Protein 4ZMU (pdb70)

Secondary structure (DSSP, 8-state):
--SSPPPTTHHHHHHHHHTTT-TT----HHHHHHHHHHHHHH--SEEEEEEEETTEEEEEEEES---SEEEGGG-SHHHHTTSSS-EEES-TTS-TTTTT-HHHHSTT---EEEEEEEE-TTS-EEEEEEEEESS-----HHHHHHHHHHHHHHHHHHHHHTTBHHHHHHHHHS-TTGGGTTEETTTTEEEHHHHHHHHHHHHHHHHHTT-EEEEEEEEETTHHHHHHHS-HHHHHHHHHHHHHHHHHHS-TT-EEEE-SSSEEEEEEEESSHHHHHHHHHHHHHHHHHS-EEETTEEE---EEEEEEEPPTT--HHHHHHHHHHHHHHHHHTTSS-EEE-/----TTHHHHHHHHHTT--TT----HHHHHHHHHHHHHHT-SEEEEEEEETTEEEEEEEES---SEEESTT-HHHHHTTSSS-EEES-GGG-TTTTT-HHHHSTT---EEEEEEEE-TTS-EEEEEEEEESS-----HHHHHHHHHHHHHHHHHHHHHTTBHHHHHHHHSS-HHHHTTSEETTTTEE-HHHHHHHHHHHHHHHHHTT-EEEEEEEEETTHHHHHHHH-HHHHHHHHHHHHHHHHHHS-TTSEEEE-SSSEEEEEEEESSHHHHHHHHHHHHHHHHSSPEEETTEEE---EEEEEEEE-TT--HHHHHHHHHHHHHHHHHTTSSSEEE-/----TTHHHHHHHHHHTT-TT----HHHHHHHHHHHHHH--SEEEEEEEETTEEEEEEEES---SEEEGGG-SHHHHTTSSS-EEES-SSS-TTTTT-HHHHSTT---EEEEEEEE-TTS-EEEEEEEEESS-----HHHHHHHHHHHHHHHHHHHHHTTBHHHHHHHHHS-HHHHHHHEETTTTEEEHHHHHHHHHHHHHHHHHTTPEEEEEEEEETTHHHHHHHH-HHHHHHHHHHHHHHHHHHS-TT-EEEEETTTEEEEEEEESSHHHHHHHHHHHHHHHHHS-B--SSS-B---EEEEEEEEPTT--HHHHHHHHHHHHHHHHHTTSS-EEE-/-PPPTTHHHHHHHHHTTT-SS----HHHHHHHHHHHHHH--SEEEEEEEETTEEEEEEEES---SEEESTT-SHHHHTTSSS-EEES-GGG-TTTTT-HHHHSTT---EEEEEEEE-TTS-EEEEEEEEESS-----HHHHHHHHHHHHHHHHHHHHHTTBHHHHHHHHHS-HHHHTTTEETTTTEE-HHHHHHHHHHHHHHHHHTT-EEEEEEEEETTHHHHHHHH-HHHHHHHHHHHHHHHHHHS-TTSEEEE-SSSEEEEEEEESSHHHHHHHHHHHHHHHHHS-EESSS-EE---EEEEEEEPPTT--HHHHHHHHHHHHHHHHHTTSS-EEE-

CATH classification: 3.30.70.270

Radius of gyration: 40.59 Å; Cα contacts (8 Å, |Δi|>4): 2770; chains: 4; bounding box: 74×120×103 Å

GO terms:
  GO:0052621 diguanylate cyclase activity (F, IDA)

Organism: Pseudomonas aeruginosa (strain ATCC 15692 / DSM 22644 / CIP 104116 / JCM 14847 / LMG 12228 / 1C / PRS 101 / PAO1) (NCBI:txid208964)

B-factor: mean 55.44, std 15.62, range [20.57, 114.2]

Nearest PDB structures (foldseek):
  4zmu-assembly2_D  TM=9.891E-01  e=8.888E-65  Pseudomonas aeruginosa PAO1
  4zmm-assembly1_B  TM=9.740E-01  e=8.528E-27  Pseudomonas aeruginosa PAO1
  3tvk-assembly1_A  TM=9.554E-01  e=1.515E-12  Escherichia coli K-12
  7e6g-assembly1_B  TM=7.919E-01  e=8.391E-15  Pseudomonas aeruginosa
  4h54-assembly1_A  TM=8.025E-01  e=3.031E-14  Escherichia coli K-12

Solvent-accessible surface area: 54009 Å² total; per-residue (Å²): 172,86,82,0,42,50,17,142,61,30,85,108,2,14,100,6,1,49,78,9,0,1,12,9,1,18,6,36,52,9,0,24,10,0,1,63,3,0,77,50,36,11,62,5,98,2,0,4,0,0,0,0,4,90,96,34,10,11,3,0,0,38,39,30,48,97,44,56,85,13,80,4,64,51,2,6,1,0,26,2,11,68,42,97,113,52,19,74,4,64,34,0,29,190,20,117,122,2,90,114,12,66,44,2,98,16,97,32,100,8,51,2,1,0,0,11,5,0,48,7,37,70,38,32,12,0,0,0,0,0,0,15,22,60,65,76,70,133,15,77,144,101,29,18,102,7,0,40,56,0,6,27,2,0,27,0,4,1,13,8,9,18,46,10,48,66,0,88,27,0,104,103,104,8,83,85,104,81,6,85,68,7,14,20,68,32,4,15,2,9,35,86,52,0,8,112,39,5,22,98,13,16,46,106,25,3,178,90,61,137,57,89,9,0,5,1,15,2,8,0,5,88,23,152,143,14,30,86,106,62,42,121,200,10,0,40,33,0,7,61,66,0,0,31,32,1,25,32,0,17,11,54,24,23,8,13,0,42,26,39,47,52,42,0,0,2,3,0,28,0,141,47,67,95,15,2,36,54,0,0,54,71,1,49,92,61,0,85,70,72,67,0,92,4,103,72,56,71,10,113,4,36,0,0,0,0,0,2,28,9,30,113,71,49,107,33,98,122,0,15,59,69,0,60,57,3,0,124,66,0,55,169,61,51,63,45,100,30,36,54,101,59,56,108,22,147,51,28,76,76,3,16,98,12,0,49,74,10,1,1,9,10,0,21,5,38,35,12,1,23,6,2,3,69,3,0,71,35,30,13,65,6,92,1,0,5,0,0,0,0,4,91,118,35,10,8,2,0,0,35,41,39,33,88,46,57,77,11,92,8,85,60,4,8,2,0,45,2,14,84,58,105,117,51,21,58,2,59,17,0,37,136,22,118,109,0,33,78,4,88,47,8,37,8,82,28,17,6,15,0,1,0,0,10,7,0,54,6,30,44,26,32,13,0,0,0,0,0,0,12,22,38,42,45,67,121,18,75,129,161,52,18,128,15,1,54,30,1,4,40,0,0,26,13,6,1,16,9,12,15,42,8,57,64,4,74,32,2,97,145,94,6,77,74,100,72,6,90,77,8,14,22,66,34,2,13,2,11,38,135,50,0,8,133,33,3,21,80,14,6,27,90,43,4,158,96,60,111,57,87,11,0,1,3,18,2,1,0,3,69,23,151,142,12,24,100,102,53,24,142,153,10,0,48,30,0,6,69,64,0,0,33,24,2,30,36,1,14,23,53,38,20,8,13,0,39,21,29,52,45,47,1,1,2,2,0,33,3,139,80,63,98,36,2,33,78,1,1,42,74,3,38,96,61,0,92,69,76,74,2,95,2,107,63,74,68,12,112,6,29,0,0,2,0,0,2,22,12,33,119,81,49,107,27,136,161,0,21,62,68,0,44,60,1,2,103,68,0,37,180,56,52,67,42,102,22,34,46,94,47,72,103,17,151,58,27,83,115,2,14,93,4,0,48,70,9,2,1,2,4,0,16,8,34,51,7,0,26,10,0,1,68,2,0,75,24,21,14,42,3,119,6,0,5,0,0,0,0,3,87,113,22,12,13,4,0,1,38,48,47,37,93,46,58,78,19,68,10,102,53,2,8,1,0,31,1,11,74,44,111,106,52,26,65,4,63,27,0,47,211,25,114,125,2,84,98,10,67,36,1,83,16,103,55,95,5,57,0,1,0,0,10,6,0,48,7,37,75,40,38,14,0,0,0,0,0,0,11,23,61,61,77,63,124,20,84,158,99,32,23,104,3,4,55,18,1,7,39,2,0,28,0,5,1,12,8,11,22,50,8,67,59,0,80,23,0,106,108,92,5,80,78,86,63,10,111,73,17,14,24,70,38,2,15,2,12,34,45,30,0,4,61,39,3,24,94,12,12,36,99,26,2,162,94,62,141,54,89,8,0,3,1,10,1,8,1,3,76,32,149,148,19,35,116,90,92,36,126,182,4,0,40,34,0,5,59,65,0,0,31,26,2,25,33,0,14,8,52,24,24,6,13,0,46,13,13,36,42,25,2,0,2,3,0,22,1,131,53,58,92,15,0,36,53,0,0,45,70,1,41,81,59,0,81,68,76,65,0,103,9,101,40,113,56,21,107,6,32,0,0,0,0,0,4,28,13,30,111,78,51,114,26,32,92,0,24,31,72,0,21,53,0,6,95,69,0,59,176,66,30,83,53,113,31,34,53,95,53,62,109,23,145,68,33,83,71,2,15,95,12,0,42,69,11,2,0,3,10,2,20,6,37,37,13,1,25,6,2,3,67,5,0,59,31,20,15,56,2,104,1,0,3,0,0,0,0,1,84,123,32,10,13,3,0,0,38,42,33,36,87,47,54,84,8,70,10,119,28,3,7,0,0,44,3,13,67,45,90,116,51,24,73,3,64,30,0,49,203,19,120,129,3,79,106,16,72,47,2,80,17,98,34,102,4,56,2,1,0,0,9,7,0,49,5,29,44,26,32,10,0,0,0,0,0,0,16,22,54,64,73,64,134,22,72,133,96,34,19,94,2,0,59,30,0,6,42,0,0,32,13,5,1,17,6,12,20,30,7,58,63,3,92,15,2,106,123,100,13,86,56,112,76,5,88,79,10,17,22,78,36,3,14,1,13,33,133,51,0,8,132,32,2,23,98,19,6,26,100,43,4,142,95,60,117,48,77,15,0,2,2,14,1,4,2,3,69,28,150,144,12,26,98,98,83,31,142,201,10,0,41,34,0,5,60,54,0,0,32,25,2,28,33,2,14,24,54,43,18,9,14,0,35,17,31,48,49,42,1,0,1,1,0,27,2,144,78,60,87,38,1,31,80,0,1,43,78,2,41,95,58,1,83,70,74,69,2,97,9,106,77,60,82,10,106,4,35,1,0,2,0,0,2,26,11,33,91,75,56,108,25,108,145,0,21,59,68,0,43,61,2,2,96,63,0,30,186,61,52,77,45,105,23,35,50,103

Foldseek 3Di:
DALLDDDPVNVVLLVLVLLLLQALAFAFLVVQVLQVVLCVVVVAQKKFFWFDHPQKTATSYIGNDQDRIGGLSLDPFSNQQNDQDKDWFQFQCPDPSRVVRCCCVPPPNWTTKIWHFADAPVRRTGTTIMGTHNHGDDDDVVSVVVRNVSRVVVNVVSRVSSVDPVSVCSSVPPPSVNSNVQADSLQRAGEPVVCVVCVVVLVVVLVVVVWWKKKKKKFKPPLVCCPVVPPVLLSSQLSNVLSNLLSNLADRSKHKYHYDRGMIMIIDTHRDQVRFVSSNVSSFCSLQVFFGDRPNDTHGIGMEIFMEIADDVHDVVVNVVNRVVQSVVRVVVPGSYYGYD/DDADPVNVVLQVLLQLLLQALAFAFLVVQVLQVVVCVVVVAQKKFFWFDHPQKIATSYIGNDQDRIGGPPLDVWNVQQVDQAKDWFQFLCPDPSRVVPCCCVPPPNWTTKIWHFAARPVRRGRTTIMTTHNHGDGDDPVSNVVSVVSSVVVNVVSRVSSVDPVSVVSSPQPGPVNSVQQADRLQRAGAVNVCVSCVVVVVVVCVVVVWWKKKKKKFKPCLVVQCVVPNDQSSSLLNNVLSSLLNVLDDPVKHKYDYDSTMIMIMDTHHDDVVRQVSNLSSQCSLQVAFRDDPNDTHRIGMFIEMEIADVPRDPVVRVVVRVVQSVVCVVVPGSHYGYD/DDAAPVNVVLLVLVQLLLQPLAFAFLQQQVLFVVLCVVVVAQKKFWWFDHVQWTATNYMGNDQDRIDTLQLDPFNVQQRDQDKPWFQFQCPPPSHVVRCCCVHPPNWTTKIWHFADAPVRRGGTTIMGTHNHGDDDDPVSVVVSVVSSVSVNVVSNVSSPDVVSVCCSPPNHPVRSNVQADSLQRAGAPVVCVSCVVVLVVVLVVVVWWKKKKKKAWPPLVVQCVVPHCLRSSQLLNVLSNQLSNLADPSKHWYQYDDSMIMIIHTHHDQVVVQSSNLSSQCSLQVAFGCSVPGGHRIGMAMFMEIADDVHDVVVRNVVRVVQSVVCVVVPGSYYHYD/DDAAPPNVVLQVLVQLLVQALAFAFLVVQVLFVVVCVVVVAQKKFFWFDHPQWTATSYMGNDQDRIGGLLLDPFSVQLNDQDKDWFQFQCPDPSRVPRCCCVPPVVWTTKIWGFAARPVRRTGTTTMGTHNHGDDDDPVSSVVRVVSSVVVNVVSNVSSVDPVSVVCSPPPGPVRSNVQADRLQRAGAPVVCVRCVVVVVVVCVVVVWWKKKKKKFKPCLVVQCVVPNPQSSSLLNNVLSSLLSVLDDRSKHKYDYDSTMIMIIDTHHDQVVQVVSNVSSQCSLQVAAGARPNDGHGIGMFMFMETADVVHDVVVRVVNRVVQSVVCVVVPGSYYGYD

Structure (mmCIF, N/CA/C/O backbone):
data_4ZMU
#
_entry.id   4ZMU
#
_cell.length_a   73.609
_cell.length_b   109.083
_cell.length_c   111.850
_cell.angle_alpha   90.00
_cell.angle_beta   95.88
_cell.angle_gamma   90.00
#
_symmetry.space_group_name_H-M   'P 1 21 1'
#
loop_
_entity.id
_entity.type
_entity.pdbx_description
1 polymer 'diguanylate cyclase'
2 water water
#
loop_
_atom_site.group_PDB
_atom_site.id
_atom_site.type_symbol
_atom_site.label_atom_id
_atom_site.label_alt_id
_atom_site.label_comp_id
_atom_site.label_asym_id
_atom_site.label_entity_id
_atom_site.label_seq_id
_atom_site.pdbx_PDB_ins_code
_atom_site.Cartn_x
_atom_site.Cartn_y
_atom_site.Cartn_z
_atom_site.occupancy
_atom_site.B_iso_or_equiv
_atom_site.auth_seq_id
_atom_site.auth_comp_id
_atom_site.auth_asym_id
_atom_site.auth_atom_id
_atom_site.pdbx_PDB_model_num
ATOM 1 N N . MET A 1 5 ? -10.369 -17.335 76.746 1.00 75.20 1 MET A N 1
ATOM 2 C CA . MET A 1 5 ? -9.784 -16.896 75.478 1.00 71.82 1 MET A CA 1
ATOM 3 C C . MET A 1 5 ? -10.813 -16.156 74.615 1.00 82.03 1 MET A C 1
ATOM 4 O O . MET A 1 5 ? -11.990 -16.551 74.548 1.00 79.99 1 MET A O 1
ATOM 9 N N . LEU A 1 6 ? -10.353 -15.090 73.953 1.00 77.27 2 LEU A N 1
ATOM 10 C CA . LEU A 1 6 ? -11.221 -14.148 73.235 1.00 69.35 2 LEU A CA 1
ATOM 11 C C . LEU A 1 6 ? -11.890 -14.755 71.984 1.00 69.13 2 LEU A C 1
ATOM 12 O O . LEU A 1 6 ? -11.768 -15.965 71.735 1.00 68.09 2 LEU A O 1
ATOM 17 N N . ALA A 1 7 ? -12.604 -13.917 71.220 1.00 70.50 3 ALA A N 1
ATOM 18 C CA . ALA A 1 7 ? -13.231 -14.324 69.954 1.00 60.82 3 ALA A CA 1
ATOM 19 C C . ALA A 1 7 ? -12.161 -14.538 68.883 1.00 64.63 3 ALA A C 1
ATOM 20 O O . ALA A 1 7 ? -12.349 -15.292 67.919 1.00 66.27 3 ALA A O 1
ATOM 22 N N . CYS A 1 8 ? -11.036 -13.851 69.063 1.00 62.15 4 CYS A N 1
ATOM 23 C CA . CYS A 1 8 ? -9.797 -14.199 68.386 1.00 57.56 4 CYS A CA 1
ATOM 24 C C . CYS A 1 8 ? -8.750 -14.521 69.451 1.00 57.20 4 CYS A C 1
ATOM 25 O O . CYS A 1 8 ? -8.267 -13.625 70.148 1.00 56.47 4 CYS A O 1
ATOM 28 N N . PRO A 1 9 ? -8.406 -15.811 69.589 1.00 59.44 5 PRO A N 1
ATOM 29 C CA . PRO A 1 9 ? -7.517 -16.242 70.679 1.00 59.29 5 PRO A CA 1
ATOM 30 C C . PRO A 1 9 ? -6.073 -15.780 70.486 1.00 50.32 5 PRO A C 1
ATOM 31 O O . PRO A 1 9 ? -5.597 -15.699 69.354 1.00 51.33 5 PRO A O 1
ATOM 35 N N . LEU A 1 10 ? -5.403 -15.482 71.592 1.00 52.65 6 LEU A N 1
ATOM 36 C CA . LEU A 1 10 ? -3.994 -15.098 71.595 1.00 55.24 6 LEU A CA 1
ATOM 37 C C . LEU A 1 10 ? -3.087 -16.330 71.660 1.00 52.67 6 LEU A C 1
ATOM 38 O O . LEU A 1 10 ? -3.417 -17.310 72.316 1.00 53.52 6 LEU A O 1
ATOM 43 N N . PRO A 1 11 ? -1.927 -16.276 70.995 1.00 52.00 7 PRO A N 1
ATOM 44 C CA . PRO A 1 11 ? -0.950 -17.346 71.212 1.00 50.20 7 PRO A CA 1
ATOM 45 C C . PRO A 1 11 ? -0.475 -17.306 72.677 1.00 51.50 7 PRO A C 1
ATOM 46 O O . PRO A 1 11 ? -0.466 -16.222 73.259 1.00 50.71 7 PRO A O 1
ATOM 50 N N . PRO A 1 12 ? -0.078 -18.455 73.261 1.00 49.44 8 PRO A N 1
ATOM 51 C CA . PRO A 1 12 ? 0.441 -18.431 74.637 1.00 48.73 8 PRO A CA 1
ATOM 52 C C . PRO A 1 12 ? 1.680 -17.529 74.833 1.00 52.43 8 PRO A C 1
ATOM 53 O O . PRO A 1 12 ? 1.867 -16.974 75.918 1.00 49.93 8 PRO A O 1
ATOM 57 N N . ASP A 1 13 ? 2.511 -17.379 73.805 1.00 52.06 9 ASP A N 1
ATOM 58 C CA . ASP A 1 13 ? 3.659 -16.471 73.890 1.00 51.35 9 ASP A CA 1
ATOM 59 C C . ASP A 1 13 ? 3.362 -15.065 73.343 1.00 49.70 9 ASP A C 1
ATOM 60 O O . ASP A 1 13 ? 4.236 -14.432 72.750 1.00 44.56 9 ASP A O 1
ATOM 65 N N . GLU A 1 14 ? 2.137 -14.584 73.550 1.00 45.03 10 GLU A N 1
ATOM 66 C CA . GLU A 1 14 ? 1.754 -13.253 73.098 1.00 46.01 10 GLU A CA 1
ATOM 67 C C . GLU A 1 14 ? 2.755 -12.186 73.524 1.00 50.18 10 GLU A C 1
ATOM 68 O O . GLU A 1 14 ? 3.170 -11.360 72.704 1.00 50.18 10 GLU A O 1
ATOM 74 N N . ALA A 1 15 ? 3.152 -12.196 74.790 1.00 46.59 11 ALA A N 1
ATOM 75 C CA . ALA A 1 15 ? 4.112 -11.196 75.257 1.00 48.13 11 ALA A CA 1
ATOM 76 C C . ALA A 1 15 ? 5.317 -11.081 74.306 1.00 49.51 11 ALA A C 1
ATOM 77 O O . ALA A 1 15 ? 5.621 -9.995 73.794 1.00 49.47 11 ALA A O 1
ATOM 79 N N . LEU A 1 16 ? 5.994 -12.208 74.089 1.00 46.94 12 LEU A N 1
ATOM 80 C CA . LEU A 1 16 ? 7.187 -12.273 73.245 1.00 47.48 12 LEU A CA 1
ATOM 81 C C . LEU A 1 16 ? 6.893 -11.914 71.805 1.00 48.22 12 LEU A C 1
ATOM 82 O O . LEU A 1 16 ? 7.711 -11.291 71.123 1.00 47.24 12 LEU A O 1
ATOM 87 N N . ARG A 1 17 ? 5.723 -12.332 71.342 1.00 49.49 13 ARG A N 1
ATOM 88 C CA . ARG A 1 17 ? 5.303 -12.044 69.984 1.00 48.67 13 ARG A CA 1
ATOM 89 C C . ARG A 1 17 ? 5.176 -10.528 69.795 1.00 48.36 13 ARG A C 1
ATOM 90 O O . ARG A 1 17 ? 5.765 -9.967 68.868 1.00 51.87 13 ARG A O 1
ATOM 98 N N . GLN A 1 18 ? 4.430 -9.871 70.683 1.00 44.59 14 GLN A N 1
ATOM 99 C CA . GLN A 1 18 ? 4.262 -8.420 70.636 1.00 43.62 14 GLN A CA 1
ATOM 100 C C . GLN A 1 18 ? 5.615 -7.694 70.726 1.00 43.37 14 GLN A C 1
ATOM 101 O O . GLN A 1 18 ? 5.777 -6.604 70.207 1.00 43.96 14 GLN A O 1
ATOM 107 N N . GLN A 1 19 ? 6.590 -8.319 71.368 1.00 42.73 15 GLN A N 1
ATOM 108 C CA . GLN A 1 19 ? 7.893 -7.699 71.545 1.00 48.10 15 GLN A CA 1
ATOM 109 C C . GLN A 1 19 ? 8.747 -7.758 70.269 1.00 49.85 15 GLN A C 1
ATOM 110 O O . GLN A 1 19 ? 9.485 -6.810 69.954 1.00 45.20 15 GLN A O 1
ATOM 116 N N . ALA A 1 20 ? 8.655 -8.870 69.539 1.00 48.40 16 ALA A N 1
ATOM 117 C CA . ALA A 1 20 ? 9.363 -8.987 68.273 1.00 43.31 16 ALA A CA 1
ATOM 118 C C . ALA A 1 20 ? 8.847 -7.926 67.304 1.00 44.38 16 ALA A C 1
ATOM 119 O O . ALA A 1 20 ? 9.620 -7.329 66.570 1.00 43.20 16 ALA A O 1
ATOM 121 N N . LEU A 1 21 ? 7.541 -7.676 67.335 1.00 42.16 17 LEU A N 1
ATOM 122 C CA . LEU A 1 21 ? 6.946 -6.603 66.542 1.00 42.63 17 LEU A CA 1
ATOM 123 C C . LEU A 1 21 ? 7.349 -5.176 67.005 1.00 46.04 17 LEU A C 1
ATOM 124 O O . LEU A 1 21 ? 7.615 -4.300 66.173 1.00 40.91 17 LEU A O 1
ATOM 129 N N . ASP A 1 22 ? 7.396 -4.942 68.320 1.00 45.14 18 ASP A N 1
ATOM 130 C CA . ASP A 1 22 ? 7.828 -3.642 68.836 1.00 46.80 18 ASP A CA 1
ATOM 131 C C . ASP A 1 22 ? 9.268 -3.328 68.391 1.00 41.58 18 ASP A C 1
ATOM 132 O O . ASP A 1 22 ? 9.578 -2.195 68.030 1.00 42.52 18 ASP A O 1
ATOM 137 N N . ASP A 1 23 ? 10.146 -4.327 68.420 1.00 41.21 19 ASP A N 1
ATOM 138 C CA . ASP A 1 23 ? 11.552 -4.104 68.062 1.00 48.18 19 ASP A CA 1
ATOM 139 C C . ASP A 1 23 ? 11.748 -3.853 66.566 1.00 49.24 19 ASP A C 1
ATOM 140 O O . ASP A 1 23 ? 12.879 -3.719 66.095 1.00 52.14 19 ASP A O 1
ATOM 145 N N . MET A 1 24 ? 10.661 -3.798 65.809 1.00 43.14 20 MET A N 1
ATOM 146 C CA . MET A 1 24 ? 10.803 -3.535 64.386 1.00 45.99 20 MET A CA 1
ATOM 147 C C . MET A 1 24 ? 10.336 -2.135 64.040 1.00 42.52 20 MET A C 1
ATOM 148 O O . MET A 1 24 ? 10.302 -1.769 62.880 1.00 43.15 20 MET A O 1
ATOM 153 N N . ALA A 1 25 ? 9.962 -1.354 65.049 1.00 40.61 21 ALA A N 1
ATOM 154 C CA . ALA A 1 25 ? 9.523 0.021 64.799 1.00 48.49 21 ALA A CA 1
ATOM 155 C C . ALA A 1 25 ? 8.641 0.113 63.535 1.00 45.27 21 ALA A C 1
ATOM 156 O O . ALA A 1 25 ? 8.896 0.905 62.621 1.00 40.45 21 ALA A O 1
ATOM 158 N N . LEU A 1 26 ? 7.590 -0.697 63.510 1.00 43.33 22 LEU A N 1
ATOM 159 C CA . LEU A 1 26 ? 6.800 -0.897 62.310 1.00 35.47 22 LEU A CA 1
ATOM 160 C C . LEU A 1 26 ? 5.359 -0.391 62.409 1.00 33.95 22 LEU A C 1
ATOM 161 O O . LEU A 1 26 ? 4.864 0.247 61.495 1.00 37.08 22 LEU A O 1
ATOM 166 N N . VAL A 1 27 ? 4.666 -0.696 63.499 1.00 35.78 23 VAL A N 1
ATOM 167 C CA . VAL A 1 27 ? 3.302 -0.213 63.665 1.00 34.65 23 VAL A CA 1
ATOM 168 C C . VAL A 1 27 ? 3.302 1.319 63.731 1.00 37.63 23 VAL A C 1
ATOM 169 O O . VAL A 1 27 ? 4.180 1.935 64.343 1.00 35.33 23 VAL A O 1
ATOM 173 N N . ASP A 1 28 ? 2.313 1.941 63.113 1.00 37.19 24 ASP A N 1
ATOM 174 C CA . ASP A 1 28 ? 2.274 3.396 63.086 1.00 36.90 24 ASP A CA 1
ATOM 175 C C . ASP A 1 28 ? 3.551 4.008 62.431 1.00 44.16 24 ASP A C 1
ATOM 176 O O . ASP A 1 28 ? 4.219 4.868 63.022 1.00 48.95 24 ASP A O 1
ATOM 181 N N . THR A 1 29 ? 3.894 3.535 61.230 1.00 31.78 25 THR A N 1
ATOM 182 C CA . THR A 1 29 ? 4.869 4.184 60.378 1.00 34.70 25 THR A CA 1
ATOM 183 C C . THR A 1 29 ? 4.200 4.349 59.018 1.00 36.44 25 THR A C 1
ATOM 184 O O . THR A 1 29 ? 3.224 3.675 58.744 1.00 36.72 25 THR A O 1
ATOM 188 N N . PRO A 1 30 ? 4.715 5.259 58.167 1.00 37.47 26 PRO A N 1
ATOM 189 C CA . PRO A 1 30 ? 4.126 5.476 56.843 1.00 37.26 26 PRO A CA 1
ATOM 190 C C . PRO A 1 30 ? 4.228 4.280 55.898 1.00 36.05 26 PRO A C 1
ATOM 191 O O . PRO A 1 30 ? 5.103 3.433 56.070 1.00 32.30 26 PRO A O 1
ATOM 195 N N . ALA A 1 31 ? 3.320 4.235 54.926 1.00 32.88 27 ALA A N 1
ATOM 196 C CA . ALA A 1 31 ? 3.408 3.331 53.790 1.00 33.71 27 ALA A CA 1
ATOM 197 C C . ALA A 1 31 ? 4.777 3.428 53.151 1.00 35.57 27 ALA A C 1
ATOM 198 O O . ALA A 1 31 ? 5.438 4.450 53.257 1.00 39.11 27 ALA A O 1
ATOM 200 N N . GLU A 1 32 ? 5.201 2.371 52.473 1.00 35.09 28 GLU A N 1
ATOM 201 C CA . GLU A 1 32 ? 6.460 2.419 51.745 1.00 28.52 28 GLU A CA 1
ATOM 202 C C . GLU A 1 32 ? 6.269 1.958 50.319 1.00 31.65 28 GLU A C 1
ATOM 203 O O . GLU A 1 32 ? 5.537 1.000 50.060 1.00 37.20 28 GLU A O 1
ATOM 209 N N . HIS A 1 33 ? 6.921 2.647 49.388 1.00 30.58 29 HIS A N 1
ATOM 210 C CA . HIS A 1 33 ? 6.712 2.373 47.986 1.00 30.96 29 HIS A CA 1
ATOM 211 C C . HIS A 1 33 ? 6.733 0.865 47.747 1.00 31.44 29 HIS A C 1
ATOM 212 O O . HIS A 1 33 ? 5.825 0.325 47.140 1.00 31.40 29 HIS A O 1
ATOM 219 N N . TYR A 1 34 ? 7.771 0.197 48.236 1.00 27.43 30 TYR A N 1
ATOM 220 C CA . TYR A 1 34 ? 7.995 -1.210 47.922 1.00 30.49 30 TYR A CA 1
ATOM 221 C C . TYR A 1 34 ? 6.834 -2.080 48.351 1.00 31.18 30 TYR A C 1
ATOM 222 O O . TYR A 1 34 ? 6.354 -2.894 47.574 1.00 35.03 30 TYR A O 1
ATOM 231 N N . LEU A 1 35 ? 6.374 -1.909 49.581 1.00 30.72 31 LEU A N 1
ATOM 232 C CA . LEU A 1 35 ? 5.257 -2.705 50.055 1.00 31.25 31 LEU A CA 1
ATOM 233 C C . LEU A 1 35 ? 3.970 -2.372 49.277 1.00 35.13 31 LEU A C 1
ATOM 234 O O . LEU A 1 35 ? 3.181 -3.262 48.992 1.00 35.13 31 LEU A O 1
ATOM 239 N N . ASP A 1 36 ? 3.754 -1.096 48.945 1.00 36.18 32 ASP A N 1
ATOM 240 C CA . ASP A 1 36 ? 2.643 -0.700 48.077 1.00 29.47 32 ASP A CA 1
ATOM 241 C C . ASP A 1 36 ? 2.691 -1.475 46.759 1.00 34.91 32 ASP A C 1
ATOM 242 O O . ASP A 1 36 ? 1.666 -1.928 46.259 1.00 36.75 32 ASP A O 1
ATOM 247 N N . ALA A 1 37 ? 3.877 -1.589 46.166 1.00 32.68 33 ALA A N 1
ATOM 248 C CA . ALA A 1 37 ? 3.991 -2.251 44.877 1.00 33.45 33 ALA A CA 1
ATOM 249 C C . ALA A 1 37 ? 3.680 -3.731 45.049 1.00 33.37 33 ALA A C 1
ATOM 250 O O . ALA A 1 37 ? 2.986 -4.329 44.234 1.00 35.28 33 ALA A O 1
ATOM 252 N N . LEU A 1 38 ? 4.195 -4.312 46.119 1.00 29.58 34 LEU A N 1
ATOM 253 C CA . LEU A 1 38 ? 3.988 -5.727 46.387 1.00 33.98 34 LEU A CA 1
ATOM 254 C C . LEU A 1 38 ? 2.501 -6.089 46.516 1.00 32.14 34 LEU A C 1
ATOM 255 O O . LEU A 1 38 ? 2.059 -7.070 45.929 1.00 29.75 34 LEU A O 1
ATOM 260 N N . VAL A 1 39 ? 1.720 -5.302 47.255 1.00 32.88 35 VAL A N 1
ATOM 261 C CA . VAL A 1 39 ? 0.300 -5.625 47.398 1.00 30.77 35 VAL A CA 1
ATOM 262 C C . VAL A 1 39 ? -0.385 -5.408 46.055 1.00 33.15 35 VAL A C 1
ATOM 263 O O . VAL A 1 39 ? -1.206 -6.204 45.649 1.00 37.36 35 VAL A O 1
ATOM 267 N N . GLU A 1 40 ? -0.039 -4.340 45.346 1.00 35.49 36 GLU A N 1
ATOM 268 C CA . GLU A 1 40 ? -0.583 -4.153 44.003 1.00 36.93 36 GLU A CA 1
ATOM 269 C C . GLU A 1 40 ? -0.261 -5.342 43.069 1.00 35.78 36 GLU A C 1
ATOM 270 O O . GLU A 1 40 ? -1.133 -5.840 42.364 1.00 37.12 36 GLU A O 1
ATOM 276 N N . LEU A 1 41 ? 0.987 -5.788 43.072 1.00 31.78 37 LEU A N 1
ATOM 277 C CA . LEU A 1 41 ? 1.381 -6.952 42.298 1.00 34.49 37 LEU A CA 1
ATOM 278 C C . LEU A 1 41 ? 0.559 -8.179 42.702 1.00 41.81 37 LEU A C 1
ATOM 279 O O . LEU A 1 41 ? 0.144 -8.958 41.849 1.00 40.73 37 LEU A O 1
ATOM 284 N N . ALA A 1 42 ? 0.331 -8.360 44.001 1.00 35.16 38 ALA A N 1
ATOM 285 C CA . ALA A 1 42 ? -0.434 -9.508 44.443 1.00 32.09 38 ALA A CA 1
ATOM 286 C C . ALA A 1 42 ? -1.873 -9.413 43.926 1.00 38.56 38 ALA A C 1
ATOM 287 O O . ALA A 1 42 ? -2.421 -10.396 43.401 1.00 36.68 38 ALA A O 1
ATOM 289 N N . ARG A 1 43 ? -2.477 -8.233 44.047 1.00 37.22 39 ARG A N 1
ATOM 290 C CA . ARG A 1 43 ? -3.852 -8.070 43.608 1.00 36.28 39 ARG A CA 1
ATOM 291 C C . ARG A 1 43 ? -3.973 -8.430 42.152 1.00 40.52 39 ARG A C 1
ATOM 292 O O . ARG A 1 43 ? -4.809 -9.242 41.777 1.00 44.04 39 ARG A O 1
ATOM 300 N N . GLU A 1 44 ? -3.132 -7.827 41.329 1.00 40.89 40 GLU A N 1
ATOM 301 C CA . GLU A 1 44 ? -3.150 -8.098 39.902 1.00 46.19 40 GLU A CA 1
ATOM 302 C C . GLU A 1 44 ? -2.918 -9.586 39.572 1.00 46.86 40 GLU A C 1
ATOM 303 O O . GLU A 1 44 ? -3.520 -10.122 38.647 1.00 50.85 40 GLU A O 1
ATOM 309 N N . THR A 1 45 ? -2.031 -10.236 40.320 1.00 45.26 41 THR A N 1
ATOM 310 C CA . THR A 1 45 ? -1.663 -11.632 40.090 1.00 39.79 41 THR A CA 1
ATOM 311 C C . THR A 1 45 ? -2.861 -12.563 40.209 1.00 39.58 41 THR A C 1
ATOM 312 O O . THR A 1 45 ? -3.048 -13.459 39.407 1.00 40.01 41 THR A O 1
ATOM 316 N N . PHE A 1 46 ? -3.675 -12.340 41.220 1.00 38.79 42 PHE A N 1
ATOM 317 C CA . PHE A 1 46 ? -4.741 -13.261 41.533 1.00 41.13 42 PHE A CA 1
ATOM 318 C C . PHE A 1 46 ? -6.108 -12.705 41.131 1.00 44.12 42 PHE A C 1
ATOM 319 O O . PHE A 1 46 ? -7.083 -13.443 41.061 1.00 50.81 42 PHE A O 1
ATOM 327 N N . GLY A 1 47 ? -6.201 -11.411 40.880 1.00 38.82 43 GLY A N 1
ATOM 328 C CA . GLY A 1 47 ? -7.477 -10.845 40.476 1.00 42.29 43 GLY A CA 1
ATOM 329 C C . GLY A 1 47 ? -8.439 -10.523 41.612 1.00 41.16 43 GLY A C 1
ATOM 330 O O . GLY A 1 47 ? -9.568 -10.110 41.375 1.00 46.36 43 GLY A O 1
ATOM 331 N N . VAL A 1 48 ? -7.993 -10.675 42.849 1.00 37.75 44 VAL A N 1
ATOM 332 C CA . VAL A 1 48 ? -8.842 -10.369 43.991 1.00 38.43 44 VAL A CA 1
ATOM 333 C C . VAL A 1 48 ? -9.081 -8.875 44.174 1.00 37.47 44 VAL A C 1
ATOM 334 O O . VAL A 1 48 ? -8.427 -8.047 43.564 1.00 42.10 44 VAL A O 1
ATOM 338 N N . LYS A 1 49 ? -10.018 -8.531 45.037 1.00 40.98 45 LYS A N 1
ATOM 339 C CA . LYS A 1 49 ? -10.399 -7.136 45.231 1.00 41.46 45 LYS A CA 1
ATOM 340 C C . LYS A 1 49 ? -9.482 -6.408 46.234 1.00 42.17 45 LYS A C 1
ATOM 341 O O . LYS A 1 49 ? -9.193 -5.221 46.087 1.00 47.30 45 LYS A O 1
ATOM 347 N N . THR A 1 50 ? -9.013 -7.133 47.240 1.00 36.99 46 THR A N 1
ATOM 348 C CA . THR A 1 50 ? -8.318 -6.542 48.366 1.00 36.42 46 THR A CA 1
ATOM 349 C C . THR A 1 50 ? -7.010 -7.296 48.657 1.00 37.98 46 THR A C 1
ATOM 350 O O . THR A 1 50 ? -6.923 -8.505 48.472 1.00 35.79 46 THR A O 1
ATOM 354 N N . VAL A 1 51 ? -5.984 -6.586 49.100 1.00 31.05 47 VAL A N 1
ATOM 355 C CA . VAL A 1 51 ? -4.774 -7.255 49.527 1.00 32.60 47 VAL A CA 1
ATOM 356 C C . VAL A 1 51 ? -4.249 -6.454 50.677 1.00 33.88 47 VAL A C 1
ATOM 357 O O . VAL A 1 51 ? -4.210 -5.232 50.594 1.00 35.35 47 VAL A O 1
ATOM 361 N N . LEU A 1 52 ? -3.843 -7.122 51.752 1.00 31.77 48 LEU A N 1
ATOM 362 C CA . LEU A 1 52 ? -3.356 -6.396 52.919 1.00 32.76 48 LEU A CA 1
ATOM 363 C C . LEU A 1 52 ? -1.987 -6.874 53.394 1.00 31.38 48 LEU A C 1
ATOM 364 O O . LEU A 1 52 ? -1.645 -8.045 53.231 1.00 34.16 48 LEU A O 1
ATOM 369 N N . ILE A 1 53 ? -1.203 -5.961 53.963 1.00 30.06 49 ILE A N 1
ATOM 370 C CA . ILE A 1 53 ? -0.117 -6.356 54.853 1.00 29.73 49 ILE A CA 1
ATOM 371 C C . ILE A 1 53 ? -0.540 -5.852 56.225 1.00 32.47 49 ILE A C 1
ATOM 372 O O . ILE A 1 53 ? -0.427 -4.686 56.577 1.00 35.96 49 ILE A O 1
ATOM 377 N N . SER A 1 54 ? -1.070 -6.779 56.983 1.00 35.39 50 SER A N 1
ATOM 378 C CA . SER A 1 54 ? -1.750 -6.494 58.202 1.00 34.18 50 SER A CA 1
ATOM 379 C C . SER A 1 54 ? -0.809 -6.914 59.338 1.00 37.16 50 SER A C 1
ATOM 380 O O . SER A 1 54 ? -0.243 -8.004 59.300 1.00 37.35 50 SER A O 1
ATOM 383 N N . LEU A 1 55 ? -0.604 -6.034 60.316 1.00 34.18 51 LEU A N 1
ATOM 384 C CA . LEU A 1 55 ? 0.201 -6.350 61.500 1.00 35.66 51 LEU A CA 1
ATOM 385 C C . LEU A 1 55 ? -0.664 -6.485 62.771 1.00 36.28 51 LEU A C 1
ATOM 386 O O . LEU A 1 55 ? -1.477 -5.614 63.080 1.00 37.33 51 LEU A O 1
ATOM 391 N N . ILE A 1 56 ? -0.486 -7.581 63.500 1.00 35.28 52 ILE A N 1
ATOM 392 C CA . ILE A 1 56 ? -1.287 -7.838 64.679 1.00 30.65 52 ILE A CA 1
ATOM 393 C C . ILE A 1 56 ? -0.662 -7.176 65.893 1.00 33.95 52 ILE A C 1
ATOM 394 O O . ILE A 1 56 ? 0.352 -7.614 66.405 1.00 36.02 52 ILE A O 1
ATOM 399 N N . ASP A 1 57 ? -1.276 -6.091 66.338 1.00 38.58 53 ASP A N 1
ATOM 400 C CA . ASP A 1 57 ? -0.666 -5.187 67.314 1.00 42.23 53 ASP A CA 1
ATOM 401 C C . ASP A 1 57 ? -1.637 -5.030 68.497 1.00 40.78 53 ASP A C 1
ATOM 402 O O . ASP A 1 57 ? -2.693 -4.389 68.364 1.00 36.48 53 ASP A O 1
ATOM 407 N N . HIS A 1 58 ? -1.290 -5.648 69.630 1.00 36.28 54 HIS A N 1
ATOM 408 C CA . HIS A 1 58 ? -2.163 -5.652 70.812 1.00 45.52 54 HIS A CA 1
ATOM 409 C C . HIS A 1 58 ? -3.582 -6.042 70.394 1.00 41.88 54 HIS A C 1
ATOM 410 O O . HIS A 1 58 ? -3.790 -7.147 69.913 1.00 40.31 54 HIS A O 1
ATOM 417 N N . ASP A 1 59 ? -4.549 -5.145 70.541 1.00 37.30 55 ASP A N 1
ATOM 418 C CA . ASP A 1 59 ? -5.919 -5.494 70.185 1.00 44.71 55 ASP A CA 1
ATOM 419 C C . ASP A 1 59 ? -6.433 -4.993 68.855 1.00 45.36 55 ASP A C 1
ATOM 420 O O . ASP A 1 59 ? -7.646 -4.837 68.650 1.00 45.65 55 ASP A O 1
ATOM 425 N N . ARG A 1 60 ? -5.512 -4.738 67.940 1.00 39.64 56 ARG A N 1
ATOM 426 C CA . ARG A 1 60 ? -5.920 -4.347 66.607 1.00 40.41 56 ARG A CA 1
ATOM 427 C C . ARG A 1 60 ? -5.136 -5.091 65.538 1.00 38.42 56 ARG A C 1
ATOM 428 O O . ARG A 1 60 ? -4.144 -5.768 65.793 1.00 39.14 56 ARG A O 1
ATOM 436 N N . GLN A 1 61 ? -5.603 -4.926 64.324 1.00 36.53 57 GLN A N 1
ATOM 437 C CA . GLN A 1 61 ? -4.918 -5.375 63.154 1.00 36.51 57 GLN A CA 1
ATOM 438 C C . GLN A 1 61 ? -4.575 -4.063 62.406 1.00 37.55 57 GLN A C 1
ATOM 439 O O . GLN A 1 61 ? -5.470 -3.393 61.908 1.00 38.00 57 GLN A O 1
ATOM 445 N N . TRP A 1 62 ? -3.305 -3.661 62.366 1.00 33.58 58 TRP A N 1
ATOM 446 C CA . TRP A 1 62 ? -2.939 -2.379 61.737 1.00 32.43 58 TRP A CA 1
ATOM 447 C C . TRP A 1 62 ? -2.283 -2.596 60.378 1.00 35.97 58 TRP A C 1
ATOM 448 O O . TRP A 1 62 ? -1.371 -3.408 60.261 1.00 38.50 58 TRP A O 1
ATOM 459 N N . PHE A 1 63 ? -2.738 -1.882 59.353 1.00 33.02 59 PHE A N 1
ATOM 460 C CA . PHE A 1 63 ? -2.248 -2.105 57.982 1.00 33.74 59 PHE A CA 1
ATOM 461 C C . PHE A 1 63 ? -1.029 -1.260 57.530 1.00 35.28 59 PHE A C 1
ATOM 462 O O . PHE A 1 63 ? -1.135 -0.048 57.362 1.00 36.52 59 PHE A O 1
ATOM 470 N N . LYS A 1 64 ? 0.111 -1.912 57.321 1.00 33.51 60 LYS A N 1
ATOM 471 C CA . LYS A 1 64 ? 1.322 -1.253 56.820 1.00 33.14 60 LYS A CA 1
ATOM 472 C C . LYS A 1 64 ? 1.210 -0.941 55.323 1.00 33.29 60 LYS A C 1
ATOM 473 O O . LYS A 1 64 ? 1.836 -0.022 54.821 1.00 28.72 60 LYS A O 1
ATOM 479 N N . ALA A 1 65 ? 0.431 -1.745 54.608 1.00 34.24 61 ALA A N 1
ATOM 480 C CA . ALA A 1 65 ? 0.114 -1.481 53.206 1.00 31.84 61 ALA A CA 1
ATOM 481 C C . ALA A 1 65 ? -1.248 -2.048 52.932 1.00 34.14 61 ALA A C 1
ATOM 482 O O . ALA A 1 65 ? -1.662 -3.040 53.547 1.00 31.95 61 ALA A O 1
ATOM 484 N N . ARG A 1 66 ? -1.968 -1.415 52.018 1.00 35.06 62 ARG A N 1
ATOM 485 C CA . ARG A 1 66 ? -3.250 -1.956 51.635 1.00 32.66 62 ARG A CA 1
ATOM 486 C C . ARG A 1 66 ? -3.618 -1.549 50.236 1.00 33.49 62 ARG A C 1
ATOM 487 O O . ARG A 1 66 ? -3.017 -0.638 49.671 1.00 36.20 62 ARG A O 1
ATOM 495 N N . ILE A 1 67 ? -4.581 -2.273 49.672 1.00 33.19 63 ILE A N 1
ATOM 496 C CA . ILE A 1 67 ? -5.179 -1.931 48.400 1.00 34.06 63 ILE A CA 1
ATOM 497 C C . ILE A 1 67 ? -6.540 -2.597 48.359 1.00 37.94 63 ILE A C 1
ATOM 498 O O . ILE A 1 67 ? -6.686 -3.754 48.765 1.00 40.63 63 ILE A O 1
ATOM 503 N N . GLY A 1 68 ? -7.550 -1.845 47.928 1.00 38.94 64 GLY A N 1
ATOM 504 C CA . GLY A 1 68 ? -8.918 -2.327 47.953 1.00 29.42 64 GLY A CA 1
ATOM 505 C C . GLY A 1 68 ? -9.530 -2.287 49.336 1.00 35.61 64 GLY A C 1
ATOM 506 O O . GLY A 1 68 ? -10.388 -3.100 49.679 1.00 47.39 64 GLY A O 1
ATOM 507 N N . LEU A 1 69 ? -9.081 -1.357 50.157 1.00 35.38 65 LEU A N 1
ATOM 508 C CA . LEU A 1 69 ? -9.647 -1.225 51.495 1.00 40.54 65 LEU A CA 1
ATOM 509 C C . LEU A 1 69 ? -9.311 0.136 52.098 1.00 46.41 65 LEU A C 1
ATOM 510 O O . LEU A 1 69 ? -8.146 0.552 52.129 1.00 42.77 65 LEU A O 1
ATOM 515 N N . ASP A 1 70 ? -10.352 0.817 52.567 1.00 43.90 66 ASP A N 1
ATOM 516 C CA . ASP A 1 70 ? -10.237 2.183 53.052 1.00 51.53 66 ASP A CA 1
ATOM 517 C C . ASP A 1 70 ? -9.880 2.263 54.554 1.00 53.00 66 ASP A C 1
ATOM 518 O O . ASP A 1 70 ? -9.250 3.225 55.004 1.00 56.43 66 ASP A O 1
ATOM 523 N N . ALA A 1 71 ? -10.262 1.245 55.317 1.00 45.79 67 ALA A N 1
ATOM 524 C CA . ALA A 1 71 ? -9.993 1.208 56.752 1.00 47.46 67 ALA A CA 1
ATOM 525 C C . ALA A 1 71 ? -8.497 1.235 57.056 1.00 47.06 67 ALA A C 1
ATOM 526 O O . ALA A 1 71 ? -7.707 0.614 56.368 1.00 49.62 67 ALA A O 1
ATOM 528 N N . GLU A 1 72 ? -8.108 1.949 58.098 1.00 50.09 68 GLU A N 1
ATOM 529 C CA . GLU A 1 72 ? -6.700 2.005 58.471 1.00 48.40 68 GLU A CA 1
ATOM 530 C C . GLU A 1 72 ? -6.339 0.902 59.457 1.00 46.14 68 GLU A C 1
ATOM 531 O O . GLU A 1 72 ? -5.165 0.607 59.671 1.00 45.11 68 GLU A O 1
ATOM 537 N N . GLN A 1 73 ? -7.361 0.297 60.053 1.00 42.40 69 GLN A N 1
ATOM 538 C CA . GLN A 1 73 ? -7.171 -0.750 61.039 1.00 38.75 69 GLN A CA 1
ATOM 539 C C . GLN A 1 73 ? -8.493 -1.397 61.427 1.00 42.58 69 GLN A C 1
ATOM 540 O O . GLN A 1 73 ? -9.561 -0.929 61.040 1.00 45.60 69 GLN A O 1
ATOM 546 N N . THR A 1 74 ? -8.411 -2.480 62.192 1.00 41.65 70 THR A N 1
ATOM 547 C CA . THR A 1 74 ? -9.572 -3.286 62.560 1.00 38.77 70 THR A CA 1
ATOM 548 C C . THR A 1 74 ? -9.291 -3.895 63.922 1.00 41.86 70 THR A C 1
ATOM 549 O O . THR A 1 74 ? -8.139 -4.193 64.232 1.00 41.82 70 THR A O 1
ATOM 553 N N . PRO A 1 75 ? -10.321 -4.053 64.769 1.00 46.57 71 PRO A N 1
ATOM 554 C CA . PRO A 1 75 ? -10.001 -4.743 66.032 1.00 46.83 71 PRO A CA 1
ATOM 555 C C . PRO A 1 75 ? -9.581 -6.205 65.788 1.00 45.53 71 PRO A C 1
ATOM 556 O O . PRO A 1 75 ? -10.009 -6.825 64.806 1.00 36.58 71 PRO A O 1
ATOM 560 N N . ARG A 1 76 ? -8.720 -6.732 66.653 1.00 41.96 72 ARG A N 1
ATOM 561 C CA . ARG A 1 76 ? -8.177 -8.070 66.458 1.00 37.96 72 ARG A CA 1
ATOM 562 C C . ARG A 1 76 ? -9.306 -9.095 66.338 1.00 44.11 72 ARG A C 1
ATOM 563 O O . ARG A 1 76 ? -9.285 -9.956 65.453 1.00 40.45 72 ARG A O 1
ATOM 571 N N . ASP A 1 77 ? -10.299 -8.966 67.221 1.00 42.99 73 ASP A N 1
ATOM 572 C CA . ASP A 1 77 ? -11.468 -9.844 67.256 1.00 46.23 73 ASP A CA 1
ATOM 573 C C . ASP A 1 77 ? -12.237 -9.875 65.938 1.00 44.57 73 ASP A C 1
ATOM 574 O O . ASP A 1 77 ? -12.981 -10.813 65.690 1.00 46.54 73 ASP A O 1
ATOM 579 N N . LEU A 1 78 ? -12.079 -8.859 65.096 1.00 44.93 74 LEU A N 1
ATOM 580 C CA . LEU A 1 78 ? -12.731 -8.878 63.780 1.00 43.14 74 LEU A CA 1
ATOM 581 C C . LEU A 1 78 ? -11.834 -9.429 62.687 1.00 42.19 74 LEU A C 1
ATOM 582 O O . LEU A 1 78 ? -12.279 -9.628 61.555 1.00 42.73 74 LEU A O 1
ATOM 587 N N . SER A 1 79 ? -10.575 -9.692 63.031 1.00 46.76 75 SER A N 1
ATOM 588 C CA . SER A 1 79 ? -9.572 -10.069 62.027 1.00 45.41 75 SER A CA 1
ATOM 589 C C . SER A 1 79 ? -9.574 -11.550 61.667 1.00 41.22 75 SER A C 1
ATOM 590 O O . SER A 1 79 ? -9.973 -12.406 62.465 1.00 40.23 75 SER A O 1
ATOM 593 N N . PHE A 1 80 ? -9.138 -11.829 60.444 1.00 41.80 76 PHE A N 1
ATOM 594 C CA . PHE A 1 80 ? -8.832 -13.187 60.032 1.00 40.54 76 PHE A CA 1
ATOM 595 C C . PHE A 1 80 ? -7.367 -13.377 60.351 1.00 42.81 76 PHE A C 1
ATOM 596 O O . PHE A 1 80 ? -6.958 -14.396 60.912 1.00 43.13 76 PHE A O 1
ATOM 604 N N . CYS A 1 81 ? -6.578 -12.361 60.012 1.00 40.86 77 CYS A N 1
ATOM 605 C CA . CYS A 1 81 ? -5.136 -12.436 60.189 1.00 38.40 77 CYS A CA 1
ATOM 606 C C . CYS A 1 81 ? -4.754 -12.803 61.626 1.00 41.26 77 CYS A C 1
ATOM 607 O O . CYS A 1 81 ? -3.708 -13.422 61.853 1.00 44.00 77 CYS A O 1
ATOM 610 N N . GLY A 1 82 ? -5.604 -12.438 62.588 1.00 39.00 78 GLY A N 1
ATOM 611 C CA . GLY A 1 82 ? -5.352 -12.735 63.987 1.00 36.86 78 GLY A CA 1
ATOM 612 C C . GLY A 1 82 ? -5.395 -14.229 64.273 1.00 38.51 78 GLY A C 1
ATOM 613 O O . GLY A 1 82 ? -4.779 -14.714 65.212 1.00 39.94 78 GLY A O 1
ATOM 614 N N . HIS A 1 83 ? -6.146 -14.961 63.464 1.00 39.07 79 HIS A N 1
ATOM 615 C CA . HIS A 1 83 ? -6.152 -16.410 63.533 1.00 42.32 79 HIS A CA 1
ATOM 616 C C . HIS A 1 83 ? -4.980 -16.968 62.725 1.00 42.21 79 HIS A C 1
ATOM 617 O O . HIS A 1 83 ? -4.370 -17.962 63.117 1.00 42.90 79 HIS A O 1
ATOM 624 N N . ALA A 1 84 ? -4.676 -16.328 61.594 1.00 42.94 80 ALA A N 1
ATOM 625 C CA . ALA A 1 84 ? -3.631 -16.814 60.699 1.00 37.42 80 ALA A CA 1
ATOM 626 C C . ALA A 1 84 ? -2.241 -16.795 61.338 1.00 40.37 80 ALA A C 1
ATOM 627 O O . ALA A 1 84 ? -1.424 -17.640 60.996 1.00 42.45 80 ALA A O 1
ATOM 629 N N . ILE A 1 85 ? -1.974 -15.863 62.267 1.00 37.58 81 ILE A N 1
ATOM 630 C CA . ILE A 1 85 ? -0.684 -15.845 62.986 1.00 36.81 81 ILE A CA 1
ATOM 631 C C . ILE A 1 85 ? -0.544 -16.964 64.029 1.00 43.00 81 ILE A C 1
ATOM 632 O O . ILE A 1 85 ? 0.501 -17.105 64.673 1.00 39.51 81 ILE A O 1
ATOM 637 N N . LEU A 1 86 ? -1.595 -17.763 64.186 1.00 42.97 82 LEU A N 1
ATOM 638 C CA . LEU A 1 86 ? -1.586 -18.829 65.180 1.00 49.26 82 LEU A CA 1
ATOM 639 C C . LEU A 1 86 ? -0.955 -20.117 64.645 1.00 49.32 82 LEU A C 1
ATOM 640 O O . LEU A 1 86 ? -0.803 -21.080 65.388 1.00 45.93 82 LEU A O 1
ATOM 645 N N . ALA A 1 87 ? -0.597 -20.139 63.363 1.00 47.66 83 ALA A N 1
ATOM 646 C CA . ALA A 1 87 ? -0.036 -21.349 62.766 1.00 43.09 83 ALA A CA 1
ATOM 647 C C . ALA A 1 87 ? 1.014 -21.041 61.694 1.00 49.45 83 ALA A C 1
ATOM 648 O O . ALA A 1 87 ? 1.053 -19.929 61.142 1.00 49.98 83 ALA A O 1
ATOM 650 N N . SER A 1 88 ? 1.865 -22.031 61.417 1.00 50.61 84 SER A N 1
ATOM 651 C CA . SER A 1 88 ? 2.909 -21.932 60.394 1.00 46.48 84 SER A CA 1
ATOM 652 C C . SER A 1 88 ? 2.315 -21.919 58.997 1.00 48.51 84 SER A C 1
ATOM 653 O O . SER A 1 88 ? 2.834 -21.263 58.094 1.00 45.74 84 SER A O 1
ATOM 656 N N . GLU A 1 89 ? 1.220 -22.650 58.829 1.00 43.69 85 GLU A N 1
ATOM 657 C CA . GLU A 1 89 ? 0.644 -22.843 57.517 1.00 43.09 85 GLU A CA 1
ATOM 658 C C . GLU A 1 89 ? -0.334 -21.726 57.160 1.00 45.36 85 GLU A C 1
ATOM 659 O O . GLU A 1 89 ? -0.908 -21.084 58.052 1.00 43.13 85 GLU A O 1
ATOM 665 N N . PRO A 1 90 ? -0.517 -21.486 55.850 1.00 43.32 86 PRO A N 1
ATOM 666 C CA . PRO A 1 90 ? -1.451 -20.456 55.381 1.00 38.52 86 PRO A CA 1
ATOM 667 C C . PRO A 1 90 ? -2.867 -20.725 55.856 1.00 38.52 86 PRO A C 1
ATOM 668 O O . PRO A 1 90 ? -3.292 -21.869 55.813 1.00 42.97 86 PRO A O 1
ATOM 672 N N . LEU A 1 91 ? -3.572 -19.690 56.316 1.00 39.10 87 LEU A N 1
ATOM 673 C CA . LEU A 1 91 ? -5.011 -19.772 56.573 1.00 36.18 87 LEU A CA 1
ATOM 674 C C . LEU A 1 91 ? -5.817 -19.560 55.294 1.00 34.36 87 LEU A C 1
ATOM 675 O O . LEU A 1 91 ? -5.908 -18.457 54.786 1.00 40.94 87 LEU A O 1
ATOM 680 N N . MET A 1 92 ? -6.380 -20.633 54.756 1.00 41.30 88 MET A N 1
ATOM 681 C CA . MET A 1 92 ? -7.228 -20.550 53.569 1.00 38.31 88 MET A CA 1
ATOM 682 C C . MET A 1 92 ? -8.664 -20.675 54.007 1.00 40.10 88 MET A C 1
ATOM 683 O O . MET A 1 92 ? -9.008 -21.606 54.730 1.00 38.95 88 MET A O 1
ATOM 688 N N . VAL A 1 93 ? -9.494 -19.730 53.586 1.00 39.04 89 VAL A N 1
ATOM 689 C CA . VAL A 1 93 ? -10.931 -19.801 53.828 1.00 39.42 89 VAL A CA 1
ATOM 690 C C . VAL A 1 93 ? -11.601 -19.654 52.478 1.00 41.76 89 VAL A C 1
ATOM 691 O O . VAL A 1 93 ? -11.533 -18.576 51.864 1.00 42.91 89 VAL A O 1
ATOM 695 N N . THR A 1 94 ? -12.221 -20.734 52.000 1.00 41.37 90 THR A N 1
ATOM 696 C CA . THR A 1 94 ? -12.876 -20.718 50.689 1.00 43.53 90 THR A CA 1
ATOM 697 C C . THR A 1 94 ? -14.114 -19.818 50.661 1.00 44.10 90 THR A C 1
ATOM 698 O O . THR A 1 94 ? -14.369 -19.139 49.663 1.00 44.94 90 THR A O 1
ATOM 702 N N . ASP A 1 95 ? -14.868 -19.831 51.762 1.00 45.13 91 ASP A N 1
ATOM 703 C CA . ASP A 1 95 ? -16.155 -19.137 51.888 1.00 46.08 91 ASP A CA 1
ATOM 704 C C . ASP A 1 95 ? -16.382 -18.852 53.370 1.00 49.75 91 ASP A C 1
ATOM 705 O O . ASP A 1 95 ? -16.649 -19.767 54.148 1.00 55.57 91 ASP A O 1
ATOM 710 N N . ALA A 1 96 ? -16.259 -17.592 53.769 1.00 42.89 92 ALA A N 1
ATOM 711 C CA . ALA A 1 96 ? -16.273 -17.260 55.184 1.00 45.03 92 ALA A CA 1
ATOM 712 C C . ALA A 1 96 ? -17.677 -17.249 55.801 1.00 47.89 92 ALA A C 1
ATOM 713 O O . ALA A 1 96 ? -17.819 -17.263 57.028 1.00 44.30 92 ALA A O 1
ATOM 715 N N . SER A 1 97 ? -18.707 -17.180 54.958 1.00 48.60 93 SER A N 1
ATOM 716 C CA . SER A 1 97 ? -20.083 -17.191 55.446 1.00 48.62 93 SER A CA 1
ATOM 717 C C . SER A 1 97 ? -20.463 -18.598 55.885 1.00 52.88 93 SER A C 1
ATOM 718 O O . SER A 1 97 ? -21.447 -18.780 56.598 1.00 58.35 93 SER A O 1
ATOM 721 N N . ARG A 1 98 ? -19.661 -19.580 55.467 1.00 50.42 94 ARG A N 1
ATOM 722 C CA . ARG A 1 98 ? -19.827 -20.976 55.885 1.00 49.61 94 ARG A CA 1
ATOM 723 C C . ARG A 1 98 ? -18.823 -21.422 56.969 1.00 51.91 94 ARG A C 1
ATOM 724 O O . ARG A 1 98 ? -18.901 -22.542 57.461 1.00 56.51 94 ARG A O 1
ATOM 732 N N . ASP A 1 99 ? -17.894 -20.552 57.349 1.00 44.98 95 ASP A N 1
ATOM 733 C CA . ASP A 1 99 ? -16.824 -20.941 58.250 1.00 36.61 95 ASP A CA 1
ATOM 734 C C . ASP A 1 99 ? -17.155 -20.574 59.685 1.00 42.87 95 ASP A C 1
ATOM 735 O O . ASP A 1 99 ? -17.353 -19.400 59.998 1.00 46.41 95 ASP A O 1
ATOM 740 N N . PRO A 1 100 ? -17.161 -21.572 60.580 1.00 46.02 96 PRO A N 1
ATOM 741 C CA . PRO A 1 100 ? -17.481 -21.407 62.011 1.00 44.78 96 PRO A CA 1
ATOM 742 C C . PRO A 1 100 ? -16.785 -20.207 62.686 1.00 46.96 96 PRO A C 1
ATOM 743 O O . PRO A 1 100 ? -17.300 -19.616 63.652 1.00 44.52 96 PRO A O 1
ATOM 747 N N . ARG A 1 101 ? -15.609 -19.849 62.187 1.00 46.00 97 ARG A N 1
ATOM 748 C CA . ARG A 1 101 ? -14.865 -18.751 62.794 1.00 48.83 97 ARG A CA 1
ATOM 749 C C . ARG A 1 101 ? -15.311 -17.381 62.298 1.00 44.00 97 ARG A C 1
ATOM 750 O O . ARG A 1 101 ? -15.093 -16.387 62.978 1.00 45.20 97 ARG A O 1
ATOM 758 N N . PHE A 1 102 ? -15.944 -17.329 61.130 1.00 42.21 98 PHE A N 1
ATOM 759 C CA . PHE A 1 102 ? -16.149 -16.045 60.465 1.00 43.18 98 PHE A CA 1
ATOM 760 C C . PHE A 1 102 ? -17.558 -15.771 59.961 1.00 45.76 98 PHE A C 1
ATOM 761 O O . PHE A 1 102 ? -17.839 -14.676 59.493 1.00 51.07 98 PHE A O 1
ATOM 769 N N . HIS A 1 103 ? -18.452 -16.745 60.046 1.00 45.78 99 HIS A N 1
ATOM 770 C CA . HIS A 1 103 ? -19.825 -16.507 59.610 1.00 48.84 99 HIS A CA 1
ATOM 771 C C . HIS A 1 103 ? -20.550 -15.420 60.442 1.00 50.15 99 HIS A C 1
ATOM 772 O O . HIS A 1 103 ? -21.531 -14.849 59.979 1.00 45.56 99 HIS A O 1
ATOM 779 N N . ASP A 1 104 ? -20.077 -15.137 61.655 1.00 51.29 100 ASP A N 1
ATOM 780 C CA . ASP A 1 104 ? -20.687 -14.087 62.486 1.00 56.92 100 ASP A CA 1
ATOM 781 C C . ASP A 1 104 ? -20.031 -12.722 62.300 1.00 56.71 100 ASP A C 1
ATOM 782 O O . ASP A 1 104 ? -20.528 -11.709 62.792 1.00 60.71 100 ASP A O 1
ATOM 787 N N . ASN A 1 105 ? -18.905 -12.704 61.600 1.00 54.46 101 ASN A N 1
ATOM 788 C CA . ASN A 1 105 ? -18.045 -11.533 61.572 1.00 53.25 101 ASN A CA 1
ATOM 789 C C . ASN A 1 105 ? -18.661 -10.446 60.701 1.00 48.37 101 ASN A C 1
ATOM 790 O O . ASN A 1 105 ? -19.005 -10.705 59.547 1.00 47.00 101 ASN A O 1
ATOM 795 N N . PRO A 1 106 ? -18.816 -9.232 61.266 1.00 46.77 102 PRO A N 1
ATOM 796 C CA . PRO A 1 106 ? -19.503 -8.090 60.629 1.00 48.91 102 PRO A CA 1
ATOM 797 C C . PRO A 1 106 ? -18.909 -7.749 59.262 1.00 52.29 102 PRO A C 1
ATOM 798 O O . PRO A 1 106 ? -19.595 -7.186 58.409 1.00 54.46 102 PRO A O 1
ATOM 802 N N . LEU A 1 107 ? -17.652 -8.113 59.041 1.00 47.33 103 LEU A N 1
ATOM 803 C CA . LEU A 1 107 ? -17.044 -7.868 57.750 1.00 45.67 103 LEU A CA 1
ATOM 804 C C . LEU A 1 107 ? -17.437 -8.953 56.781 1.00 49.89 103 LEU A C 1
ATOM 805 O O . LEU A 1 107 ? -17.163 -8.847 55.583 1.00 53.00 103 LEU A O 1
ATOM 810 N N . VAL A 1 108 ? -18.077 -10.006 57.289 1.00 48.25 104 VAL A N 1
ATOM 811 C CA . VAL A 1 108 ? -18.603 -11.050 56.413 1.00 44.81 104 VAL A CA 1
ATOM 812 C C . VAL A 1 108 ? -20.097 -10.824 56.268 1.00 44.61 104 VAL A C 1
ATOM 813 O O . VAL A 1 108 ? -20.651 -10.922 55.177 1.00 45.91 104 VAL A O 1
ATOM 817 N N . THR A 1 109 ? -20.727 -10.516 57.396 1.00 47.94 105 THR A N 1
ATOM 818 C CA . THR A 1 109 ? -22.140 -10.137 57.489 1.00 52.24 105 THR A CA 1
ATOM 819 C C . THR A 1 109 ? -22.433 -8.842 56.721 1.00 55.15 105 THR A C 1
ATOM 820 O O . THR A 1 109 ? -23.192 -8.826 55.750 1.00 55.87 105 THR A O 1
ATOM 824 N N . GLY A 1 110 ? -21.820 -7.752 57.171 1.00 54.87 106 GLY A N 1
ATOM 825 C CA . GLY A 1 110 ? -21.910 -6.477 56.483 1.00 57.40 106 GLY A CA 1
ATOM 826 C C . GLY A 1 110 ? -20.747 -6.331 55.523 1.00 57.24 106 GLY A C 1
ATOM 827 O O . GLY A 1 110 ? -20.038 -7.310 55.267 1.00 52.06 106 GLY A O 1
ATOM 828 N N . PRO A 1 111 ? -20.540 -5.108 54.992 1.00 62.92 107 PRO A N 1
ATOM 829 C CA . PRO A 1 111 ? -19.496 -4.843 53.993 1.00 55.26 107 PRO A CA 1
ATOM 830 C C . PRO A 1 111 ? -18.130 -5.047 54.620 1.00 49.42 107 PRO A C 1
ATOM 831 O O . PRO A 1 111 ? -17.989 -4.787 55.824 1.00 50.48 107 PRO A O 1
ATOM 835 N N . PRO A 1 112 ? -17.138 -5.483 53.820 1.00 42.90 108 PRO A N 1
ATOM 836 C CA . PRO A 1 112 ? -17.248 -5.694 52.378 1.00 47.45 108 PRO A CA 1
ATOM 837 C C . PRO A 1 112 ? -17.684 -7.102 52.007 1.00 47.25 108 PRO A C 1
ATOM 838 O O . PRO A 1 112 ? -17.394 -7.525 50.879 1.00 44.62 108 PRO A O 1
ATOM 842 N N . PHE A 1 113 ? -18.359 -7.795 52.924 1.00 46.90 109 PHE A N 1
ATOM 843 C CA . PHE A 1 113 ? -18.890 -9.145 52.672 1.00 50.14 109 PHE A CA 1
ATOM 844 C C . PHE A 1 113 ? -17.778 -10.071 52.226 1.00 42.63 109 PHE A C 1
ATOM 845 O O . PHE A 1 113 ? -17.831 -10.642 51.135 1.00 43.89 109 PHE A O 1
ATOM 853 N N . ILE A 1 114 ? -16.760 -10.192 53.065 1.00 39.72 110 ILE A N 1
ATOM 854 C CA . ILE A 1 114 ? -15.644 -11.081 52.784 1.00 43.92 110 ILE A CA 1
ATOM 855 C C . ILE A 1 114 ? -16.108 -12.534 52.626 1.00 45.49 110 ILE A C 1
ATOM 856 O O . ILE A 1 114 ? -16.780 -13.085 53.503 1.00 41.92 110 ILE A O 1
ATOM 861 N N . ARG A 1 115 ? -15.756 -13.163 51.513 1.00 46.17 111 ARG A N 1
ATOM 862 C CA . ARG A 1 115 ? -16.047 -14.586 51.349 1.00 39.37 111 ARG A CA 1
ATOM 863 C C . ARG A 1 115 ? -14.736 -15.340 51.334 1.00 41.40 111 ARG A C 1
ATOM 864 O O . ARG A 1 115 ? -14.513 -16.214 52.166 1.00 42.42 111 ARG A O 1
ATOM 872 N N . PHE A 1 116 ? -13.865 -14.967 50.394 1.00 45.82 112 PHE A N 1
ATOM 873 C CA . PHE A 1 116 ? -12.545 -15.569 50.235 1.00 38.17 112 PHE A CA 1
ATOM 874 C C . PHE A 1 116 ? -11.504 -14.834 51.062 1.00 39.30 112 PHE A C 1
ATOM 875 O O . PHE A 1 116 ? -11.439 -13.606 51.033 1.00 43.02 112 PHE A O 1
ATOM 883 N N . TYR A 1 117 ? -10.692 -15.590 51.795 1.00 36.78 113 TYR A N 1
ATOM 884 C CA . TYR A 1 117 ? -9.552 -15.050 52.521 1.00 31.50 113 TYR A CA 1
ATOM 885 C C . TYR A 1 117 ? -8.399 -16.014 52.367 1.00 34.51 113 TYR A C 1
ATOM 886 O O . TYR A 1 117 ? -8.571 -17.222 52.553 1.00 41.93 113 TYR A O 1
ATOM 895 N N . ALA A 1 118 ? -7.222 -15.512 52.022 1.00 32.88 114 ALA A N 1
ATOM 896 C CA . ALA A 1 118 ? -6.044 -16.366 52.040 1.00 33.88 114 ALA A CA 1
ATOM 897 C C . ALA A 1 118 ? -4.901 -15.614 52.695 1.00 35.78 114 ALA A C 1
ATOM 898 O O . ALA A 1 118 ? -4.410 -14.608 52.178 1.00 37.56 114 ALA A O 1
ATOM 900 N N . GLY A 1 119 ? -4.494 -16.102 53.856 1.00 33.19 115 GLY A N 1
ATOM 901 C CA . GLY A 1 119 ? -3.556 -15.379 54.674 1.00 30.39 115 GLY A CA 1
ATOM 902 C C . GLY A 1 119 ? -2.319 -16.187 54.917 1.00 35.28 115 GLY A C 1
ATOM 903 O O . GLY A 1 119 ? -2.385 -17.353 55.277 1.00 41.48 115 GLY A O 1
ATOM 904 N N . GLU A 1 120 ? -1.176 -15.555 54.735 1.00 33.75 116 GLU A N 1
ATOM 905 C CA . GLU A 1 120 ? 0.084 -16.242 54.829 1.00 33.32 116 GLU A CA 1
ATOM 906 C C . GLU A 1 120 ? 0.906 -15.484 55.862 1.00 34.30 116 GLU A C 1
ATOM 907 O O . GLU A 1 120 ? 1.126 -14.301 55.715 1.00 43.30 116 GLU A O 1
ATOM 913 N N . PRO A 1 121 ? 1.309 -16.147 56.958 1.00 39.97 117 PRO A N 1
ATOM 914 C CA . PRO A 1 121 ? 1.976 -15.421 58.059 1.00 37.22 117 PRO A CA 1
ATOM 915 C C . PRO A 1 121 ? 3.336 -14.774 57.709 1.00 37.74 117 PRO A C 1
ATOM 916 O O . PRO A 1 121 ? 4.139 -15.388 56.983 1.00 36.20 117 PRO A O 1
ATOM 920 N N . LEU A 1 122 ? 3.567 -13.558 58.232 1.00 35.10 118 LEU A N 1
ATOM 921 C CA . LEU A 1 122 ? 4.855 -12.851 58.163 1.00 30.84 118 LEU A CA 1
ATOM 922 C C . LEU A 1 122 ? 5.594 -12.877 59.527 1.00 38.64 118 LEU A C 1
ATOM 923 O O . LEU A 1 122 ? 4.963 -12.807 60.591 1.00 36.86 118 LEU A O 1
ATOM 928 N N . HIS A 1 123 ? 6.924 -12.975 59.492 1.00 35.68 119 HIS A N 1
ATOM 929 C CA . HIS A 1 123 ? 7.702 -13.196 60.698 1.00 31.43 119 HIS A CA 1
ATOM 930 C C . HIS A 1 123 ? 8.776 -12.138 60.923 1.00 40.22 119 HIS A C 1
ATOM 931 O O . HIS A 1 123 ? 9.293 -11.544 59.970 1.00 32.73 119 HIS A O 1
ATOM 938 N N . ALA A 1 124 ? 9.099 -11.900 62.195 1.00 39.90 120 ALA A N 1
ATOM 939 C CA . ALA A 1 124 ? 10.313 -11.184 62.553 1.00 35.96 120 ALA A CA 1
ATOM 940 C C . ALA A 1 124 ? 11.439 -12.171 62.296 1.00 39.50 120 ALA A C 1
ATOM 941 O O . ALA A 1 124 ? 11.183 -13.335 61.983 1.00 39.42 120 ALA A O 1
ATOM 943 N N . SER A 1 125 ? 12.682 -11.729 62.433 1.00 42.54 121 SER A N 1
ATOM 944 C CA . SER A 1 125 ? 13.810 -12.627 62.193 1.00 41.82 121 SER A CA 1
ATOM 945 C C . SER A 1 125 ? 13.908 -13.761 63.221 1.00 41.59 121 SER A C 1
ATOM 946 O O . SER A 1 125 ? 14.442 -14.819 62.927 1.00 40.52 121 SER A O 1
ATOM 949 N N . ASN A 1 126 ? 13.395 -13.553 64.427 1.00 43.36 122 ASN A N 1
ATOM 950 C CA . ASN A 1 126 ? 13.446 -14.612 65.434 1.00 43.69 122 ASN A CA 1
ATOM 951 C C . ASN A 1 126 ? 12.336 -15.659 65.296 1.00 43.27 122 ASN A C 1
ATOM 952 O O . ASN A 1 126 ? 12.171 -16.495 66.187 1.00 39.22 122 ASN A O 1
ATOM 957 N N . GLY A 1 127 ? 11.574 -15.604 64.201 1.00 37.61 123 GLY A N 1
ATOM 958 C CA . GLY A 1 127 ? 10.539 -16.599 63.946 1.00 37.13 123 GLY A CA 1
ATOM 959 C C . GLY A 1 127 ? 9.157 -16.207 64.446 1.00 39.46 123 GLY A C 1
ATOM 960 O O . GLY A 1 127 ? 8.153 -16.852 64.143 1.00 40.43 123 GLY A O 1
ATOM 961 N N . GLN A 1 128 ? 9.097 -15.134 65.219 1.00 40.29 124 GLN A N 1
ATOM 962 C CA . GLN A 1 128 ? 7.838 -14.664 65.790 1.00 37.50 124 GLN A CA 1
ATOM 963 C C . GLN A 1 128 ? 6.905 -14.144 64.673 1.00 36.66 124 GLN A C 1
ATOM 964 O O . GLN A 1 128 ? 7.335 -13.384 63.796 1.00 37.85 124 GLN A O 1
ATOM 970 N N . ALA A 1 129 ? 5.639 -14.560 64.692 1.00 32.25 125 ALA A N 1
ATOM 971 C CA . ALA A 1 129 ? 4.669 -14.158 63.661 1.00 28.61 125 ALA A CA 1
ATOM 972 C C . ALA A 1 129 ? 4.016 -12.793 63.936 1.00 38.49 125 ALA A C 1
ATOM 973 O O . ALA A 1 129 ? 3.096 -12.704 64.734 1.00 44.01 125 ALA A O 1
ATOM 975 N N . ILE A 1 130 ? 4.481 -11.739 63.265 1.00 38.44 126 ILE A N 1
ATOM 976 C CA . ILE A 1 130 ? 4.039 -10.373 63.551 1.00 34.93 126 ILE A CA 1
ATOM 977 C C . ILE A 1 130 ? 2.791 -9.950 62.785 1.00 33.79 126 ILE A C 1
ATOM 978 O O . ILE A 1 130 ? 2.198 -8.901 63.065 1.00 32.01 126 ILE A O 1
ATOM 983 N N . GLY A 1 131 ? 2.397 -10.746 61.807 1.00 35.81 127 GLY A N 1
ATOM 984 C CA . GLY A 1 131 ? 1.305 -10.347 60.944 1.00 35.36 127 GLY A CA 1
ATOM 985 C C . GLY A 1 131 ? 1.200 -11.208 59.708 1.00 33.87 127 GLY A C 1
ATOM 986 O O . GLY A 1 131 ? 1.748 -12.316 59.663 1.00 35.97 127 GLY A O 1
ATOM 987 N N . THR A 1 132 ? 0.490 -10.710 58.700 1.00 32.46 128 THR A N 1
ATOM 988 C CA . THR A 1 132 ? 0.198 -11.519 57.526 1.00 34.61 128 THR A CA 1
ATOM 989 C C . THR A 1 132 ? 0.270 -10.739 56.217 1.00 33.54 128 THR A C 1
ATOM 990 O O . THR A 1 132 ? 0.217 -9.508 56.216 1.00 36.28 128 THR A O 1
ATOM 994 N N . LEU A 1 133 ? 0.420 -11.466 55.108 1.00 31.50 129 LEU A N 1
ATOM 995 C CA . LEU A 1 133 ? 0.099 -10.952 53.779 1.00 27.53 129 LEU A CA 1
ATOM 996 C C . LEU A 1 133 ? -1.177 -11.682 53.346 1.00 34.19 129 LEU A C 1
ATOM 997 O O . LEU A 1 133 ? -1.227 -12.913 53.407 1.00 32.50 129 LEU A O 1
ATOM 1002 N N . CYS A 1 134 ? -2.215 -10.968 52.917 1.00 27.10 130 CYS A N 1
ATOM 1003 C CA . CYS A 1 134 ? -3.468 -11.679 52.672 1.00 30.26 130 CYS A CA 1
ATOM 1004 C C . CYS A 1 134 ? -4.263 -11.200 51.488 1.00 33.29 130 CYS A C 1
ATOM 1005 O O . CYS A 1 134 ? -4.253 -10.008 51.156 1.00 31.48 130 CYS A O 1
ATOM 1008 N N . LEU A 1 135 ? -4.941 -12.150 50.844 1.00 35.86 131 LEU A N 1
ATOM 1009 C CA . LEU A 1 135 ? -5.890 -11.839 49.777 1.00 38.24 131 LEU A CA 1
ATOM 1010 C C . LEU A 1 135 ? -7.264 -11.906 50.374 1.00 32.08 131 LEU A C 1
ATOM 1011 O O . LEU A 1 135 ? -7.503 -12.702 51.250 1.00 37.20 131 LEU A O 1
ATOM 1016 N N . ILE A 1 136 ? -8.156 -11.053 49.904 1.00 35.32 132 ILE A N 1
ATOM 1017 C CA . ILE A 1 136 ? -9.520 -10.991 50.394 1.00 35.82 132 ILE A CA 1
ATOM 1018 C C . ILE A 1 136 ? -10.435 -10.724 49.208 1.00 38.56 132 ILE A C 1
ATOM 1019 O O . ILE A 1 136 ? -10.093 -9.921 48.343 1.00 37.55 132 ILE A O 1
ATOM 1024 N N . ASP A 1 137 ? -11.574 -11.415 49.137 1.00 40.12 133 ASP A N 1
ATOM 1025 C CA . ASP A 1 137 ? -12.511 -11.206 48.024 1.00 41.70 133 ASP A CA 1
ATOM 1026 C C . ASP A 1 137 ? -13.960 -11.539 48.368 1.00 43.39 133 ASP A C 1
ATOM 1027 O O . ASP A 1 137 ? -14.221 -12.417 49.195 1.00 44.82 133 ASP A O 1
ATOM 1032 N N . PRO A 1 138 ? -14.912 -10.839 47.727 1.00 45.26 134 PRO A N 1
ATOM 1033 C CA . PRO A 1 138 ? -16.350 -11.061 47.982 1.00 48.77 134 PRO A CA 1
ATOM 1034 C C . PRO A 1 138 ? -16.963 -12.318 47.316 1.00 48.78 134 PRO A C 1
ATOM 1035 O O . PRO A 1 138 ? -18.125 -12.630 47.588 1.00 46.60 134 PRO A O 1
ATOM 1039 N N . SER A 1 139 ? -16.198 -13.027 46.485 1.00 47.31 135 SER A N 1
ATOM 1040 C CA . SER A 1 139 ? -16.635 -14.312 45.918 1.00 48.45 135 SER A CA 1
ATOM 1041 C C . SER A 1 139 ? -15.823 -15.502 46.433 1.00 48.96 135 SER A C 1
ATOM 1042 O O . SER A 1 139 ? -14.597 -15.434 46.489 1.00 48.92 135 SER A O 1
ATOM 1045 N N . PRO A 1 140 ? -16.507 -16.594 46.820 1.00 50.34 136 PRO A N 1
ATOM 1046 C CA . PRO A 1 140 ? -15.823 -17.826 47.210 1.00 48.12 136 PRO A CA 1
ATOM 1047 C C . PRO A 1 140 ? -14.732 -18.201 46.233 1.00 48.90 136 PRO A C 1
ATOM 1048 O O . PRO A 1 140 ? -14.890 -18.027 45.015 1.00 49.85 136 PRO A O 1
ATOM 1052 N N . ARG A 1 141 ? -13.624 -18.699 46.772 1.00 41.43 137 ARG A N 1
ATOM 1053 C CA . ARG A 1 141 ? -12.512 -19.100 45.935 1.00 43.02 137 ARG A CA 1
ATOM 1054 C C . ARG A 1 141 ? -11.591 -20.075 46.657 1.00 46.81 137 ARG A C 1
ATOM 1055 O O . ARG A 1 141 ? -11.468 -20.053 47.889 1.00 44.11 137 ARG A O 1
ATOM 1063 N N . LEU A 1 142 ? -10.967 -20.944 45.872 1.00 44.12 138 LEU A N 1
ATOM 1064 C CA . LEU A 1 142 ? -9.972 -21.866 46.394 1.00 51.22 138 LEU A CA 1
ATOM 1065 C C . LEU A 1 142 ? -8.746 -21.834 45.480 1.00 50.10 138 LEU A C 1
ATOM 1066 O O . LEU A 1 142 ? -8.824 -22.145 44.285 1.00 49.18 138 LEU A O 1
ATOM 1071 N N . LEU A 1 143 ? -7.616 -21.418 46.038 1.00 47.43 139 LEU A N 1
ATOM 1072 C CA . LEU A 1 143 ? -6.417 -21.289 45.237 1.00 47.26 139 LEU A CA 1
ATOM 1073 C C . LEU A 1 143 ? -5.986 -22.695 44.831 1.00 51.77 139 LEU A C 1
ATOM 1074 O O . LEU A 1 143 ? -5.987 -23.598 45.677 1.00 49.46 139 LEU A O 1
ATOM 1079 N N . ASP A 1 144 ? -5.641 -22.906 43.557 1.00 48.55 140 ASP A N 1
ATOM 1080 C CA . ASP A 1 144 ? -4.946 -24.152 43.206 1.00 51.11 140 ASP A CA 1
ATOM 1081 C C . ASP A 1 144 ? -3.578 -24.154 43.899 1.00 53.97 140 ASP A C 1
ATOM 1082 O O . ASP A 1 144 ? -3.265 -23.238 44.660 1.00 49.22 140 ASP A O 1
ATOM 1087 N N . LEU A 1 145 ? -2.762 -25.175 43.677 1.00 58.08 141 LEU A N 1
ATOM 1088 C CA . LEU A 1 145 ? -1.497 -25.224 44.406 1.00 58.36 141 LEU A CA 1
ATOM 1089 C C . LEU A 1 145 ? -0.407 -24.309 43.810 1.00 58.87 141 LEU A C 1
ATOM 1090 O O . LEU A 1 145 ? 0.461 -23.806 44.544 1.00 55.36 141 LEU A O 1
ATOM 1095 N N . ARG A 1 146 ? -0.467 -24.077 42.498 1.00 54.10 142 ARG A N 1
ATOM 1096 C CA . ARG A 1 146 ? 0.420 -23.108 41.854 1.00 53.41 142 ARG A CA 1
ATOM 1097 C C . ARG A 1 146 ? 0.237 -21.698 42.439 1.00 53.46 142 ARG A C 1
ATOM 1098 O O . ARG A 1 146 ? 1.212 -21.037 42.811 1.00 52.40 142 ARG A O 1
ATOM 1106 N N . GLU A 1 147 ? -1.012 -21.242 42.502 1.00 54.41 143 GLU A N 1
ATOM 1107 C CA . GLU A 1 147 ? -1.368 -20.005 43.208 1.00 48.51 143 GLU A CA 1
ATOM 1108 C C . GLU A 1 147 ? -0.878 -19.984 44.651 1.00 44.23 143 GLU A C 1
ATOM 1109 O O . GLU A 1 147 ? -0.369 -18.972 45.121 1.00 48.89 143 GLU A O 1
ATOM 1115 N N . GLY A 1 148 ? -1.022 -21.099 45.349 1.00 43.25 144 GLY A N 1
ATOM 1116 C CA . GLY A 1 148 ? -0.513 -21.207 46.701 1.00 43.59 144 GLY A CA 1
ATOM 1117 C C . GLY A 1 148 ? 0.954 -20.835 46.779 1.00 45.17 144 GLY A C 1
ATOM 1118 O O . GLY A 1 148 ? 1.378 -20.200 47.746 1.00 42.75 144 GLY A O 1
ATOM 1119 N N . ARG A 1 149 ? 1.726 -21.222 45.763 1.00 39.40 145 ARG A N 1
ATOM 1120 C CA . ARG A 1 149 ? 3.172 -21.017 45.778 1.00 42.90 145 ARG A CA 1
ATOM 1121 C C . ARG A 1 149 ? 3.492 -19.551 45.509 1.00 47.41 145 ARG A C 1
ATOM 1122 O O . ARG A 1 149 ? 4.280 -18.913 46.219 1.00 45.56 145 ARG A O 1
ATOM 1130 N N . GLN A 1 150 ? 2.870 -19.029 44.464 1.00 41.54 146 GLN A N 1
ATOM 1131 C CA . GLN A 1 150 ? 2.995 -17.651 44.122 1.00 36.41 146 GLN A CA 1
ATOM 1132 C C . GLN A 1 150 ? 2.723 -16.831 45.378 1.00 40.96 146 GLN A C 1
ATOM 1133 O O . GLN A 1 150 ? 3.494 -15.930 45.721 1.00 38.85 146 GLN A O 1
ATOM 1139 N N . LEU A 1 151 ? 1.628 -17.145 46.068 1.00 39.62 147 LEU A N 1
ATOM 1140 C CA . LEU A 1 151 ? 1.243 -16.388 47.256 1.00 37.83 147 LEU A CA 1
ATOM 1141 C C . LEU A 1 151 ? 2.303 -16.536 48.329 1.00 39.01 147 LEU A C 1
ATOM 1142 O O . LEU A 1 151 ? 2.692 -15.555 48.984 1.00 35.73 147 LEU A O 1
ATOM 1147 N N . ASN A 1 152 ? 2.773 -17.769 48.502 1.00 38.89 148 ASN A N 1
ATOM 1148 C CA . ASN A 1 152 ? 3.828 -18.033 49.455 1.00 36.15 148 ASN A CA 1
ATOM 1149 C C . ASN A 1 152 ? 5.018 -17.162 49.137 1.00 35.10 148 ASN A C 1
ATOM 1150 O O . ASN A 1 152 ? 5.484 -16.447 50.008 1.00 38.21 148 ASN A O 1
ATOM 1155 N N . ARG A 1 153 ? 5.480 -17.197 47.887 1.00 34.74 149 ARG A N 1
ATOM 1156 C CA . ARG A 1 153 ? 6.613 -16.390 47.445 1.00 32.88 149 ARG A CA 1
ATOM 1157 C C . ARG A 1 153 ? 6.382 -14.913 47.724 1.00 38.29 149 ARG A C 1
ATOM 1158 O O . ARG A 1 153 ? 7.294 -14.189 48.159 1.00 35.05 149 ARG A O 1
ATOM 1166 N N . LEU A 1 154 ? 5.169 -14.448 47.418 1.00 39.53 150 LEU A N 1
ATOM 1167 C CA . LEU A 1 154 ? 4.829 -13.052 47.629 1.00 31.94 150 LEU A CA 1
ATOM 1168 C C . LEU A 1 154 ? 5.017 -12.738 49.120 1.00 37.79 150 LEU A C 1
ATOM 1169 O O . LEU A 1 154 ? 5.557 -11.674 49.482 1.00 36.18 150 LEU A O 1
ATOM 1174 N N . SER A 1 155 ? 4.618 -13.672 49.988 1.00 33.03 151 SER A N 1
ATOM 1175 C CA . SER A 1 155 ? 4.737 -13.424 51.422 1.00 31.11 151 SER A CA 1
ATOM 1176 C C . SER A 1 155 ? 6.204 -13.426 51.878 1.00 32.54 151 SER A C 1
ATOM 1177 O O . SER A 1 155 ? 6.582 -12.625 52.726 1.00 35.04 151 SER A O 1
ATOM 1180 N N . ILE A 1 156 ? 7.032 -14.309 51.327 1.00 28.60 152 ILE A N 1
ATOM 1181 C CA . ILE A 1 156 ? 8.475 -14.247 51.595 1.00 34.21 152 ILE A CA 1
ATOM 1182 C C . ILE A 1 156 ? 9.070 -12.862 51.223 1.00 36.25 152 ILE A C 1
ATOM 1183 O O . ILE A 1 156 ? 9.819 -12.265 52.001 1.00 33.04 152 ILE A O 1
ATOM 1188 N N . LEU A 1 157 ? 8.707 -12.337 50.055 1.00 33.09 153 LEU A N 1
ATOM 1189 C CA . LEU A 1 157 ? 9.138 -10.998 49.684 1.00 32.52 153 LEU A CA 1
ATOM 1190 C C . LEU A 1 157 ? 8.689 -9.938 50.696 1.00 33.03 153 LEU A C 1
ATOM 1191 O O . LEU A 1 157 ? 9.368 -8.932 50.894 1.00 37.12 153 LEU A O 1
ATOM 1196 N N . ALA A 1 158 ? 7.546 -10.134 51.338 1.00 31.67 154 ALA A N 1
ATOM 1197 C CA . ALA A 1 158 ? 7.086 -9.102 52.275 1.00 35.57 154 ALA A CA 1
ATOM 1198 C C . ALA A 1 158 ? 7.926 -9.107 53.545 1.00 32.36 154 ALA A C 1
ATOM 1199 O O . ALA A 1 158 ? 8.338 -8.074 54.054 1.00 38.04 154 ALA A O 1
ATOM 1201 N N . GLU A 1 159 ? 8.161 -10.303 54.039 1.00 32.52 155 GLU A N 1
ATOM 1202 C CA . GLU A 1 159 ? 8.927 -10.558 55.236 1.00 37.67 155 GLU A CA 1
ATOM 1203 C C . GLU A 1 159 ? 10.318 -10.053 55.026 1.00 36.91 155 GLU A C 1
ATOM 1204 O O . GLU A 1 159 ? 10.859 -9.306 55.845 1.00 34.22 155 GLU A O 1
ATOM 1210 N N . GLY A 1 160 ? 10.889 -10.493 53.910 1.00 38.63 156 GLY A N 1
ATOM 1211 C CA . GLY A 1 160 ? 12.199 -10.063 53.480 1.00 35.62 156 GLY A CA 1
ATOM 1212 C C . GLY A 1 160 ? 12.380 -8.591 53.724 1.00 36.91 156 GLY A C 1
ATOM 1213 O O . GLY A 1 160 ? 13.271 -8.182 54.465 1.00 41.30 156 GLY A O 1
ATOM 1214 N N . TYR A 1 161 ? 11.516 -7.793 53.111 1.00 33.87 157 TYR A N 1
ATOM 1215 C CA . TYR A 1 161 ? 11.647 -6.341 53.165 1.00 33.38 157 TYR A CA 1
ATOM 1216 C C . TYR A 1 161 ? 11.484 -5.785 54.574 1.00 36.08 157 TYR A C 1
ATOM 1217 O O . TYR A 1 161 ? 12.196 -4.850 54.985 1.00 38.17 157 TYR A O 1
ATOM 1226 N N . LEU A 1 162 ? 10.511 -6.325 55.302 1.00 35.47 158 LEU A N 1
ATOM 1227 C CA . LEU A 1 162 ? 10.296 -5.925 56.690 1.00 35.78 158 LEU A CA 1
ATOM 1228 C C . LEU A 1 162 ? 11.553 -6.196 57.532 1.00 37.45 158 LEU A C 1
ATOM 1229 O O . LEU A 1 162 ? 11.961 -5.350 58.324 1.00 35.30 158 LEU A O 1
ATOM 1234 N N . GLN A 1 163 ? 12.176 -7.364 57.341 1.00 34.58 159 GLN A N 1
ATOM 1235 C CA . GLN A 1 163 ? 13.359 -7.713 58.118 1.00 34.78 159 GLN A CA 1
ATOM 1236 C C . GLN A 1 163 ? 14.547 -6.838 57.801 1.00 34.93 159 GLN A C 1
ATOM 1237 O O . GLN A 1 163 ? 15.253 -6.409 58.718 1.00 38.43 159 GLN A O 1
ATOM 1243 N N . LEU A 1 164 ? 14.769 -6.556 56.518 1.00 37.34 160 LEU A N 1
ATOM 1244 C CA . LEU A 1 164 ? 15.881 -5.688 56.128 1.00 33.68 160 LEU A CA 1
ATOM 1245 C C . LEU A 1 164 ? 15.642 -4.301 56.686 1.00 36.70 160 LEU A C 1
ATOM 1246 O O . LEU A 1 164 ? 16.562 -3.645 57.184 1.00 40.37 160 LEU A O 1
ATOM 1251 N N . ARG A 1 165 ? 14.396 -3.858 56.595 1.00 32.97 161 ARG A N 1
ATOM 1252 C CA . ARG A 1 165 ? 14.013 -2.561 57.104 1.00 37.75 161 ARG A CA 1
ATOM 1253 C C . ARG A 1 165 ? 14.458 -2.340 58.563 1.00 39.06 161 ARG A C 1
ATOM 1254 O O . ARG A 1 165 ? 14.841 -1.215 58.919 1.00 35.19 161 ARG A O 1
ATOM 1262 N N . SER A 1 166 ? 14.431 -3.402 59.382 1.00 36.11 162 SER A N 1
ATOM 1263 C CA . SER A 1 166 ? 14.873 -3.334 60.802 1.00 44.95 162 SER A CA 1
ATOM 1264 C C . SER A 1 166 ? 16.407 -3.341 60.985 1.00 47.76 162 SER A C 1
ATOM 1265 O O . SER A 1 166 ? 16.915 -3.263 62.126 1.00 43.59 162 SER A O 1
ATOM 1268 N N . LEU A 1 167 ? 17.127 -3.440 59.866 1.00 35.48 163 LEU A N 1
ATOM 1269 C CA . LEU A 1 167 ? 18.585 -3.385 59.864 1.00 37.25 163 LEU A CA 1
ATOM 1270 C C . LEU A 1 167 ? 19.105 -2.053 59.306 1.00 40.55 163 LEU A C 1
ATOM 1271 O O . LEU A 1 167 ? 20.264 -1.950 58.899 1.00 43.63 163 LEU A O 1
ATOM 1276 N N . THR A 1 168 ? 18.244 -1.042 59.273 1.00 39.83 164 THR A N 1
ATOM 1277 C CA . THR A 1 168 ? 18.597 0.266 58.731 1.00 38.03 164 THR A CA 1
ATOM 1278 C C . THR A 1 168 ? 18.724 1.322 59.841 1.00 48.90 164 THR A C 1
ATOM 1279 O O . THR A 1 168 ? 18.260 1.127 60.975 1.00 47.70 164 THR A O 1
ATOM 1283 N N . GLU A 1 169 ? 19.342 2.450 59.517 1.00 50.17 165 GLU A N 1
ATOM 1284 C CA . GLU A 1 169 ? 19.533 3.487 60.525 1.00 54.41 165 GLU A CA 1
ATOM 1285 C C . GLU A 1 169 ? 18.236 4.220 60.819 1.00 53.26 165 GLU A C 1
ATOM 1286 O O . GLU A 1 169 ? 18.032 4.723 61.930 1.00 53.63 165 GLU A O 1
ATOM 1292 N N . HIS A 1 170 ? 17.344 4.276 59.840 1.00 47.44 166 HIS A N 1
ATOM 1293 C CA . HIS A 1 170 ? 16.071 4.899 60.131 1.00 48.51 166 HIS A CA 1
ATOM 1294 C C . HIS A 1 170 ? 15.391 4.117 61.234 1.00 49.09 166 HIS A C 1
ATOM 1295 O O . HIS A 1 170 ? 14.871 4.690 62.178 1.00 50.77 166 HIS A O 1
ATOM 1302 N N . THR A 1 171 ? 15.402 2.799 61.122 1.00 51.01 167 THR A N 1
ATOM 1303 C CA . THR A 1 171 ? 14.686 1.997 62.101 1.00 51.09 167 THR A CA 1
ATOM 1304 C C . THR A 1 171 ? 15.321 2.108 63.466 1.00 51.35 167 THR A C 1
ATOM 1305 O O . THR A 1 171 ? 14.611 2.151 64.462 1.00 55.61 167 THR A O 1
ATOM 1309 N N . ARG A 1 172 ? 16.650 2.164 63.525 1.00 51.03 168 ARG A N 1
ATOM 1310 C CA . ARG A 1 172 ? 17.298 2.347 64.817 1.00 55.60 168 ARG A CA 1
ATOM 1311 C C . ARG A 1 172 ? 16.911 3.687 65.446 1.00 58.22 168 ARG A C 1
ATOM 1312 O O . ARG A 1 172 ? 16.628 3.771 66.636 1.00 59.60 168 ARG A O 1
ATOM 1320 N N . PHE A 1 173 ? 16.899 4.737 64.639 1.00 57.76 169 PHE A N 1
ATOM 1321 C CA . PHE A 1 173 ? 16.509 6.050 65.129 1.00 55.30 169 PHE A CA 1
ATOM 1322 C C . PHE A 1 173 ? 15.083 5.975 65.670 1.00 58.81 169 PHE A C 1
ATOM 1323 O O . PHE A 1 173 ? 14.798 6.486 66.753 1.00 62.65 169 PHE A O 1
ATOM 1331 N N . LEU A 1 174 ? 14.200 5.313 64.922 1.00 55.95 170 LEU A N 1
ATOM 1332 C CA . LEU A 1 174 ? 12.788 5.177 65.296 1.00 58.21 170 LEU A CA 1
ATOM 1333 C C . LEU A 1 174 ? 12.540 4.536 66.664 1.00 57.07 170 LEU A C 1
ATOM 1334 O O . LEU A 1 174 ? 11.661 4.970 67.409 1.00 56.14 170 LEU A O 1
ATOM 1339 N N . ARG A 1 175 ? 13.279 3.480 66.973 1.00 53.13 171 ARG A N 1
ATOM 1340 C CA . ARG A 1 175 ? 13.051 2.757 68.218 1.00 61.91 171 ARG A CA 1
ATOM 1341 C C . ARG A 1 175 ? 13.822 3.420 69.356 1.00 68.02 171 ARG A C 1
ATOM 1342 O O . ARG A 1 175 ? 13.362 3.446 70.499 1.00 68.36 171 ARG A O 1
ATOM 1350 N N . GLN A 1 176 ? 14.985 3.979 69.024 1.00 70.28 172 GLN A N 1
ATOM 1351 C CA . GLN A 1 176 ? 15.879 4.554 70.023 1.00 66.99 172 GLN A CA 1
ATOM 1352 C C . GLN A 1 176 ? 15.517 5.997 70.385 1.00 69.39 172 GLN A C 1
ATOM 1353 O O . GLN A 1 176 ? 15.871 6.466 71.465 1.00 74.58 172 GLN A O 1
ATOM 1359 N N . GLU A 1 177 ? 14.789 6.690 69.511 1.00 63.04 173 GLU A N 1
ATOM 1360 C CA . GLU A 1 177 ? 14.459 8.094 69.768 1.00 65.43 173 GLU A CA 1
ATOM 1361 C C . GLU A 1 177 ? 12.986 8.475 69.607 1.00 67.76 173 GLU A C 1
ATOM 1362 O O . GLU A 1 177 ? 12.619 9.628 69.822 1.00 63.07 173 GLU A O 1
ATOM 1368 N N . ILE A 1 178 ? 12.149 7.531 69.210 1.00 69.55 174 ILE A N 1
ATOM 1369 C CA . ILE A 1 178 ? 10.748 7.850 68.974 1.00 67.63 174 ILE A CA 1
ATOM 1370 C C . ILE A 1 178 ? 9.819 6.736 69.421 1.00 69.86 174 ILE A C 1
ATOM 1371 O O . ILE A 1 178 ? 9.391 5.904 68.627 1.00 63.82 174 ILE A O 1
ATOM 1376 N N . ASP A 1 179 ? 9.519 6.743 70.711 1.00 76.50 175 ASP A N 1
ATOM 1377 C CA . ASP A 1 179 ? 8.567 5.827 71.312 1.00 76.17 175 ASP A CA 1
ATOM 1378 C C . ASP A 1 179 ? 7.407 5.423 70.425 1.00 72.85 175 ASP A C 1
ATOM 1379 O O . ASP A 1 179 ? 6.754 6.266 69.830 1.00 73.15 175 ASP A O 1
ATOM 1384 N N . ARG A 1 180 ? 7.145 4.128 70.344 1.00 71.52 176 ARG A N 1
ATOM 1385 C CA . ARG A 1 180 ? 6.019 3.649 69.567 1.00 66.54 176 ARG A CA 1
ATOM 1386 C C . ARG A 1 180 ? 4.736 4.413 69.804 1.00 69.61 176 ARG A C 1
ATOM 1387 O O . ARG A 1 180 ? 3.834 4.407 68.976 1.00 65.70 176 ARG A O 1
ATOM 1395 N N . GLU A 1 181 ? 4.659 5.071 70.951 1.00 67.11 177 GLU A N 1
ATOM 1396 C CA . GLU A 1 181 ? 3.469 5.818 71.307 1.00 67.84 177 GLU A CA 1
ATOM 1397 C C . GLU A 1 181 ? 3.529 7.239 70.770 1.00 67.13 177 GLU A C 1
ATOM 1398 O O . GLU A 1 181 ? 2.505 7.808 70.421 1.00 63.26 177 GLU A O 1
ATOM 1404 N N . GLN A 1 182 ? 4.724 7.812 70.691 1.00 65.05 178 GLN A N 1
ATOM 1405 C CA . GLN A 1 182 ? 4.849 9.141 70.100 1.00 62.99 178 GLN A CA 1
ATOM 1406 C C . GLN A 1 182 ? 4.525 9.073 68.630 1.00 60.66 178 GLN A C 1
ATOM 1407 O O . GLN A 1 182 ? 3.994 10.029 68.053 1.00 58.19 178 GLN A O 1
ATOM 1413 N N . ARG A 1 183 ? 4.852 7.930 68.035 1.00 58.06 179 ARG A N 1
ATOM 1414 C CA . ARG A 1 183 ? 4.740 7.720 66.602 1.00 50.65 179 ARG A CA 1
ATOM 1415 C C . ARG A 1 183 ? 3.333 8.024 66.091 1.00 51.60 179 ARG A C 1
ATOM 1416 O O . ARG A 1 183 ? 3.155 8.367 64.923 1.00 42.87 179 ARG A O 1
ATOM 1424 N N . LYS A 1 184 ? 2.336 7.901 66.967 1.00 53.43 180 LYS A N 1
ATOM 1425 C CA . LYS A 1 184 ? 0.954 8.181 66.587 1.00 47.99 180 LYS A CA 1
ATOM 1426 C C . LYS A 1 184 ? 0.673 9.664 66.332 1.00 49.41 180 LYS A C 1
ATOM 1427 O O . LYS A 1 184 ? -0.138 10.012 65.473 1.00 51.85 180 LYS A O 1
ATOM 1433 N N . SER A 1 185 ? 1.342 10.545 67.064 1.00 54.47 181 SER A N 1
ATOM 1434 C CA . SER A 1 185 ? 1.193 11.983 66.821 1.00 51.63 181 SER A CA 1
ATOM 1435 C C . SER A 1 185 ? 1.685 12.325 65.428 1.00 50.75 181 SER A C 1
ATOM 1436 O O . SER A 1 185 ? 1.133 13.219 64.762 1.00 42.92 181 SER A O 1
ATOM 1439 N N . LEU A 1 186 ? 2.721 11.586 65.001 1.00 50.27 182 LEU A N 1
ATOM 1440 C CA . LEU A 1 186 ? 3.563 11.959 63.856 1.00 46.04 182 LEU A CA 1
ATOM 1441 C C . LEU A 1 186 ? 3.056 11.514 62.492 1.00 44.05 182 LEU A C 1
ATOM 1442 O O . LEU A 1 186 ? 3.690 11.799 61.472 1.00 43.56 182 LEU A O 1
ATOM 1447 N N . LEU A 1 187 ? 1.911 10.844 62.449 1.00 43.60 183 LEU A N 1
ATOM 1448 C CA . LEU A 1 187 ? 1.513 10.182 61.209 1.00 41.40 183 LEU A CA 1
ATOM 1449 C C . LEU A 1 187 ? 0.136 10.635 60.725 1.00 41.48 183 LEU A C 1
ATOM 1450 O O . LEU A 1 187 ? -0.809 10.634 61.491 1.00 50.53 183 LEU A O 1
ATOM 1455 N N . ASP A 1 188 ? 0.010 11.028 59.462 1.00 43.06 184 ASP A N 1
ATOM 1456 C CA . ASP A 1 188 ? -1.313 11.319 58.895 1.00 39.21 184 ASP A CA 1
ATOM 1457 C C . ASP A 1 188 ? -1.948 10.046 58.388 1.00 44.26 184 ASP A C 1
ATOM 1458 O O . ASP A 1 188 ? -1.618 9.593 57.305 1.00 49.61 184 ASP A O 1
ATOM 1463 N N . PRO A 1 189 ? -2.885 9.469 59.145 1.00 49.79 185 PRO A N 1
ATOM 1464 C CA . PRO A 1 189 ? -3.327 8.129 58.717 1.00 47.85 185 PRO A CA 1
ATOM 1465 C C . PRO A 1 189 ? -4.101 8.114 57.398 1.00 44.00 185 PRO A C 1
ATOM 1466 O O . PRO A 1 189 ? -4.233 7.061 56.790 1.00 47.15 185 PRO A O 1
ATOM 1470 N N . LEU A 1 190 ? -4.582 9.256 56.929 1.00 44.95 186 LEU A N 1
ATOM 1471 C CA . LEU A 1 190 ? -5.259 9.240 55.642 1.00 42.26 186 LEU A CA 1
ATOM 1472 C C . LEU A 1 190 ? -4.292 8.944 54.488 1.00 40.94 186 LEU A C 1
ATOM 1473 O O . LEU A 1 190 ? -4.569 8.091 53.661 1.00 47.36 186 LEU A O 1
ATOM 1478 N N . THR A 1 191 ? -3.166 9.645 54.419 1.00 40.19 187 THR A N 1
ATOM 1479 C CA . THR A 1 191 ? -2.238 9.429 53.308 1.00 41.49 187 THR A CA 1
ATOM 1480 C C . THR A 1 191 ? -1.138 8.451 53.724 1.00 36.01 187 THR A C 1
ATOM 1481 O O . THR A 1 191 ? -0.369 7.983 52.904 1.00 36.01 187 THR A O 1
ATOM 1485 N N . GLN A 1 192 ? -1.079 8.152 55.011 1.00 37.12 188 GLN A N 1
ATOM 1486 C CA . GLN A 1 192 ? -0.067 7.261 55.561 1.00 41.34 188 GLN A CA 1
ATOM 1487 C C . GLN A 1 192 ? 1.341 7.786 55.267 1.00 39.22 188 GLN A C 1
ATOM 1488 O O . GLN A 1 192 ? 2.250 7.054 54.880 1.00 38.16 188 GLN A O 1
ATOM 1494 N N . LEU A 1 193 ? 1.493 9.088 55.429 1.00 44.28 189 LEU A N 1
ATOM 1495 C CA . LEU A 1 193 ? 2.796 9.723 55.429 1.00 39.91 189 LEU A CA 1
ATOM 1496 C C . LEU A 1 193 ? 3.025 10.327 56.814 1.00 38.35 189 LEU A C 1
ATOM 1497 O O . LEU A 1 193 ? 2.085 10.530 57.588 1.00 40.64 189 LEU A O 1
ATOM 1502 N N . TRP A 1 194 ? 4.268 10.582 57.160 1.00 38.70 190 TRP A N 1
ATOM 1503 C CA . TRP A 1 194 ? 4.507 11.443 58.296 1.00 38.68 190 TRP A CA 1
ATOM 1504 C C . TRP A 1 194 ? 3.745 12.769 58.073 1.00 37.46 190 TRP A C 1
ATOM 1505 O O . TRP A 1 194 ? 3.593 13.218 56.923 1.00 31.93 190 TRP A O 1
ATOM 1516 N N . ASN A 1 195 ? 3.281 13.392 59.162 1.00 35.81 191 ASN A N 1
ATOM 1517 C CA . ASN A 1 195 ? 2.742 14.767 59.104 1.00 38.78 191 ASN A CA 1
ATOM 1518 C C . ASN A 1 195 ? 3.798 15.854 59.370 1.00 35.91 191 ASN A C 1
ATOM 1519 O O . ASN A 1 195 ? 4.982 15.564 59.561 1.00 35.83 191 ASN A O 1
ATOM 1524 N N . ARG A 1 196 ? 3.348 17.102 59.403 1.00 41.45 192 ARG A N 1
ATOM 1525 C CA . ARG A 1 196 ? 4.205 18.251 59.693 1.00 39.62 192 ARG A CA 1
ATOM 1526 C C . ARG A 1 196 ? 5.122 17.987 60.919 1.00 41.49 192 ARG A C 1
ATOM 1527 O O . ARG A 1 196 ? 6.338 18.214 60.867 1.00 42.74 192 ARG A O 1
ATOM 1535 N N . ALA A 1 197 ? 4.547 17.495 62.011 1.00 37.92 193 ALA A N 1
ATOM 1536 C CA . ALA A 1 197 ? 5.331 17.190 63.209 1.00 36.48 193 ALA A CA 1
ATOM 1537 C C . ALA A 1 197 ? 6.236 15.969 63.024 1.00 38.83 193 ALA A C 1
ATOM 1538 O O . ALA A 1 197 ? 7.292 15.861 63.654 1.00 38.69 193 ALA A O 1
ATOM 1540 N N . GLY A 1 198 ? 5.807 15.040 62.173 1.00 38.35 194 GLY A N 1
ATOM 1541 C CA . GLY A 1 198 ? 6.609 13.871 61.854 1.00 41.95 194 GLY A CA 1
ATOM 1542 C C . GLY A 1 198 ? 7.842 14.313 61.096 1.00 34.34 194 GLY A C 1
ATOM 1543 O O . GLY A 1 198 ? 8.961 13.949 61.425 1.00 34.47 194 GLY A O 1
ATOM 1544 N N . PHE A 1 199 ? 7.637 15.139 60.087 1.00 35.98 195 PHE A N 1
ATOM 1545 C CA . PHE A 1 199 ? 8.772 15.711 59.381 1.00 39.10 195 PHE A CA 1
ATOM 1546 C C . PHE A 1 199 ? 9.690 16.372 60.394 1.00 45.22 195 PHE A C 1
ATOM 1547 O O . PHE A 1 199 ? 10.907 16.149 60.381 1.00 43.66 195 PHE A O 1
ATOM 1555 N N . HIS A 1 200 ? 9.103 17.147 61.306 1.00 42.24 196 HIS A N 1
ATOM 1556 C CA . HIS A 1 200 ? 9.920 17.890 62.242 1.00 42.76 196 HIS A CA 1
ATOM 1557 C C . HIS A 1 200 ? 10.789 17.003 63.124 1.00 41.09 196 HIS A C 1
ATOM 1558 O O . HIS A 1 200 ? 11.959 17.293 63.341 1.00 44.68 196 HIS A O 1
ATOM 1565 N N . ALA A 1 201 ? 10.218 15.931 63.640 1.00 31.45 197 ALA A N 1
ATOM 1566 C CA . ALA A 1 201 ? 10.990 14.985 64.422 1.00 33.51 197 ALA A CA 1
ATOM 1567 C C . ALA A 1 201 ? 12.123 14.300 63.634 1.00 37.80 197 ALA A C 1
ATOM 1568 O O . ALA A 1 201 ? 13.112 13.852 64.232 1.00 31.49 197 ALA A O 1
ATOM 1570 N N . LEU A 1 202 ? 12.003 14.211 62.305 1.00 34.94 198 LEU A N 1
ATOM 1571 C CA . LEU A 1 202 ? 12.980 13.405 61.548 1.00 34.95 198 LEU A CA 1
ATOM 1572 C C . LEU A 1 202 ? 13.982 14.166 60.698 1.00 37.67 198 LEU A C 1
ATOM 1573 O O . LEU A 1 202 ? 15.011 13.615 60.348 1.00 33.03 198 LEU A O 1
ATOM 1578 N N . HIS A 1 203 ? 13.690 15.425 60.371 1.00 42.83 199 HIS A N 1
ATOM 1579 C CA . HIS A 1 203 ? 14.524 16.184 59.429 1.00 41.37 199 HIS A CA 1
ATOM 1580 C C . HIS A 1 203 ? 15.959 16.290 59.911 1.00 39.45 199 HIS A C 1
ATOM 1581 O O . HIS A 1 203 ? 16.885 16.229 59.117 1.00 43.16 199 HIS A O 1
ATOM 1588 N N . GLN A 1 204 ? 16.164 16.449 61.207 1.00 41.69 200 GLN A N 1
ATOM 1589 C CA . GLN A 1 204 ? 17.540 16.585 61.687 1.00 46.75 200 GLN A CA 1
ATOM 1590 C C . GLN A 1 204 ? 18.399 15.339 61.373 1.00 44.98 200 GLN A C 1
ATOM 1591 O O . GLN A 1 204 ? 19.476 15.446 60.776 1.00 43.01 200 GLN A O 1
ATOM 1597 N N . HIS A 1 205 ? 17.921 14.166 61.784 1.00 37.89 201 HIS A N 1
ATOM 1598 C CA . HIS A 1 205 ? 18.648 12.918 61.596 1.00 39.82 201 HIS A CA 1
ATOM 1599 C C . HIS A 1 205 ? 18.964 12.714 60.113 1.00 40.76 201 HIS A C 1
ATOM 1600 O O . HIS A 1 205 ? 19.983 12.148 59.736 1.00 38.21 201 HIS A O 1
ATOM 1607 N N . GLU A 1 206 ? 18.078 13.214 59.274 1.00 37.42 202 GLU A N 1
ATOM 1608 C CA . GLU A 1 206 ? 18.260 13.148 57.843 1.00 38.64 202 GLU A CA 1
ATOM 1609 C C . GLU A 1 206 ? 19.479 13.962 57.392 1.00 41.85 202 GLU A C 1
ATOM 1610 O O . GLU A 1 206 ? 20.319 13.463 56.652 1.00 38.04 202 GLU A O 1
ATOM 1616 N N . LEU A 1 207 ? 19.577 15.212 57.850 1.00 44.69 203 LEU A N 1
ATOM 1617 C CA . LEU A 1 207 ? 20.770 16.034 57.608 1.00 40.20 203 LEU A CA 1
ATOM 1618 C C . LEU A 1 207 ? 22.024 15.347 58.137 1.00 38.87 203 LEU A C 1
ATOM 1619 O O . LEU A 1 207 ? 23.061 15.356 57.481 1.00 45.17 203 LEU A O 1
ATOM 1624 N N . GLU A 1 208 ? 21.938 14.776 59.334 1.00 38.25 204 GLU A N 1
ATOM 1625 C CA . GLU A 1 208 ? 23.075 14.081 59.930 1.00 41.70 204 GLU A CA 1
ATOM 1626 C C . GLU A 1 208 ? 23.557 12.956 59.015 1.00 43.17 204 GLU A C 1
ATOM 1627 O O . GLU A 1 208 ? 24.762 12.769 58.861 1.00 44.51 204 GLU A O 1
ATOM 1633 N N . LEU A 1 209 ? 22.629 12.231 58.381 1.00 42.89 205 LEU A N 1
ATOM 1634 C CA . LEU A 1 209 ? 23.027 11.124 57.502 1.00 42.61 205 LEU A CA 1
ATOM 1635 C C . LEU A 1 209 ? 23.596 11.636 56.184 1.00 41.17 205 LEU A C 1
ATOM 1636 O O . LEU A 1 209 ? 24.425 10.970 55.573 1.00 45.51 205 LEU A O 1
ATOM 1641 N N . ALA A 1 210 ? 23.170 12.810 55.736 1.00 36.39 206 ALA A N 1
ATOM 1642 C CA . ALA A 1 210 ? 23.728 13.341 54.500 1.00 38.83 206 ALA A CA 1
ATOM 1643 C C . ALA A 1 210 ? 25.181 13.762 54.712 1.00 41.96 206 ALA A C 1
ATOM 1644 O O . ALA A 1 210 ? 26.037 13.521 53.869 1.00 43.83 206 ALA A O 1
ATOM 1646 N N . ARG A 1 211 ? 25.457 14.378 55.851 1.00 43.03 207 ARG A N 1
ATOM 1647 C CA . ARG A 1 211 ? 26.792 14.884 56.132 1.00 48.26 207 ARG A CA 1
ATOM 1648 C C . ARG A 1 211 ? 27.807 13.738 56.222 1.00 49.62 207 ARG A C 1
ATOM 1649 O O . ARG A 1 211 ? 28.938 13.858 55.743 1.00 49.76 207 ARG A O 1
ATOM 1657 N N . ALA A 1 212 ? 27.385 12.633 56.832 1.00 45.29 208 ALA A N 1
ATOM 1658 C CA . ALA A 1 212 ? 28.238 11.468 57.052 1.00 47.24 208 ALA A CA 1
ATOM 1659 C C . ALA A 1 212 ? 28.636 10.759 55.762 1.00 49.57 208 ALA A C 1
ATOM 1660 O O . ALA A 1 212 ? 29.612 10.008 55.739 1.00 57.98 208 ALA A O 1
ATOM 1662 N N . SER A 1 213 ? 27.892 10.984 54.691 1.00 44.41 209 SER A N 1
ATOM 1663 C CA . SER A 1 213 ? 28.215 10.316 53.445 1.00 44.42 209 SER A CA 1
ATOM 1664 C C . SER A 1 213 ? 28.308 11.313 52.285 1.00 49.08 209 SER A C 1
ATOM 1665 O O . SER A 1 213 ? 28.049 10.980 51.112 1.00 46.00 209 SER A O 1
ATOM 1668 N N . ASP A 1 214 ? 28.704 12.536 52.640 1.00 46.28 210 ASP A N 1
ATOM 1669 C CA . ASP A 1 214 ? 28.999 13.611 51.677 1.00 47.51 210 ASP A CA 1
ATOM 1670 C C . ASP A 1 214 ? 27.909 13.852 50.619 1.00 46.35 210 ASP A C 1
ATOM 1671 O O . ASP A 1 214 ? 28.197 14.049 49.426 1.00 42.28 210 ASP A O 1
ATOM 1676 N N . GLN A 1 215 ? 26.660 13.860 51.079 1.00 40.57 211 GLN A N 1
ATOM 1677 C CA . GLN A 1 215 ? 25.518 14.104 50.211 1.00 41.72 211 GLN A CA 1
ATOM 1678 C C . GLN A 1 215 ? 24.867 15.454 50.472 1.00 36.64 211 GLN A C 1
ATOM 1679 O O . GLN A 1 215 ? 24.887 15.958 51.588 1.00 38.35 211 GLN A O 1
ATOM 1685 N N . ARG A 1 216 ? 24.280 16.031 49.432 1.00 37.92 212 ARG A N 1
ATOM 1686 C CA . ARG A 1 216 ? 23.486 17.245 49.580 1.00 34.46 212 ARG A CA 1
ATOM 1687 C C . ARG A 1 216 ? 22.107 16.901 50.092 1.00 33.82 212 ARG A C 1
ATOM 1688 O O . ARG A 1 216 ? 21.638 15.775 49.945 1.00 39.12 212 ARG A O 1
ATOM 1696 N N . ILE A 1 217 ? 21.454 17.865 50.717 1.00 32.52 213 ILE A N 1
ATOM 1697 C CA . ILE A 1 217 ? 20.076 17.687 51.123 1.00 28.43 213 ILE A CA 1
ATOM 1698 C C . ILE A 1 217 ? 19.272 18.585 50.213 1.00 32.03 213 ILE A C 1
ATOM 1699 O O . ILE A 1 217 ? 19.591 19.764 50.088 1.00 35.80 213 ILE A O 1
ATOM 1704 N N . GLY A 1 218 ? 18.269 18.023 49.540 1.00 31.59 214 GLY A N 1
ATOM 1705 C CA . GLY A 1 218 ? 17.419 18.778 48.630 1.00 34.34 214 GLY A CA 1
ATOM 1706 C C . GLY A 1 218 ? 16.011 18.745 49.187 1.00 33.72 214 GLY A C 1
ATOM 1707 O O . GLY A 1 218 ? 15.684 17.820 49.905 1.00 34.25 214 GLY A O 1
ATOM 1708 N N . ILE A 1 219 ? 15.201 19.754 48.884 1.00 29.87 215 ILE A N 1
ATOM 1709 C CA . ILE A 1 219 ? 13.846 19.868 49.418 1.00 32.05 215 ILE A CA 1
ATOM 1710 C C . ILE A 1 219 ? 12.906 19.997 48.235 1.00 34.26 215 ILE A C 1
ATOM 1711 O O . 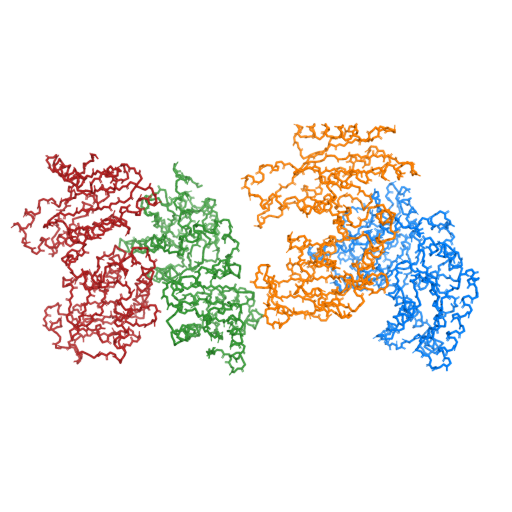ILE A 1 219 ? 13.141 20.813 47.338 1.00 28.70 215 ILE A O 1
ATOM 1716 N N . ILE A 1 220 ? 11.859 19.176 48.218 1.00 33.96 216 ILE A N 1
ATOM 1717 C CA . ILE A 1 220 ? 10.850 19.265 47.173 1.00 33.75 216 ILE A CA 1
ATOM 1718 C C . ILE A 1 220 ? 9.565 19.652 47.873 1.00 34.62 216 ILE A C 1
ATOM 1719 O O . ILE A 1 220 ? 9.116 18.957 48.785 1.00 33.08 216 ILE A O 1
ATOM 1724 N N . TYR A 1 221 ? 9.012 20.785 47.455 1.00 32.21 217 TYR A N 1
ATOM 1725 C CA . TYR A 1 221 ? 7.790 21.350 48.011 1.00 35.05 217 TYR A CA 1
ATOM 1726 C C . TYR A 1 221 ? 6.708 21.248 46.933 1.00 36.35 217 TYR A C 1
ATOM 1727 O O . TYR A 1 221 ? 6.792 21.894 45.873 1.00 33.72 217 TYR A O 1
ATOM 1736 N N . SER A 1 222 ? 5.711 20.406 47.170 1.00 33.21 218 SER A N 1
ATOM 1737 C CA . SER A 1 222 ? 4.704 20.175 46.143 1.00 36.68 218 SER A CA 1
ATOM 1738 C C . SER A 1 222 ? 3.286 20.450 46.618 1.00 41.02 218 SER A C 1
ATOM 1739 O O . SER A 1 222 ? 2.996 20.541 47.822 1.00 39.14 218 SER A O 1
ATOM 1742 N N . ASP A 1 223 ? 2.388 20.572 45.659 1.00 40.70 219 ASP A N 1
ATOM 1743 C CA . ASP A 1 223 ? 1.025 20.914 45.990 1.00 39.57 219 ASP A CA 1
ATOM 1744 C C . ASP A 1 223 ? 0.111 20.430 44.896 1.00 36.85 219 ASP A C 1
ATOM 1745 O O . ASP A 1 223 ? 0.347 20.697 43.718 1.00 36.71 219 ASP A O 1
ATOM 1750 N N . ILE A 1 224 ? -0.930 19.703 45.285 1.00 41.35 220 ILE A N 1
ATOM 1751 C CA . ILE A 1 224 ? -1.866 19.169 44.306 1.00 43.15 220 ILE A CA 1
ATOM 1752 C C . ILE A 1 224 ? -2.630 20.302 43.633 1.00 47.62 220 ILE A C 1
ATOM 1753 O O . ILE A 1 224 ? -3.231 21.151 44.293 1.00 51.35 220 ILE A O 1
ATOM 1758 N N . ASP A 1 225 ? -2.587 20.308 42.309 1.00 49.47 221 ASP A N 1
ATOM 1759 C CA . ASP A 1 225 ? -3.220 21.352 41.523 1.00 51.59 221 ASP A CA 1
ATOM 1760 C C . ASP A 1 225 ? -4.744 21.293 41.603 1.00 56.03 221 ASP A C 1
ATOM 1761 O O . ASP A 1 225 ? -5.368 20.283 41.235 1.00 56.31 221 ASP A O 1
ATOM 1766 N N . HIS A 1 226 ? -5.320 22.382 42.114 1.00 60.65 222 HIS A N 1
ATOM 1767 C CA . HIS A 1 226 ? -6.756 22.633 42.074 1.00 58.02 222 HIS A CA 1
ATOM 1768 C C . HIS A 1 226 ? -7.542 21.723 42.995 1.00 58.75 222 HIS A C 1
ATOM 1769 O O . HIS A 1 226 ? -8.682 21.366 42.688 1.00 57.58 222 HIS A O 1
ATOM 1776 N N . PHE A 1 227 ? -6.944 21.347 44.121 1.00 58.60 223 PHE A N 1
ATOM 1777 C CA . PHE A 1 227 ? -7.605 20.403 45.017 1.00 57.31 223 PHE A CA 1
ATOM 1778 C C . PHE A 1 227 ? -8.975 20.867 45.500 1.00 61.07 223 PHE A C 1
ATOM 1779 O O . PHE A 1 227 ? -9.922 20.081 45.507 1.00 62.17 223 PHE A O 1
ATOM 1787 N N . LYS A 1 228 ? -9.088 22.125 45.918 1.00 64.39 224 LYS A N 1
ATOM 1788 C CA . LYS A 1 228 ? -10.373 22.617 46.402 1.00 63.00 224 LYS A CA 1
ATOM 1789 C C . LYS A 1 228 ? -11.470 22.245 45.401 1.00 63.40 224 LYS A C 1
ATOM 1790 O O . LYS A 1 228 ? -12.466 21.642 45.781 1.00 67.16 224 LYS A O 1
ATOM 1796 N N . ARG A 1 229 ? -11.272 22.578 44.124 1.00 64.60 225 ARG A N 1
ATOM 1797 C CA . ARG A 1 229 ? -12.252 22.256 43.084 1.00 63.57 225 ARG A CA 1
ATOM 1798 C C . ARG A 1 229 ? -12.788 20.829 43.102 1.00 68.30 225 ARG A C 1
ATOM 1799 O O . ARG A 1 229 ? -13.954 20.611 43.413 1.00 74.04 225 ARG A O 1
ATOM 1807 N N . ILE A 1 230 ? -11.943 19.861 42.778 1.00 66.05 226 ILE A N 1
ATOM 1808 C CA . ILE A 1 230 ? -12.326 18.452 42.855 1.00 66.55 226 ILE A CA 1
ATOM 1809 C C . ILE A 1 230 ? -13.019 18.117 44.191 1.00 67.77 226 ILE A C 1
ATOM 1810 O O . ILE A 1 230 ? -13.962 17.331 44.232 1.00 71.07 226 ILE A O 1
ATOM 1815 N N . ASN A 1 231 ? -12.551 18.703 45.285 1.00 64.72 227 ASN A N 1
ATOM 1816 C CA . ASN A 1 231 ? -13.085 18.362 46.598 1.00 65.61 227 ASN A CA 1
ATOM 1817 C C . ASN A 1 231 ? -14.501 18.894 46.819 1.00 73.15 227 ASN A C 1
ATOM 1818 O O . ASN A 1 231 ? -15.309 18.266 47.503 1.00 74.75 227 ASN A O 1
ATOM 1823 N N . ASP A 1 232 ? -14.799 20.052 46.234 1.00 74.94 228 ASP A N 1
ATOM 1824 C CA . ASP A 1 232 ? -16.120 20.672 46.364 1.00 76.48 228 ASP A CA 1
ATOM 1825 C C . ASP A 1 232 ? -17.054 20.169 45.276 1.00 78.73 228 ASP A C 1
ATOM 1826 O O . ASP A 1 232 ? -18.254 19.986 45.506 1.00 80.24 228 ASP A O 1
ATOM 1831 N N . THR A 1 233 ? -16.474 19.952 44.095 1.00 74.42 229 THR A N 1
ATOM 1832 C CA . THR A 1 233 ? -17.187 19.548 42.890 1.00 68.83 229 THR A CA 1
ATOM 1833 C C . THR A 1 233 ? -17.679 18.121 42.998 1.00 77.54 229 THR A C 1
ATOM 1834 O O . THR A 1 233 ? -18.860 17.841 42.764 1.00 80.66 229 THR A O 1
ATOM 1838 N N . LEU A 1 234 ? -16.750 17.220 43.318 1.00 77.98 230 LEU A N 1
ATOM 1839 C CA . LEU A 1 234 ? -17.064 15.830 43.638 1.00 72.05 230 LEU A CA 1
ATOM 1840 C C . LEU A 1 234 ? -17.117 15.721 45.150 1.00 69.99 230 LEU A C 1
ATOM 1841 O O . LEU A 1 234 ? -16.866 16.700 45.847 1.00 73.64 230 LEU A O 1
ATOM 1846 N N . GLY A 1 235 ? -17.457 14.552 45.669 1.00 70.98 231 GLY A N 1
ATOM 1847 C CA . GLY A 1 235 ? -17.589 14.423 47.106 1.00 72.55 231 GLY A CA 1
ATOM 1848 C C . GLY A 1 235 ? -16.316 14.842 47.818 1.00 69.80 231 GLY A C 1
ATOM 1849 O O . GLY A 1 235 ? -15.295 15.100 47.186 1.00 70.28 231 GLY A O 1
ATOM 1850 N N . HIS A 1 236 ? -16.380 14.921 49.140 1.00 68.70 232 HIS A N 1
ATOM 1851 C CA . HIS A 1 236 ? -15.177 14.986 49.954 1.00 70.20 232 HIS A CA 1
ATOM 1852 C C . HIS A 1 236 ? -14.583 13.573 50.054 1.00 74.82 232 HIS A C 1
ATOM 1853 O O . HIS A 1 236 ? -13.467 13.395 50.552 1.00 74.02 232 HIS A O 1
ATOM 1860 N N . ARG A 1 237 ? -15.338 12.571 49.594 1.00 72.97 233 ARG A N 1
ATOM 1861 C CA . ARG A 1 237 ? -14.845 11.196 49.547 1.00 65.40 233 ARG A CA 1
ATOM 1862 C C . ARG A 1 237 ? -13.875 11.099 48.385 1.00 67.32 233 ARG A C 1
ATOM 1863 O O . ARG A 1 237 ? -12.810 10.484 48.503 1.00 67.62 233 ARG A O 1
ATOM 1871 N N . ALA A 1 238 ? -14.255 11.709 47.263 1.00 62.58 234 ALA A N 1
ATOM 1872 C CA . ALA A 1 238 ? -13.402 11.759 46.083 1.00 57.88 234 ALA A CA 1
ATOM 1873 C C . ALA A 1 238 ? -12.106 12.478 46.420 1.00 62.82 234 ALA A C 1
ATOM 1874 O O . ALA A 1 238 ? -11.037 12.085 45.966 1.00 62.57 234 ALA A O 1
ATOM 1876 N N . GLY A 1 239 ? -12.201 13.535 47.218 1.00 61.21 235 GLY A N 1
ATOM 1877 C CA . GLY A 1 239 ? -11.015 14.222 47.689 1.00 59.14 235 GLY A CA 1
ATOM 1878 C C . GLY A 1 239 ? -10.039 13.292 48.386 1.00 58.58 235 GLY A C 1
ATOM 1879 O O . GLY A 1 239 ? -8.856 13.241 48.038 1.00 56.45 235 GLY A O 1
ATOM 1880 N N . ASP A 1 240 ? -10.541 12.554 49.373 1.00 59.82 236 ASP A N 1
ATOM 1881 C CA . ASP A 1 240 ? -9.750 11.577 50.120 1.00 54.23 236 ASP A CA 1
ATOM 1882 C C . ASP A 1 240 ? -9.109 10.499 49.218 1.00 53.68 236 ASP A C 1
ATOM 1883 O O . ASP A 1 240 ? -8.004 10.031 49.489 1.00 55.29 236 ASP A O 1
ATOM 1888 N N . SER A 1 241 ? -9.796 10.096 48.156 1.00 53.56 237 SER A N 1
ATOM 1889 C CA . SER A 1 241 ? -9.229 9.118 47.225 1.00 55.45 237 SER A CA 1
ATOM 1890 C C . SER A 1 241 ? -8.069 9.732 46.456 1.00 52.65 237 SER A C 1
ATOM 1891 O O . SER A 1 241 ? -7.046 9.085 46.249 1.00 55.24 237 SER A O 1
ATOM 1894 N N . VAL A 1 242 ? -8.248 10.976 46.019 1.00 47.60 238 VAL A N 1
ATOM 1895 C CA . VAL A 1 242 ? -7.187 11.735 45.370 1.00 50.09 238 VAL A CA 1
ATOM 1896 C C . VAL A 1 242 ? -5.975 11.949 46.299 1.00 51.04 238 VAL A C 1
ATOM 1897 O O . VAL A 1 242 ? -4.828 11.879 45.863 1.00 50.01 238 VAL A O 1
ATOM 1901 N N . LEU A 1 243 ? -6.228 12.211 47.579 1.00 51.22 239 LEU A N 1
ATOM 1902 C CA . LEU A 1 243 ? -5.145 12.371 48.536 1.00 46.41 239 LEU A CA 1
ATOM 1903 C C . LEU A 1 243 ? -4.438 11.045 48.741 1.00 48.22 239 LEU A C 1
ATOM 1904 O O . LEU A 1 243 ? -3.221 11.009 48.915 1.00 43.82 239 LEU A O 1
ATOM 1909 N N . ARG A 1 244 ? -5.200 9.952 48.728 1.00 50.73 240 ARG A N 1
ATOM 1910 C CA . ARG A 1 244 ? -4.605 8.624 48.927 1.00 48.57 240 ARG A CA 1
ATOM 1911 C C . ARG A 1 244 ? -3.724 8.196 47.764 1.00 38.79 240 ARG A C 1
ATOM 1912 O O . ARG A 1 244 ? -2.666 7.639 47.998 1.00 41.64 240 ARG A O 1
ATOM 1920 N N . GLU A 1 245 ? -4.141 8.461 46.527 1.00 41.29 241 GLU A N 1
ATOM 1921 C CA . GLU A 1 245 ? -3.337 8.075 45.360 1.00 42.59 241 GLU A CA 1
ATOM 1922 C C . GLU A 1 245 ? -2.186 9.024 45.120 1.00 42.81 241 GLU A C 1
ATOM 1923 O O . GLU A 1 245 ? -1.106 8.592 44.700 1.00 43.07 241 GLU A O 1
ATOM 1929 N N . ALA A 1 246 ? -2.407 10.317 45.349 1.00 41.76 242 ALA A N 1
ATOM 1930 C CA . ALA A 1 246 ? -1.324 11.267 45.161 1.00 38.47 242 ALA A CA 1
ATOM 1931 C C . ALA A 1 246 ? -0.200 10.873 46.112 1.00 32.83 242 ALA A C 1
ATOM 1932 O O . ALA A 1 246 ? 0.957 10.885 45.753 1.00 32.27 242 ALA A O 1
ATOM 1934 N N . ALA A 1 247 ? -0.545 10.487 47.326 1.00 31.26 243 ALA A N 1
ATOM 1935 C CA . ALA A 1 247 ? 0.481 10.169 48.294 1.00 32.51 243 ALA A CA 1
ATOM 1936 C C . ALA A 1 247 ? 1.210 8.906 47.854 1.00 36.57 243 ALA A C 1
ATOM 1937 O O . ALA A 1 247 ? 2.402 8.741 48.103 1.00 37.67 243 ALA A O 1
ATOM 1939 N N . SER A 1 248 ? 0.480 8.010 47.213 1.00 33.79 244 SER A N 1
ATOM 1940 C CA . SER A 1 248 ? 1.031 6.737 46.801 1.00 37.00 244 SER A CA 1
ATOM 1941 C C . SER A 1 248 ? 1.960 6.960 45.597 1.00 34.82 244 SER A C 1
ATOM 1942 O O . SER A 1 248 ? 3.064 6.396 45.536 1.00 33.87 244 SER A O 1
ATOM 1945 N N . ARG A 1 249 ? 1.541 7.811 44.662 1.00 30.72 245 ARG A N 1
ATOM 1946 C CA . ARG A 1 249 ? 2.406 8.162 43.527 1.00 32.63 245 ARG A CA 1
ATOM 1947 C C . ARG A 1 249 ? 3.647 8.957 43.917 1.00 33.15 245 ARG A C 1
ATOM 1948 O O . ARG A 1 249 ? 4.662 8.945 43.218 1.00 33.41 245 ARG A O 1
ATOM 1956 N N . LEU A 1 250 ? 3.558 9.666 45.029 1.00 31.53 246 LEU A N 1
ATOM 1957 C CA . LEU A 1 250 ? 4.687 10.414 45.521 1.00 28.21 246 LEU A CA 1
ATOM 1958 C C . LEU A 1 250 ? 5.707 9.420 46.073 1.00 34.02 246 LEU A C 1
ATOM 1959 O O . LEU A 1 250 ? 6.895 9.495 45.756 1.00 37.00 246 LEU A O 1
ATOM 1964 N N . ARG A 1 251 ? 5.246 8.480 46.891 1.00 33.32 247 ARG A N 1
ATOM 1965 C CA . ARG A 1 251 ? 6.123 7.472 47.452 1.00 29.20 247 ARG A CA 1
ATOM 1966 C C . ARG A 1 251 ? 6.819 6.649 46.368 1.00 33.07 247 ARG A C 1
ATOM 1967 O O . ARG A 1 251 ? 7.898 6.110 46.601 1.00 33.11 247 ARG A O 1
ATOM 1975 N N . ALA A 1 252 ? 6.191 6.535 45.201 1.00 32.38 248 ALA A N 1
ATOM 1976 C CA . ALA A 1 252 ? 6.745 5.738 44.109 1.00 29.87 248 ALA A CA 1
ATOM 1977 C C . ALA A 1 252 ? 7.804 6.514 43.364 1.00 34.88 248 ALA A C 1
ATOM 1978 O O . ALA A 1 252 ? 8.639 5.925 42.677 1.00 38.10 248 ALA A O 1
ATOM 1980 N N . ALA A 1 253 ? 7.767 7.840 43.480 1.00 31.48 249 ALA A N 1
ATOM 1981 C CA . ALA A 1 253 ? 8.776 8.676 42.823 1.00 30.83 249 ALA A CA 1
ATOM 1982 C C . ALA A 1 253 ? 10.056 8.786 43.633 1.00 29.99 249 ALA A C 1
ATOM 1983 O O . ALA A 1 253 ? 11.096 9.061 43.076 1.00 31.61 249 ALA A O 1
ATOM 1985 N N . LEU A 1 254 ? 9.962 8.563 44.942 1.00 26.15 250 LEU A N 1
ATOM 1986 C CA . LEU A 1 254 ? 11.079 8.705 45.860 1.00 29.64 250 LEU A CA 1
ATOM 1987 C C . LEU A 1 254 ? 11.894 7.401 46.008 1.00 33.89 250 LEU A C 1
ATOM 1988 O O . LEU A 1 254 ? 11.555 6.370 45.437 1.00 33.89 250 LEU A O 1
ATOM 1993 N N . ARG A 1 255 ? 12.968 7.469 46.783 1.00 29.79 251 ARG A N 1
ATOM 1994 C CA . ARG A 1 255 ? 13.771 6.317 47.100 1.00 31.50 251 ARG A CA 1
ATOM 1995 C C . ARG A 1 255 ? 13.493 5.993 48.575 1.00 34.54 251 ARG A C 1
ATOM 1996 O O . ARG A 1 255 ? 13.006 6.852 49.311 1.00 32.30 251 ARG A O 1
ATOM 2004 N N . PRO A 1 256 ? 13.800 4.763 49.018 1.00 33.42 252 PRO A N 1
ATOM 2005 C CA . PRO A 1 256 ? 13.523 4.351 50.404 1.00 33.76 252 PRO A CA 1
ATOM 2006 C C . PRO A 1 256 ? 14.214 5.226 51.447 1.00 38.37 252 PRO A C 1
ATOM 2007 O O . PRO A 1 256 ? 13.771 5.323 52.598 1.00 36.59 252 PRO A O 1
ATOM 2011 N N . GLU A 1 257 ? 15.302 5.872 51.055 1.00 39.76 253 GLU A N 1
ATOM 2012 C CA . GLU A 1 257 ? 16.032 6.695 52.005 1.00 34.66 253 GLU A CA 1
ATOM 2013 C C . GLU A 1 257 ? 15.457 8.128 52.142 1.00 41.79 253 GLU A C 1
ATOM 2014 O O . GLU A 1 257 ? 15.902 8.902 52.979 1.00 41.98 253 GLU A O 1
ATOM 2020 N N . ASP A 1 258 ? 14.460 8.475 51.333 1.00 37.62 254 ASP A N 1
ATOM 2021 C CA . ASP A 1 258 ? 13.910 9.822 51.366 1.00 36.51 254 ASP A CA 1
ATOM 2022 C C . ASP A 1 258 ? 12.948 10.043 52.538 1.00 39.61 254 ASP A C 1
ATOM 2023 O O . ASP A 1 258 ? 12.480 9.084 53.145 1.00 43.47 254 ASP A O 1
ATOM 2028 N N . LEU A 1 259 ? 12.705 11.312 52.875 1.00 36.28 255 LEU A N 1
ATOM 2029 C CA . LEU A 1 259 ? 11.735 11.697 53.901 1.00 34.45 255 LEU A CA 1
ATOM 2030 C C . LEU A 1 259 ? 10.626 12.482 53.207 1.00 32.56 255 LEU A C 1
ATOM 2031 O O . LEU A 1 259 ? 10.880 13.478 52.526 1.00 31.60 255 LEU A O 1
ATOM 2036 N N . LEU A 1 260 ? 9.398 12.007 53.346 1.00 31.42 256 LEU A N 1
ATOM 2037 C CA . LEU A 1 260 ? 8.247 12.642 52.707 1.00 30.34 256 LEU A CA 1
ATOM 2038 C C . LEU A 1 260 ? 7.216 12.858 53.804 1.00 31.83 256 LEU A C 1
ATOM 2039 O O . LEU A 1 260 ? 7.109 12.053 54.721 1.00 33.82 256 LEU A O 1
ATOM 2044 N N . ALA A 1 261 ? 6.478 13.951 53.745 1.00 32.69 257 ALA A N 1
ATOM 2045 C CA . ALA A 1 261 ? 5.512 14.258 54.802 1.00 30.13 257 ALA A CA 1
ATOM 2046 C C . ALA A 1 261 ? 4.355 15.042 54.215 1.00 30.78 257 ALA A C 1
ATOM 2047 O O . ALA A 1 261 ? 4.517 15.774 53.231 1.00 31.10 257 ALA A O 1
ATOM 2049 N N . ARG A 1 262 ? 3.172 14.860 54.778 1.00 31.77 258 ARG A N 1
ATOM 2050 C CA . ARG A 1 262 ? 2.057 15.713 54.396 1.00 37.31 258 ARG A CA 1
ATOM 2051 C C . ARG A 1 262 ? 2.141 16.945 55.290 1.00 38.06 258 ARG A C 1
ATOM 2052 O O . ARG A 1 262 ? 2.158 16.811 56.521 1.00 37.13 258 ARG A O 1
ATOM 2060 N N . PHE A 1 263 ? 2.233 18.132 54.695 1.00 38.42 259 PHE A N 1
ATOM 2061 C CA . PHE A 1 263 ? 2.303 19.368 55.502 1.00 44.74 259 PHE A CA 1
ATOM 2062 C C . PHE A 1 263 ? 1.143 20.287 55.873 1.00 49.34 259 PHE A C 1
ATOM 2063 O O . PHE A 1 263 ? 0.989 20.690 57.033 1.00 56.54 259 PHE A O 1
ATOM 2071 N N . GLY A 1 264 ? 0.326 20.614 54.883 1.00 54.17 260 GLY A N 1
ATOM 2072 C CA . GLY A 1 264 ? -0.836 21.453 55.101 1.00 56.99 260 GLY A CA 1
ATOM 2073 C C . GLY A 1 264 ? -1.893 20.479 54.637 1.00 57.38 260 GLY A C 1
ATOM 2074 O O . GLY A 1 264 ? -1.804 19.284 54.923 1.00 59.94 260 GLY A O 1
ATOM 2075 N N . GLY A 1 265 ? -2.886 20.978 53.910 1.00 55.65 261 GLY A N 1
ATOM 2076 C CA . GLY A 1 265 ? -4.016 20.157 53.526 1.00 52.31 261 GLY A CA 1
ATOM 2077 C C . GLY A 1 265 ? -3.757 19.310 52.299 1.00 52.34 261 GLY A C 1
ATOM 2078 O O . GLY A 1 265 ? -4.092 18.128 52.268 1.00 61.86 261 GLY A O 1
ATOM 2079 N N . GLU A 1 266 ? -3.149 19.918 51.291 1.00 47.25 262 GLU A N 1
ATOM 2080 C CA . GLU A 1 266 ? -3.038 19.327 49.978 1.00 38.71 262 GLU A CA 1
ATOM 2081 C C . GLU A 1 266 ? -1.589 19.448 49.485 1.00 45.59 262 GLU A C 1
ATOM 2082 O O . GLU A 1 266 ? -1.308 19.339 48.269 1.00 41.71 262 GLU A O 1
ATOM 2088 N N . GLU A 1 267 ? -0.675 19.678 50.434 1.00 39.76 263 GLU A N 1
ATOM 2089 C CA . GLU A 1 267 ? 0.747 19.872 50.130 1.00 40.98 263 GLU A CA 1
ATOM 2090 C C . GLU A 1 267 ? 1.704 18.887 50.839 1.00 42.30 263 GLU A C 1
ATOM 2091 O O . GLU A 1 267 ? 1.475 18.443 51.972 1.00 39.73 263 GLU A O 1
ATOM 2097 N N . PHE A 1 268 ? 2.789 18.561 50.144 1.00 39.39 264 PHE A N 1
ATOM 2098 C CA . PHE A 1 268 ? 3.647 17.451 50.521 1.00 39.11 264 PHE A CA 1
ATOM 2099 C C . PHE A 1 268 ? 5.102 17.872 50.366 1.00 34.05 264 PHE A C 1
ATOM 2100 O O . PHE A 1 268 ? 5.473 18.459 49.358 1.00 32.10 264 PHE A O 1
ATOM 2108 N N . VAL A 1 269 ? 5.924 17.572 51.360 1.00 29.36 265 VAL A N 1
ATOM 2109 C CA . VAL A 1 269 ? 7.309 17.989 51.303 1.00 32.12 265 VAL A CA 1
ATOM 2110 C C . VAL A 1 269 ? 8.226 16.791 51.395 1.00 33.19 265 VAL A C 1
ATOM 2111 O O . VAL A 1 269 ? 8.104 15.980 52.322 1.00 32.24 265 VAL A O 1
ATOM 2115 N N . ALA A 1 270 ? 9.132 16.677 50.429 1.00 25.74 266 ALA A N 1
ATOM 2116 C CA . ALA A 1 270 ? 10.176 15.664 50.481 1.00 29.31 266 ALA A CA 1
ATOM 2117 C C . ALA A 1 270 ? 11.529 16.292 50.845 1.00 34.17 266 ALA A C 1
ATOM 2118 O O . ALA A 1 270 ? 11.860 17.419 50.443 1.00 32.20 266 ALA A O 1
ATOM 2120 N N . MET A 1 271 ? 12.319 15.559 51.605 1.00 32.93 267 MET A N 1
ATOM 2121 C CA . MET A 1 271 ? 13.681 15.962 51.830 1.00 29.80 267 MET A CA 1
ATOM 2122 C C . MET A 1 271 ? 14.514 14.784 51.360 1.00 37.19 267 MET A C 1
ATOM 2123 O O . MET A 1 271 ? 14.461 13.691 51.928 1.00 42.67 267 MET A O 1
ATOM 2128 N N . VAL A 1 272 ? 15.247 14.991 50.278 1.00 35.27 268 VAL A N 1
ATOM 2129 C CA . VAL A 1 272 ? 15.979 13.905 49.651 1.00 35.40 268 VAL A CA 1
ATOM 2130 C C . VAL A 1 272 ? 17.489 14.056 49.811 1.00 38.67 268 VAL A C 1
ATOM 2131 O O . VAL A 1 272 ? 18.011 15.168 49.965 1.00 36.64 268 VAL A O 1
ATOM 2135 N N . ARG A 1 273 ? 18.184 12.922 49.802 1.00 40.76 269 ARG A N 1
ATOM 2136 C CA . ARG A 1 273 ? 19.638 12.912 49.791 1.00 36.31 269 ARG A CA 1
ATOM 2137 C C . ARG A 1 273 ? 20.148 12.656 48.382 1.00 38.14 269 ARG A C 1
ATOM 2138 O O . ARG A 1 273 ? 19.967 11.570 47.834 1.00 38.09 269 ARG A O 1
ATOM 2146 N N . VAL A 1 274 ? 20.787 13.670 47.804 1.00 39.76 270 VAL A N 1
ATOM 2147 C CA . VAL A 1 274 ? 21.231 13.619 46.414 1.00 39.20 270 VAL A CA 1
ATOM 2148 C C . VAL A 1 274 ? 22.713 13.998 46.294 1.00 42.91 270 VAL A C 1
ATOM 2149 O O . VAL A 1 274 ? 23.301 14.569 47.216 1.00 43.92 270 VAL A O 1
ATOM 2153 N N . ARG A 1 275 ? 23.329 13.646 45.174 1.00 41.41 271 ARG A N 1
ATOM 2154 C CA . ARG A 1 275 ? 24.731 13.934 44.999 1.00 39.18 271 ARG A CA 1
ATOM 2155 C C . ARG A 1 275 ? 24.869 15.407 44.705 1.00 39.47 271 ARG A C 1
ATOM 2156 O O . ARG A 1 275 ? 25.813 16.045 45.146 1.00 41.42 271 ARG A O 1
ATOM 2164 N N . GLU A 1 276 ? 23.913 15.946 43.961 1.00 38.49 272 GLU A N 1
ATOM 2165 C CA . GLU A 1 276 ? 24.060 17.273 43.386 1.00 36.12 272 GLU A CA 1
ATOM 2166 C C . GLU A 1 276 ? 22.733 17.719 42.735 1.00 33.28 272 GLU A C 1
ATOM 2167 O O . GLU A 1 276 ? 21.751 16.997 42.765 1.00 40.27 272 GLU A O 1
ATOM 2173 N N . THR A 1 277 ? 22.682 18.905 42.160 1.00 35.49 273 THR A N 1
ATOM 2174 C CA . THR A 1 277 ? 21.393 19.495 41.812 1.00 34.28 273 THR A CA 1
ATOM 2175 C C . THR A 1 277 ? 20.561 18.804 40.717 1.00 40.86 273 THR A C 1
ATOM 2176 O O . THR A 1 277 ? 19.333 18.862 40.772 1.00 43.56 273 THR A O 1
ATOM 2180 N N . THR A 1 278 ? 21.176 18.177 39.713 1.00 39.28 274 THR A N 1
ATOM 2181 C CA . THR A 1 278 ? 20.343 17.594 38.650 1.00 39.02 274 THR A CA 1
ATOM 2182 C C . THR A 1 278 ? 19.590 16.351 39.141 1.00 40.80 274 THR A C 1
ATOM 2183 O O . THR A 1 278 ? 18.434 16.125 38.756 1.00 35.30 274 THR A O 1
ATOM 2187 N N . GLU A 1 279 ? 20.238 15.561 39.999 1.00 37.87 275 GLU A N 1
ATOM 2188 C CA . GLU A 1 279 ? 19.555 14.456 40.657 1.00 36.22 275 GLU A CA 1
ATOM 2189 C C . GLU A 1 279 ? 18.271 14.919 41.355 1.00 38.30 275 GLU A C 1
ATOM 2190 O O . GLU A 1 279 ? 17.228 14.266 41.242 1.00 37.95 275 GLU A O 1
ATOM 2196 N N . LEU A 1 280 ? 18.344 16.041 42.067 1.00 37.27 276 LEU A N 1
ATOM 2197 C CA . LEU A 1 280 ? 17.160 16.594 42.749 1.00 41.64 276 LEU A CA 1
ATOM 2198 C C . LEU A 1 280 ? 16.019 16.953 41.777 1.00 40.28 276 LEU A C 1
ATOM 2199 O O . LEU A 1 280 ? 14.870 16.549 41.974 1.00 40.08 276 LEU A O 1
ATOM 2204 N N . THR A 1 281 ? 16.338 17.715 40.739 1.00 35.21 277 THR A N 1
ATOM 2205 C CA . THR A 1 281 ? 15.347 18.062 39.735 1.00 37.05 277 THR A CA 1
ATOM 2206 C C . THR A 1 281 ? 14.773 16.802 39.072 1.00 35.97 277 THR A C 1
ATOM 2207 O O . THR A 1 281 ? 13.589 16.768 38.730 1.00 36.74 277 THR A O 1
ATOM 2211 N N . MET A 1 282 ? 15.600 15.770 38.888 1.00 35.27 278 MET A N 1
ATOM 2212 C CA . MET A 1 282 ? 15.124 14.532 38.265 1.00 33.49 278 MET A CA 1
ATOM 2213 C C . MET A 1 282 ? 14.012 13.921 39.118 1.00 34.74 278 MET A C 1
ATOM 2214 O O . MET A 1 282 ? 12.908 13.640 38.625 1.00 32.36 278 MET A O 1
ATOM 2219 N N . ILE A 1 283 ? 14.310 13.724 40.399 1.00 27.17 279 ILE A N 1
ATOM 2220 C CA . ILE A 1 283 ? 13.298 13.310 41.361 1.00 31.81 279 ILE A CA 1
ATOM 2221 C C . ILE A 1 283 ? 12.004 14.145 41.319 1.00 33.09 279 ILE A C 1
ATOM 2222 O O . ILE A 1 283 ? 10.917 13.571 41.311 1.00 31.17 279 ILE A O 1
ATOM 2227 N N . ALA A 1 284 ? 12.118 15.481 41.321 1.00 32.02 280 ALA A N 1
ATOM 2228 C CA . ALA A 1 284 ? 10.940 16.375 41.250 1.00 35.00 280 ALA A CA 1
ATOM 2229 C C . ALA A 1 284 ? 10.177 16.188 39.940 1.00 36.87 280 ALA A C 1
ATOM 2230 O O . ALA A 1 284 ? 8.954 16.069 39.936 1.00 33.30 280 ALA A O 1
ATOM 2232 N N . ASN A 1 285 ? 10.894 16.170 38.822 1.00 30.90 281 ASN A N 1
ATOM 2233 C CA . ASN A 1 285 ? 10.258 15.811 37.571 1.00 35.24 281 ASN A CA 1
ATOM 2234 C C . ASN A 1 285 ? 9.525 14.478 37.650 1.00 39.72 281 ASN A C 1
ATOM 2235 O O . ASN A 1 285 ? 8.401 14.338 37.171 1.00 43.31 281 ASN A O 1
ATOM 2240 N N . ARG A 1 286 ? 10.174 13.484 38.237 1.00 35.10 282 ARG A N 1
ATOM 2241 C CA . ARG A 1 286 ? 9.575 12.165 38.334 1.00 37.60 282 ARG A CA 1
ATOM 2242 C C . ARG A 1 286 ? 8.250 12.207 39.126 1.00 37.25 282 ARG A C 1
ATOM 2243 O O . ARG A 1 286 ? 7.257 11.583 38.760 1.00 34.43 282 ARG A O 1
ATOM 2251 N N . ILE A 1 287 ? 8.244 12.959 40.218 1.00 37.34 283 ILE A N 1
ATOM 2252 C CA . ILE A 1 287 ? 7.039 13.139 41.011 1.00 32.67 283 ILE A CA 1
ATOM 2253 C C . ILE A 1 287 ? 5.888 13.650 40.146 1.00 39.27 283 ILE A C 1
ATOM 2254 O O . ILE A 1 287 ? 4.756 13.148 40.227 1.00 38.22 283 ILE A O 1
ATOM 2259 N N . ARG A 1 288 ? 6.197 14.631 39.298 1.00 41.24 284 ARG A N 1
ATOM 2260 C CA . ARG A 1 288 ? 5.195 15.285 38.466 1.00 41.74 284 ARG A CA 1
ATOM 2261 C C . ARG A 1 288 ? 4.714 14.429 37.296 1.00 44.24 284 ARG A C 1
ATOM 2262 O O . ARG A 1 288 ? 3.545 14.512 36.927 1.00 45.38 284 ARG A O 1
ATOM 2270 N N . GLU A 1 289 ? 5.601 13.625 36.708 1.00 42.26 285 GLU A N 1
ATOM 2271 C CA . GLU A 1 289 ? 5.190 12.710 35.637 1.00 42.85 285 GLU A CA 1
ATOM 2272 C C . GLU A 1 289 ? 4.307 11.564 36.155 1.00 45.98 285 GLU A C 1
ATOM 2273 O O . GLU A 1 289 ? 3.311 11.227 35.535 1.00 50.28 285 GLU A O 1
ATOM 2279 N N . LEU A 1 290 ? 4.679 10.948 37.274 1.00 44.50 286 LEU A N 1
ATOM 2280 C CA . LEU A 1 290 ? 3.836 9.910 37.879 1.00 44.47 286 LEU A CA 1
ATOM 2281 C C . LEU A 1 290 ? 2.446 10.422 38.183 1.00 48.49 286 LEU A C 1
ATOM 2282 O O . LEU A 1 290 ? 1.456 9.746 37.884 1.00 49.17 286 LEU A O 1
ATOM 2287 N N . MET A 1 291 ? 2.352 11.607 38.786 1.00 46.64 287 MET A N 1
ATOM 2288 C CA . MET A 1 291 ? 1.032 12.125 39.115 1.00 44.36 287 MET A CA 1
ATOM 2289 C C . MET A 1 291 ? 0.192 12.269 37.838 1.00 45.12 287 MET A C 1
ATOM 2290 O O . MET A 1 291 ? -1.012 12.012 37.832 1.00 43.85 287 MET A O 1
ATOM 2295 N N . GLU A 1 292 ? 0.853 12.636 36.748 1.00 42.34 288 GLU A N 1
ATOM 2296 C CA . GLU A 1 292 ? 0.178 12.995 35.503 1.00 50.60 288 GLU A CA 1
ATOM 2297 C C . GLU A 1 292 ? -0.002 11.793 34.547 1.00 54.58 288 GLU A C 1
ATOM 2298 O O . GLU A 1 292 ? -0.695 11.897 33.537 1.00 54.84 288 GLU A O 1
ATOM 2304 N N . ALA A 1 293 ? 0.615 10.657 34.879 1.00 53.62 289 ALA A N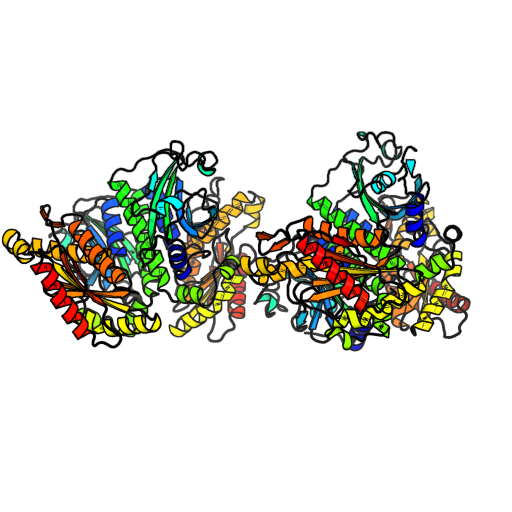 1
ATOM 2305 C CA . ALA A 1 293 ? 0.674 9.501 33.980 1.00 55.93 289 ALA A CA 1
ATOM 2306 C C . ALA A 1 293 ? -0.690 8.866 33.736 1.00 59.97 289 ALA A C 1
ATOM 2307 O O . ALA A 1 293 ? -0.947 8.345 32.654 1.00 59.96 289 ALA A O 1
ATOM 2309 N N . THR A 1 294 ? -1.549 8.890 34.748 1.00 54.27 290 THR A N 1
ATOM 2310 C CA . THR A 1 294 ? -2.895 8.358 34.608 1.00 56.55 290 THR A CA 1
ATOM 2311 C C . THR A 1 294 ? -3.882 9.190 35.428 1.00 55.40 290 THR A C 1
ATOM 2312 O O . THR A 1 294 ? -3.473 9.950 36.300 1.00 57.07 290 THR A O 1
ATOM 2316 N N . PRO A 1 295 ? -5.187 9.063 35.143 1.00 55.39 291 PRO A N 1
ATOM 2317 C CA . PRO A 1 295 ? -6.171 9.684 36.031 1.00 47.91 291 PRO A CA 1
ATOM 2318 C C . PRO A 1 295 ? -6.169 8.985 37.374 1.00 46.41 291 PRO A C 1
ATOM 2319 O O . PRO A 1 295 ? -5.517 7.957 37.542 1.00 51.60 291 PRO A O 1
ATOM 2323 N N . ILE A 1 296 ? -6.903 9.546 38.321 1.00 53.93 292 ILE A N 1
ATOM 2324 C CA . ILE A 1 296 ? -7.098 8.938 39.624 1.00 50.47 292 ILE A CA 1
ATOM 2325 C C . ILE A 1 296 ? -8.560 8.520 39.794 1.00 58.83 292 ILE A C 1
ATOM 2326 O O . ILE A 1 296 ? -9.453 9.360 39.877 1.00 63.42 292 ILE A O 1
ATOM 2331 N N . ASP A 1 297 ? -8.805 7.220 39.847 1.00 58.95 293 ASP A N 1
ATOM 2332 C CA . ASP A 1 297 ? -10.150 6.710 40.054 1.00 62.76 293 ASP A CA 1
ATOM 2333 C C . ASP A 1 297 ? -10.749 7.192 41.391 1.00 64.17 293 ASP A C 1
ATOM 2334 O O . ASP A 1 297 ? -10.132 7.062 42.448 1.00 58.79 293 ASP A O 1
ATOM 2339 N N . CYS A 1 298 ? -11.953 7.755 41.323 1.00 69.03 294 CYS A N 1
ATOM 2340 C CA . CYS A 1 298 ? -12.688 8.205 42.506 1.00 73.42 294 CYS A CA 1
ATOM 2341 C C . CYS A 1 298 ? -14.054 7.541 42.561 1.00 72.17 294 CYS A C 1
ATOM 2342 O O . CYS A 1 298 ? -15.079 8.195 42.362 1.00 69.88 294 CYS A O 1
ATOM 2345 N N . ALA A 1 299 ? -14.071 6.243 42.827 1.00 74.70 295 ALA A N 1
ATOM 2346 C CA . ALA A 1 299 ? -15.325 5.503 42.845 1.00 78.10 295 ALA A CA 1
ATOM 2347 C C . ALA A 1 299 ? -15.945 5.461 41.445 1.00 78.87 295 ALA A C 1
ATOM 2348 O O . ALA A 1 299 ? -17.074 5.916 41.237 1.00 75.05 295 ALA A O 1
ATOM 2350 N N . GLY A 1 300 ? -15.188 4.924 40.488 1.00 79.55 296 GLY A N 1
ATOM 2351 C CA . GLY A 1 300 ? -15.663 4.738 39.126 1.00 75.27 296 GLY A CA 1
ATOM 2352 C C . GLY A 1 300 ? -15.367 5.913 38.212 1.00 76.70 296 GLY A C 1
ATOM 2353 O O . GLY A 1 300 ? -15.121 5.739 37.013 1.00 71.28 296 GLY A O 1
ATOM 2354 N N . THR A 1 301 ? -15.406 7.115 38.780 1.00 74.70 297 THR A N 1
ATOM 2355 C CA . THR A 1 301 ? -15.095 8.327 38.033 1.00 70.36 297 THR A CA 1
ATOM 2356 C C . THR A 1 301 ? -13.583 8.566 38.030 1.00 68.43 297 THR A C 1
ATOM 2357 O O . THR A 1 301 ? -12.960 8.674 39.083 1.00 69.90 297 THR A O 1
ATOM 2361 N N . SER A 1 302 ? -12.989 8.619 36.844 1.00 65.56 298 SER A N 1
ATOM 2362 C CA . SER A 1 302 ? -11.561 8.887 36.728 1.00 64.04 298 SER A CA 1
ATOM 2363 C C . SER A 1 302 ? -11.346 10.397 36.680 1.00 69.49 298 SER A C 1
ATOM 2364 O O . SER A 1 302 ? -12.069 11.114 35.981 1.00 71.85 298 SER A O 1
ATOM 2367 N N . VAL A 1 303 ? -10.349 10.879 37.417 1.00 64.12 299 VAL A N 1
ATOM 2368 C CA . VAL A 1 303 ? -10.160 12.313 37.609 1.00 61.19 299 VAL A CA 1
ATOM 2369 C C . VAL A 1 303 ? -8.719 12.697 37.290 1.00 61.32 299 VAL A C 1
ATOM 2370 O O . VAL A 1 303 ? -7.804 12.244 37.981 1.00 60.91 299 VAL A O 1
ATOM 2374 N N . PRO A 1 304 ? -8.500 13.525 36.244 1.00 61.36 300 PRO A N 1
ATOM 2375 C CA . PRO A 1 304 ? -7.125 13.958 35.958 1.00 61.05 300 PRO A CA 1
ATOM 2376 C C . PRO A 1 304 ? -6.622 14.839 37.095 1.00 58.24 300 PRO A C 1
ATOM 2377 O O . PRO A 1 304 ? -7.309 15.784 37.470 1.00 62.39 300 PRO A O 1
ATOM 2381 N N . VAL A 1 305 ? -5.457 14.517 37.643 1.00 55.29 301 VAL A N 1
ATOM 2382 C CA . VAL A 1 305 ? -4.863 15.298 38.716 1.00 49.65 301 VAL A CA 1
ATOM 2383 C C . VAL A 1 305 ? -3.396 15.576 38.402 1.00 51.52 301 VAL A C 1
ATOM 2384 O O . VAL A 1 305 ? -2.658 14.662 38.034 1.00 48.50 301 VAL A O 1
ATOM 2388 N N . THR A 1 306 ? -2.983 16.837 38.534 1.00 51.60 302 THR A N 1
ATOM 2389 C CA . THR A 1 306 ? -1.585 17.222 38.356 1.00 41.59 302 THR A CA 1
ATOM 2390 C C . THR A 1 306 ? -1.048 17.846 39.635 1.00 43.99 302 THR A C 1
ATOM 2391 O O . THR A 1 306 ? -1.811 18.204 40.533 1.00 46.59 302 THR A O 1
ATOM 2395 N N . ILE A 1 307 ? 0.271 17.972 39.708 1.00 42.57 303 ILE A N 1
ATOM 2396 C CA . ILE A 1 307 ? 0.927 18.556 40.866 1.00 40.50 303 ILE A CA 1
ATOM 2397 C C . ILE A 1 307 ? 1.914 19.626 40.379 1.00 36.43 303 ILE A C 1
ATOM 2398 O O . ILE A 1 307 ? 2.458 19.506 39.290 1.00 44.20 303 ILE A O 1
ATOM 2403 N N . SER A 1 308 ? 2.112 20.689 41.153 1.00 39.56 304 SER A N 1
ATOM 2404 C CA . SER A 1 308 ? 3.191 21.655 40.898 1.00 35.45 304 SER A CA 1
ATOM 2405 C C . SER A 1 308 ? 4.267 21.422 41.945 1.00 35.68 304 SER A C 1
ATOM 2406 O O . SER A 1 308 ? 3.956 21.008 43.076 1.00 37.39 304 SER A O 1
ATOM 2409 N N . ALA A 1 309 ? 5.521 21.700 41.608 1.00 30.36 305 ALA A N 1
ATOM 2410 C CA . ALA A 1 309 ? 6.579 21.524 42.599 1.00 35.63 305 ALA A CA 1
ATOM 2411 C C . ALA A 1 309 ? 7.686 22.566 42.503 1.00 39.37 305 ALA A C 1
ATOM 2412 O O . ALA A 1 309 ? 8.124 22.937 41.397 1.00 34.81 305 ALA A O 1
ATOM 2414 N N . GLY A 1 310 ? 8.140 23.020 43.672 1.00 34.25 306 GLY A N 1
ATOM 2415 C CA . GLY A 1 310 ? 9.295 23.889 43.768 1.00 31.69 306 GLY A CA 1
ATOM 2416 C C . GLY A 1 310 ? 10.362 23.077 44.460 1.00 35.76 306 GLY A C 1
ATOM 2417 O O . GLY A 1 310 ? 10.050 22.293 45.353 1.00 33.36 306 GLY A O 1
ATOM 2418 N N . CYS A 1 311 ? 11.618 23.221 44.049 1.00 33.44 307 CYS A N 1
ATOM 2419 C CA . CYS A 1 311 ? 12.674 22.454 44.713 1.00 28.53 307 CYS A CA 1
ATOM 2420 C C . CYS A 1 311 ? 13.992 23.226 44.850 1.00 33.35 307 CYS A C 1
ATOM 2421 O O . CYS A 1 311 ? 14.316 24.115 44.045 1.00 31.76 307 CYS A O 1
ATOM 2424 N N . THR A 1 312 ? 14.760 22.886 45.871 1.00 30.27 308 THR A N 1
ATOM 2425 C CA . THR A 1 312 ? 16.048 23.523 46.030 1.00 32.23 308 THR A CA 1
ATOM 2426 C C . THR A 1 312 ? 16.985 22.668 46.861 1.00 30.79 308 THR A C 1
ATOM 2427 O O . THR A 1 312 ? 16.564 21.778 47.599 1.00 35.25 308 THR A O 1
ATOM 2431 N N . LEU A 1 313 ? 18.268 22.943 46.733 1.00 30.88 309 LEU A N 1
ATOM 2432 C CA . LEU A 1 313 ? 19.281 22.288 47.539 1.00 31.39 309 LEU A CA 1
ATOM 2433 C C . LEU A 1 313 ? 19.551 23.167 48.774 1.00 31.65 309 LEU A C 1
ATOM 2434 O O . LEU A 1 313 ? 19.579 24.398 48.681 1.00 34.50 309 LEU A O 1
ATOM 2439 N N . ALA A 1 314 ? 19.739 22.549 49.930 1.00 32.03 310 ALA A N 1
ATOM 2440 C CA . ALA A 1 314 ? 20.033 23.291 51.145 1.00 29.62 310 ALA A CA 1
ATOM 2441 C C . ALA A 1 314 ? 21.537 23.549 51.222 1.00 33.61 310 ALA A C 1
ATOM 2442 O O . ALA A 1 314 ? 22.345 22.636 51.046 1.00 34.48 310 ALA A O 1
ATOM 2444 N N . GLY A 1 315 ? 21.914 24.792 51.494 1.00 38.00 311 GLY A N 1
ATOM 2445 C CA . GLY A 1 315 ? 23.319 25.158 51.532 1.00 36.90 311 GLY A CA 1
ATOM 2446 C C . GLY A 1 315 ? 24.051 24.558 52.715 1.00 37.73 311 GLY A C 1
ATOM 2447 O O . GLY A 1 315 ? 23.434 24.187 53.715 1.00 37.16 311 GLY A O 1
ATOM 2448 N N . SER A 1 316 ? 25.371 24.459 52.599 1.00 36.26 312 SER A N 1
ATOM 2449 C CA . SER A 1 316 ? 26.182 24.042 53.722 1.00 37.71 312 SER A CA 1
ATOM 2450 C C . SER A 1 316 ? 26.007 25.053 54.838 1.00 39.30 312 SER A C 1
ATOM 2451 O O . SER A 1 316 ? 26.342 26.231 54.688 1.00 37.03 312 SER A O 1
ATOM 2454 N N . GLY A 1 317 ? 25.450 24.583 55.948 1.00 44.15 313 GLY A N 1
ATOM 2455 C CA . GLY A 1 317 ? 25.305 25.391 57.140 1.00 44.38 313 GLY A CA 1
ATOM 2456 C C . GLY A 1 317 ? 24.013 26.168 57.161 1.00 42.50 313 GLY A C 1
ATOM 2457 O O . GLY A 1 317 ? 23.691 26.789 58.168 1.00 46.64 313 GLY A O 1
ATOM 2458 N N . GLU A 1 318 ? 23.278 26.131 56.053 1.00 39.62 314 GLU A N 1
ATOM 2459 C CA . GLU A 1 318 ? 21.996 26.815 55.971 1.00 36.84 314 GLU A CA 1
ATOM 2460 C C . GLU A 1 318 ? 20.974 26.160 56.891 1.00 41.40 314 GLU A C 1
ATOM 2461 O O . GLU A 1 318 ? 20.871 24.938 56.973 1.00 41.89 314 GLU A O 1
ATOM 2467 N N . GLU A 1 319 ? 20.248 27.010 57.599 1.00 47.29 315 GLU A N 1
ATOM 2468 C CA . GLU A 1 319 ? 19.099 26.653 58.421 1.00 45.29 315 GLU A CA 1
ATOM 2469 C C . GLU A 1 319 ? 18.055 25.971 57.542 1.00 41.51 315 GLU A C 1
ATOM 2470 O O . GLU A 1 319 ? 17.601 26.564 56.551 1.00 38.59 315 GLU A O 1
ATOM 2476 N N . PRO A 1 320 ? 17.663 24.728 57.895 1.00 41.42 316 PRO A N 1
ATOM 2477 C CA . PRO A 1 320 ? 16.666 24.010 57.087 1.00 39.00 316 PRO A CA 1
ATOM 2478 C C . PRO A 1 320 ? 15.413 24.866 56.815 1.00 42.04 316 PRO A C 1
ATOM 2479 O O . PRO A 1 320 ? 14.947 24.893 55.660 1.00 37.04 316 PRO A O 1
ATOM 2483 N N . GLU A 1 321 ? 14.906 25.574 57.829 1.00 37.22 317 GLU A N 1
ATOM 2484 C CA . GLU A 1 321 ? 13.744 26.456 57.644 1.00 40.54 317 GLU A CA 1
ATOM 2485 C C . GLU A 1 321 ? 13.895 27.397 56.437 1.00 38.46 317 GLU A C 1
ATOM 2486 O O . GLU A 1 321 ? 12.924 27.692 55.725 1.00 34.92 317 GLU A O 1
ATOM 2492 N N . ARG A 1 322 ? 15.120 27.844 56.196 1.00 37.81 318 ARG A N 1
ATOM 2493 C CA . ARG A 1 322 ? 15.406 28.735 55.084 1.00 40.40 318 ARG A CA 1
ATOM 2494 C C . ARG A 1 322 ? 15.358 27.994 53.735 1.00 42.59 318 ARG A C 1
ATOM 2495 O O . ARG A 1 322 ? 14.804 28.493 52.738 1.00 35.83 318 ARG A O 1
ATOM 2503 N N . ALA A 1 323 ? 15.947 26.797 53.705 1.00 42.17 319 ALA A N 1
ATOM 2504 C CA . ALA A 1 323 ? 15.916 25.977 52.505 1.00 35.21 319 ALA A CA 1
ATOM 2505 C C . ALA A 1 323 ? 14.462 25.686 52.205 1.00 34.86 319 ALA A C 1
ATOM 2506 O O . ALA A 1 323 ? 14.015 25.739 51.050 1.00 32.77 319 ALA A O 1
ATOM 2508 N N . LEU A 1 324 ? 13.713 25.409 53.266 1.00 30.79 320 LEU A N 1
ATOM 2509 C CA . LEU A 1 324 ? 12.292 25.110 53.128 1.00 34.43 320 LEU A CA 1
ATOM 2510 C C . LEU A 1 324 ? 11.514 26.273 52.476 1.00 41.15 320 LEU A C 1
ATOM 2511 O O . LEU A 1 324 ? 10.752 26.060 51.508 1.00 37.18 320 LEU A O 1
ATOM 2516 N N . ALA A 1 325 ? 11.729 27.496 52.981 1.00 34.67 321 ALA A N 1
ATOM 2517 C CA . ALA A 1 325 ? 11.022 28.662 52.454 1.00 37.45 321 ALA A CA 1
ATOM 2518 C C . ALA A 1 325 ? 11.438 28.905 51.014 1.00 35.30 321 ALA A C 1
ATOM 2519 O O . ALA A 1 325 ? 10.624 29.298 50.173 1.00 37.40 321 ALA A O 1
ATOM 2521 N N . ARG A 1 326 ? 12.705 28.656 50.707 1.00 35.07 322 ARG A N 1
ATOM 2522 C CA . ARG A 1 326 ? 13.118 28.789 49.314 1.00 37.96 322 ARG A CA 1
ATOM 2523 C C . ARG A 1 326 ? 12.337 27.807 48.395 1.00 31.71 322 ARG A C 1
ATOM 2524 O O . ARG A 1 326 ? 11.817 28.215 47.351 1.00 28.66 322 ARG A O 1
ATOM 2532 N N . ALA A 1 327 ? 12.214 26.541 48.791 1.00 29.09 323 ALA A N 1
ATOM 2533 C CA . ALA A 1 327 ? 11.497 25.585 47.940 1.00 32.61 323 ALA A CA 1
ATOM 2534 C C . ALA A 1 327 ? 10.044 26.010 47.742 1.00 34.25 323 ALA A C 1
ATOM 2535 O O . ALA A 1 327 ? 9.498 25.941 46.630 1.00 34.88 323 ALA A O 1
ATOM 2537 N N . ASP A 1 328 ? 9.431 26.462 48.834 1.00 36.43 324 ASP A N 1
ATOM 2538 C CA . ASP A 1 328 ? 8.064 27.006 48.832 1.00 37.74 324 ASP A CA 1
ATOM 2539 C C . ASP A 1 328 ? 7.859 28.205 47.893 1.00 39.02 324 ASP A C 1
ATOM 2540 O O . ASP A 1 328 ? 6.812 28.330 47.221 1.00 38.21 324 ASP A O 1
ATOM 2545 N N . ALA A 1 329 ? 8.860 29.081 47.833 1.00 35.27 325 ALA A N 1
ATOM 2546 C CA . ALA A 1 329 ? 8.799 30.215 46.907 1.00 38.27 325 ALA A CA 1
ATOM 2547 C C . ALA A 1 329 ? 8.880 29.728 45.476 1.00 36.52 325 ALA A C 1
ATOM 2548 O O . ALA A 1 329 ? 8.251 30.300 44.579 1.00 38.70 325 ALA A O 1
ATOM 2550 N N . ALA A 1 330 ? 9.672 28.673 45.258 1.00 38.22 326 ALA A N 1
ATOM 2551 C CA . ALA A 1 330 ? 9.790 28.055 43.928 1.00 37.49 326 ALA A CA 1
ATOM 2552 C C . ALA A 1 330 ? 8.462 27.414 43.491 1.00 37.70 326 ALA A C 1
ATOM 2553 O O . ALA A 1 330 ? 8.061 27.518 42.332 1.00 41.32 326 ALA A O 1
ATOM 2555 N N . LEU A 1 331 ? 7.789 26.755 44.433 1.00 35.65 327 LEU A N 1
ATOM 2556 C CA . LEU A 1 331 ? 6.453 26.203 44.224 1.00 35.34 327 LEU A CA 1
ATOM 2557 C C . LEU A 1 331 ? 5.413 27.287 43.927 1.00 41.19 327 LEU A C 1
ATOM 2558 O O . LEU A 1 331 ? 4.586 27.142 43.017 1.00 38.82 327 LEU A O 1
ATOM 2563 N N . TYR A 1 332 ? 5.438 28.368 44.707 1.00 40.78 328 TYR A N 1
ATOM 2564 C CA . TYR A 1 332 ? 4.658 29.552 44.347 1.00 42.24 328 TYR A CA 1
ATOM 2565 C C . TYR A 1 332 ? 4.944 30.033 42.915 1.00 41.72 328 TYR A C 1
ATOM 2566 O O . TYR A 1 332 ? 4.014 30.355 42.163 1.00 45.04 328 TYR A O 1
ATOM 2575 N N . ASP A 1 333 ? 6.211 30.059 42.515 1.00 37.77 329 ASP A N 1
ATOM 2576 C CA . ASP A 1 333 ? 6.512 30.375 41.111 1.00 44.88 329 ASP A CA 1
ATOM 2577 C C . ASP A 1 333 ? 5.874 29.362 40.142 1.00 52.74 329 ASP A C 1
ATOM 2578 O O . ASP A 1 333 ? 5.333 29.751 39.093 1.00 54.34 329 ASP A O 1
ATOM 2583 N N . ALA A 1 334 ? 5.946 28.072 40.488 1.00 46.67 330 ALA A N 1
ATOM 2584 C CA . ALA A 1 334 ? 5.415 27.007 39.632 1.00 46.18 330 ALA A CA 1
ATOM 2585 C C . ALA A 1 334 ? 3.918 27.181 39.388 1.00 42.39 330 ALA A C 1
ATOM 2586 O O . ALA A 1 334 ? 3.454 27.083 38.266 1.00 46.33 330 ALA A O 1
ATOM 2588 N N . LYS A 1 335 ? 3.170 27.430 40.454 1.00 45.10 331 LYS A N 1
ATOM 2589 C CA . LYS A 1 335 ? 1.747 27.722 40.338 1.00 50.31 331 LYS A CA 1
ATOM 2590 C C . LYS A 1 335 ? 1.486 28.955 39.462 1.00 52.64 331 LYS A C 1
ATOM 2591 O O . LYS A 1 335 ? 0.674 28.910 38.536 1.00 49.85 331 LYS A O 1
ATOM 2597 N N . ARG A 1 336 ? 2.172 30.056 39.761 1.00 49.58 332 ARG A N 1
ATOM 2598 C CA . ARG A 1 336 ? 1.953 31.296 39.021 1.00 51.96 332 ARG A CA 1
ATOM 2599 C C . ARG A 1 336 ? 2.219 31.122 37.531 1.00 51.96 332 ARG A C 1
ATOM 2600 O O . ARG A 1 336 ? 1.545 31.726 36.696 1.00 55.59 332 ARG A O 1
ATOM 2608 N N . ALA A 1 337 ? 3.193 30.288 37.197 1.00 50.65 333 ALA A N 1
ATOM 2609 C CA . ALA A 1 337 ? 3.594 30.122 35.807 1.00 47.23 333 ALA A CA 1
ATOM 2610 C C . ALA A 1 337 ? 2.679 29.167 35.022 1.00 51.72 333 ALA A C 1
ATOM 2611 O O . ALA A 1 337 ? 2.937 28.886 33.842 1.00 47.68 333 ALA A O 1
ATOM 2613 N N . GLY A 1 338 ? 1.624 28.666 35.669 1.00 49.53 334 GLY A N 1
ATOM 2614 C CA . GLY A 1 338 ? 0.670 27.791 34.998 1.00 53.64 334 GLY A CA 1
ATOM 2615 C C . GLY A 1 338 ? 0.359 26.427 35.621 1.00 54.85 334 GLY A C 1
ATOM 2616 O O . GLY A 1 338 ? -0.478 25.688 35.110 1.00 53.85 334 GLY A O 1
ATOM 2617 N N . ARG A 1 339 ? 1.018 26.090 36.724 1.00 55.79 335 ARG A N 1
ATOM 2618 C CA . ARG A 1 339 ? 0.818 24.801 37.398 1.00 52.81 335 ARG A CA 1
ATOM 2619 C C . ARG A 1 339 ? 1.304 23.587 36.584 1.00 51.39 335 ARG A C 1
ATOM 2620 O O . ARG A 1 339 ? 1.876 23.734 35.497 1.00 51.43 335 ARG A O 1
ATOM 2628 N N . ASN A 1 340 ? 1.083 22.388 37.122 1.00 53.98 336 ASN A N 1
ATOM 2629 C CA . ASN A 1 340 ? 1.625 21.165 36.520 1.00 49.81 336 ASN A CA 1
ATOM 2630 C C . ASN A 1 340 ? 3.027 21.419 35.973 1.00 51.13 336 ASN A C 1
ATOM 2631 O O . ASN A 1 340 ? 3.264 21.297 34.767 1.00 44.20 336 ASN A O 1
ATOM 2636 N N . ARG A 1 341 ? 3.950 21.785 36.863 1.00 48.96 337 ARG A N 1
ATOM 2637 C CA . ARG A 1 341 ? 5.338 22.013 36.456 1.00 47.40 337 ARG A CA 1
ATOM 2638 C C . ARG A 1 341 ? 6.267 22.139 37.665 1.00 39.51 337 ARG A C 1
ATOM 2639 O O . ARG A 1 341 ? 5.798 22.407 38.769 1.00 39.67 337 ARG A O 1
ATOM 2647 N N . VAL A 1 342 ? 7.573 21.930 37.464 1.00 40.00 338 VAL A N 1
ATOM 2648 C CA . VAL A 1 342 ? 8.544 22.114 38.554 1.00 42.12 338 VAL A CA 1
ATOM 2649 C C . VAL A 1 342 ? 9.550 23.256 38.350 1.00 41.74 338 VAL A C 1
ATOM 2650 O O . VAL A 1 342 ? 10.234 23.345 37.322 1.00 42.78 338 VAL A O 1
ATOM 2654 N N . VAL A 1 343 ? 9.645 24.124 39.351 1.00 35.74 339 VAL A N 1
ATOM 2655 C CA . VAL A 1 343 ? 10.681 25.129 39.346 1.00 30.58 339 VAL A CA 1
ATOM 2656 C C . VAL A 1 343 ? 11.824 24.765 40.288 1.00 34.68 339 VAL A C 1
ATOM 2657 O O . VAL A 1 343 ? 11.608 24.460 41.473 1.00 38.24 339 VAL A O 1
ATOM 2661 N N . SER A 1 344 ? 13.035 24.773 39.734 1.00 32.63 340 SER A N 1
ATOM 2662 C CA . SER A 1 344 ? 14.261 24.488 40.474 1.00 36.71 340 SER A CA 1
ATOM 2663 C C . SER A 1 344 ? 15.003 25.785 40.759 1.00 40.61 340 SER A C 1
ATOM 2664 O O . SER A 1 344 ? 15.223 26.596 39.870 1.00 37.59 340 SER A O 1
ATOM 2667 N N . VAL A 1 345 ? 15.404 25.956 42.007 1.00 41.70 341 VAL A N 1
ATOM 2668 C CA . VAL A 1 345 ? 16.053 27.168 42.441 1.00 39.85 341 VAL A CA 1
ATOM 2669 C C . VAL A 1 345 ? 17.297 26.787 43.254 1.00 46.90 341 VAL A C 1
ATOM 2670 O O . VAL A 1 345 ? 17.416 25.631 43.685 1.00 44.97 341 VAL A O 1
ATOM 2675 N N . CYS B 1 8 ? 29.276 -3.959 22.030 1.00 73.61 4 CYS B N 1
ATOM 2676 C CA . CYS B 1 8 ? 28.263 -3.417 22.930 1.00 80.29 4 CYS B CA 1
ATOM 2677 C C . CYS B 1 8 ? 28.389 -1.908 23.071 1.00 85.22 4 CYS B C 1
ATOM 2678 O O . CYS B 1 8 ? 29.452 -1.395 23.432 1.00 86.03 4 CYS B O 1
ATOM 2681 N N . PRO B 1 9 ? 27.284 -1.198 22.809 1.00 82.49 5 PRO B N 1
ATOM 2682 C CA . PRO B 1 9 ? 27.159 0.263 22.890 1.00 85.97 5 PRO B CA 1
ATOM 2683 C C . PRO B 1 9 ? 27.069 0.722 24.344 1.00 88.04 5 PRO B C 1
ATOM 2684 O O . PRO B 1 9 ? 26.222 0.207 25.097 1.00 87.19 5 PRO B O 1
ATOM 2688 N N . LEU B 1 10 ? 27.918 1.667 24.743 1.00 81.19 6 LEU B N 1
ATOM 2689 C CA . LEU B 1 10 ? 27.891 2.129 26.129 1.00 81.66 6 LEU B CA 1
ATOM 2690 C C . LEU B 1 10 ? 27.647 3.634 26.268 1.00 83.92 6 LEU B C 1
ATOM 2691 O O . LEU B 1 10 ? 28.055 4.414 25.404 1.00 84.71 6 LEU B O 1
ATOM 2696 N N . PRO B 1 11 ? 26.958 4.039 27.356 1.00 87.20 7 PRO B N 1
ATOM 2697 C CA . PRO B 1 11 ? 26.499 5.421 27.585 1.00 81.45 7 PRO B CA 1
ATOM 2698 C C . PRO B 1 11 ? 27.634 6.440 27.799 1.00 82.56 7 PRO B C 1
ATOM 2699 O O . PRO B 1 11 ? 28.725 6.052 28.246 1.00 78.01 7 PRO B O 1
ATOM 2703 N N . PRO B 1 12 ? 27.378 7.730 27.488 1.00 80.61 8 PRO B N 1
ATOM 2704 C CA . PRO B 1 12 ? 28.374 8.788 27.718 1.00 72.96 8 PRO B CA 1
ATOM 2705 C C . PRO B 1 12 ? 28.761 8.817 29.193 1.00 75.49 8 PRO B C 1
ATOM 2706 O O . PRO B 1 12 ? 29.941 8.971 29.545 1.00 70.62 8 PRO B O 1
ATOM 2710 N N . ASP B 1 13 ? 27.747 8.637 30.040 1.00 74.57 9 ASP B N 1
ATOM 2711 C CA . ASP B 1 13 ? 27.883 8.689 31.493 1.00 66.09 9 ASP B CA 1
ATOM 2712 C C . ASP B 1 13 ? 28.227 7.333 32.115 1.00 59.33 9 ASP B C 1
ATOM 2713 O O . ASP B 1 13 ? 27.773 7.022 33.220 1.00 56.42 9 ASP B O 1
ATOM 2718 N N . GLU B 1 14 ? 29.029 6.540 31.408 1.00 56.40 10 GLU B N 1
ATOM 2719 C CA . GLU B 1 14 ? 29.433 5.220 31.873 1.00 53.52 10 GLU B CA 1
ATOM 2720 C C . GLU B 1 14 ? 30.244 5.315 33.162 1.00 52.42 10 GLU B C 1
ATOM 2721 O O . GLU B 1 14 ? 30.120 4.479 34.065 1.00 53.18 10 GLU B O 1
ATOM 2727 N N . ALA B 1 15 ? 31.066 6.345 33.256 1.00 51.93 11 ALA B N 1
ATOM 2728 C CA . ALA B 1 15 ? 31.825 6.586 34.474 1.00 50.78 11 ALA B CA 1
ATOM 2729 C C . ALA B 1 15 ? 30.914 6.656 35.707 1.00 50.17 11 ALA B C 1
ATOM 2730 O O . ALA B 1 15 ? 31.208 6.044 36.744 1.00 46.44 11 ALA B O 1
ATOM 2732 N N . LEU B 1 16 ? 29.817 7.409 35.583 1.00 44.46 12 LEU B N 1
ATOM 2733 C CA . LEU B 1 16 ? 28.915 7.684 36.710 1.00 51.25 12 LEU B CA 1
ATOM 2734 C C . LEU B 1 16 ? 28.016 6.487 37.026 1.00 49.97 12 LEU B C 1
ATOM 2735 O O . LEU B 1 16 ? 27.741 6.188 38.195 1.00 43.13 12 LEU B O 1
ATOM 2740 N N . ARG B 1 17 ? 27.543 5.838 35.960 1.00 51.16 13 ARG B N 1
ATOM 2741 C CA . ARG B 1 17 ? 26.692 4.659 36.038 1.00 47.48 13 ARG B CA 1
ATOM 2742 C C . ARG B 1 17 ? 27.408 3.585 36.850 1.00 43.24 13 ARG B C 1
ATOM 2743 O O . ARG B 1 17 ? 26.871 3.049 37.813 1.00 39.60 13 ARG B O 1
ATOM 2751 N N . GLN B 1 18 ? 28.641 3.302 36.442 1.00 47.86 14 GLN B N 1
ATOM 2752 C CA . GLN B 1 18 ? 29.522 2.368 37.123 1.00 44.28 14 GLN B CA 1
ATOM 2753 C C . GLN B 1 18 ? 29.745 2.760 38.585 1.00 46.79 14 GLN B C 1
ATOM 2754 O O . GLN B 1 18 ? 29.767 1.918 39.481 1.00 46.61 14 GLN B O 1
ATOM 2760 N N . GLN B 1 19 ? 29.932 4.048 38.821 1.00 47.70 15 GLN B N 1
ATOM 2761 C CA . GLN B 1 19 ? 30.200 4.539 40.164 1.00 49.00 15 GLN B CA 1
ATOM 2762 C C . GLN B 1 19 ? 28.991 4.308 41.065 1.00 42.19 15 GLN B C 1
ATOM 2763 O O . GLN B 1 19 ? 29.144 3.876 42.195 1.00 42.87 15 GLN B O 1
ATOM 2769 N N . ALA B 1 20 ? 27.797 4.598 40.558 1.00 38.28 16 ALA B N 1
ATOM 2770 C CA . ALA B 1 20 ? 26.566 4.344 41.302 1.00 41.85 16 ALA B CA 1
ATOM 2771 C C . ALA B 1 20 ? 26.399 2.863 41.656 1.00 42.23 16 ALA B C 1
ATOM 2772 O O . ALA B 1 20 ? 25.879 2.536 42.720 1.00 45.75 16 ALA B O 1
ATOM 2774 N N . LEU B 1 21 ? 26.832 1.978 40.763 1.00 35.96 17 LEU B N 1
ATOM 2775 C CA . LEU B 1 21 ? 26.835 0.537 41.033 1.00 41.86 17 LEU B CA 1
ATOM 2776 C C . LEU B 1 21 ? 27.858 0.204 42.118 1.00 37.08 17 LEU B C 1
ATOM 2777 O O . LEU B 1 21 ? 27.544 -0.461 43.101 1.00 38.30 17 LEU B O 1
ATOM 2782 N N . ASP B 1 22 ? 29.081 0.678 41.941 1.00 38.19 18 ASP B N 1
ATOM 2783 C CA . ASP B 1 22 ? 30.137 0.414 42.905 1.00 39.43 18 ASP B CA 1
ATOM 2784 C C . ASP B 1 22 ? 29.721 0.813 44.318 1.00 44.05 18 ASP B C 1
ATOM 2785 O O . ASP B 1 22 ? 30.012 0.070 45.270 1.00 40.77 18 ASP B O 1
ATOM 2790 N N . ASP B 1 23 ? 29.031 1.959 44.455 1.00 41.95 19 ASP B N 1
ATOM 2791 C CA . ASP B 1 23 ? 28.582 2.454 45.777 1.00 42.85 19 ASP B CA 1
ATOM 2792 C C . ASP B 1 23 ? 27.556 1.549 46.465 1.00 42.44 19 ASP B C 1
ATOM 2793 O O . ASP B 1 23 ? 27.290 1.724 47.650 1.00 41.80 19 ASP B O 1
ATOM 2798 N N . MET B 1 24 ? 26.937 0.626 45.733 1.00 40.26 20 MET B N 1
ATOM 2799 C CA . MET B 1 24 ? 25.964 -0.273 46.354 1.00 37.29 20 MET B CA 1
ATOM 2800 C C . MET B 1 24 ? 26.651 -1.497 46.963 1.00 40.80 20 MET B C 1
ATOM 2801 O O . MET B 1 24 ? 26.004 -2.319 47.607 1.00 40.15 20 MET B O 1
ATOM 2806 N N . ALA B 1 25 ? 27.968 -1.608 46.768 1.00 40.22 21 ALA B N 1
ATOM 2807 C CA . ALA B 1 25 ? 28.719 -2.735 47.308 1.00 37.02 21 ALA B CA 1
ATOM 2808 C C . ALA B 1 25 ? 27.999 -4.052 46.990 1.00 37.11 21 ALA B C 1
ATOM 2809 O O . ALA B 1 25 ? 27.616 -4.802 47.884 1.00 37.95 21 ALA B O 1
ATOM 2811 N N . LEU B 1 26 ? 27.851 -4.342 45.704 1.00 36.94 22 LEU B N 1
ATOM 2812 C CA . LEU B 1 26 ? 26.862 -5.306 45.261 1.00 35.72 22 LEU B CA 1
ATOM 2813 C C . LEU B 1 26 ? 27.387 -6.390 44.319 1.00 36.19 22 LEU B C 1
ATOM 2814 O O . LEU B 1 26 ? 26.978 -7.550 44.420 1.00 39.68 22 LEU B O 1
ATOM 2819 N N . VAL B 1 27 ? 28.256 -6.018 43.380 1.00 35.79 23 VAL B N 1
ATOM 2820 C CA . VAL B 1 27 ? 28.851 -7.000 42.491 1.00 34.22 23 VAL B CA 1
ATOM 2821 C C . VAL B 1 27 ? 29.754 -7.893 43.341 1.00 36.66 23 VAL B C 1
ATOM 2822 O O . VAL B 1 27 ? 30.373 -7.428 44.292 1.00 37.51 23 VAL B O 1
ATOM 2826 N N . ASP B 1 28 ? 29.808 -9.178 43.014 1.00 37.89 24 ASP B N 1
ATOM 2827 C CA . ASP B 1 28 ? 30.609 -10.145 43.772 1.00 38.37 24 ASP B CA 1
ATOM 2828 C C . ASP B 1 28 ? 30.201 -10.191 45.241 1.00 37.67 24 ASP B C 1
ATOM 2829 O O . ASP B 1 28 ? 31.036 -10.039 46.132 1.00 40.99 24 ASP B O 1
ATOM 2834 N N . THR B 1 29 ? 28.903 -10.359 45.482 1.00 32.23 25 THR B N 1
ATOM 2835 C CA . THR B 1 29 ? 28.392 -10.649 46.816 1.00 35.02 25 THR B CA 1
ATOM 2836 C C . THR B 1 29 ? 27.548 -11.909 46.734 1.00 31.17 25 THR B C 1
ATOM 2837 O O . THR B 1 29 ? 27.179 -12.336 45.650 1.00 33.77 25 THR B O 1
ATOM 2841 N N . PRO B 1 30 ? 27.240 -12.515 47.884 1.00 35.29 26 PRO B N 1
ATOM 2842 C CA . PRO B 1 30 ? 26.486 -13.780 47.911 1.00 41.94 26 PRO B CA 1
ATOM 2843 C C . PRO B 1 30 ? 25.051 -13.620 47.394 1.00 41.30 26 PRO B C 1
ATOM 2844 O O . PRO B 1 30 ? 24.486 -12.529 47.465 1.00 39.45 26 PRO B O 1
ATOM 2848 N N . ALA B 1 31 ? 24.472 -14.693 46.875 1.00 39.14 27 ALA B N 1
ATOM 2849 C CA . ALA B 1 31 ? 23.051 -14.692 46.591 1.00 36.42 27 ALA B CA 1
ATOM 2850 C C . ALA B 1 31 ? 22.315 -14.357 47.877 1.00 38.12 27 ALA B C 1
ATOM 2851 O O . ALA B 1 31 ? 22.777 -14.682 48.975 1.00 39.61 27 ALA B O 1
ATOM 2853 N N . GLU B 1 32 ? 21.179 -13.684 47.750 1.00 37.96 28 GLU B N 1
ATOM 2854 C CA . GLU B 1 32 ? 20.329 -13.444 48.904 1.00 32.01 28 GLU B CA 1
ATOM 2855 C C . GLU B 1 32 ? 18.968 -14.132 48.757 1.00 35.95 28 GLU B C 1
ATOM 2856 O O . GLU B 1 32 ? 18.326 -14.072 47.709 1.00 38.64 28 GLU B O 1
ATOM 2862 N N . HIS B 1 33 ? 18.547 -14.808 49.815 1.00 34.77 29 HIS B N 1
ATOM 2863 C CA . HIS B 1 33 ? 17.264 -15.489 49.842 1.00 37.37 29 HIS B CA 1
ATOM 2864 C C . HIS B 1 33 ? 16.127 -14.692 49.185 1.00 38.43 29 HIS B C 1
ATOM 2865 O O . HIS B 1 33 ? 15.475 -15.191 48.274 1.00 36.59 29 HIS B O 1
ATOM 2872 N N . TYR B 1 34 ? 15.895 -13.459 49.637 1.00 36.00 30 TYR B N 1
ATOM 2873 C CA . TYR B 1 34 ? 14.781 -12.659 49.120 1.00 35.02 30 TYR B CA 1
ATOM 2874 C C . TYR B 1 34 ? 14.847 -12.429 47.616 1.00 34.72 30 TYR B C 1
ATOM 2875 O O . TYR B 1 34 ? 13.842 -12.584 46.913 1.00 34.99 30 TYR B O 1
ATOM 2884 N N . LEU B 1 35 ? 16.040 -12.134 47.115 1.00 32.25 31 LEU B N 1
ATOM 2885 C CA . LEU B 1 35 ? 16.240 -12.007 45.690 1.00 30.29 31 LEU B CA 1
ATOM 2886 C C . LEU B 1 35 ? 16.018 -13.346 45.013 1.00 34.29 31 LEU B C 1
ATOM 2887 O O . LEU B 1 35 ? 15.568 -13.404 43.871 1.00 36.52 31 LEU B O 1
ATOM 2892 N N . ASP B 1 36 ? 16.359 -14.431 45.700 1.00 37.04 32 ASP B N 1
ATOM 2893 C CA . ASP B 1 36 ? 16.173 -15.763 45.135 1.00 34.31 32 ASP B CA 1
ATOM 2894 C C . ASP B 1 36 ? 14.702 -16.123 45.074 1.00 34.02 32 ASP B C 1
ATOM 2895 O O . ASP B 1 36 ? 14.284 -16.897 44.215 1.00 33.47 32 ASP B O 1
ATOM 2900 N N . ALA B 1 37 ? 13.917 -15.545 45.976 1.00 29.74 33 ALA B N 1
ATOM 2901 C CA . ALA B 1 37 ? 12.507 -15.867 46.035 1.00 31.90 33 ALA B CA 1
ATOM 2902 C C . ALA B 1 37 ? 11.866 -15.128 44.914 1.00 32.82 33 ALA B C 1
ATOM 2903 O O . ALA B 1 37 ? 10.962 -15.644 44.263 1.00 36.15 33 ALA B O 1
ATOM 2905 N N . LEU B 1 38 ? 12.342 -13.901 44.714 1.00 32.80 34 LEU B N 1
ATOM 2906 C CA . LEU B 1 38 ? 11.833 -13.000 43.688 1.00 32.07 34 LEU B CA 1
ATOM 2907 C C . LEU B 1 38 ? 12.027 -13.556 42.271 1.00 31.04 34 LEU B C 1
ATOM 2908 O O . LEU B 1 38 ? 11.125 -13.459 41.441 1.00 28.85 34 LEU B O 1
ATOM 2913 N N . VAL B 1 39 ? 13.185 -14.136 41.976 1.00 31.99 35 VAL B N 1
ATOM 2914 C CA . VAL B 1 39 ? 13.386 -14.626 40.617 1.00 32.69 35 VAL B CA 1
ATOM 2915 C C . VAL B 1 39 ? 12.562 -15.875 40.402 1.00 35.42 35 VAL B C 1
ATOM 2916 O O . VAL B 1 39 ? 12.035 -16.091 39.306 1.00 37.07 35 VAL B O 1
ATOM 2920 N N . GLU B 1 40 ? 12.429 -16.677 41.453 1.00 33.09 36 GLU B N 1
ATOM 2921 C CA . GLU B 1 40 ? 11.590 -17.867 41.403 1.00 32.83 36 GLU B CA 1
ATOM 2922 C C . GLU B 1 40 ? 10.119 -17.486 41.197 1.00 35.85 36 GLU B C 1
ATOM 2923 O O . GLU B 1 40 ? 9.441 -18.048 40.343 1.00 37.83 36 GLU B O 1
ATOM 2929 N N . LEU B 1 41 ? 9.623 -16.538 41.985 1.00 34.28 37 LEU B N 1
ATOM 2930 C CA . LEU B 1 41 ? 8.319 -15.944 41.719 1.00 34.78 37 LEU B CA 1
ATOM 2931 C C . LEU B 1 41 ? 8.176 -15.578 40.248 1.00 36.43 37 LEU B C 1
ATOM 2932 O O . LEU B 1 41 ? 7.189 -15.946 39.607 1.00 38.32 37 LEU B O 1
ATOM 2937 N N . ALA B 1 42 ? 9.151 -14.852 39.707 1.00 32.12 38 ALA B N 1
ATOM 2938 C CA . ALA B 1 42 ? 9.094 -14.487 38.293 1.00 33.62 38 ALA B CA 1
ATOM 2939 C C . ALA B 1 42 ? 9.008 -15.730 37.407 1.00 36.37 38 ALA B C 1
ATOM 2940 O O . ALA B 1 42 ? 8.140 -15.818 36.537 1.00 38.44 38 ALA B O 1
ATOM 2942 N N . ARG B 1 43 ? 9.894 -16.699 37.625 1.00 34.37 39 ARG B N 1
ATOM 2943 C CA . ARG B 1 43 ? 9.916 -17.858 36.748 1.00 36.09 39 ARG B CA 1
ATOM 2944 C C . ARG B 1 43 ? 8.563 -18.545 36.718 1.00 38.18 39 ARG B C 1
ATOM 2945 O O . ARG B 1 43 ? 8.090 -18.942 35.665 1.00 35.41 39 ARG B O 1
ATOM 2953 N N . GLU B 1 44 ? 7.960 -18.672 37.891 1.00 40.01 40 GLU B N 1
ATOM 2954 C CA . GLU B 1 44 ? 6.730 -19.403 38.101 1.00 37.28 40 GLU B CA 1
ATOM 2955 C C . GLU B 1 44 ? 5.550 -18.619 37.529 1.00 44.90 40 GLU B C 1
ATOM 2956 O O . GLU B 1 44 ? 4.581 -19.196 37.036 1.00 49.14 40 GLU B O 1
ATOM 2962 N N . THR B 1 45 ? 5.635 -17.293 37.596 1.00 40.57 41 THR B N 1
ATOM 2963 C CA . THR B 1 45 ? 4.558 -16.439 37.120 1.00 36.91 41 THR B CA 1
ATOM 2964 C C . THR B 1 45 ? 4.414 -16.489 35.600 1.00 39.53 41 THR B C 1
ATOM 2965 O O . THR B 1 45 ? 3.303 -16.538 35.078 1.00 42.22 41 THR B O 1
ATOM 2969 N N . PHE B 1 46 ? 5.540 -16.478 34.895 1.00 38.89 42 PHE B N 1
ATOM 2970 C CA . PHE B 1 46 ? 5.532 -16.415 33.437 1.00 40.38 42 PHE B CA 1
ATOM 2971 C C . PHE B 1 46 ? 5.738 -17.766 32.739 1.00 36.10 42 PHE B C 1
ATOM 2972 O O . PHE B 1 46 ? 5.581 -17.864 31.525 1.00 38.57 42 PHE B O 1
ATOM 2980 N N . GLY B 1 47 ? 6.084 -18.799 33.497 1.00 37.56 43 GLY B N 1
ATOM 2981 C CA . GLY B 1 47 ? 6.378 -20.103 32.926 1.00 37.07 43 GLY B CA 1
ATOM 2982 C C . GLY B 1 47 ? 7.531 -20.023 31.938 1.00 39.86 43 GLY B C 1
ATOM 2983 O O . GLY B 1 47 ? 7.493 -20.565 30.831 1.00 44.16 43 GLY B O 1
ATOM 2984 N N . VAL B 1 48 ? 8.574 -19.324 32.339 1.00 40.92 44 VAL B N 1
ATOM 2985 C CA . VAL B 1 48 ? 9.700 -19.102 31.465 1.00 33.32 44 VAL B CA 1
ATOM 2986 C C . VAL B 1 48 ? 10.818 -19.996 31.998 1.00 34.02 44 VAL B C 1
ATOM 2987 O O . VAL B 1 48 ? 10.769 -20.441 33.141 1.00 41.21 44 VAL B O 1
ATOM 2991 N N . LYS B 1 49 ? 11.826 -20.287 31.196 1.00 37.97 45 LYS B N 1
ATOM 2992 C CA . LYS B 1 49 ? 12.902 -21.168 31.666 1.00 38.31 45 LYS B CA 1
ATOM 2993 C C . LYS B 1 49 ? 13.984 -20.496 32.520 1.00 39.57 45 LYS B C 1
ATOM 2994 O O . LYS B 1 49 ? 14.606 -21.142 33.360 1.00 43.45 45 LYS B O 1
ATOM 3000 N N . THR B 1 50 ? 14.218 -19.206 32.288 1.00 40.45 46 THR B N 1
ATOM 3001 C CA . THR B 1 50 ? 15.342 -18.508 32.890 1.00 33.02 46 THR B CA 1
ATOM 3002 C C . THR B 1 50 ? 14.983 -17.088 33.343 1.00 35.16 46 THR B C 1
ATOM 3003 O O . THR B 1 50 ? 14.352 -16.323 32.616 1.00 37.80 46 THR B O 1
ATOM 3007 N N . VAL B 1 51 ? 15.381 -16.750 34.564 1.00 35.11 47 VAL B N 1
ATOM 3008 C CA . VAL B 1 51 ? 15.250 -15.398 35.080 1.00 33.66 47 VAL B CA 1
ATOM 3009 C C . VAL B 1 51 ? 16.560 -14.975 35.730 1.00 29.42 47 VAL B C 1
ATOM 3010 O O . VAL B 1 51 ? 17.187 -15.761 36.439 1.00 30.47 47 VAL B O 1
ATOM 3014 N N . LEU B 1 52 ? 16.981 -13.739 35.448 1.00 31.56 48 LEU B N 1
ATOM 3015 C CA . LEU B 1 52 ? 18.257 -13.200 35.935 1.00 28.90 48 LEU B CA 1
ATOM 3016 C C . LEU B 1 52 ? 18.100 -11.832 36.586 1.00 31.74 48 LEU B C 1
ATOM 3017 O O . LEU B 1 52 ? 17.354 -10.967 36.102 1.00 28.08 48 LEU B O 1
ATOM 3022 N N . ILE B 1 53 ? 18.787 -11.627 37.696 1.00 30.67 49 ILE B N 1
ATOM 3023 C CA . ILE B 1 53 ? 19.084 -10.258 38.089 1.00 33.23 49 ILE B CA 1
ATOM 3024 C C . ILE B 1 53 ? 20.524 -9.994 37.655 1.00 29.88 49 ILE B C 1
ATOM 3025 O O . ILE B 1 53 ? 21.472 -10.558 38.178 1.00 36.61 49 ILE B O 1
ATOM 3030 N N . SER B 1 54 ? 20.658 -9.163 36.647 1.00 31.60 50 SER B N 1
ATOM 3031 C CA . SER B 1 54 ? 21.913 -8.986 35.951 1.00 36.90 50 SER B CA 1
ATOM 3032 C C . SER B 1 54 ? 22.498 -7.597 36.228 1.00 39.70 50 SER B C 1
ATOM 3033 O O . SER B 1 54 ? 21.794 -6.579 36.089 1.00 37.41 50 SER B O 1
ATOM 3036 N N . LEU B 1 55 ? 23.769 -7.557 36.631 1.00 33.24 51 LEU B N 1
ATOM 3037 C CA . LEU B 1 55 ? 24.443 -6.296 36.900 1.00 32.35 51 LEU B CA 1
ATOM 3038 C C . LEU B 1 55 ? 25.535 -6.042 35.869 1.00 36.18 51 LEU B C 1
ATOM 3039 O O . LEU B 1 55 ? 26.408 -6.877 35.655 1.00 42.51 51 LEU B O 1
ATOM 3044 N N . ILE B 1 56 ? 25.473 -4.898 35.202 1.00 36.75 52 ILE B N 1
ATOM 3045 C CA . ILE B 1 56 ? 26.477 -4.573 34.206 1.00 36.34 52 ILE B CA 1
ATOM 3046 C C . ILE B 1 56 ? 27.667 -3.884 34.861 1.00 37.60 52 ILE B C 1
ATOM 3047 O O . ILE B 1 56 ? 27.569 -2.745 35.343 1.00 38.84 52 ILE B O 1
ATOM 3052 N N . ASP B 1 57 ? 28.781 -4.603 34.887 1.00 35.64 53 ASP B N 1
ATOM 3053 C CA . ASP B 1 57 ? 29.961 -4.227 35.646 1.00 38.62 53 ASP B CA 1
ATOM 3054 C C . ASP B 1 57 ? 31.206 -4.273 34.765 1.00 44.35 53 ASP B C 1
ATOM 3055 O O . ASP B 1 57 ? 31.717 -5.350 34.477 1.00 46.86 53 ASP B O 1
ATOM 3060 N N . HIS B 1 58 ? 31.704 -3.111 34.351 1.00 50.85 54 HIS B N 1
ATOM 3061 C CA . HIS B 1 58 ? 32.846 -3.035 33.416 1.00 49.84 54 HIS B CA 1
ATOM 3062 C C . HIS B 1 58 ? 32.579 -3.796 32.123 1.00 46.69 54 HIS B C 1
ATOM 3063 O O . HIS B 1 58 ? 31.674 -3.439 31.379 1.00 49.18 54 HIS B O 1
ATOM 3070 N N . ASP B 1 59 ? 33.359 -4.836 31.850 1.00 50.94 55 ASP B N 1
ATOM 3071 C CA . ASP B 1 59 ? 33.178 -5.572 30.598 1.00 56.52 55 ASP B CA 1
ATOM 3072 C C . ASP B 1 59 ? 32.471 -6.915 30.707 1.00 57.17 55 ASP B C 1
ATOM 3073 O O . ASP B 1 59 ? 32.425 -7.678 29.740 1.00 58.53 55 ASP B O 1
ATOM 3078 N N . ARG B 1 60 ? 31.892 -7.188 31.870 1.00 50.21 56 ARG B N 1
ATOM 3079 C CA . ARG B 1 60 ? 31.106 -8.399 32.042 1.00 48.00 56 ARG B CA 1
ATOM 3080 C C . ARG B 1 60 ? 29.670 -8.104 32.447 1.00 49.57 56 ARG B C 1
ATOM 3081 O O . ARG B 1 60 ? 29.239 -6.968 32.563 1.00 49.41 56 ARG B O 1
ATOM 3089 N N . GLN B 1 61 ? 28.942 -9.170 32.686 1.00 47.30 57 GLN B N 1
ATOM 3090 C CA . GLN B 1 61 ? 27.571 -9.089 33.079 1.00 44.25 57 GLN B CA 1
ATOM 3091 C C . GLN B 1 61 ? 27.554 -10.107 34.225 1.00 44.60 57 GLN B C 1
ATOM 3092 O O . GLN B 1 61 ? 27.829 -11.287 34.023 1.00 48.44 57 GLN B O 1
ATOM 3098 N N . TRP B 1 62 ? 27.325 -9.651 35.445 1.00 36.19 58 TRP B N 1
ATOM 3099 C CA . TRP B 1 62 ? 27.427 -10.551 36.581 1.00 38.64 58 TRP B CA 1
ATOM 3100 C C . TRP B 1 62 ? 26.047 -10.716 37.206 1.00 40.70 58 TRP B C 1
ATOM 3101 O O . TRP B 1 62 ? 25.285 -9.743 37.258 1.00 41.39 58 TRP B O 1
ATOM 3112 N N . PHE B 1 63 ? 25.713 -11.923 37.669 1.00 34.19 59 PHE B N 1
ATOM 3113 C CA . PHE B 1 63 ? 24.354 -12.177 38.169 1.00 35.65 59 PHE B CA 1
ATOM 3114 C C . PHE B 1 63 ? 24.258 -12.202 39.691 1.00 36.66 59 PHE B C 1
ATOM 3115 O O . PHE B 1 63 ? 24.910 -12.996 40.348 1.00 42.25 59 PHE B O 1
ATOM 3123 N N . LYS B 1 64 ? 23.454 -11.316 40.255 1.00 35.99 60 LYS B N 1
ATOM 3124 C CA . LYS B 1 64 ? 23.275 -11.289 41.695 1.00 34.63 60 LYS B CA 1
ATOM 3125 C C . LYS B 1 64 ? 22.336 -12.426 42.096 1.00 33.27 60 LYS B C 1
ATOM 3126 O O . LYS B 1 64 ? 22.486 -13.018 43.162 1.00 36.24 60 LYS B O 1
ATOM 3132 N N . ALA B 1 65 ? 21.359 -12.702 41.232 1.00 30.89 61 ALA B N 1
ATOM 3133 C CA . ALA B 1 65 ? 20.449 -13.845 41.368 1.00 31.78 61 ALA B CA 1
ATOM 3134 C C . ALA B 1 65 ? 20.205 -14.462 39.997 1.00 29.70 61 ALA B C 1
ATOM 3135 O O . ALA B 1 65 ? 20.243 -13.767 38.985 1.00 34.10 61 ALA B O 1
ATOM 3137 N N . ARG B 1 66 ? 19.983 -15.767 39.956 1.00 29.71 62 ARG B N 1
ATOM 3138 C CA . ARG B 1 66 ? 19.713 -16.459 38.685 1.00 37.98 62 ARG B CA 1
ATOM 3139 C C . ARG B 1 66 ? 18.993 -17.781 38.916 1.00 39.80 62 ARG B C 1
ATOM 3140 O O . ARG B 1 66 ? 19.279 -18.507 39.885 1.00 33.60 62 ARG B O 1
ATOM 3148 N N . ILE B 1 67 ? 18.028 -18.061 38.042 1.00 37.1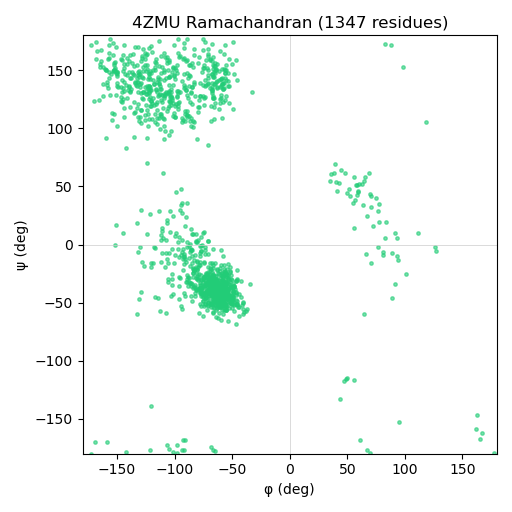2 63 ILE B N 1
ATOM 3149 C CA . ILE B 1 67 ? 17.387 -19.365 38.000 1.00 36.79 63 ILE B CA 1
ATOM 3150 C C . ILE B 1 67 ? 17.385 -19.805 36.528 1.00 39.58 63 ILE B C 1
ATOM 3151 O O . ILE B 1 67 ? 17.202 -18.974 35.631 1.00 37.26 63 ILE B O 1
ATOM 3156 N N . GLY B 1 68 ? 17.641 -21.090 36.279 1.00 39.59 64 GLY B N 1
ATOM 3157 C CA . GLY B 1 68 ? 17.663 -21.625 34.922 1.00 32.62 64 GLY B CA 1
ATOM 3158 C C . GLY B 1 68 ? 18.921 -21.317 34.122 1.00 38.34 64 GLY B C 1
ATOM 3159 O O . GLY B 1 68 ? 18.897 -21.379 32.897 1.00 37.12 64 GLY B O 1
ATOM 3160 N N . LEU B 1 69 ? 20.016 -20.971 34.796 1.00 35.06 65 LEU B N 1
ATOM 3161 C CA . LEU B 1 69 ? 21.253 -20.636 34.093 1.00 36.98 65 LEU B CA 1
ATOM 3162 C C . LEU B 1 69 ? 22.413 -20.813 35.057 1.00 49.87 65 LEU B C 1
ATOM 3163 O O . LEU B 1 69 ? 22.316 -20.394 36.215 1.00 54.03 65 LEU B O 1
ATOM 3168 N N . ASP B 1 70 ? 23.507 -21.415 34.580 1.00 50.15 66 ASP B N 1
ATOM 3169 C CA . ASP B 1 70 ? 24.584 -21.891 35.451 1.00 51.96 66 ASP B CA 1
ATOM 3170 C C . ASP B 1 70 ? 25.809 -20.996 35.483 1.00 51.89 66 ASP B C 1
ATOM 3171 O O . ASP B 1 70 ? 26.532 -20.964 36.485 1.00 53.01 66 ASP B O 1
ATOM 3176 N N . ALA B 1 71 ? 26.066 -20.308 34.375 1.00 47.18 67 ALA B N 1
ATOM 3177 C CA . ALA B 1 71 ? 27.168 -19.354 34.318 1.00 50.44 67 ALA B CA 1
ATOM 3178 C C . ALA B 1 71 ? 26.972 -18.265 35.373 1.00 50.49 67 ALA B C 1
ATOM 3179 O O . ALA B 1 71 ? 25.852 -17.837 35.642 1.00 47.52 67 ALA B O 1
ATOM 3181 N N . GLU B 1 72 ? 28.075 -17.839 35.973 1.00 51.14 68 GLU B N 1
ATOM 3182 C CA . GLU B 1 72 ? 28.051 -16.841 37.025 1.00 49.29 68 GLU B CA 1
ATOM 3183 C C . GLU B 1 72 ? 28.085 -15.440 36.426 1.00 49.53 68 GLU B C 1
ATOM 3184 O O . GLU B 1 72 ? 27.736 -14.457 37.077 1.00 46.34 68 GLU B O 1
ATOM 3190 N N . GLN B 1 73 ? 28.504 -15.360 35.171 1.00 45.83 69 GLN B N 1
ATOM 3191 C CA . GLN B 1 73 ? 28.624 -14.088 34.485 1.00 47.79 69 GLN B CA 1
ATOM 3192 C C . GLN B 1 73 ? 28.805 -14.399 33.024 1.00 49.35 69 GLN B C 1
ATOM 3193 O O . GLN B 1 73 ? 29.061 -15.538 32.657 1.00 48.46 69 GLN B O 1
ATOM 3199 N N . THR B 1 74 ? 28.665 -13.384 32.189 1.00 48.04 70 THR B N 1
ATOM 3200 C CA . THR B 1 74 ? 28.943 -13.535 30.772 1.00 56.75 70 THR B CA 1
ATOM 3201 C C . THR B 1 74 ? 29.562 -12.240 30.269 1.00 53.24 70 THR B C 1
ATOM 3202 O O . THR B 1 74 ? 29.641 -11.266 31.005 1.00 46.69 70 THR B O 1
ATOM 3206 N N . PRO B 1 75 ? 30.044 -12.234 29.024 1.00 60.01 71 PRO B N 1
ATOM 3207 C CA . PRO B 1 75 ? 30.638 -10.977 28.563 1.00 53.46 71 PRO B CA 1
ATOM 3208 C C . PRO B 1 75 ? 29.570 -9.952 28.218 1.00 52.59 71 PRO B C 1
ATOM 3209 O O . PRO B 1 75 ? 28.466 -10.302 27.774 1.00 53.33 71 PRO B O 1
ATOM 3213 N N . ARG B 1 76 ? 29.913 -8.689 28.436 1.00 49.74 72 ARG B N 1
ATOM 3214 C CA . ARG B 1 76 ? 28.972 -7.593 28.305 1.00 49.26 72 ARG B CA 1
ATOM 3215 C C . ARG B 1 76 ? 28.609 -7.353 26.865 1.00 58.62 72 ARG B C 1
ATOM 3216 O O . ARG B 1 76 ? 27.461 -7.040 26.553 1.00 62.41 72 ARG B O 1
ATOM 3224 N N . ASP B 1 77 ? 29.594 -7.483 25.981 1.00 60.30 73 ASP B N 1
ATOM 3225 C CA . ASP B 1 77 ? 29.383 -7.104 24.599 1.00 64.17 73 ASP B CA 1
ATOM 3226 C C . ASP B 1 77 ? 28.457 -8.080 23.877 1.00 68.22 73 ASP B C 1
ATOM 3227 O O . ASP B 1 77 ? 28.472 -9.288 24.145 1.00 58.14 73 ASP B O 1
ATOM 3232 N N . LEU B 1 78 ? 27.628 -7.511 22.996 1.00 75.58 74 LEU B N 1
ATOM 3233 C CA . LEU B 1 78 ? 26.600 -8.229 22.241 1.00 72.19 74 LEU B CA 1
ATOM 3234 C C . LEU B 1 78 ? 25.488 -8.786 23.149 1.00 72.67 74 LEU B C 1
ATOM 3235 O O . LEU B 1 78 ? 24.474 -9.288 22.644 1.00 75.00 74 LEU B O 1
ATOM 3240 N N . SER B 1 79 ? 25.683 -8.690 24.475 1.00 73.74 75 SER B N 1
ATOM 3241 C CA . SER B 1 79 ? 24.707 -9.163 25.480 1.00 67.19 75 SER B CA 1
ATOM 3242 C C . SER B 1 79 ? 23.516 -8.213 25.548 1.00 59.29 75 SER B C 1
ATOM 3243 O O . SER B 1 79 ? 23.680 -7.002 25.450 1.00 63.85 75 SER B O 1
ATOM 3246 N N . PHE B 1 80 ? 22.321 -8.770 25.712 1.00 54.97 76 PHE B N 1
ATOM 3247 C CA . PHE B 1 80 ? 21.084 -7.996 25.607 1.00 56.38 76 PHE B CA 1
ATOM 3248 C C . PHE B 1 80 ? 21.031 -6.828 26.595 1.00 61.57 76 PHE B C 1
ATOM 3249 O O . PHE B 1 80 ? 20.593 -5.725 26.251 1.00 57.79 76 PHE B O 1
ATOM 3257 N N . CYS B 1 81 ? 21.456 -7.101 27.830 1.00 60.99 77 CYS B N 1
ATOM 3258 C CA . CYS B 1 81 ? 21.339 -6.161 28.950 1.00 59.38 77 CYS B CA 1
ATOM 3259 C C . CYS B 1 81 ? 22.148 -4.863 28.776 1.00 60.94 77 CYS B C 1
ATOM 3260 O O . CYS B 1 81 ? 21.697 -3.799 29.210 1.00 56.06 77 CYS B O 1
ATOM 3263 N N . GLY B 1 82 ? 23.324 -4.946 28.143 1.00 60.58 78 GLY B N 1
ATOM 3264 C CA . GLY B 1 82 ? 24.130 -3.764 27.854 1.00 55.63 78 GLY B CA 1
ATOM 3265 C C . GLY B 1 82 ? 23.412 -2.843 26.881 1.00 63.08 78 GLY B C 1
ATOM 3266 O O . GLY B 1 82 ? 23.632 -1.625 26.858 1.00 66.36 78 GLY B O 1
ATOM 3267 N N . HIS B 1 83 ? 22.550 -3.455 26.070 1.00 65.05 79 HIS B N 1
ATOM 3268 C CA . HIS B 1 83 ? 21.654 -2.753 25.154 1.00 64.99 79 HIS B CA 1
ATOM 3269 C C . HIS B 1 83 ? 20.407 -2.204 25.871 1.00 67.04 79 HIS B C 1
ATOM 3270 O O . HIS B 1 83 ? 19.921 -1.102 25.563 1.00 67.04 79 HIS B O 1
ATOM 3277 N N . ALA B 1 84 ? 19.890 -2.987 26.821 1.00 67.96 80 ALA B N 1
ATOM 3278 C CA . ALA B 1 84 ? 18.629 -2.679 27.494 1.00 62.26 80 ALA B CA 1
ATOM 3279 C C . ALA B 1 84 ? 18.688 -1.418 28.382 1.00 62.73 80 ALA B C 1
ATOM 3280 O O . ALA B 1 84 ? 17.807 -0.562 28.312 1.00 64.20 80 ALA B O 1
ATOM 3282 N N . ILE B 1 85 ? 19.730 -1.304 29.204 1.00 60.25 81 ILE B N 1
ATOM 3283 C CA . ILE B 1 85 ? 19.847 -0.195 30.137 1.00 56.62 81 ILE B CA 1
ATOM 3284 C C . ILE B 1 85 ? 19.766 1.147 29.393 1.00 70.65 81 ILE B C 1
ATOM 3285 O O . ILE B 1 85 ? 19.213 2.130 29.915 1.00 69.65 81 ILE B O 1
ATOM 3290 N N . LEU B 1 86 ? 20.291 1.164 28.167 1.00 69.30 82 LEU B N 1
ATOM 3291 C CA . LEU B 1 86 ? 20.361 2.382 27.345 1.00 73.58 82 LEU B CA 1
ATOM 3292 C C . LEU B 1 86 ? 19.046 3.162 27.176 1.00 74.14 82 LEU B C 1
ATOM 3293 O O . LEU B 1 86 ? 19.070 4.337 26.810 1.00 74.77 82 LEU B O 1
ATOM 3298 N N . ALA B 1 87 ? 17.910 2.514 27.422 1.00 71.96 83 ALA B N 1
ATOM 3299 C CA . ALA B 1 87 ? 16.615 3.193 27.347 1.00 67.91 83 ALA B CA 1
ATOM 3300 C C . ALA B 1 87 ? 15.829 3.016 28.650 1.00 71.91 83 ALA B C 1
ATOM 3301 O O . ALA B 1 87 ? 16.102 2.100 29.450 1.00 58.93 83 ALA B O 1
ATOM 3303 N N . SER B 1 88 ? 14.858 3.899 28.864 1.00 68.03 84 SER B N 1
ATOM 3304 C CA . SER B 1 88 ? 14.094 3.870 30.103 1.00 68.63 84 SER B CA 1
ATOM 3305 C C . SER B 1 88 ? 13.053 2.755 30.069 1.00 72.82 84 SER B C 1
ATOM 3306 O O . SER B 1 88 ? 12.503 2.366 31.112 1.00 75.77 84 SER B O 1
ATOM 3309 N N . GLU B 1 89 ? 12.808 2.230 28.868 1.00 69.62 85 GLU B N 1
ATOM 3310 C CA . GLU B 1 89 ? 11.696 1.305 28.621 1.00 64.96 85 GLU B CA 1
ATOM 3311 C C . GLU B 1 89 ? 12.135 -0.171 28.680 1.00 54.61 85 GLU B C 1
ATOM 3312 O O . GLU B 1 89 ? 13.323 -0.485 28.609 1.00 53.38 85 GLU B O 1
ATOM 3318 N N . PRO B 1 90 ? 11.180 -1.090 28.855 1.00 45.87 86 PRO B N 1
ATOM 3319 C CA . PRO B 1 90 ? 11.680 -2.459 28.758 1.00 48.05 86 PRO B CA 1
ATOM 3320 C C . PRO B 1 90 ? 12.268 -2.754 27.369 1.00 55.02 86 PRO B C 1
ATOM 3321 O O . PRO B 1 90 ? 11.823 -2.179 26.351 1.00 51.41 86 PRO B O 1
ATOM 3325 N N . LEU B 1 91 ? 13.268 -3.636 27.336 1.00 45.85 87 LEU B N 1
ATOM 3326 C CA . LEU B 1 91 ? 13.725 -4.223 26.086 1.00 43.46 87 LEU B CA 1
ATOM 3327 C C . LEU B 1 91 ? 13.000 -5.554 25.848 1.00 41.41 87 LEU B C 1
ATOM 3328 O O . LEU B 1 91 ? 13.238 -6.531 26.552 1.00 40.33 87 LEU B O 1
ATOM 3333 N N . MET B 1 92 ? 12.097 -5.577 24.872 1.00 41.01 88 MET B N 1
ATOM 3334 C CA . MET B 1 92 ? 11.329 -6.781 24.546 1.00 39.93 88 MET B CA 1
ATOM 3335 C C . MET B 1 92 ? 11.750 -7.384 23.202 1.00 41.28 88 MET B C 1
ATOM 3336 O O . MET B 1 92 ? 11.492 -6.808 22.150 1.00 41.74 88 MET B O 1
ATOM 3341 N N . VAL B 1 93 ? 12.420 -8.530 23.242 1.00 39.47 89 VAL B N 1
ATOM 3342 C CA . VAL B 1 93 ? 12.834 -9.227 22.031 1.00 37.73 89 VAL B CA 1
ATOM 3343 C C . VAL B 1 93 ? 12.013 -10.496 21.888 1.00 43.19 89 VAL B C 1
ATOM 3344 O O . VAL B 1 93 ? 12.080 -11.381 22.742 1.00 44.12 89 VAL B O 1
ATOM 3348 N N . THR B 1 94 ? 11.225 -10.583 20.819 1.00 46.88 90 THR B N 1
ATOM 3349 C CA . THR B 1 94 ? 10.346 -11.733 20.613 1.00 43.75 90 THR B CA 1
ATOM 3350 C C . THR B 1 94 ? 11.108 -12.955 20.121 1.00 44.59 90 THR B C 1
ATOM 3351 O O . THR B 1 94 ? 10.743 -14.088 20.436 1.00 45.14 90 THR B O 1
ATOM 3355 N N . ASP B 1 95 ? 12.185 -12.715 19.384 1.00 40.96 91 ASP B N 1
ATOM 3356 C CA . ASP B 1 95 ? 12.953 -13.790 18.806 1.00 42.90 91 ASP B CA 1
ATOM 3357 C C . ASP B 1 95 ? 14.371 -13.332 18.457 1.00 46.88 91 ASP B C 1
ATOM 3358 O O . ASP B 1 95 ? 14.637 -12.842 17.356 1.00 49.73 91 ASP B O 1
ATOM 3363 N N . ALA B 1 96 ? 15.285 -13.510 19.399 1.00 40.62 92 ALA B N 1
ATOM 3364 C CA . ALA B 1 96 ? 16.629 -12.993 19.246 1.00 44.74 92 ALA B CA 1
ATOM 3365 C C . ALA B 1 96 ? 17.285 -13.451 17.947 1.00 52.20 92 ALA B C 1
ATOM 3366 O O . ALA B 1 96 ? 18.139 -12.745 17.406 1.00 53.66 92 ALA B O 1
ATOM 3368 N N . SER B 1 97 ? 16.896 -14.633 17.462 1.00 50.73 93 SER B N 1
ATOM 3369 C CA . SER B 1 97 ? 17.472 -15.201 16.232 1.00 59.52 93 SER B CA 1
ATOM 3370 C C . SER B 1 97 ? 17.083 -14.414 14.970 1.00 57.84 93 SER B C 1
ATOM 3371 O O . SER B 1 97 ? 17.844 -14.374 14.005 1.00 58.43 93 SER B O 1
ATOM 3374 N N . ARG B 1 98 ? 15.894 -13.813 14.974 1.00 55.24 94 ARG B N 1
ATOM 3375 C CA . ARG B 1 98 ? 15.461 -12.969 13.862 1.00 60.12 94 ARG B CA 1
ATOM 3376 C C . ARG B 1 98 ? 15.552 -11.489 14.225 1.00 62.71 94 ARG B C 1
ATOM 3377 O O . ARG B 1 98 ? 14.779 -10.671 13.717 1.00 59.87 94 ARG B O 1
ATOM 3385 N N . ASP B 1 99 ? 16.478 -11.151 15.117 1.00 60.04 95 ASP B N 1
ATOM 3386 C CA . ASP B 1 99 ? 16.656 -9.770 15.530 1.00 56.54 95 ASP B CA 1
ATOM 3387 C C . ASP B 1 99 ? 18.080 -9.318 15.232 1.00 58.09 95 ASP B C 1
ATOM 3388 O O . ASP B 1 99 ? 19.048 -9.872 15.764 1.00 55.99 95 ASP B O 1
ATOM 3393 N N . PRO B 1 100 ? 18.200 -8.294 14.376 1.00 60.01 96 PRO B N 1
ATOM 3394 C CA . PRO B 1 100 ? 19.452 -7.758 13.826 1.00 53.52 96 PRO B CA 1
ATOM 3395 C C . PRO B 1 100 ? 20.543 -7.535 14.871 1.00 56.67 96 PRO B C 1
ATOM 3396 O O . PRO B 1 100 ? 21.732 -7.657 14.550 1.00 52.95 96 PRO B O 1
ATOM 3400 N N . ARG B 1 101 ? 20.142 -7.215 16.102 1.00 59.41 97 ARG B N 1
ATOM 3401 C CA . ARG B 1 101 ? 21.095 -6.883 17.166 1.00 54.74 97 ARG B CA 1
ATOM 3402 C C . ARG B 1 101 ? 21.729 -8.101 17.839 1.00 52.54 97 ARG B C 1
ATOM 3403 O O . ARG B 1 101 ? 22.843 -8.019 18.380 1.00 50.38 97 ARG B O 1
ATOM 3411 N N . PHE B 1 102 ? 21.024 -9.230 17.801 1.00 49.53 98 PHE B N 1
ATOM 3412 C CA . PHE B 1 102 ? 21.338 -10.326 18.710 1.00 52.97 98 PHE B CA 1
ATOM 3413 C C . PHE B 1 102 ? 21.580 -11.703 18.082 1.00 57.82 98 PHE B C 1
ATOM 3414 O O . PHE B 1 102 ? 22.168 -12.573 18.740 1.00 60.98 98 PHE B O 1
ATOM 3422 N N . HIS B 1 103 ? 21.137 -11.918 16.839 1.00 58.96 99 HIS B N 1
ATOM 3423 C CA . HIS B 1 103 ? 21.251 -13.245 16.204 1.00 57.19 99 HIS B CA 1
ATOM 3424 C C . HIS B 1 103 ? 22.689 -13.759 16.156 1.00 55.28 99 HIS B C 1
ATOM 3425 O O . HIS B 1 103 ? 22.927 -14.948 15.960 1.00 55.34 99 HIS B O 1
ATOM 3432 N N . ASP B 1 104 ? 23.638 -12.848 16.326 1.00 56.60 100 ASP B N 1
ATOM 3433 C CA . ASP B 1 104 ? 25.051 -13.176 16.297 1.00 56.56 100 ASP B CA 1
ATOM 3434 C C . ASP B 1 104 ? 25.483 -13.674 17.649 1.00 54.80 100 ASP B C 1
ATOM 3435 O O . ASP B 1 104 ? 26.470 -14.385 17.762 1.00 57.60 100 ASP B O 1
ATOM 3440 N N . ASN B 1 105 ? 24.750 -13.270 18.681 1.00 54.19 101 ASN B N 1
ATOM 3441 C CA . ASN B 1 105 ? 25.117 -13.562 20.058 1.00 50.63 101 ASN B CA 1
ATOM 3442 C C . ASN B 1 105 ? 25.267 -15.064 20.279 1.00 51.28 101 ASN B C 1
ATOM 3443 O O . ASN B 1 105 ? 24.346 -15.840 20.009 1.00 51.80 101 ASN B O 1
ATOM 3448 N N . PRO B 1 106 ? 26.441 -15.475 20.762 1.00 49.29 102 PRO B N 1
ATOM 3449 C CA . PRO B 1 106 ? 26.798 -16.843 21.155 1.00 49.04 102 PRO B CA 1
ATOM 3450 C C . PRO B 1 106 ? 25.826 -17.524 22.130 1.00 52.53 102 PRO B C 1
ATOM 3451 O O . PRO B 1 106 ? 25.792 -18.757 22.203 1.00 52.89 102 PRO B O 1
ATOM 3455 N N . LEU B 1 107 ? 25.056 -16.753 22.886 1.00 51.00 103 LEU B N 1
ATOM 3456 C CA . LEU B 1 107 ? 24.053 -17.364 23.752 1.00 48.45 103 LEU B CA 1
ATOM 3457 C C . LEU B 1 107 ? 22.747 -17.522 22.992 1.00 48.24 103 LEU B C 1
ATOM 3458 O O . LEU B 1 107 ? 21.767 -18.034 23.541 1.00 46.71 103 LEU B O 1
ATOM 3463 N N . VAL B 1 108 ? 22.739 -17.046 21.742 1.00 47.26 104 VAL B N 1
ATOM 3464 C CA . VAL B 1 108 ? 21.596 -17.177 20.829 1.00 45.48 104 VAL B CA 1
ATOM 3465 C C . VAL B 1 108 ? 21.847 -18.284 19.792 1.00 50.45 104 VAL B C 1
ATOM 3466 O O . VAL B 1 108 ? 20.964 -19.111 19.522 1.00 44.05 104 VAL B O 1
ATOM 3470 N N . THR B 1 109 ? 23.060 -18.290 19.230 1.00 48.35 105 THR B N 1
ATOM 3471 C CA . THR B 1 109 ? 23.488 -19.290 18.253 1.00 45.21 105 THR B CA 1
ATOM 3472 C C . THR B 1 109 ? 24.112 -20.514 18.912 1.00 51.18 105 THR B C 1
ATOM 3473 O O . THR B 1 109 ? 24.099 -21.601 18.340 1.00 57.22 105 THR B O 1
ATOM 3477 N N . GLY B 1 110 ? 24.677 -20.327 20.100 1.00 51.95 106 GLY B N 1
ATOM 3478 C CA . GLY B 1 110 ? 25.085 -21.431 20.956 1.00 47.38 106 GLY B CA 1
ATOM 3479 C C . GLY B 1 110 ? 24.215 -21.433 22.207 1.00 50.89 106 GLY B C 1
ATOM 3480 O O . GLY B 1 110 ? 23.404 -20.523 22.394 1.00 49.35 106 GLY B O 1
ATOM 3481 N N . PRO B 1 111 ? 24.377 -22.450 23.071 1.00 49.85 107 PRO B N 1
ATOM 3482 C CA . PRO B 1 111 ? 23.562 -22.639 24.281 1.00 46.82 107 PRO B CA 1
ATOM 3483 C C . PRO B 1 111 ? 23.560 -21.395 25.169 1.00 51.75 107 PRO B C 1
ATOM 3484 O O . PRO B 1 111 ? 24.620 -20.774 25.333 1.00 52.11 107 PRO B O 1
ATOM 3488 N N . PRO B 1 112 ? 22.396 -21.059 25.764 1.00 45.00 108 PRO B N 1
ATOM 3489 C CA . PRO B 1 112 ? 21.165 -21.861 25.702 1.00 42.14 108 PRO B CA 1
ATOM 3490 C C . PRO B 1 112 ? 20.167 -21.462 24.612 1.00 45.11 108 PRO B C 1
ATOM 3491 O O . PRO B 1 112 ? 18.967 -21.640 24.827 1.00 45.25 108 PRO B O 1
ATOM 3495 N N . PHE B 1 113 ? 20.633 -20.927 23.486 1.00 39.06 109 PHE B N 1
ATOM 3496 C CA . PHE B 1 113 ? 19.751 -20.734 22.342 1.00 45.22 109 PHE B CA 1
ATOM 3497 C C . PHE B 1 113 ? 18.592 -19.819 22.674 1.00 42.76 109 PHE B C 1
ATOM 3498 O O . PHE B 1 113 ? 17.429 -20.147 22.421 1.00 43.55 109 PHE B O 1
ATOM 3506 N N . ILE B 1 114 ? 18.936 -18.657 23.220 1.00 44.44 110 ILE B N 1
ATOM 3507 C CA . ILE B 1 114 ? 17.967 -17.652 23.637 1.00 40.83 110 ILE B CA 1
ATOM 3508 C C . ILE B 1 114 ? 17.099 -17.202 22.485 1.00 41.74 110 ILE B C 1
ATOM 3509 O O . ILE B 1 114 ? 17.580 -16.984 21.373 1.00 39.28 110 ILE B O 1
ATOM 3514 N N . ARG B 1 115 ? 15.811 -17.049 22.729 1.00 39.58 111 ARG B N 1
ATOM 3515 C CA . ARG B 1 115 ? 14.995 -16.486 21.676 1.00 41.34 111 ARG B CA 1
ATOM 3516 C C . ARG B 1 115 ? 14.118 -15.403 22.239 1.00 44.69 111 ARG B C 1
ATOM 3517 O O . ARG B 1 115 ? 14.229 -14.246 21.852 1.00 43.46 111 ARG B O 1
ATOM 3525 N N . PHE B 1 116 ? 13.277 -15.767 23.191 1.00 43.39 112 PHE B N 1
ATOM 3526 C CA . PHE B 1 116 ? 12.528 -14.765 23.918 1.00 44.41 112 PHE B CA 1
ATOM 3527 C C . PHE B 1 116 ? 13.434 -14.042 24.927 1.00 43.97 112 PHE B C 1
ATOM 3528 O O . PHE B 1 116 ? 14.258 -14.672 25.601 1.00 38.43 112 PHE B O 1
ATOM 3536 N N . TYR B 1 117 ? 13.295 -12.720 25.009 1.00 40.06 113 TYR B N 1
ATOM 3537 C CA . TYR B 1 117 ? 13.990 -11.946 26.030 1.00 37.96 113 TYR B CA 1
ATOM 3538 C C . TYR B 1 117 ? 13.159 -10.737 26.387 1.00 37.67 113 TYR B C 1
ATOM 3539 O O . TYR B 1 117 ? 12.605 -10.087 25.518 1.00 37.49 113 TYR B O 1
ATOM 3548 N N . ALA B 1 118 ? 13.054 -10.458 27.681 1.00 42.01 114 ALA B N 1
ATOM 3549 C CA . ALA B 1 118 ? 12.322 -9.295 28.162 1.00 35.86 114 ALA B CA 1
ATOM 3550 C C . ALA B 1 118 ? 13.085 -8.790 29.361 1.00 37.72 114 ALA B C 1
ATOM 3551 O O . ALA B 1 118 ? 13.210 -9.496 30.352 1.00 33.49 114 ALA B O 1
ATOM 3553 N N . GLY B 1 119 ? 13.598 -7.567 29.269 1.00 38.49 115 GLY B N 1
ATOM 3554 C CA . GLY B 1 119 ? 14.399 -7.004 30.335 1.00 34.60 115 GLY B CA 1
ATOM 3555 C C . GLY B 1 119 ? 13.925 -5.642 30.782 1.00 36.98 115 GLY B C 1
ATOM 3556 O O . GLY B 1 119 ? 13.764 -4.740 29.965 1.00 45.40 115 GLY B O 1
ATOM 3557 N N . GLU B 1 120 ? 13.689 -5.497 32.081 1.00 30.98 116 GLU B N 1
ATOM 3558 C CA . GLU B 1 120 ? 13.417 -4.213 32.681 1.00 29.39 116 GLU B CA 1
ATOM 3559 C C . GLU B 1 120 ? 14.673 -3.724 33.388 1.00 31.18 116 GLU B C 1
ATOM 3560 O O . GLU B 1 120 ? 15.210 -4.433 34.238 1.00 33.58 116 GLU B O 1
ATOM 3566 N N . PRO B 1 121 ? 15.128 -2.501 33.069 1.00 27.99 117 PRO B N 1
ATOM 3567 C CA . PRO B 1 121 ? 16.283 -1.847 33.719 1.00 32.65 117 PRO B CA 1
ATOM 3568 C C . PRO B 1 121 ? 16.100 -1.728 35.230 1.00 32.85 117 PRO B C 1
ATOM 3569 O O . PRO B 1 121 ? 15.006 -1.431 35.698 1.00 30.76 117 PRO B O 1
ATOM 3573 N N . LEU B 1 122 ? 17.160 -1.966 35.989 1.00 32.12 118 LEU B N 1
ATOM 3574 C CA . LEU B 1 122 ? 17.154 -1.728 37.436 1.00 30.23 118 LEU B CA 1
ATOM 3575 C C . LEU B 1 122 ? 18.007 -0.498 37.743 1.00 29.77 118 LEU B C 1
ATOM 3576 O O . LEU B 1 122 ? 19.028 -0.282 37.091 1.00 32.77 118 LEU B O 1
ATOM 3581 N N . HIS B 1 123 ? 17.601 0.310 38.721 1.00 33.89 119 HIS B N 1
ATOM 3582 C CA . HIS B 1 123 ? 18.270 1.591 38.978 1.00 30.34 119 HIS B CA 1
ATOM 3583 C C . HIS B 1 123 ? 18.858 1.719 40.360 1.00 30.52 119 HIS B C 1
ATOM 3584 O O . HIS B 1 123 ? 18.330 1.185 41.342 1.00 26.62 119 HIS B O 1
ATOM 3591 N N . ALA B 1 124 ? 19.964 2.452 40.410 1.00 31.36 120 ALA B N 1
ATOM 3592 C CA . ALA B 1 124 ? 20.548 2.917 41.655 1.00 29.61 120 ALA B CA 1
ATOM 3593 C C . ALA B 1 124 ? 19.683 4.083 42.176 1.00 31.23 120 ALA B C 1
ATOM 3594 O O . ALA B 1 124 ? 18.828 4.611 41.450 1.00 27.25 120 ALA B O 1
ATOM 3596 N N . SER B 1 125 ? 19.886 4.489 43.426 1.00 32.54 121 SER B N 1
ATOM 3597 C CA . SER B 1 125 ? 19.108 5.617 43.948 1.00 35.08 121 SER B CA 1
ATOM 3598 C C . SER B 1 125 ? 19.074 6.853 43.039 1.00 33.27 121 SER B C 1
ATOM 3599 O O . SER B 1 125 ? 18.022 7.481 42.876 1.00 36.17 121 SER B O 1
ATOM 3602 N N . ASN B 1 126 ? 20.206 7.178 42.426 1.00 33.18 122 ASN B N 1
ATOM 3603 C CA . ASN B 1 126 ? 20.300 8.352 41.552 1.00 33.57 122 ASN B CA 1
ATOM 3604 C C . ASN B 1 126 ? 19.747 8.169 40.122 1.00 34.97 122 ASN B C 1
ATOM 3605 O O . ASN B 1 126 ? 19.867 9.072 39.281 1.00 36.12 122 ASN B O 1
ATOM 3610 N N . GLY B 1 127 ? 19.160 7.014 39.828 1.00 30.77 123 GLY B N 1
ATOM 3611 C CA . GLY B 1 127 ? 18.593 6.799 38.504 1.00 32.05 123 GLY B CA 1
ATOM 3612 C C . GLY B 1 127 ? 19.513 6.112 37.494 1.00 33.24 123 GLY B C 1
ATOM 3613 O O . GLY B 1 127 ? 19.059 5.664 36.436 1.00 28.88 123 GLY B O 1
ATOM 3614 N N . GLN B 1 128 ? 20.804 6.012 37.806 1.00 29.15 124 GLN B N 1
ATOM 3615 C CA . GLN B 1 128 ? 21.720 5.299 36.929 1.00 32.33 124 GLN B CA 1
ATOM 3616 C C . GLN B 1 128 ? 21.255 3.839 36.802 1.00 33.87 124 GLN B C 1
ATOM 3617 O O . GLN B 1 128 ? 20.867 3.204 37.800 1.00 34.65 124 GLN B O 1
ATOM 3623 N N . ALA B 1 129 ? 21.253 3.323 35.580 1.00 32.87 125 ALA B N 1
ATOM 3624 C CA . ALA B 1 129 ? 20.803 1.947 35.320 1.00 39.11 125 ALA B CA 1
ATOM 3625 C C . ALA B 1 129 ? 21.969 0.975 35.532 1.00 34.84 125 ALA B C 1
ATOM 3626 O O . ALA B 1 129 ? 22.908 0.966 34.748 1.00 38.67 125 ALA B O 1
ATOM 3628 N N . ILE B 1 130 ? 21.908 0.189 36.608 1.00 31.85 126 ILE B N 1
ATOM 3629 C CA . ILE B 1 130 ? 23.026 -0.656 37.050 1.00 33.54 126 ILE B CA 1
ATOM 3630 C C . ILE B 1 130 ? 22.891 -2.052 36.492 1.00 32.61 126 ILE B C 1
ATOM 3631 O O . ILE B 1 130 ? 23.806 -2.881 36.609 1.00 32.60 126 ILE B O 1
ATOM 3636 N N . GLY B 1 131 ? 21.743 -2.315 35.886 1.00 27.74 127 GLY B N 1
ATOM 3637 C CA . GLY B 1 131 ? 21.498 -3.619 35.335 1.00 27.61 127 GLY B CA 1
ATOM 3638 C C . GLY B 1 131 ? 20.042 -3.870 35.059 1.00 28.15 127 GLY B C 1
ATOM 3639 O O . GLY B 1 131 ? 19.281 -2.955 34.724 1.00 30.81 127 GLY B O 1
ATOM 3640 N N . THR B 1 132 ? 19.638 -5.117 35.222 1.00 28.18 128 THR B N 1
ATOM 3641 C CA . THR B 1 132 ? 18.397 -5.540 34.611 1.00 32.90 128 THR B CA 1
ATOM 3642 C C . THR B 1 132 ? 17.781 -6.727 35.343 1.00 31.22 128 THR B C 1
ATOM 3643 O O . THR B 1 132 ? 18.508 -7.556 35.893 1.00 30.39 128 THR B O 1
ATOM 3647 N N . LEU B 1 133 ? 16.451 -6.791 35.370 1.00 30.49 129 LEU B N 1
ATOM 3648 C CA . LEU B 1 133 ? 15.729 -8.029 35.689 1.00 28.64 129 LEU B CA 1
ATOM 3649 C C . LEU B 1 133 ? 15.177 -8.560 34.375 1.00 33.82 129 LEU B C 1
ATOM 3650 O O . LEU B 1 133 ? 14.466 -7.835 33.673 1.00 31.84 129 LEU B O 1
ATOM 3655 N N . CYS B 1 134 ? 15.520 -9.799 34.016 1.00 33.52 130 CYS B N 1
ATOM 3656 C CA . CYS B 1 134 ? 15.118 -10.317 32.709 1.00 32.04 130 CYS B CA 1
ATOM 3657 C C . CYS B 1 134 ? 14.577 -11.729 32.700 1.00 34.97 130 CYS B C 1
ATOM 3658 O O . CYS B 1 134 ? 14.975 -12.571 33.523 1.00 35.08 130 CYS B O 1
ATOM 3661 N N . LEU B 1 135 ? 13.624 -11.947 31.787 1.00 35.68 131 LEU B N 1
ATOM 3662 C CA . LEU B 1 135 ? 13.070 -13.257 31.482 1.00 32.03 131 LEU B CA 1
ATOM 3663 C C . LEU B 1 135 ? 13.730 -13.717 30.219 1.00 37.98 131 LEU B C 1
ATOM 3664 O O . LEU B 1 135 ? 13.891 -12.930 29.282 1.00 40.71 131 LEU B O 1
ATOM 3669 N N . ILE B 1 136 ? 14.106 -14.987 30.177 1.00 39.77 132 ILE B N 1
ATOM 3670 C CA . ILE B 1 136 ? 14.760 -15.546 29.002 1.00 37.29 132 ILE B CA 1
ATOM 3671 C C . ILE B 1 136 ? 14.217 -16.936 28.738 1.00 42.26 132 ILE B C 1
ATOM 3672 O O . ILE B 1 136 ? 14.045 -17.722 29.681 1.00 40.14 132 ILE B O 1
ATOM 3677 N N . ASP B 1 137 ? 13.935 -17.240 27.471 1.00 40.50 133 ASP B N 1
ATOM 3678 C CA . ASP B 1 137 ? 13.367 -18.545 27.104 1.00 39.82 133 ASP B CA 1
ATOM 3679 C C . ASP B 1 137 ? 13.785 -18.975 25.695 1.00 41.69 133 ASP B C 1
ATOM 3680 O O . ASP B 1 137 ? 13.797 -18.152 24.781 1.00 44.97 133 ASP B O 1
ATOM 3685 N N . PRO B 1 138 ? 14.116 -20.270 25.513 1.00 42.28 134 PRO B N 1
ATOM 3686 C CA . PRO B 1 138 ? 14.527 -20.853 24.219 1.00 41.40 134 PRO B CA 1
ATOM 3687 C C . PRO B 1 138 ? 13.419 -20.897 23.155 1.00 40.04 134 PRO B C 1
ATOM 3688 O O . PRO B 1 138 ? 13.701 -21.305 22.027 1.00 45.97 134 PRO B O 1
ATOM 3692 N N . SER B 1 139 ? 12.200 -20.488 23.509 1.00 38.00 135 SER B N 1
ATOM 3693 C CA . SER B 1 139 ? 11.087 -20.385 22.565 1.00 44.84 135 SER B CA 1
ATOM 3694 C C . SER B 1 139 ? 10.601 -18.935 22.399 1.00 46.23 135 SER B C 1
ATOM 3695 O O . SER B 1 139 ? 10.371 -18.236 23.381 1.00 43.47 135 SER B O 1
ATOM 3698 N N . PRO B 1 140 ? 10.412 -18.505 21.143 1.00 48.80 136 PRO B N 1
ATOM 3699 C CA . PRO B 1 140 ? 9.903 -17.170 20.841 1.00 46.05 136 PRO B CA 1
ATOM 3700 C C . PRO B 1 140 ? 8.672 -16.881 21.678 1.00 46.27 136 PRO B C 1
ATOM 3701 O O . PRO B 1 140 ? 7.880 -17.776 21.965 1.00 49.09 136 PRO B O 1
ATOM 3705 N N . ARG B 1 141 ? 8.492 -15.630 22.065 1.00 46.92 137 ARG B N 1
ATOM 3706 C CA . ARG B 1 141 ? 7.325 -15.292 22.856 1.00 41.90 137 ARG B CA 1
ATOM 3707 C C . ARG B 1 141 ? 7.155 -13.791 22.848 1.00 46.27 137 ARG B C 1
ATOM 3708 O O . ARG B 1 141 ? 8.120 -13.059 22.626 1.00 50.14 137 ARG B O 1
ATOM 3716 N N . LEU B 1 142 ? 5.931 -13.322 23.064 1.00 48.90 138 LEU B N 1
ATOM 3717 C CA . LEU B 1 142 ? 5.711 -11.887 23.235 1.00 50.72 138 LEU B CA 1
ATOM 3718 C C . LEU B 1 142 ? 4.720 -11.614 24.344 1.00 47.88 138 LEU B C 1
ATOM 3719 O O . LEU B 1 142 ? 3.646 -12.210 24.391 1.00 46.64 138 LEU B O 1
ATOM 3724 N N . LEU B 1 143 ? 5.085 -10.698 25.230 1.00 48.99 139 LEU B N 1
ATOM 3725 C CA . LEU B 1 143 ? 4.281 -10.427 26.416 1.00 50.73 139 LEU B CA 1
ATOM 3726 C C . LEU B 1 143 ? 3.034 -9.575 26.175 1.00 49.13 139 LEU B C 1
ATOM 3727 O O . LEU B 1 143 ? 3.046 -8.608 25.431 1.00 51.92 139 LEU B O 1
ATOM 3732 N N . ASP B 1 144 ? 1.962 -9.972 26.833 1.00 52.07 140 ASP B N 1
ATOM 3733 C CA . ASP B 1 144 ? 0.833 -9.117 27.137 1.00 55.37 140 ASP B CA 1
ATOM 3734 C C . ASP B 1 144 ? 1.251 -7.752 27.713 1.00 54.43 140 ASP B C 1
ATOM 3735 O O . ASP B 1 144 ? 2.333 -7.601 28.274 1.00 51.68 140 ASP B O 1
ATOM 3740 N N . LEU B 1 145 ? 0.368 -6.769 27.624 1.00 50.80 141 LEU B N 1
ATOM 3741 C CA . LEU B 1 145 ? 0.534 -5.567 28.416 1.00 50.69 141 LEU B CA 1
ATOM 3742 C C . LEU B 1 145 ? 0.377 -5.859 29.917 1.00 51.01 141 LEU B C 1
ATOM 3743 O O . LEU B 1 145 ? 1.084 -5.282 30.744 1.00 47.88 141 LEU B O 1
ATOM 3748 N N . ARG B 1 146 ? -0.555 -6.748 30.258 1.00 49.09 142 ARG B N 1
ATOM 3749 C CA . ARG B 1 146 ? -0.735 -7.214 31.633 1.00 50.57 142 ARG B CA 1
ATOM 3750 C C . ARG B 1 146 ? 0.551 -7.843 32.162 1.00 49.40 142 ARG B C 1
ATOM 3751 O O . ARG B 1 146 ? 1.047 -7.489 33.235 1.00 45.69 142 ARG B O 1
ATOM 3759 N N . GLU B 1 147 ? 1.074 -8.798 31.401 1.00 49.73 143 GLU B N 1
ATOM 3760 C CA . GLU B 1 147 ? 2.287 -9.501 31.776 1.00 45.18 143 GLU B CA 1
ATOM 3761 C C . GLU B 1 147 ? 3.470 -8.526 31.827 1.00 44.16 143 GLU B C 1
ATOM 3762 O O . GLU B 1 147 ? 4.272 -8.572 32.759 1.00 38.95 143 GLU B O 1
ATOM 3768 N N . GLY B 1 148 ? 3.590 -7.668 30.814 1.00 40.90 144 GLY B N 1
ATOM 3769 C CA . GLY B 1 148 ? 4.635 -6.662 30.804 1.00 36.95 144 GLY B CA 1
ATOM 3770 C C . GLY B 1 148 ? 4.566 -5.820 32.072 1.00 42.35 144 GLY B C 1
ATOM 3771 O O . GLY B 1 148 ? 5.583 -5.482 32.674 1.00 39.76 144 GLY B O 1
ATOM 3772 N N . ARG B 1 149 ? 3.350 -5.494 32.486 1.00 41.96 145 ARG B N 1
ATOM 3773 C CA . ARG B 1 149 ? 3.137 -4.673 33.663 1.00 41.66 145 ARG B CA 1
ATOM 3774 C C . ARG B 1 149 ? 3.464 -5.429 34.950 1.00 42.29 145 ARG B C 1
ATOM 3775 O O . ARG B 1 149 ? 3.895 -4.825 35.932 1.00 42.15 145 ARG B O 1
ATOM 3783 N N . GLN B 1 150 ? 3.262 -6.745 34.952 1.00 39.49 146 GLN B N 1
ATOM 3784 C CA . GLN B 1 150 ? 3.665 -7.566 36.087 1.00 35.52 146 GLN B CA 1
ATOM 3785 C C . GLN B 1 150 ? 5.191 -7.649 36.188 1.00 36.36 146 GLN B C 1
ATOM 3786 O O . GLN B 1 150 ? 5.758 -7.643 37.286 1.00 34.13 146 GLN B O 1
ATOM 3792 N N . LEU B 1 151 ? 5.848 -7.703 35.033 1.00 34.25 147 LEU B N 1
ATOM 3793 C CA . LEU B 1 151 ? 7.296 -7.814 34.973 1.00 31.70 147 LEU B CA 1
ATOM 3794 C C . LEU B 1 151 ? 7.816 -6.507 35.516 1.00 33.55 147 LEU B C 1
ATOM 3795 O O . LEU B 1 151 ? 8.775 -6.461 36.298 1.00 32.30 147 LEU B O 1
ATOM 3800 N N . ASN B 1 152 ? 7.162 -5.436 35.097 1.00 35.65 148 ASN B N 1
ATOM 3801 C CA . ASN B 1 152 ? 7.501 -4.125 35.593 1.00 37.77 148 ASN B CA 1
ATOM 3802 C C . ASN B 1 152 ? 7.446 -4.033 37.129 1.00 35.15 148 ASN B C 1
ATOM 3803 O O . ASN B 1 152 ? 8.411 -3.604 37.755 1.00 32.93 148 ASN B O 1
ATOM 3808 N N . ARG B 1 153 ? 6.329 -4.434 37.730 1.00 32.90 149 ARG B N 1
ATOM 3809 C CA . ARG B 1 153 ? 6.211 -4.375 39.192 1.00 33.58 149 ARG B CA 1
ATOM 3810 C C . ARG B 1 153 ? 7.278 -5.248 39.859 1.00 34.18 149 ARG B C 1
ATOM 3811 O O . ARG B 1 153 ? 7.829 -4.869 40.888 1.00 34.38 149 ARG B O 1
ATOM 3819 N N . LEU B 1 154 ? 7.584 -6.409 39.271 1.00 34.83 150 LEU B N 1
ATOM 3820 C CA . LEU B 1 154 ? 8.660 -7.258 39.791 1.00 28.54 150 LEU B CA 1
ATOM 3821 C C . LEU B 1 154 ? 9.999 -6.491 39.724 1.00 34.74 150 LEU B C 1
ATOM 3822 O O . LEU B 1 154 ? 10.777 -6.503 40.697 1.00 31.71 150 LEU B O 1
ATOM 3827 N N . SER B 1 155 ? 10.281 -5.832 38.588 1.00 28.37 151 SER B N 1
ATOM 3828 C CA . SER B 1 155 ? 11.517 -5.061 38.483 1.00 27.51 151 SER B CA 1
ATOM 3829 C C . SER B 1 155 ? 11.548 -3.915 39.500 1.00 31.32 151 SER B C 1
ATOM 3830 O O . SER B 1 155 ? 12.606 -3.602 40.028 1.00 30.45 151 SER B O 1
ATOM 3833 N N . ILE B 1 156 ? 10.389 -3.306 39.777 1.00 30.77 152 ILE B N 1
ATOM 3834 C CA . ILE B 1 156 ? 10.253 -2.305 40.848 1.00 33.53 152 ILE B CA 1
ATOM 3835 C C . ILE B 1 156 ? 10.627 -2.869 42.218 1.00 31.10 152 ILE B C 1
ATOM 3836 O O . ILE B 1 156 ? 11.353 -2.242 42.977 1.00 33.36 152 ILE B O 1
ATOM 3841 N N . LEU B 1 157 ? 10.114 -4.053 42.529 1.00 31.71 153 LEU B N 1
ATOM 3842 C CA . LEU B 1 157 ? 10.492 -4.795 43.743 1.00 35.24 153 LEU B CA 1
ATOM 3843 C C . LEU B 1 157 ? 12.000 -5.107 43.856 1.00 32.44 153 LEU B C 1
ATOM 3844 O O . LEU B 1 157 ? 12.614 -4.846 44.895 1.00 32.92 153 LEU B O 1
ATOM 3849 N N . ALA B 1 158 ? 12.596 -5.644 42.793 1.00 27.57 154 ALA B N 1
ATOM 3850 C CA . ALA B 1 158 ? 14.036 -5.930 42.799 1.00 28.87 154 ALA B CA 1
ATOM 3851 C C . ALA B 1 158 ? 14.859 -4.671 43.073 1.00 31.87 154 ALA B C 1
ATOM 3852 O O . ALA B 1 158 ? 15.849 -4.685 43.809 1.00 32.48 154 ALA B O 1
ATOM 3854 N N . GLU B 1 159 ? 14.436 -3.581 42.463 1.00 28.54 155 GLU B N 1
ATOM 3855 C CA . GLU B 1 159 ? 15.102 -2.292 42.557 1.00 30.83 155 GLU B CA 1
ATOM 3856 C C . GLU B 1 159 ? 14.928 -1.679 43.959 1.00 30.08 155 GLU B C 1
ATOM 3857 O O . GLU B 1 159 ? 15.870 -1.164 44.548 1.00 28.47 155 GLU B O 1
ATOM 3863 N N . GLY B 1 160 ? 13.724 -1.785 44.508 1.00 31.83 156 GLY B N 1
ATOM 3864 C CA . GLY B 1 160 ? 13.469 -1.373 45.881 1.00 35.12 156 GLY B CA 1
ATOM 3865 C C . GLY B 1 160 ? 14.309 -2.146 46.887 1.00 35.33 156 GLY B C 1
ATOM 3866 O O . GLY B 1 160 ? 14.895 -1.566 47.807 1.00 32.30 156 GLY B O 1
ATOM 3867 N N . TYR B 1 161 ? 14.392 -3.460 46.697 1.00 30.45 157 TYR B N 1
ATOM 3868 C CA . TYR B 1 161 ? 15.151 -4.298 47.604 1.00 29.01 157 TYR B CA 1
ATOM 3869 C C . TYR B 1 161 ? 16.623 -3.928 47.591 1.00 31.73 157 TYR B C 1
ATOM 3870 O O . TYR B 1 161 ? 17.222 -3.800 48.649 1.00 33.46 157 TYR B O 1
ATOM 3879 N N . LEU B 1 162 ? 17.195 -3.759 46.393 1.00 29.21 158 LEU B N 1
ATOM 3880 C CA . LEU B 1 162 ? 18.605 -3.411 46.231 1.00 30.76 158 LEU B CA 1
ATOM 3881 C C . LEU B 1 162 ? 18.974 -2.046 46.813 1.00 31.05 158 LEU B C 1
ATOM 3882 O O . LEU B 1 162 ? 20.101 -1.833 47.260 1.00 31.89 158 LEU B O 1
ATOM 3887 N N . GLN B 1 163 ? 18.027 -1.117 46.785 1.00 34.20 159 GLN B N 1
ATOM 3888 C CA . GLN B 1 163 ? 18.217 0.202 47.388 1.00 32.34 159 GLN B CA 1
ATOM 3889 C C . GLN B 1 163 ? 18.080 0.144 48.897 1.00 33.41 159 GLN B C 1
ATOM 3890 O O . GLN B 1 163 ? 18.861 0.778 49.612 1.00 37.70 159 GLN B O 1
ATOM 3896 N N . LEU B 1 164 ? 17.110 -0.617 49.398 1.00 36.45 160 LEU B N 1
ATOM 3897 C CA . LEU B 1 164 ? 17.005 -0.778 50.855 1.00 36.86 160 LEU B CA 1
ATOM 3898 C C . LEU B 1 164 ? 18.223 -1.513 51.402 1.00 36.52 160 LEU B C 1
ATOM 3899 O O . LEU B 1 164 ? 18.777 -1.122 52.420 1.00 38.89 160 LEU B O 1
ATOM 3904 N N . ARG B 1 165 ? 18.639 -2.573 50.718 1.00 35.86 161 ARG B N 1
ATOM 3905 C CA . ARG B 1 165 ? 19.822 -3.352 51.114 1.00 35.79 161 ARG B CA 1
ATOM 3906 C C . ARG B 1 165 ? 21.053 -2.469 51.292 1.00 37.07 161 ARG B C 1
ATOM 3907 O O . ARG B 1 165 ? 21.870 -2.684 52.169 1.00 41.36 161 ARG B O 1
ATOM 3915 N N . SER B 1 166 ? 21.165 -1.476 50.431 1.00 36.07 162 SER B N 1
ATOM 3916 C CA . SER B 1 166 ? 22.219 -0.490 50.463 1.00 39.55 162 SER B CA 1
ATOM 3917 C C . SER B 1 166 ? 22.273 0.342 51.762 1.00 45.35 162 SER B C 1
ATOM 3918 O O . SER B 1 166 ? 23.309 0.940 52.071 1.00 43.27 162 SER B O 1
ATOM 3921 N N . LEU B 1 167 ? 21.167 0.382 52.514 1.00 42.05 163 LEU B N 1
ATOM 3922 C CA . LEU B 1 167 ? 21.098 1.145 53.769 1.00 36.71 163 LEU B CA 1
ATOM 3923 C C . LEU B 1 167 ? 21.269 0.299 55.022 1.00 34.89 163 LEU B C 1
ATOM 3924 O O . LEU B 1 167 ? 21.059 0.793 56.131 1.00 40.05 163 LEU B O 1
ATOM 3929 N N . THR B 1 168 ? 21.611 -0.972 54.860 1.00 38.87 164 THR B N 1
ATOM 3930 C CA . THR B 1 168 ? 21.706 -1.868 56.009 1.00 40.82 164 THR B CA 1
ATOM 3931 C C . THR B 1 168 ? 23.097 -1.840 56.601 1.00 45.51 164 THR B C 1
ATOM 3932 O O . THR B 1 168 ? 24.079 -1.461 55.942 1.00 48.88 164 THR B O 1
ATOM 3936 N N . GLU B 1 169 ? 23.167 -2.255 57.856 1.00 47.11 165 GLU B N 1
ATOM 3937 C CA . GLU B 1 169 ? 24.407 -2.227 58.619 1.00 49.26 165 GLU B CA 1
ATOM 3938 C C . GLU B 1 169 ? 25.505 -2.993 57.876 1.00 44.20 165 GLU B C 1
ATOM 3939 O O . GLU B 1 169 ? 26.587 -2.465 57.630 1.00 45.72 165 GLU B O 1
ATOM 3945 N N . HIS B 1 170 ? 25.204 -4.224 57.479 1.00 45.04 166 HIS B N 1
ATOM 3946 C CA . HIS B 1 170 ? 26.180 -5.054 56.799 1.00 42.16 166 HIS B CA 1
ATOM 3947 C C . HIS B 1 170 ? 26.669 -4.451 55.492 1.00 43.40 166 HIS B C 1
ATOM 3948 O O . HIS B 1 170 ? 27.860 -4.458 55.218 1.00 47.33 166 HIS B O 1
ATOM 3955 N N . THR B 1 171 ? 25.760 -3.920 54.684 1.00 44.42 167 THR B N 1
ATOM 3956 C CA . THR B 1 171 ? 26.159 -3.381 53.384 1.00 47.35 167 THR B CA 1
ATOM 3957 C C . THR B 1 171 ? 26.990 -2.139 53.568 1.00 48.53 167 THR B C 1
ATOM 3958 O O . THR B 1 171 ? 27.926 -1.890 52.809 1.00 45.28 167 THR B O 1
ATOM 3962 N N . ARG B 1 172 ? 26.633 -1.359 54.584 1.00 46.37 168 ARG B N 1
ATOM 3963 C CA . ARG B 1 172 ? 27.375 -0.156 54.907 1.00 50.29 168 ARG B CA 1
ATOM 3964 C C . ARG B 1 172 ? 28.809 -0.541 55.295 1.00 50.19 168 ARG B C 1
ATOM 3965 O O . ARG B 1 172 ? 29.764 0.140 54.944 1.00 50.97 168 ARG B O 1
ATOM 3973 N N . PHE B 1 173 ? 28.945 -1.671 55.985 1.00 52.44 169 PHE B N 1
ATOM 3974 C CA . PHE B 1 173 ? 30.241 -2.188 56.400 1.00 47.46 169 PHE B CA 1
ATOM 3975 C C . PHE B 1 173 ? 31.061 -2.604 55.192 1.00 50.10 169 PHE B C 1
ATOM 3976 O O . PHE B 1 173 ? 32.247 -2.318 55.121 1.00 55.24 169 PHE B O 1
ATOM 3984 N N . LEU B 1 174 ? 30.419 -3.271 54.238 1.00 51.15 170 LEU B N 1
ATOM 3985 C CA . LEU B 1 174 ? 31.081 -3.708 53.010 1.00 52.55 170 LEU B CA 1
ATOM 3986 C C . LEU B 1 174 ? 31.592 -2.538 52.183 1.00 51.78 170 LEU B C 1
ATOM 3987 O O . LEU B 1 174 ? 32.634 -2.633 51.538 1.00 50.85 170 LEU B O 1
ATOM 3992 N N . ARG B 1 175 ? 30.849 -1.436 52.188 1.00 53.62 171 ARG B N 1
ATOM 3993 C CA . ARG B 1 175 ? 31.269 -0.249 51.449 1.00 52.04 171 ARG B CA 1
ATOM 3994 C C . ARG B 1 175 ? 32.534 0.363 52.063 1.00 58.73 171 ARG B C 1
ATOM 3995 O O . ARG B 1 175 ? 33.457 0.760 51.339 1.00 62.25 171 ARG B O 1
ATOM 4003 N N . GLN B 1 176 ? 32.587 0.410 53.395 1.00 56.75 172 GLN B N 1
ATOM 4004 C CA . GLN B 1 176 ? 33.775 0.872 54.109 1.00 55.89 172 GLN B CA 1
ATOM 4005 C C . GLN B 1 176 ? 34.969 -0.079 53.986 1.00 57.57 172 GLN B C 1
ATOM 4006 O O . GLN B 1 176 ? 36.048 0.334 53.581 1.00 63.96 172 GLN B O 1
ATOM 4012 N N . GLU B 1 177 ? 34.775 -1.352 54.328 1.00 55.94 173 GLU B N 1
ATOM 4013 C CA . GLU B 1 177 ? 35.903 -2.260 54.570 1.00 55.77 173 GLU B CA 1
ATOM 4014 C C . GLU B 1 177 ? 36.374 -3.124 53.405 1.00 58.61 173 GLU B C 1
ATOM 4015 O O . GLU B 1 177 ? 37.560 -3.144 53.093 1.00 61.29 173 GLU B O 1
ATOM 4021 N N . ILE B 1 178 ? 35.468 -3.863 52.781 1.00 56.27 174 ILE B N 1
ATOM 4022 C CA . ILE B 1 178 ? 35.878 -4.784 51.729 1.00 54.60 174 ILE B CA 1
ATOM 4023 C C . ILE B 1 178 ? 35.572 -4.242 50.324 1.00 56.58 174 ILE B C 1
ATOM 4024 O O . ILE B 1 178 ? 34.446 -4.358 49.823 1.00 54.05 174 ILE B O 1
ATOM 4029 N N . ASP B 1 179 ? 36.588 -3.658 49.695 1.00 56.20 175 ASP B N 1
ATOM 4030 C CA . ASP B 1 179 ? 36.481 -3.075 48.349 1.00 59.46 175 ASP B CA 1
ATOM 4031 C C . ASP B 1 179 ? 36.008 -4.086 47.284 1.00 58.57 175 ASP B C 1
ATOM 4032 O O . ASP B 1 179 ? 36.050 -5.295 47.520 1.00 60.50 175 ASP B O 1
ATOM 4037 N N . ARG B 1 180 ? 35.570 -3.598 46.119 1.00 53.76 176 ARG B N 1
ATOM 4038 C CA . ARG B 1 180 ? 35.114 -4.479 45.035 1.00 50.23 176 ARG B CA 1
ATOM 4039 C C . ARG B 1 180 ? 36.228 -5.399 44.497 1.00 62.40 176 ARG B C 1
ATOM 4040 O O . ARG B 1 180 ? 35.956 -6.469 43.902 1.00 58.98 176 ARG B O 1
ATOM 4048 N N . GLU B 1 181 ? 37.475 -4.987 44.720 1.00 63.28 177 GLU B N 1
ATOM 4049 C CA . GLU B 1 181 ? 38.636 -5.760 44.292 1.00 60.93 177 GLU B CA 1
ATOM 4050 C C . GLU B 1 181 ? 38.854 -6.966 45.205 1.00 55.76 177 GLU B C 1
ATOM 4051 O O . GLU B 1 181 ? 39.101 -8.077 44.744 1.00 54.73 177 GLU B O 1
ATOM 4057 N N . GLN B 1 182 ? 38.755 -6.739 46.509 1.00 59.20 178 GLN B N 1
ATOM 4058 C CA . GLN B 1 182 ? 38.964 -7.805 47.477 1.00 62.12 178 GLN B CA 1
ATOM 4059 C C . GLN B 1 182 ? 37.901 -8.892 47.314 1.00 52.94 178 GLN B C 1
ATOM 4060 O O . GLN B 1 182 ? 38.215 -10.081 47.344 1.00 51.53 178 GLN B O 1
ATOM 4066 N N . ARG B 1 183 ? 36.657 -8.470 47.098 1.00 49.36 179 ARG B N 1
ATOM 4067 C CA . ARG B 1 183 ? 35.516 -9.385 47.036 1.00 47.32 179 ARG B CA 1
ATOM 4068 C C . ARG B 1 183 ? 35.594 -10.474 45.986 1.00 45.36 179 ARG B C 1
ATOM 4069 O O . ARG B 1 183 ? 34.977 -11.516 46.154 1.00 48.37 179 ARG B O 1
ATOM 4077 N N . LYS B 1 184 ? 36.320 -10.250 44.897 1.00 46.41 180 LYS B N 1
ATOM 4078 C CA . LYS B 1 184 ? 36.387 -11.261 43.841 1.00 49.95 180 LYS B CA 1
ATOM 4079 C C . LYS B 1 184 ? 36.885 -12.616 44.368 1.00 50.20 180 LYS B C 1
ATOM 4080 O O . LYS B 1 184 ? 36.459 -13.678 43.902 1.00 51.36 180 LYS B O 1
ATOM 4086 N N . SER B 1 185 ? 37.775 -12.570 45.355 1.00 42.28 181 SER B N 1
ATOM 4087 C CA . SER B 1 185 ? 38.402 -13.778 45.882 1.00 46.53 181 SER B CA 1
ATOM 4088 C C . SER B 1 185 ? 37.765 -14.302 47.182 1.00 45.70 181 SER B C 1
ATOM 4089 O O . SER B 1 185 ? 38.307 -15.210 47.832 1.00 39.70 181 SER B O 1
ATOM 4092 N N . LEU B 1 186 ? 36.624 -13.727 47.554 1.00 42.22 182 LEU B N 1
ATOM 4093 C CA . LEU B 1 186 ? 35.979 -14.038 48.822 1.00 39.92 182 LEU B CA 1
ATOM 4094 C C . LEU B 1 186 ? 34.711 -14.806 48.590 1.00 38.49 182 LEU B C 1
ATOM 4095 O O . LEU B 1 186 ? 33.965 -15.069 49.519 1.00 39.77 182 LEU B O 1
ATOM 4100 N N . LEU B 1 187 ? 34.460 -15.158 47.343 1.00 39.59 183 LEU B N 1
ATOM 4101 C CA . LEU B 1 187 ? 33.158 -15.677 46.970 1.00 42.24 183 LEU B CA 1
ATOM 4102 C C . LEU B 1 187 ? 33.279 -16.992 46.200 1.00 43.51 183 LEU B C 1
ATOM 4103 O O . LEU B 1 187 ? 34.065 -17.086 45.256 1.00 42.64 183 LEU B O 1
ATOM 4108 N N . ASP B 1 188 ? 32.516 -18.008 46.605 1.00 40.62 184 ASP B N 1
ATOM 4109 C CA . ASP B 1 188 ? 32.456 -19.259 45.842 1.00 41.42 184 ASP B CA 1
ATOM 4110 C C . ASP B 1 188 ? 31.364 -19.192 44.795 1.00 43.05 184 ASP B C 1
ATOM 4111 O O . ASP B 1 188 ? 30.185 -19.158 45.124 1.00 43.65 184 ASP B O 1
ATOM 4116 N N . PRO B 1 189 ? 31.767 -19.158 43.521 1.00 49.61 185 PRO B N 1
ATOM 4117 C CA . PRO B 1 189 ? 30.929 -18.964 42.324 1.00 50.07 185 PRO B CA 1
ATOM 4118 C C . PRO B 1 189 ? 29.795 -19.977 42.180 1.00 47.73 185 PRO B C 1
ATOM 4119 O O . PRO B 1 189 ? 28.708 -19.622 41.741 1.00 54.74 185 PRO B O 1
ATOM 4123 N N . LEU B 1 190 ? 30.048 -21.225 42.537 1.00 42.43 186 LEU B N 1
ATOM 4124 C CA . LEU B 1 190 ? 29.075 -22.266 42.280 1.00 42.61 186 LEU B CA 1
ATOM 4125 C C . LEU B 1 190 ? 27.891 -22.167 43.219 1.00 46.33 186 LEU B C 1
ATOM 4126 O O . LEU B 1 190 ? 26.751 -22.173 42.767 1.00 50.14 186 LEU B O 1
ATOM 4131 N N . THR B 1 191 ? 28.151 -22.085 44.524 1.00 41.81 187 THR B N 1
ATOM 4132 C CA . THR B 1 191 ? 27.065 -21.972 45.488 1.00 42.35 187 THR B CA 1
ATOM 4133 C C . THR B 1 191 ? 26.655 -20.517 45.686 1.00 43.40 187 THR B C 1
ATOM 4134 O O . THR B 1 191 ? 25.672 -20.227 46.379 1.00 41.26 187 THR B O 1
ATOM 4138 N N . GLN B 1 192 ? 27.409 -19.600 45.083 1.00 44.77 188 GLN B N 1
ATOM 4139 C CA . GLN B 1 192 ? 27.190 -18.173 45.329 1.00 46.31 188 GLN B CA 1
ATOM 4140 C C . GLN B 1 192 ? 27.152 -17.820 46.824 1.00 42.73 188 GLN B C 1
ATOM 4141 O O . GLN B 1 192 ? 26.242 -17.124 47.275 1.00 39.03 188 GLN B O 1
ATOM 4147 N N . LEU B 1 193 ? 28.131 -18.309 47.583 1.00 38.63 189 LEU B N 1
ATOM 4148 C CA . LEU B 1 193 ? 28.260 -17.965 48.997 1.00 37.23 189 LEU B CA 1
ATOM 4149 C C . LEU B 1 193 ? 29.671 -17.472 49.236 1.00 36.03 189 LEU B C 1
ATOM 4150 O O . LEU B 1 193 ? 30.533 -17.619 48.382 1.00 37.04 189 LEU B O 1
ATOM 4155 N N . TRP B 1 194 ? 29.919 -16.883 50.393 1.00 37.29 190 TRP B N 1
ATOM 4156 C CA . TRP B 1 194 ? 31.302 -16.650 50.806 1.00 37.74 190 TRP B CA 1
ATOM 4157 C C . TRP B 1 194 ? 32.071 -17.972 50.911 1.00 35.32 190 TRP B C 1
ATOM 4158 O O . TRP B 1 194 ? 31.537 -18.983 51.344 1.00 35.73 190 TRP B O 1
ATOM 4169 N N . ASN B 1 195 ? 33.335 -17.962 50.520 1.00 40.92 191 ASN B N 1
ATOM 4170 C CA . ASN B 1 195 ? 34.195 -19.110 50.747 1.00 37.39 191 ASN B CA 1
ATOM 4171 C C . ASN B 1 195 ? 34.868 -18.873 52.098 1.00 39.77 191 ASN B C 1
ATOM 4172 O O . ASN B 1 195 ? 34.465 -17.972 52.825 1.00 37.34 191 ASN B O 1
ATOM 4177 N N . ARG B 1 196 ? 35.884 -19.664 52.436 1.00 42.17 192 ARG B N 1
ATOM 4178 C CA . ARG B 1 196 ? 36.567 -19.509 53.711 1.00 35.59 192 ARG B CA 1
ATOM 4179 C C . ARG B 1 196 ? 37.196 -18.138 53.828 1.00 36.11 192 ARG B C 1
ATOM 4180 O O . ARG B 1 196 ? 37.241 -17.555 54.904 1.00 36.64 192 ARG B O 1
ATOM 4188 N N . ALA B 1 197 ? 37.690 -17.607 52.721 1.00 39.67 193 ALA B N 1
ATOM 4189 C CA . ALA B 1 197 ? 38.357 -16.306 52.788 1.00 41.57 193 ALA B CA 1
ATOM 4190 C C . ALA B 1 197 ? 37.340 -15.209 53.112 1.00 42.58 193 ALA B C 1
ATOM 4191 O O . ALA B 1 197 ? 37.644 -14.254 53.829 1.00 40.88 193 ALA B O 1
ATOM 4193 N N . GLY B 1 198 ? 36.135 -15.351 52.561 1.00 41.10 194 GLY B N 1
ATOM 4194 C CA . GLY B 1 198 ? 35.047 -14.443 52.855 1.00 40.67 194 GLY B CA 1
ATOM 4195 C C . GLY B 1 198 ? 34.723 -14.501 54.331 1.00 39.91 194 GLY B C 1
ATOM 4196 O O . GLY B 1 198 ? 34.702 -13.472 55.018 1.00 40.18 194 GLY B O 1
ATOM 4197 N N . PHE B 1 199 ? 34.491 -15.715 54.820 1.00 38.41 195 PHE B N 1
ATOM 4198 C CA . PHE B 1 199 ? 34.128 -15.921 56.214 1.00 40.82 195 PHE B CA 1
ATOM 4199 C C . PHE B 1 199 ? 35.175 -15.280 57.132 1.00 43.15 195 PHE B C 1
ATOM 4200 O O . PHE B 1 199 ? 34.841 -14.567 58.085 1.00 41.82 195 PHE B O 1
ATOM 4208 N N . HIS B 1 200 ? 36.444 -15.526 56.834 1.00 42.15 196 HIS B N 1
ATOM 4209 C CA . HIS B 1 200 ? 37.529 -14.941 57.607 1.00 45.02 196 HIS B CA 1
ATOM 4210 C C . HIS B 1 200 ? 37.471 -13.405 57.583 1.00 44.01 196 HIS B C 1
ATOM 4211 O O . HIS B 1 200 ? 37.554 -12.748 58.620 1.00 46.53 196 HIS B O 1
ATOM 4218 N N . ALA B 1 201 ? 37.300 -12.832 56.402 1.00 40.60 197 ALA B N 1
ATOM 4219 C CA . ALA B 1 201 ? 37.199 -11.378 56.292 1.00 42.14 197 ALA B CA 1
ATOM 4220 C C . ALA B 1 201 ? 36.028 -10.764 57.084 1.00 46.87 197 ALA B C 1
ATOM 4221 O O . ALA B 1 201 ? 36.094 -9.586 57.483 1.00 48.42 197 ALA B O 1
ATOM 4223 N N . LEU B 1 202 ? 34.970 -11.544 57.322 1.00 37.55 198 LEU B N 1
ATOM 4224 C CA . LEU B 1 202 ? 33.756 -10.989 57.921 1.00 39.95 198 LEU B CA 1
ATOM 4225 C C . LEU B 1 202 ? 33.397 -11.424 59.342 1.00 44.95 198 LEU B C 1
ATOM 4226 O O . LEU B 1 202 ? 32.532 -10.803 59.970 1.00 48.80 198 LEU B O 1
ATOM 4231 N N . HIS B 1 203 ? 34.011 -12.487 59.847 1.00 41.39 199 HIS B N 1
ATOM 4232 C CA . HIS B 1 203 ? 33.557 -13.059 61.102 1.00 40.58 199 HIS B CA 1
ATOM 4233 C C . HIS B 1 203 ? 33.846 -12.111 62.257 1.00 47.79 199 HIS B C 1
ATOM 4234 O O . HIS B 1 203 ? 33.040 -11.941 63.168 1.00 44.76 199 HIS B O 1
ATOM 4241 N N . GLN B 1 204 ? 34.996 -11.467 62.199 1.00 51.63 200 GLN B N 1
ATOM 4242 C CA . GLN B 1 204 ? 35.370 -10.502 63.213 1.00 47.69 200 GLN B CA 1
ATOM 4243 C C . GLN B 1 204 ? 34.262 -9.454 63.415 1.00 54.64 200 GLN B C 1
ATOM 4244 O O . GLN B 1 204 ? 33.845 -9.181 64.549 1.00 58.82 200 GLN B O 1
ATOM 4250 N N . HIS B 1 205 ? 33.781 -8.870 62.318 1.00 53.28 201 HIS B N 1
ATOM 4251 C CA . HIS B 1 205 ? 32.742 -7.835 62.369 1.00 52.15 201 HIS B CA 1
ATOM 4252 C C . HIS B 1 205 ? 31.441 -8.328 63.007 1.00 57.17 201 HIS B C 1
ATOM 4253 O O . HIS B 1 205 ? 30.627 -7.538 63.514 1.00 53.71 201 HIS B O 1
ATOM 4260 N N . GLU B 1 206 ? 31.266 -9.643 62.983 1.00 50.51 202 GLU B N 1
ATOM 4261 C CA . GLU B 1 206 ? 30.089 -10.278 63.540 1.00 48.92 202 GLU B CA 1
ATOM 4262 C C . GLU B 1 206 ? 30.216 -10.503 65.050 1.00 55.40 202 GLU B C 1
ATOM 4263 O O . GLU B 1 206 ? 29.228 -10.699 65.747 1.00 56.34 202 GLU B O 1
ATOM 4269 N N . LEU B 1 207 ? 31.445 -10.491 65.549 1.00 57.98 203 LEU B N 1
ATOM 4270 C CA . LEU B 1 207 ? 31.680 -10.573 66.973 1.00 53.72 203 LEU B CA 1
ATOM 4271 C C . LEU B 1 207 ? 31.397 -9.206 67.563 1.00 59.97 203 LEU B C 1
ATOM 4272 O O . LEU B 1 207 ? 30.850 -9.102 68.657 1.00 61.03 203 LEU B O 1
ATOM 4277 N N . GLU B 1 208 ? 31.768 -8.159 66.831 1.00 55.48 204 GLU B N 1
ATOM 4278 C CA . GLU B 1 208 ? 31.537 -6.793 67.283 1.00 55.29 204 GLU B CA 1
ATOM 4279 C C . GLU B 1 208 ? 30.051 -6.510 67.421 1.00 57.64 204 GLU B C 1
ATOM 4280 O O . GLU B 1 208 ? 29.637 -5.876 68.380 1.00 64.35 204 GLU B O 1
ATOM 4286 N N . LEU B 1 209 ? 29.246 -6.985 66.472 1.00 58.04 205 LEU B N 1
ATOM 4287 C CA . LEU B 1 209 ? 27.803 -6.767 66.541 1.00 57.20 205 LEU B CA 1
ATOM 4288 C C . LEU B 1 209 ? 27.217 -7.495 67.738 1.00 60.25 205 LEU B C 1
ATOM 4289 O O . LEU B 1 209 ? 26.433 -6.916 68.493 1.00 62.56 205 LEU B O 1
ATOM 4294 N N . ALA B 1 210 ? 27.616 -8.752 67.916 1.00 54.92 206 ALA B N 1
ATOM 4295 C CA . ALA B 1 210 ? 27.159 -9.555 69.044 1.00 56.38 206 ALA B CA 1
ATOM 4296 C C . ALA B 1 210 ? 27.520 -8.949 70.399 1.00 60.62 206 ALA B C 1
ATOM 4297 O O . ALA B 1 210 ? 26.721 -9.011 71.326 1.00 59.51 206 ALA B O 1
ATOM 4299 N N . ARG B 1 211 ? 28.723 -8.380 70.515 1.00 63.31 207 ARG B N 1
ATOM 4300 C CA . ARG B 1 211 ? 29.166 -7.717 71.750 1.00 62.99 207 ARG B CA 1
ATOM 4301 C C . ARG B 1 211 ? 28.301 -6.502 72.037 1.00 67.93 207 ARG B C 1
ATOM 4302 O O . ARG B 1 211 ? 27.696 -6.389 73.108 1.00 64.95 207 ARG B O 1
ATOM 4310 N N . ALA B 1 212 ? 28.260 -5.600 71.056 1.00 67.89 208 ALA B N 1
ATOM 4311 C CA . ALA B 1 212 ? 27.568 -4.321 71.173 1.00 65.28 208 ALA B CA 1
ATOM 4312 C C . ALA B 1 212 ? 26.076 -4.465 71.444 1.00 62.75 208 ALA B C 1
ATOM 4313 O O . ALA B 1 212 ? 25.432 -3.510 71.878 1.00 63.30 208 ALA B O 1
ATOM 4315 N N . SER B 1 213 ? 25.525 -5.648 71.196 1.00 58.52 209 SER B N 1
ATOM 4316 C CA . SER B 1 213 ? 24.094 -5.847 71.387 1.00 61.85 209 SER B CA 1
ATOM 4317 C C . SER B 1 213 ? 23.772 -6.955 72.381 1.00 64.80 209 SER B C 1
ATOM 4318 O O . SER B 1 213 ? 22.706 -7.561 72.301 1.00 66.91 209 SER B O 1
ATOM 4321 N N . ASP B 1 214 ? 24.683 -7.216 73.315 1.00 68.42 210 ASP B N 1
ATOM 4322 C CA . ASP B 1 214 ? 24.491 -8.293 74.294 1.00 75.14 210 ASP B CA 1
ATOM 4323 C C . ASP B 1 214 ? 23.851 -9.537 73.653 1.00 70.67 210 ASP B C 1
ATOM 4324 O O . ASP B 1 214 ? 22.696 -9.877 73.925 1.00 67.39 210 ASP B O 1
ATOM 4329 N N . GLN B 1 215 ? 24.617 -10.203 72.793 1.00 67.12 211 GLN B N 1
ATOM 4330 C CA . GLN B 1 215 ? 24.135 -11.375 72.083 1.00 61.97 211 GLN B CA 1
ATOM 4331 C C . GLN B 1 215 ? 25.133 -12.516 72.147 1.00 59.22 211 GLN B C 1
ATOM 4332 O O . GLN B 1 215 ? 26.333 -12.289 72.296 1.00 62.05 211 GLN B O 1
ATOM 4338 N N . ARG B 1 216 ? 24.636 -13.743 72.024 1.00 58.34 212 ARG B N 1
ATOM 4339 C CA . ARG B 1 216 ? 25.522 -14.894 71.895 1.00 62.13 212 ARG B CA 1
ATOM 4340 C C . ARG B 1 216 ? 25.896 -15.126 70.431 1.00 55.77 212 ARG B C 1
ATOM 4341 O O . ARG B 1 216 ? 25.157 -14.729 69.526 1.00 46.71 212 ARG B O 1
ATOM 4349 N N . ILE B 1 217 ? 27.055 -15.748 70.213 1.00 58.74 213 ILE B N 1
ATOM 4350 C CA . ILE B 1 217 ? 27.482 -16.171 68.876 1.00 52.51 213 ILE B CA 1
ATOM 4351 C C . ILE B 1 217 ? 27.309 -17.683 68.753 1.00 49.36 213 ILE B C 1
ATOM 4352 O O . ILE B 1 217 ? 27.706 -18.440 69.634 1.00 55.51 213 ILE B O 1
ATOM 4357 N N . GLY B 1 218 ? 26.707 -18.126 67.665 1.00 45.04 214 GLY B N 1
ATOM 4358 C CA . GLY B 1 218 ? 26.498 -19.541 67.462 1.00 46.96 214 GLY B CA 1
ATOM 4359 C C . GLY B 1 218 ? 27.099 -19.984 66.141 1.00 47.37 214 GLY B C 1
ATOM 4360 O O . GLY B 1 218 ? 27.142 -19.208 65.185 1.00 37.04 214 GLY B O 1
ATOM 4361 N N . ILE B 1 219 ? 27.552 -21.238 66.106 1.00 43.06 215 ILE B N 1
ATOM 4362 C CA . ILE B 1 219 ? 28.151 -21.837 64.932 1.00 37.68 215 ILE B CA 1
ATOM 4363 C C . ILE B 1 219 ? 27.360 -23.075 64.592 1.00 39.15 215 ILE B C 1
ATOM 4364 O O . ILE B 1 219 ? 27.033 -23.858 65.467 1.00 47.31 215 ILE B O 1
ATOM 4369 N N . ILE B 1 220 ? 27.048 -23.241 63.317 1.00 36.02 216 ILE B N 1
ATOM 4370 C CA . ILE B 1 220 ? 26.384 -24.423 62.807 1.00 38.31 216 ILE B CA 1
ATOM 4371 C C . ILE B 1 220 ? 27.357 -24.916 61.754 1.00 40.82 216 ILE B C 1
ATOM 4372 O O . ILE B 1 220 ? 27.783 -24.147 60.881 1.00 39.41 216 ILE B O 1
ATOM 4377 N N . TYR B 1 221 ? 27.762 -26.171 61.861 1.00 37.14 217 TYR B N 1
ATOM 4378 C CA . TYR B 1 221 ? 28.744 -26.719 60.940 1.00 37.17 217 TYR B CA 1
ATOM 4379 C C . TYR B 1 221 ? 28.054 -27.923 60.363 1.00 41.04 217 TYR B C 1
ATOM 4380 O O . TYR B 1 221 ? 27.728 -28.868 61.087 1.00 43.28 217 TYR B O 1
ATOM 4389 N N . SER B 1 222 ? 27.810 -27.879 59.063 1.00 37.60 218 SER B N 1
ATOM 4390 C CA . SER B 1 222 ? 26.889 -28.807 58.445 1.00 40.46 218 SER B CA 1
ATOM 4391 C C . SER B 1 222 ? 27.540 -29.466 57.243 1.00 43.54 218 SER B C 1
ATOM 4392 O O . SER B 1 222 ? 28.476 -28.920 56.666 1.00 46.40 218 SER B O 1
ATOM 4395 N N . ASP B 1 223 ? 27.029 -30.629 56.859 1.00 40.72 219 ASP B N 1
ATOM 4396 C CA . ASP B 1 223 ? 27.604 -31.412 55.776 1.00 41.32 219 ASP B CA 1
ATOM 4397 C C . ASP B 1 223 ? 26.485 -32.151 55.040 1.00 42.44 219 ASP B C 1
ATOM 4398 O O . ASP B 1 223 ? 25.703 -32.847 55.665 1.00 48.13 219 ASP B O 1
ATOM 4403 N N . ILE B 1 224 ? 26.404 -32.008 53.724 1.00 38.69 220 ILE B N 1
ATOM 4404 C CA . ILE B 1 224 ? 25.431 -32.766 52.935 1.00 46.29 220 ILE B CA 1
ATOM 4405 C C . ILE B 1 224 ? 25.701 -34.262 53.016 1.00 45.94 220 ILE B C 1
ATOM 4406 O O . ILE B 1 224 ? 26.837 -34.689 52.863 1.00 48.28 220 ILE B O 1
ATOM 4411 N N . ASP B 1 225 ? 24.656 -35.055 53.230 1.00 50.11 221 ASP B N 1
ATOM 4412 C CA . ASP B 1 225 ? 24.822 -36.482 53.468 1.00 47.54 221 ASP B CA 1
ATOM 4413 C C . ASP B 1 225 ? 24.923 -37.288 52.208 1.00 50.21 221 ASP B C 1
ATOM 4414 O O . ASP B 1 225 ? 24.156 -37.089 51.276 1.00 53.00 221 ASP B O 1
ATOM 4419 N N . HIS B 1 226 ? 25.877 -38.213 52.203 1.00 51.83 222 HIS B N 1
ATOM 4420 C CA . HIS B 1 226 ? 26.056 -39.157 51.109 1.00 54.03 222 HIS B CA 1
ATOM 4421 C C . HIS B 1 226 ? 26.416 -38.424 49.829 1.00 52.01 222 HIS B C 1
ATOM 4422 O O . HIS B 1 226 ? 26.041 -38.835 48.730 1.00 52.39 222 HIS B O 1
ATOM 4429 N N . PHE B 1 227 ? 27.163 -37.338 49.969 1.00 49.54 223 PHE B N 1
ATOM 4430 C CA . PHE B 1 227 ? 27.507 -36.568 48.794 1.00 49.83 223 PHE B CA 1
ATOM 4431 C C . PHE B 1 227 ? 28.302 -37.408 47.817 1.00 49.85 223 PHE B C 1
ATOM 4432 O O . PHE B 1 227 ? 27.951 -37.477 46.642 1.00 56.66 223 PHE B O 1
ATOM 4440 N N . LYS B 1 228 ? 29.373 -38.033 48.294 1.00 51.63 224 LYS B N 1
ATOM 4441 C CA . LYS B 1 228 ? 30.217 -38.825 47.409 1.00 55.95 224 LYS B CA 1
ATOM 4442 C C . LYS B 1 228 ? 29.332 -39.779 46.628 1.00 55.93 224 LYS B C 1
ATOM 4443 O O . LYS B 1 228 ? 29.391 -39.832 45.399 1.00 63.23 224 LYS B O 1
ATOM 4449 N N . ARG B 1 229 ? 28.491 -40.508 47.350 1.00 51.11 225 ARG B N 1
ATOM 4450 C CA . ARG B 1 229 ? 27.556 -41.434 46.729 1.00 56.59 225 ARG B CA 1
ATOM 4451 C C . ARG B 1 229 ? 26.753 -40.811 45.587 1.00 59.44 225 ARG B C 1
ATOM 4452 O O . ARG B 1 229 ? 26.528 -41.447 44.568 1.00 60.69 225 ARG B O 1
ATOM 4460 N N . ILE B 1 230 ? 26.317 -39.570 45.765 1.00 56.58 226 ILE B N 1
ATOM 4461 C CA . ILE B 1 230 ? 25.540 -38.888 44.744 1.00 54.09 226 ILE B CA 1
ATOM 4462 C C . ILE B 1 230 ? 26.338 -38.655 43.467 1.00 60.00 226 ILE B C 1
ATOM 4463 O O . ILE B 1 230 ? 25.884 -39.002 42.383 1.00 62.75 226 ILE B O 1
ATOM 4468 N N . ASN B 1 231 ? 27.525 -38.072 43.582 1.00 57.04 227 ASN B N 1
ATOM 4469 C CA . ASN B 1 231 ? 28.354 -37.884 42.401 1.00 61.93 227 ASN B CA 1
ATOM 4470 C C . ASN B 1 231 ? 28.605 -39.207 41.701 1.00 67.92 227 ASN B C 1
ATOM 4471 O O . ASN B 1 231 ? 28.528 -39.293 40.478 1.00 70.14 227 ASN B O 1
ATOM 4476 N N . ASP B 1 232 ? 28.895 -40.236 42.493 1.00 65.11 228 ASP B N 1
ATOM 4477 C CA . ASP B 1 232 ? 29.233 -41.561 41.970 1.00 70.75 228 ASP B CA 1
ATOM 4478 C C . ASP B 1 232 ? 28.048 -42.269 41.289 1.00 69.67 228 ASP B C 1
ATOM 4479 O O . ASP B 1 232 ? 28.225 -42.967 40.288 1.00 66.89 228 ASP B O 1
ATOM 4484 N N . THR B 1 233 ? 26.851 -42.085 41.843 1.00 62.73 229 THR B N 1
ATOM 4485 C CA . THR B 1 233 ? 25.624 -42.620 41.265 1.00 64.21 229 THR B CA 1
ATOM 4486 C C . THR B 1 233 ? 25.181 -41.817 40.026 1.00 71.26 229 THR B C 1
ATOM 4487 O O . THR B 1 233 ? 24.959 -42.382 38.951 1.00 68.09 229 THR B O 1
ATOM 4491 N N . LEU B 1 234 ? 25.072 -40.496 40.179 1.00 71.09 230 LEU B N 1
ATOM 4492 C CA . LEU B 1 234 ? 24.428 -39.649 39.173 1.00 63.67 230 LEU B CA 1
ATOM 4493 C C . LEU B 1 234 ? 25.364 -38.684 38.425 1.00 65.76 230 LEU B C 1
ATOM 4494 O O . LEU B 1 234 ? 24.903 -37.876 37.619 1.00 69.30 230 LEU B O 1
ATOM 4499 N N . GLY B 1 235 ? 26.666 -38.758 38.691 1.00 62.81 231 GLY B N 1
ATOM 4500 C CA . GLY B 1 235 ? 27.629 -37.910 38.001 1.00 64.13 231 GLY B CA 1
ATOM 4501 C C . GLY B 1 235 ? 27.863 -36.558 38.662 1.00 67.29 231 GLY B C 1
ATOM 4502 O O . GLY B 1 235 ? 27.151 -36.182 39.600 1.00 62.02 231 GLY B O 1
ATOM 4503 N N . HIS B 1 236 ? 28.859 -35.824 38.162 1.00 65.33 232 HIS B N 1
ATOM 4504 C CA . HIS B 1 236 ? 29.248 -34.533 38.745 1.00 74.00 232 HIS B CA 1
ATOM 4505 C C . HIS B 1 236 ? 28.153 -33.463 38.635 1.00 69.84 232 HIS B C 1
ATOM 4506 O O . HIS B 1 236 ? 27.896 -32.721 39.592 1.00 65.69 232 HIS B O 1
ATOM 4513 N N . ARG B 1 237 ? 27.517 -33.384 37.470 1.00 67.14 233 ARG B N 1
ATOM 4514 C CA . ARG B 1 237 ? 26.499 -32.368 37.236 1.00 69.20 233 ARG B CA 1
ATOM 4515 C C . ARG B 1 237 ? 25.333 -32.489 38.212 1.00 65.37 233 ARG B C 1
ATOM 4516 O O . ARG B 1 237 ? 24.694 -31.495 38.542 1.00 59.58 233 ARG B O 1
ATOM 4524 N N . ALA B 1 238 ? 25.071 -33.703 38.683 1.00 62.48 234 ALA B N 1
ATOM 4525 C CA . ALA B 1 238 ? 24.030 -33.918 39.678 1.00 59.51 234 ALA B CA 1
ATOM 4526 C C . ALA B 1 238 ? 24.556 -33.610 41.075 1.00 60.58 234 ALA B C 1
ATOM 4527 O O . ALA B 1 238 ? 23.780 -33.365 42.008 1.00 58.09 234 ALA B O 1
ATOM 4529 N N . GLY B 1 239 ? 25.879 -33.640 41.219 1.00 60.28 235 GLY B N 1
ATOM 4530 C CA . GLY B 1 239 ? 26.517 -33.213 42.451 1.00 59.80 235 GLY B CA 1
ATOM 4531 C C . GLY B 1 239 ? 26.445 -31.699 42.528 1.00 55.00 235 GLY B C 1
ATOM 4532 O O . GLY B 1 239 ? 26.091 -31.121 43.555 1.00 54.05 235 GLY B O 1
ATOM 4533 N N . ASP B 1 240 ? 26.773 -31.056 41.418 1.00 54.50 236 ASP B N 1
ATOM 4534 C CA . ASP B 1 240 ? 26.668 -29.611 41.314 1.00 53.43 236 ASP B CA 1
ATOM 4535 C C . ASP B 1 240 ? 25.226 -29.126 41.557 1.00 57.52 236 ASP B C 1
ATOM 4536 O O . ASP B 1 240 ? 25.008 -28.178 42.311 1.00 55.66 236 ASP B O 1
ATOM 4541 N N . SER B 1 241 ? 24.241 -29.786 40.949 1.00 57.09 237 SER B N 1
ATOM 4542 C CA . SER B 1 241 ? 22.843 -29.458 41.219 1.00 56.49 237 SER B CA 1
ATOM 4543 C C . SER B 1 241 ? 22.584 -29.447 42.714 1.00 53.09 237 SER B C 1
ATOM 4544 O O . SER B 1 241 ? 22.019 -28.494 43.250 1.00 55.38 237 SER B O 1
ATOM 4547 N N . VAL B 1 242 ? 23.015 -30.503 43.389 1.00 54.24 238 VAL B N 1
ATOM 4548 C CA . VAL B 1 242 ? 22.778 -30.623 44.823 1.00 52.74 238 VAL B CA 1
ATOM 4549 C C . VAL B 1 242 ? 23.433 -29.496 45.620 1.00 53.25 238 VAL B C 1
ATOM 4550 O O . VAL B 1 242 ? 22.859 -29.012 46.592 1.00 51.69 238 VAL B O 1
ATOM 4554 N N . LEU B 1 243 ? 24.625 -29.069 45.210 1.00 51.54 239 LEU B N 1
ATOM 4555 C CA . LEU B 1 243 ? 25.281 -27.964 45.901 1.00 47.91 239 LEU B CA 1
ATOM 4556 C C . LEU B 1 243 ? 24.473 -26.681 45.767 1.00 52.81 239 LEU B C 1
ATOM 4557 O O . LEU B 1 243 ? 24.006 -26.147 46.774 1.00 53.32 239 LEU B O 1
ATOM 4562 N N . ARG B 1 244 ? 24.294 -26.203 44.528 1.00 54.81 240 ARG B N 1
ATOM 4563 C CA . ARG B 1 244 ? 23.535 -24.972 44.271 1.00 48.44 240 ARG B CA 1
ATOM 4564 C C . ARG B 1 244 ? 22.258 -24.951 45.089 1.00 48.99 240 ARG B C 1
ATOM 4565 O O . ARG B 1 244 ? 21.987 -23.996 45.820 1.00 51.26 240 ARG B O 1
ATOM 4573 N N . GLU B 1 245 ? 21.471 -26.010 44.965 1.00 52.15 241 GLU B N 1
ATOM 4574 C CA . GLU B 1 245 ? 20.184 -26.039 45.624 1.00 47.78 241 GLU B CA 1
ATOM 4575 C C . GLU B 1 245 ? 20.359 -26.100 47.141 1.00 50.26 241 GLU B C 1
ATOM 4576 O O . GLU B 1 245 ? 19.653 -25.420 47.878 1.00 53.73 241 GLU B O 1
ATOM 4582 N N . ALA B 1 246 ? 21.310 -26.886 47.625 1.00 48.49 242 ALA B N 1
ATOM 4583 C CA . ALA B 1 246 ? 21.508 -26.947 49.070 1.00 48.17 242 ALA B CA 1
ATOM 4584 C C . ALA B 1 246 ? 21.864 -25.574 49.642 1.00 46.27 242 ALA B C 1
ATOM 4585 O O . ALA B 1 246 ? 21.397 -25.204 50.720 1.00 47.67 242 ALA B O 1
ATOM 4587 N N . ALA B 1 247 ? 22.700 -24.828 48.931 1.00 39.22 243 ALA B N 1
ATOM 4588 C CA . ALA B 1 247 ? 23.044 -23.479 49.355 1.00 47.89 243 ALA B CA 1
ATOM 4589 C C . ALA B 1 247 ? 21.811 -22.559 49.390 1.00 47.43 243 ALA B C 1
ATOM 4590 O O . ALA B 1 247 ? 21.704 -21.682 50.251 1.00 43.93 243 ALA B O 1
ATOM 4592 N N . SER B 1 248 ? 20.892 -22.773 48.445 1.00 49.94 244 SER B N 1
ATOM 4593 C CA . SER B 1 248 ? 19.685 -21.959 48.314 1.00 46.29 244 SER B CA 1
ATOM 4594 C C . SER B 1 248 ? 18.812 -22.182 49.517 1.00 42.72 244 SER B C 1
ATOM 4595 O O . SER B 1 248 ? 18.174 -21.254 50.021 1.00 49.16 244 SER B O 1
ATOM 4598 N N . ARG B 1 249 ? 18.806 -23.419 49.996 1.00 45.55 245 ARG B N 1
ATOM 4599 C CA . ARG B 1 249 ? 18.041 -23.767 51.185 1.00 42.63 245 ARG B CA 1
ATOM 4600 C C . ARG B 1 249 ? 18.739 -23.314 52.460 1.00 46.29 245 ARG B C 1
ATOM 4601 O O . ARG B 1 249 ? 18.087 -22.906 53.420 1.00 48.71 245 ARG B O 1
ATOM 4609 N N . LEU B 1 250 ? 20.064 -23.367 52.471 1.00 44.73 246 LEU B N 1
ATOM 4610 C CA . LEU B 1 250 ? 20.805 -22.832 53.602 1.00 44.77 246 LEU B CA 1
ATOM 4611 C C . LEU B 1 250 ? 20.392 -21.390 53.823 1.00 46.03 246 LEU B C 1
ATOM 4612 O O . LEU B 1 250 ? 20.164 -20.960 54.953 1.00 53.15 246 LEU B O 1
ATOM 4617 N N . ARG B 1 251 ? 20.304 -20.645 52.729 1.00 46.64 247 ARG B N 1
ATOM 4618 C CA . ARG B 1 251 ? 20.006 -19.220 52.771 1.00 46.94 247 ARG B CA 1
ATOM 4619 C C . ARG B 1 251 ? 18.559 -18.937 53.143 1.00 45.12 247 ARG B C 1
ATOM 4620 O O . ARG B 1 251 ? 18.268 -17.942 53.793 1.00 44.58 247 ARG B O 1
ATOM 4628 N N . ALA B 1 252 ? 17.663 -19.821 52.713 1.00 49.48 248 ALA B N 1
ATOM 4629 C CA . ALA B 1 252 ? 16.241 -19.708 53.020 1.00 47.42 248 ALA B CA 1
ATOM 4630 C C . ALA B 1 252 ? 15.912 -20.044 54.475 1.00 50.93 248 ALA B C 1
ATOM 4631 O O . ALA B 1 252 ? 14.894 -19.574 55.000 1.00 59.81 248 ALA B O 1
ATOM 4633 N N . ALA B 1 253 ? 16.750 -20.849 55.130 1.00 43.71 249 ALA B N 1
ATOM 4634 C CA . ALA B 1 253 ? 16.500 -21.205 56.534 1.00 45.18 249 ALA B CA 1
ATOM 4635 C C . ALA B 1 253 ? 17.177 -20.257 57.509 1.00 48.06 249 ALA B C 1
ATOM 4636 O O . ALA B 1 253 ? 16.850 -20.238 58.686 1.00 54.98 249 ALA B O 1
ATOM 4638 N N . LEU B 1 254 ? 18.139 -19.482 57.037 1.00 44.07 250 LEU B N 1
ATOM 4639 C CA . LEU B 1 254 ? 18.777 -18.537 57.929 1.00 45.52 250 LEU B CA 1
ATOM 4640 C C . LEU B 1 254 ? 18.117 -17.193 57.702 1.00 48.04 250 LEU B C 1
ATOM 4641 O O . LEU B 1 254 ? 17.148 -17.086 56.945 1.00 48.36 250 LEU B O 1
ATOM 4646 N N . ARG B 1 255 ? 18.676 -16.165 58.321 1.00 43.62 251 ARG B N 1
ATOM 4647 C CA . ARG B 1 255 ? 18.117 -14.829 58.275 1.00 44.38 251 ARG B CA 1
ATOM 4648 C C . ARG B 1 255 ? 19.117 -13.888 57.631 1.00 46.82 251 ARG B C 1
ATOM 4649 O O . ARG B 1 255 ? 20.329 -14.095 57.743 1.00 42.75 251 ARG B O 1
ATOM 4657 N N . PRO B 1 256 ? 18.613 -12.845 56.953 1.00 44.93 252 PRO B N 1
ATOM 4658 C CA . PRO B 1 256 ? 19.434 -11.902 56.182 1.00 47.63 252 PRO B CA 1
ATOM 4659 C C . PRO B 1 256 ? 20.742 -11.470 56.872 1.00 48.01 252 PRO B C 1
ATOM 4660 O O . PRO B 1 256 ? 21.727 -11.189 56.174 1.00 55.09 252 PRO B O 1
ATOM 4664 N N . GLU B 1 257 ? 20.757 -11.412 58.201 1.00 46.22 253 GLU B N 1
ATOM 4665 C CA . GLU B 1 257 ? 21.910 -10.866 58.926 1.00 51.56 253 GLU B CA 1
ATOM 4666 C C . GLU B 1 257 ? 22.950 -11.918 59.362 1.00 49.01 253 GLU B C 1
ATOM 4667 O O . GLU B 1 257 ? 23.937 -11.589 60.027 1.00 47.19 253 GLU B O 1
ATOM 4673 N N . ASP B 1 258 ? 22.722 -13.168 58.972 1.00 43.91 254 ASP B N 1
ATOM 4674 C CA . ASP B 1 258 ? 23.618 -14.273 59.308 1.00 50.00 254 ASP B CA 1
ATOM 4675 C C . ASP B 1 258 ? 24.759 -14.487 58.297 1.00 51.06 254 ASP B C 1
ATOM 4676 O O . ASP B 1 258 ? 24.578 -14.359 57.084 1.00 43.38 254 ASP B O 1
ATOM 4681 N N . LEU B 1 259 ? 25.927 -14.846 58.823 1.00 47.78 255 LEU B N 1
ATOM 4682 C CA . LEU B 1 259 ? 27.104 -15.104 58.011 1.00 44.94 255 LEU B CA 1
ATOM 4683 C C . LEU B 1 259 ? 27.167 -16.573 57.592 1.00 42.01 255 LEU B C 1
ATOM 4684 O O . LEU B 1 259 ? 27.368 -17.440 58.431 1.00 41.40 255 LEU B O 1
ATOM 4689 N N . LEU B 1 260 ? 26.979 -16.835 56.296 1.00 43.50 256 LEU B N 1
ATOM 4690 C CA . LEU B 1 260 ? 26.980 -18.184 55.720 1.00 34.69 256 LEU B CA 1
ATOM 4691 C C . LEU B 1 260 ? 28.150 -18.359 54.744 1.00 44.49 256 LEU B C 1
ATOM 4692 O O . LEU B 1 260 ? 28.456 -17.437 53.963 1.00 43.22 256 LEU B O 1
ATOM 4697 N N . ALA B 1 261 ? 28.795 -19.534 54.768 1.00 39.98 257 ALA B N 1
ATOM 4698 C CA . ALA B 1 261 ? 29.914 -19.791 53.852 1.00 34.08 257 ALA B CA 1
ATOM 4699 C C . ALA B 1 261 ? 30.103 -21.252 53.528 1.00 29.70 257 ALA B C 1
ATOM 4700 O O . ALA B 1 261 ? 29.804 -22.122 54.317 1.00 33.23 257 ALA B O 1
ATOM 4702 N N . ARG B 1 262 ? 30.608 -21.499 52.337 1.00 34.77 258 ARG B N 1
ATOM 4703 C CA . ARG B 1 262 ? 31.036 -22.820 51.928 1.00 40.66 258 ARG B CA 1
ATOM 4704 C C . ARG B 1 262 ? 32.423 -23.083 52.547 1.00 39.78 258 ARG B C 1
ATOM 4705 O O . ARG B 1 262 ? 33.352 -22.288 52.374 1.00 36.14 258 ARG B O 1
ATOM 4713 N N . PHE B 1 263 ? 32.557 -24.171 53.303 1.00 39.03 259 PHE B N 1
ATOM 4714 C CA . PHE B 1 263 ? 33.825 -24.437 53.985 1.00 38.66 259 PHE B CA 1
ATOM 4715 C C . PHE B 1 263 ? 34.630 -25.584 53.391 1.00 44.56 259 PHE B C 1
ATOM 4716 O O . PHE B 1 263 ? 35.771 -25.813 53.789 1.00 46.86 259 PHE B O 1
ATOM 4724 N N . GLY B 1 264 ? 34.034 -26.294 52.436 1.00 42.65 260 GLY B N 1
ATOM 4725 C CA . GLY B 1 264 ? 34.733 -27.324 51.700 1.00 44.42 260 GLY B CA 1
ATOM 4726 C C . GLY B 1 264 ? 33.928 -27.792 50.510 1.00 40.50 260 GLY B C 1
ATOM 4727 O O . GLY B 1 264 ? 32.915 -27.206 50.158 1.00 43.16 260 GLY B O 1
ATOM 4728 N N . GLY B 1 265 ? 34.379 -28.868 49.890 1.00 44.97 261 GLY B N 1
ATOM 4729 C CA . GLY B 1 265 ? 33.653 -29.462 48.782 1.00 46.71 261 GLY B CA 1
ATOM 4730 C C . GLY B 1 265 ? 32.180 -29.725 49.060 1.00 43.30 261 GLY B C 1
ATOM 4731 O O . GLY B 1 265 ? 31.375 -29.748 48.137 1.00 46.49 261 GLY B O 1
ATOM 4732 N N . GLU B 1 266 ? 31.818 -29.915 50.323 1.00 41.03 262 GLU B N 1
ATOM 4733 C CA . GLU B 1 266 ? 30.459 -30.345 50.645 1.00 44.09 262 GLU B CA 1
ATOM 4734 C C . GLU B 1 266 ? 29.995 -29.864 52.008 1.00 42.83 262 GLU B C 1
ATOM 4735 O O . GLU B 1 266 ? 29.022 -30.395 52.536 1.00 40.71 262 GLU B O 1
ATOM 4741 N N . GLU B 1 267 ? 30.692 -28.870 52.564 1.00 36.47 263 GLU B N 1
ATOM 4742 C CA . GLU B 1 267 ? 30.416 -28.384 53.907 1.00 38.36 263 GLU B CA 1
ATOM 4743 C C . GLU B 1 267 ? 30.099 -26.887 53.943 1.00 43.98 263 GLU B C 1
ATOM 4744 O O . GLU B 1 267 ? 30.705 -26.069 53.214 1.00 38.09 263 GLU B O 1
ATOM 4750 N N . PHE B 1 268 ? 29.153 -26.534 54.810 1.00 38.80 264 PHE B N 1
ATOM 4751 C CA . PHE B 1 268 ? 28.746 -25.149 54.958 1.00 39.36 264 PHE B CA 1
ATOM 4752 C C . PHE B 1 268 ? 28.811 -24.757 56.425 1.00 40.31 264 PHE B C 1
ATOM 4753 O O . PHE B 1 268 ? 28.521 -25.572 57.305 1.00 39.53 264 PHE B O 1
ATOM 4761 N N . VAL B 1 269 ? 29.211 -23.511 56.673 1.00 34.68 265 VAL B N 1
ATOM 4762 C CA . VAL B 1 269 ? 29.312 -22.985 58.026 1.00 35.98 265 VAL B CA 1
ATOM 4763 C C . VAL B 1 269 ? 28.511 -21.696 58.181 1.00 37.74 265 VAL B C 1
ATOM 4764 O O . VAL B 1 269 ? 28.527 -20.794 57.318 1.00 38.22 265 VAL B O 1
ATOM 4768 N N . ALA B 1 270 ? 27.793 -21.631 59.288 1.00 34.05 266 ALA B N 1
ATOM 4769 C CA . ALA B 1 270 ? 26.957 -20.489 59.585 1.00 36.42 266 ALA B CA 1
ATOM 4770 C C . ALA B 1 270 ? 27.324 -19.910 60.944 1.00 38.92 266 ALA B C 1
ATOM 4771 O O . ALA B 1 270 ? 27.475 -20.633 61.917 1.00 42.60 266 ALA B O 1
ATOM 4773 N N . MET B 1 271 ? 27.501 -18.603 61.004 1.00 37.87 267 MET B N 1
ATOM 4774 C CA . MET B 1 271 ? 27.707 -17.950 62.273 1.00 42.40 267 MET B CA 1
ATOM 4775 C C . MET B 1 271 ? 26.474 -17.081 62.511 1.00 48.87 267 MET B C 1
ATOM 4776 O O . MET B 1 271 ? 26.071 -16.313 61.637 1.00 49.15 267 MET B O 1
ATOM 4781 N N . VAL B 1 272 ? 25.868 -17.216 63.686 1.00 49.61 268 VAL B N 1
ATOM 4782 C CA . VAL B 1 272 ? 24.601 -16.558 63.966 1.00 43.17 268 VAL B CA 1
ATOM 4783 C C . VAL B 1 272 ? 24.614 -15.888 65.324 1.00 42.08 268 VAL B C 1
ATOM 4784 O O . VAL B 1 272 ? 25.138 -16.446 66.285 1.00 48.49 268 VAL B O 1
ATOM 4788 N N . ARG B 1 273 ? 24.033 -14.692 65.416 1.00 50.05 269 ARG B N 1
ATOM 4789 C CA . ARG B 1 273 ? 23.813 -14.048 66.720 1.00 50.04 269 ARG B CA 1
ATOM 4790 C C . ARG B 1 273 ? 22.444 -14.463 67.295 1.00 53.78 269 ARG B C 1
ATOM 4791 O O . ARG B 1 273 ? 21.426 -14.385 66.599 1.00 56.84 269 ARG B O 1
ATOM 4799 N N . VAL B 1 274 ? 22.434 -14.934 68.545 1.00 50.23 270 VAL B N 1
ATOM 4800 C CA . VAL B 1 274 ? 21.230 -15.491 69.178 1.00 55.69 270 VAL B CA 1
ATOM 4801 C C . VAL B 1 274 ? 21.235 -15.303 70.697 1.00 64.82 270 VAL B C 1
ATOM 4802 O O . VAL B 1 274 ? 22.260 -14.933 71.288 1.00 61.98 270 VAL B O 1
ATOM 4806 N N . ARG B 1 275 ? 20.087 -15.585 71.317 1.00 68.41 271 ARG B N 1
ATOM 4807 C CA . ARG B 1 275 ? 19.841 -15.311 72.739 1.00 73.11 271 ARG B CA 1
ATOM 4808 C C . ARG B 1 275 ? 20.533 -16.345 73.635 1.00 72.93 271 ARG B C 1
ATOM 4809 O O . ARG B 1 275 ? 21.279 -15.986 74.559 1.00 72.04 271 ARG B O 1
ATOM 4817 N N . GLU B 1 276 ? 20.275 -17.622 73.353 1.00 68.90 272 GLU B N 1
ATOM 4818 C CA . GLU B 1 276 ? 20.912 -18.742 74.047 1.00 69.35 272 GLU B CA 1
ATOM 4819 C C . GLU B 1 276 ? 20.839 -20.020 73.199 1.00 69.24 272 GLU B C 1
ATOM 4820 O O . GLU B 1 276 ? 20.452 -19.968 72.028 1.00 66.59 272 GLU B O 1
ATOM 4826 N N . THR B 1 277 ? 21.195 -21.164 73.782 1.00 65.35 273 THR B N 1
ATOM 4827 C CA . THR B 1 277 ? 21.325 -22.394 72.994 1.00 69.72 273 THR B CA 1
ATOM 4828 C C . THR B 1 277 ? 20.061 -22.810 72.228 1.00 70.60 273 THR B C 1
ATOM 4829 O O . THR B 1 277 ? 20.132 -23.147 71.046 1.00 69.33 273 THR B O 1
ATOM 4833 N N . THR B 1 278 ? 18.913 -22.791 72.899 1.00 74.78 274 THR B N 1
ATOM 4834 C CA . THR B 1 278 ? 17.657 -23.240 72.294 1.00 73.91 274 THR B CA 1
ATOM 4835 C C . THR B 1 278 ? 17.437 -22.678 70.901 1.00 66.38 274 THR B C 1
ATOM 4836 O O . THR B 1 278 ? 17.001 -23.386 69.991 1.00 62.98 274 THR B O 1
ATOM 4840 N N . GLU B 1 279 ? 17.717 -21.388 70.760 1.00 65.33 275 GLU B N 1
ATOM 4841 C CA . GLU B 1 279 ? 17.466 -20.665 69.527 1.00 62.89 275 GLU B CA 1
ATOM 4842 C C . GLU B 1 279 ? 18.372 -21.178 68.414 1.00 65.07 275 GLU B C 1
ATOM 4843 O O . GLU B 1 279 ? 17.945 -21.327 67.265 1.00 63.96 275 GLU B O 1
ATOM 4849 N N . LEU B 1 280 ? 19.625 -21.450 68.768 1.00 61.96 276 LEU B N 1
ATOM 4850 C CA . LEU B 1 280 ? 20.605 -21.975 67.828 1.00 57.34 276 LEU B CA 1
ATOM 4851 C C . LEU B 1 280 ? 20.196 -23.338 67.275 1.00 56.00 276 LEU B C 1
ATOM 4852 O O . LEU B 1 280 ? 20.175 -23.543 66.058 1.00 53.84 276 LEU B O 1
ATOM 4857 N N . THR B 1 281 ? 19.875 -24.268 68.167 1.00 54.24 277 THR B N 1
ATOM 4858 C CA . THR B 1 281 ? 19.471 -25.608 67.757 1.00 52.12 277 THR B CA 1
ATOM 4859 C C . THR B 1 281 ? 18.234 -25.541 66.883 1.00 55.18 277 THR B C 1
ATOM 4860 O O . THR B 1 281 ? 18.058 -26.330 65.946 1.00 59.05 277 THR B O 1
ATOM 4864 N N . MET B 1 282 ? 17.375 -24.582 67.203 1.00 60.88 278 MET B N 1
ATOM 4865 C CA . MET B 1 282 ? 16.171 -24.303 66.429 1.00 62.03 278 MET B CA 1
ATOM 4866 C C . MET B 1 282 ? 16.511 -23.947 64.965 1.00 57.41 278 MET B C 1
ATOM 4867 O O . MET B 1 282 ? 15.936 -24.513 64.029 1.00 56.84 278 MET B O 1
ATOM 4872 N N . ILE B 1 283 ? 17.463 -23.033 64.775 1.00 54.53 279 ILE B N 1
ATOM 4873 C CA . ILE B 1 283 ? 17.903 -22.639 63.435 1.00 54.41 279 ILE B CA 1
ATOM 4874 C C . ILE B 1 283 ? 18.586 -23.784 62.687 1.00 54.83 279 ILE B C 1
ATOM 4875 O O . ILE B 1 283 ? 18.356 -23.981 61.489 1.00 52.07 279 ILE B O 1
ATOM 4880 N N . ALA B 1 284 ? 19.436 -24.528 63.393 1.00 53.79 280 ALA B N 1
ATOM 4881 C CA . ALA B 1 284 ? 20.077 -25.699 62.810 1.00 51.26 280 ALA B CA 1
ATOM 4882 C C . ALA B 1 284 ? 19.018 -26.679 62.345 1.00 52.75 280 ALA B C 1
ATOM 4883 O O . ALA B 1 284 ? 19.140 -27.266 61.267 1.00 52.61 280 ALA B O 1
ATOM 4885 N N . ASN B 1 285 ? 17.968 -26.848 63.145 1.00 56.53 281 ASN B N 1
ATOM 4886 C CA . ASN B 1 285 ? 16.903 -27.775 62.765 1.00 54.40 281 ASN B CA 1
ATOM 4887 C C . ASN B 1 285 ? 16.012 -27.251 61.647 1.00 50.36 281 ASN B C 1
ATOM 4888 O O . ASN B 1 285 ? 15.467 -28.026 60.875 1.00 54.21 281 ASN B O 1
ATOM 4893 N N . ARG B 1 286 ? 15.897 -25.934 61.534 1.00 52.74 282 ARG B N 1
ATOM 4894 C CA . ARG B 1 286 ? 15.125 -25.340 60.450 1.00 49.46 282 ARG B CA 1
ATOM 4895 C C . ARG B 1 286 ? 15.781 -25.614 59.105 1.00 56.22 282 ARG B C 1
ATOM 4896 O O . ARG B 1 286 ? 15.096 -25.903 58.118 1.00 58.85 282 ARG B O 1
ATOM 4904 N N . ILE B 1 287 ? 17.111 -25.529 59.073 1.00 53.31 283 ILE B N 1
ATOM 4905 C CA . ILE B 1 287 ? 17.890 -25.907 57.897 1.00 50.49 283 ILE B CA 1
ATOM 4906 C C . ILE B 1 287 ? 17.720 -27.384 57.551 1.00 53.31 283 ILE B C 1
ATOM 4907 O O . ILE B 1 287 ? 17.458 -27.739 56.401 1.00 53.27 283 ILE B O 1
ATOM 4912 N N . ARG B 1 288 ? 17.897 -28.256 58.534 1.00 50.43 284 ARG B N 1
ATOM 4913 C CA . ARG B 1 288 ? 17.842 -29.683 58.245 1.00 52.41 284 ARG B CA 1
ATOM 4914 C C . ARG B 1 288 ? 16.472 -30.078 57.715 1.00 57.39 284 ARG B C 1
ATOM 4915 O O . ARG B 1 288 ? 16.366 -30.819 56.735 1.00 57.34 284 ARG B O 1
ATOM 4923 N N . GLU B 1 289 ? 15.429 -29.577 58.377 1.00 61.35 285 GLU B N 1
ATOM 4924 C CA . GLU B 1 289 ? 14.053 -29.776 57.936 1.00 62.51 285 GLU B CA 1
ATOM 4925 C C . GLU B 1 289 ? 13.904 -29.291 56.499 1.00 62.33 285 GLU B C 1
ATOM 4926 O O . GLU B 1 289 ? 13.504 -30.040 55.616 1.00 62.48 285 GLU B O 1
ATOM 4932 N N . LEU B 1 290 ? 14.246 -28.033 56.269 1.00 57.91 286 LEU B N 1
ATOM 4933 C CA . LEU B 1 290 ? 14.048 -27.425 54.967 1.00 55.15 286 LEU B CA 1
ATOM 4934 C C . LEU B 1 290 ? 14.704 -28.197 53.828 1.00 62.65 286 LEU B C 1
ATOM 4935 O O . LEU B 1 290 ? 14.259 -28.112 52.683 1.00 68.20 286 LEU B O 1
ATOM 4940 N N . MET B 1 291 ? 15.768 -28.938 54.135 1.00 63.05 287 MET B N 1
ATOM 4941 C CA . MET B 1 291 ? 16.520 -29.676 53.116 1.00 60.85 287 MET B CA 1
ATOM 4942 C C . MET B 1 291 ? 15.863 -31.035 52.905 1.00 62.23 287 MET B C 1
ATOM 4943 O O . MET B 1 291 ? 15.869 -31.591 51.808 1.00 60.52 287 MET B O 1
ATOM 4948 N N . GLU B 1 292 ? 15.303 -31.557 53.991 1.00 62.43 288 GLU B N 1
ATOM 4949 C CA . GLU B 1 292 ? 14.618 -32.844 54.011 1.00 66.55 288 GLU B CA 1
ATOM 4950 C C . GLU B 1 292 ? 13.188 -32.739 53.482 1.00 69.58 288 GLU B C 1
ATOM 4951 O O . GLU B 1 292 ? 12.556 -33.753 53.203 1.00 65.49 288 GLU B O 1
ATOM 4957 N N . ALA B 1 293 ? 12.679 -31.513 53.356 1.00 72.43 289 ALA B N 1
ATOM 4958 C CA . ALA B 1 293 ? 11.274 -31.298 53.015 1.00 67.88 289 ALA B CA 1
ATOM 4959 C C . ALA B 1 293 ? 10.929 -31.666 51.578 1.00 71.37 289 ALA B C 1
ATOM 4960 O O . ALA B 1 293 ? 9.771 -31.952 51.299 1.00 75.13 289 ALA B O 1
ATOM 4962 N N . THR B 1 294 ? 11.909 -31.667 50.671 1.00 63.86 290 THR B N 1
ATOM 4963 C CA . THR B 1 294 ? 11.629 -32.038 49.278 1.00 67.93 290 THR B CA 1
ATOM 4964 C C . THR B 1 294 ? 12.840 -32.532 48.482 1.00 72.00 290 THR B C 1
ATOM 4965 O O . THR B 1 294 ? 13.963 -32.088 48.705 1.00 73.90 290 THR B O 1
ATOM 4969 N N . PRO B 1 295 ? 12.604 -33.445 47.525 1.00 77.65 291 PRO B N 1
ATOM 4970 C CA . PRO B 1 295 ? 13.643 -33.941 46.610 1.00 74.37 291 PRO B CA 1
ATOM 4971 C C . PRO B 1 295 ? 14.277 -32.804 45.832 1.00 70.24 291 PRO B C 1
ATOM 4972 O O . PRO B 1 295 ? 13.563 -31.908 45.388 1.00 76.24 291 PRO B O 1
ATOM 4976 N N . ILE B 1 296 ? 15.590 -32.846 45.658 1.00 60.56 292 ILE B N 1
ATOM 4977 C CA . ILE B 1 296 ? 16.284 -31.848 44.860 1.00 61.91 292 ILE B CA 1
ATOM 4978 C C . ILE B 1 296 ? 16.313 -32.304 43.395 1.00 71.32 292 ILE B C 1
ATOM 4979 O O . ILE B 1 296 ? 16.746 -33.419 43.087 1.00 75.88 292 ILE B O 1
ATOM 4984 N N . ASP B 1 297 ? 15.849 -31.456 42.486 1.00 66.67 293 ASP B N 1
ATOM 4985 C CA . ASP B 1 297 ? 15.719 -31.887 41.105 1.00 68.54 293 ASP B CA 1
ATOM 4986 C C . ASP B 1 297 ? 17.048 -31.889 40.378 1.00 72.02 293 ASP B C 1
ATOM 4987 O O . ASP B 1 297 ? 17.758 -30.886 40.368 1.00 74.24 293 ASP B O 1
ATOM 4992 N N . CYS B 1 298 ? 17.373 -33.022 39.762 1.00 78.88 294 CYS B N 1
ATOM 4993 C CA . CYS B 1 298 ? 18.587 -33.149 38.954 1.00 82.89 294 CYS B CA 1
ATOM 4994 C C . CYS B 1 298 ? 18.312 -33.772 37.590 1.00 85.43 294 CYS B C 1
ATOM 4995 O O . CYS B 1 298 ? 18.077 -34.983 37.482 1.00 79.92 294 CYS B O 1
ATOM 4998 N N . ALA B 1 299 ? 18.349 -32.946 36.550 1.00 83.49 295 ALA B N 1
ATOM 4999 C CA . ALA B 1 299 ? 18.122 -33.444 35.204 1.00 88.62 295 ALA B CA 1
ATOM 5000 C C . ALA B 1 299 ? 16.818 -34.247 35.124 1.00 89.77 295 ALA B C 1
ATOM 5001 O O . ALA B 1 299 ? 16.765 -35.304 34.487 1.00 87.17 295 ALA B O 1
ATOM 5003 N N . GLY B 1 300 ? 15.774 -33.748 35.782 1.00 87.62 296 GLY B N 1
ATOM 5004 C CA . GLY B 1 300 ? 14.477 -34.401 35.768 1.00 86.30 296 GLY B CA 1
ATOM 5005 C C . GLY B 1 300 ? 14.325 -35.424 36.878 1.00 88.71 296 GLY B C 1
ATOM 5006 O O . GLY B 1 300 ? 13.293 -35.474 37.564 1.00 90.08 296 GLY B O 1
ATOM 5007 N N . THR B 1 301 ? 15.350 -36.252 37.054 1.00 85.17 297 THR B N 1
ATOM 5008 C CA . THR B 1 301 ? 15.341 -37.225 38.137 1.00 83.17 297 THR B CA 1
ATOM 5009 C C . THR B 1 301 ? 15.433 -36.484 39.466 1.00 79.29 297 THR B C 1
ATOM 5010 O O . THR B 1 301 ? 16.279 -35.605 39.631 1.00 78.17 297 THR B O 1
ATOM 5014 N N . SER B 1 302 ? 14.547 -36.810 40.400 1.00 74.60 298 SER B N 1
ATOM 5015 C CA . SER B 1 302 ? 14.537 -36.112 41.679 1.00 78.98 298 SER B CA 1
ATOM 5016 C C . SER B 1 302 ? 15.418 -36.863 42.664 1.00 75.90 298 SER B C 1
ATOM 5017 O O . SER B 1 302 ? 15.383 -38.087 42.717 1.00 82.99 298 SER B O 1
ATOM 5020 N N . VAL B 1 303 ? 16.224 -36.137 43.430 1.00 73.36 299 VAL B N 1
ATOM 5021 C CA . VAL B 1 303 ? 17.151 -36.778 44.360 1.00 71.96 299 VAL B CA 1
ATOM 5022 C C . VAL B 1 303 ? 16.881 -36.350 45.796 1.00 67.87 299 VAL B C 1
ATOM 5023 O O . VAL B 1 303 ? 16.970 -35.171 46.114 1.00 67.99 299 VAL B O 1
ATOM 5027 N N . PRO B 1 304 ? 16.550 -37.310 46.669 1.00 69.38 300 PRO B N 1
ATOM 5028 C CA . PRO B 1 304 ? 16.373 -37.022 48.099 1.00 65.76 300 PRO B CA 1
ATOM 5029 C C . PRO B 1 304 ? 17.700 -36.601 48.741 1.00 66.35 300 PRO B C 1
ATOM 5030 O O . PRO B 1 304 ? 18.659 -37.366 48.745 1.00 64.15 300 PRO B O 1
ATOM 5034 N N . VAL B 1 305 ? 17.756 -35.385 49.266 1.00 66.66 301 VAL B N 1
ATOM 5035 C CA . VAL B 1 305 ? 18.974 -34.890 49.887 1.00 56.68 301 VAL B CA 1
ATOM 5036 C C . VAL B 1 305 ? 18.733 -34.484 51.330 1.00 58.63 301 VAL B C 1
ATOM 5037 O O . VAL B 1 305 ? 17.814 -33.723 51.641 1.00 54.75 301 VAL B O 1
ATOM 5041 N N . THR B 1 306 ? 19.598 -34.984 52.198 1.00 58.95 302 THR B N 1
ATOM 5042 C CA . THR B 1 306 ? 19.482 -34.787 53.623 1.00 53.18 302 THR B CA 1
ATOM 5043 C C . THR B 1 306 ? 20.764 -34.111 54.129 1.00 52.91 302 THR B C 1
ATOM 5044 O O . THR B 1 306 ? 21.739 -34.006 53.391 1.00 49.90 302 THR B O 1
ATOM 5048 N N . ILE B 1 307 ? 20.774 -33.647 55.374 1.00 51.61 303 ILE B N 1
ATOM 5049 C CA . ILE B 1 307 ? 21.897 -32.858 55.853 1.00 43.97 303 ILE B CA 1
ATOM 5050 C C . ILE B 1 307 ? 22.209 -33.156 57.311 1.00 44.97 303 ILE B C 1
ATOM 5051 O O . ILE B 1 307 ? 21.306 -33.183 58.133 1.00 52.19 303 ILE B O 1
ATOM 5056 N N . SER B 1 308 ? 23.482 -33.380 57.637 1.00 43.92 304 SER B N 1
ATOM 5057 C CA . SER B 1 308 ? 23.907 -33.541 59.036 1.00 42.02 304 SER B CA 1
ATOM 5058 C C . SER B 1 308 ? 24.524 -32.240 59.499 1.00 42.52 304 SER B C 1
ATOM 5059 O O . SER B 1 308 ? 25.068 -31.502 58.682 1.00 44.23 304 SER B O 1
ATOM 5062 N N . ALA B 1 309 ? 24.451 -31.950 60.798 1.00 40.81 305 ALA B N 1
ATOM 5063 C CA . ALA B 1 309 ? 24.944 -30.680 61.302 1.00 34.49 305 ALA B CA 1
ATOM 5064 C C . ALA B 1 309 ? 25.294 -30.755 62.778 1.00 42.85 305 ALA B C 1
ATOM 5065 O O . ALA B 1 309 ? 24.593 -31.416 63.537 1.00 50.50 305 ALA B O 1
ATOM 5067 N N . GLY B 1 310 ? 26.363 -30.065 63.187 1.00 40.35 306 GLY B N 1
ATOM 5068 C CA . GLY B 1 310 ? 26.688 -29.903 64.594 1.00 36.59 306 GLY B CA 1
ATOM 5069 C C . GLY B 1 310 ? 26.585 -28.426 64.933 1.00 43.79 306 GLY B C 1
ATOM 5070 O O . GLY B 1 310 ? 26.705 -27.593 64.041 1.00 47.55 306 GLY B O 1
ATOM 5071 N N . CYS B 1 311 ? 26.363 -28.079 66.198 1.00 44.81 307 CYS B N 1
ATOM 5072 C CA . CYS B 1 311 ? 26.332 -26.661 66.582 1.00 46.28 307 CYS B CA 1
ATOM 5073 C C . CYS B 1 311 ? 26.746 -26.391 68.037 1.00 44.34 307 CYS B C 1
ATOM 5074 O O . CYS B 1 311 ? 26.673 -27.272 68.883 1.00 52.34 307 CYS B O 1
ATOM 5077 N N . THR B 1 312 ? 27.187 -25.178 68.327 1.00 39.85 308 THR B N 1
ATOM 5078 C CA . THR B 1 312 ? 27.581 -24.842 69.679 1.00 42.94 308 THR B CA 1
ATOM 5079 C C . THR B 1 312 ? 27.663 -23.331 69.796 1.00 50.55 308 THR B C 1
ATOM 5080 O O . THR B 1 312 ? 27.823 -22.648 68.785 1.00 53.06 308 THR B O 1
ATOM 5084 N N . LEU B 1 313 ? 27.554 -22.806 71.017 1.00 47.78 309 LEU B N 1
ATOM 5085 C CA . LEU B 1 313 ? 27.736 -21.375 71.247 1.00 50.40 309 LEU B CA 1
ATOM 5086 C C . LEU B 1 313 ? 29.182 -21.097 71.578 1.00 54.99 309 LEU B C 1
ATOM 5087 O O . LEU B 1 313 ? 29.848 -21.927 72.199 1.00 57.83 309 LEU B O 1
ATOM 5092 N N . ALA B 1 314 ? 29.668 -19.932 71.170 1.00 47.91 310 ALA B N 1
ATOM 5093 C CA . ALA B 1 314 ? 31.021 -19.528 71.514 1.00 53.03 310 ALA B CA 1
ATOM 5094 C C . ALA B 1 314 ? 31.015 -18.791 72.837 1.00 59.25 310 ALA B C 1
ATOM 5095 O O . ALA B 1 314 ? 30.438 -17.705 72.951 1.00 64.25 310 ALA B O 1
ATOM 5097 N N . GLY B 1 315 ? 31.660 -19.373 73.839 1.00 59.00 311 GLY B N 1
ATOM 5098 C CA . GLY B 1 315 ? 31.807 -18.699 75.115 1.00 66.47 311 GLY B CA 1
ATOM 5099 C C . GLY B 1 315 ? 32.388 -17.315 74.898 1.00 68.33 311 GLY B C 1
ATOM 5100 O O . GLY B 1 315 ? 32.997 -17.042 73.862 1.00 68.89 311 GLY B O 1
ATOM 5101 N N . SER B 1 316 ? 32.201 -16.433 75.870 1.00 71.61 312 SER B N 1
ATOM 5102 C CA . SER B 1 316 ? 32.713 -15.070 75.748 1.00 79.86 312 SER B CA 1
ATOM 5103 C C . SER B 1 316 ? 34.241 -15.044 75.745 1.00 75.60 312 SER B C 1
ATOM 5104 O O . SER B 1 316 ? 34.890 -15.576 76.644 1.00 71.14 312 SER B O 1
ATOM 5107 N N . GLY B 1 317 ? 34.807 -14.414 74.723 1.00 79.53 313 GLY B N 1
ATOM 5108 C CA . GLY B 1 317 ? 36.248 -14.340 74.581 1.00 81.77 313 GLY B CA 1
ATOM 5109 C C . GLY B 1 317 ? 36.863 -15.594 73.978 1.00 75.42 313 GLY B C 1
ATOM 5110 O O . GLY B 1 317 ? 38.052 -15.599 73.656 1.00 73.35 313 GLY B O 1
ATOM 5111 N N . GLU B 1 318 ? 36.073 -16.658 73.833 1.00 67.70 314 GLU B N 1
ATOM 5112 C CA . GLU B 1 318 ? 36.597 -17.878 73.233 1.00 66.04 314 GLU B CA 1
ATOM 5113 C C . GLU B 1 318 ? 37.122 -17.535 71.853 1.00 63.43 314 GLU B C 1
ATOM 5114 O O . GLU B 1 318 ? 36.486 -16.803 71.102 1.00 63.26 314 GLU B O 1
ATOM 5120 N N . GLU B 1 319 ? 38.307 -18.032 71.535 1.00 62.98 315 GLU B N 1
ATOM 5121 C CA . GLU B 1 319 ? 38.844 -17.866 70.200 1.00 66.81 315 GLU B CA 1
ATOM 5122 C C . GLU B 1 319 ? 37.844 -18.482 69.213 1.00 64.81 315 GLU B C 1
ATOM 5123 O O . GLU B 1 319 ? 37.338 -19.581 69.451 1.00 63.19 315 GLU B O 1
ATOM 5129 N N . PRO B 1 320 ? 37.526 -17.767 68.120 1.00 61.89 316 PRO B N 1
ATOM 5130 C CA . PRO B 1 320 ? 36.572 -18.275 67.121 1.00 58.21 316 PRO B CA 1
ATOM 5131 C C . PRO B 1 320 ? 36.891 -19.694 66.623 1.00 52.57 316 PRO B C 1
ATOM 5132 O O . PRO B 1 320 ? 35.986 -20.487 66.390 1.00 46.39 316 PRO B O 1
ATOM 5136 N N . GLU B 1 321 ? 38.169 -20.009 66.463 1.00 57.38 317 GLU B N 1
ATOM 5137 C CA . GLU B 1 321 ? 38.547 -21.284 65.879 1.00 54.74 317 GLU B CA 1
ATOM 5138 C C . GLU B 1 321 ? 38.194 -22.449 66.781 1.00 49.01 317 GLU B C 1
ATOM 5139 O O . GLU B 1 321 ? 37.864 -23.537 66.293 1.00 47.02 317 GLU B O 1
ATOM 5145 N N . ARG B 1 322 ? 38.253 -22.215 68.090 1.00 52.20 318 ARG B N 1
ATOM 5146 C CA . ARG B 1 322 ? 37.905 -23.234 69.081 1.00 49.99 318 ARG B CA 1
ATOM 5147 C C . ARG B 1 322 ? 36.440 -23.635 68.921 1.00 47.96 318 ARG B C 1
ATOM 5148 O O . ARG B 1 322 ? 36.130 -24.825 68.872 1.00 51.43 318 ARG B O 1
ATOM 5156 N N . ALA B 1 323 ? 35.551 -22.642 68.822 1.00 47.18 319 ALA B N 1
ATOM 5157 C CA . ALA B 1 323 ? 34.110 -22.876 68.653 1.00 43.68 319 ALA B CA 1
ATOM 5158 C C . ALA B 1 323 ? 33.809 -23.623 67.357 1.00 44.83 319 ALA B C 1
ATOM 5159 O O . ALA B 1 323 ? 33.056 -24.623 67.355 1.00 39.81 319 ALA B O 1
ATOM 5161 N N . LEU B 1 324 ? 34.399 -23.138 66.260 1.00 40.85 320 LEU B N 1
ATOM 5162 C CA . LEU B 1 324 ? 34.394 -23.878 64.996 1.00 42.78 320 LEU B CA 1
ATOM 5163 C C . LEU B 1 324 ? 34.737 -25.351 65.208 1.00 43.28 320 LEU B C 1
ATOM 5164 O O . LEU B 1 324 ? 34.003 -26.232 64.762 1.00 40.28 320 LEU B O 1
ATOM 5169 N N . ALA B 1 325 ? 35.871 -25.608 65.858 1.00 42.44 321 ALA B N 1
ATOM 5170 C CA . ALA B 1 325 ? 36.354 -26.975 66.036 1.00 44.05 321 ALA B CA 1
ATOM 5171 C C . ALA B 1 325 ? 35.326 -27.814 66.797 1.00 42.33 321 ALA B C 1
ATOM 5172 O O . ALA B 1 325 ? 35.073 -28.975 66.453 1.00 39.26 321 ALA B O 1
ATOM 5174 N N . ARG B 1 326 ? 34.704 -27.208 67.804 1.00 38.51 322 ARG B N 1
ATOM 5175 C CA . ARG B 1 326 ? 33.716 -27.930 68.598 1.00 42.62 322 ARG B CA 1
ATOM 5176 C C . ARG B 1 326 ? 32.469 -28.269 67.784 1.00 37.64 322 ARG B C 1
ATOM 5177 O O . ARG B 1 326 ? 31.961 -29.378 67.853 1.00 42.18 322 ARG B O 1
ATOM 5185 N N . ALA B 1 327 ? 31.985 -27.329 66.987 1.00 37.60 323 ALA B N 1
ATOM 5186 C CA . ALA B 1 327 ? 30.841 -27.616 66.143 1.00 33.66 323 ALA B CA 1
ATOM 5187 C C . ALA B 1 327 ? 31.204 -28.652 65.104 1.00 37.12 323 ALA B C 1
ATOM 5188 O O . ALA B 1 327 ? 30.382 -29.511 64.774 1.00 41.78 323 ALA B O 1
ATOM 5190 N N . ASP B 1 328 ? 32.433 -28.603 64.592 1.00 34.79 324 ASP B N 1
ATOM 5191 C CA . ASP B 1 328 ? 32.890 -29.631 63.638 1.00 37.03 324 ASP B CA 1
ATOM 5192 C C . ASP B 1 328 ? 32.905 -31.037 64.287 1.00 38.96 324 ASP B C 1
ATOM 5193 O O . ASP B 1 328 ? 32.500 -32.030 63.676 1.00 36.05 324 ASP B O 1
ATOM 5198 N N . ALA B 1 329 ? 33.351 -31.115 65.537 1.00 41.24 325 ALA B N 1
ATOM 5199 C CA . ALA B 1 329 ? 33.277 -32.372 66.284 1.00 40.12 325 ALA B CA 1
ATOM 5200 C C . ALA B 1 329 ? 31.820 -32.836 66.421 1.00 41.85 325 ALA B C 1
ATOM 5201 O O . ALA B 1 329 ? 31.503 -34.018 66.202 1.00 38.52 325 ALA B O 1
ATOM 5203 N N . ALA B 1 330 ? 30.934 -31.891 66.744 1.00 41.57 326 ALA B N 1
ATOM 5204 C CA . ALA B 1 330 ? 29.508 -32.186 66.899 1.00 41.15 326 ALA B CA 1
ATOM 5205 C C . ALA B 1 330 ? 28.866 -32.650 65.590 1.00 42.76 326 ALA B C 1
ATOM 5206 O O . ALA B 1 330 ? 27.918 -33.433 65.590 1.00 44.52 326 ALA B O 1
ATOM 5208 N N . LEU B 1 331 ? 29.374 -32.170 64.463 1.00 41.72 327 LEU B N 1
ATOM 5209 C CA . LEU B 1 331 ? 28.847 -32.628 63.183 1.00 38.71 327 LEU B CA 1
ATOM 5210 C C . LEU B 1 331 ? 29.180 -34.097 62.980 1.00 42.89 327 LEU B C 1
ATOM 5211 O O . LEU B 1 331 ? 28.371 -34.870 62.460 1.00 48.10 327 LEU B O 1
ATOM 5216 N N . TYR B 1 332 ? 30.380 -34.485 63.397 1.00 42.76 328 TYR B N 1
ATOM 5217 C CA . TYR B 1 332 ? 30.808 -35.877 63.271 1.00 44.03 328 TYR B CA 1
ATOM 5218 C C . TYR B 1 332 ? 30.047 -36.815 64.221 1.00 43.61 328 TYR B C 1
ATOM 5219 O O . TYR B 1 332 ? 29.825 -37.971 63.883 1.00 48.72 328 TYR B O 1
ATOM 5228 N N . ASP B 1 333 ? 29.635 -36.328 65.393 1.00 41.98 329 ASP B N 1
ATOM 5229 C CA . ASP B 1 333 ? 28.720 -37.110 66.241 1.00 46.58 329 ASP B CA 1
ATOM 5230 C C . ASP B 1 333 ? 27.390 -37.365 65.496 1.00 51.18 329 ASP B C 1
ATOM 5231 O O . ASP B 1 333 ? 26.885 -38.501 65.458 1.00 52.64 329 ASP B O 1
ATOM 5236 N N . ALA B 1 334 ? 26.843 -36.309 64.893 1.00 44.79 330 ALA B N 1
ATOM 5237 C CA . ALA B 1 334 ? 25.616 -36.397 64.115 1.00 39.99 330 ALA B CA 1
ATOM 5238 C C . ALA B 1 334 ? 25.726 -37.416 63.002 1.00 49.87 330 ALA B C 1
ATOM 5239 O O . ALA B 1 334 ? 24.768 -38.137 62.720 1.00 56.84 330 ALA B O 1
ATOM 5241 N N . LYS B 1 335 ? 26.879 -37.471 62.345 1.00 51.69 331 LYS B N 1
ATOM 5242 C CA . LYS B 1 335 ? 27.049 -38.419 61.243 1.00 50.78 331 LYS B CA 1
ATOM 5243 C C . LYS B 1 335 ? 27.014 -39.863 61.739 1.00 54.83 331 LYS B C 1
ATOM 5244 O O . LYS B 1 335 ? 26.412 -40.740 61.101 1.00 59.00 331 LYS B O 1
ATOM 5250 N N . ARG B 1 336 ? 27.671 -40.114 62.868 1.00 51.78 332 ARG B N 1
ATOM 5251 C CA . ARG B 1 336 ? 27.768 -41.472 63.396 1.00 53.80 332 ARG B CA 1
ATOM 5252 C C . ARG B 1 336 ? 26.422 -41.929 63.939 1.00 54.55 332 ARG B C 1
ATOM 5253 O O . ARG B 1 336 ? 26.048 -43.096 63.810 1.00 55.33 332 ARG B O 1
ATOM 5261 N N . ALA B 1 337 ? 25.690 -40.992 64.526 1.00 52.97 333 ALA B N 1
ATOM 5262 C CA . ALA B 1 337 ? 24.387 -41.295 65.088 1.00 51.91 333 ALA B CA 1
ATOM 5263 C C . ALA B 1 337 ? 23.330 -41.478 64.003 1.00 54.80 333 ALA B C 1
ATOM 5264 O O . ALA B 1 337 ? 22.150 -41.548 64.305 1.00 60.10 333 ALA B O 1
ATOM 5266 N N . GLY B 1 338 ? 23.737 -41.571 62.744 1.00 50.28 334 GLY B N 1
ATOM 5267 C CA . GLY B 1 338 ? 22.779 -41.905 61.701 1.00 54.92 334 GLY B CA 1
ATOM 5268 C C . GLY B 1 338 ? 22.442 -40.819 60.690 1.00 60.83 334 GLY B C 1
ATOM 5269 O O . GLY B 1 338 ? 21.520 -40.983 59.888 1.00 59.89 334 GLY B O 1
ATOM 5270 N N . ARG B 1 339 ? 23.192 -39.718 60.712 1.00 59.01 335 ARG B N 1
ATOM 5271 C CA . ARG B 1 339 ? 23.001 -38.630 59.750 1.00 57.02 335 ARG B CA 1
ATOM 5272 C C . ARG B 1 339 ? 21.605 -38.010 59.829 1.00 56.29 335 ARG B C 1
ATOM 5273 O O . ARG B 1 339 ? 20.862 -38.248 60.787 1.00 61.90 335 ARG B O 1
ATOM 5281 N N . ASN B 1 340 ? 21.270 -37.195 58.833 1.00 56.07 336 ASN B N 1
ATOM 5282 C CA . ASN B 1 340 ? 20.045 -36.380 58.852 1.00 61.00 336 ASN B CA 1
ATOM 5283 C C . ASN B 1 340 ? 19.649 -35.869 60.245 1.00 56.48 336 ASN B C 1
ATOM 5284 O O . ASN B 1 340 ? 18.525 -36.079 60.680 1.00 56.70 336 ASN B O 1
ATOM 5289 N N . ARG B 1 341 ? 20.551 -35.191 60.942 1.00 53.29 337 ARG B N 1
ATOM 5290 C CA . ARG B 1 341 ? 20.186 -34.650 62.242 1.00 54.57 337 ARG B CA 1
ATOM 5291 C C . ARG B 1 341 ? 21.165 -33.592 62.744 1.00 50.31 337 ARG B C 1
ATOM 5292 O O . ARG B 1 341 ? 22.255 -33.429 62.202 1.00 51.33 337 ARG B O 1
ATOM 5300 N N . VAL B 1 342 ? 20.758 -32.884 63.789 1.00 44.34 338 VAL B N 1
ATOM 5301 C CA . VAL B 1 342 ? 21.561 -31.846 64.402 1.00 41.89 338 VAL B CA 1
ATOM 5302 C C . VAL B 1 342 ? 21.976 -32.265 65.815 1.00 49.60 338 VAL B C 1
ATOM 5303 O O . VAL B 1 342 ? 21.137 -32.655 66.628 1.00 49.76 338 VAL B O 1
ATOM 5307 N N . VAL B 1 343 ? 23.269 -32.187 66.109 1.00 49.88 339 VAL B N 1
ATOM 5308 C CA . VAL B 1 343 ? 23.749 -32.425 67.465 1.00 45.43 339 VAL B CA 1
ATOM 5309 C C . VAL B 1 343 ? 24.223 -31.122 68.072 1.00 50.25 339 VAL B C 1
ATOM 5310 O O . VAL B 1 343 ? 25.031 -30.396 67.468 1.00 49.34 339 VAL B O 1
ATOM 5314 N N . SER B 1 344 ? 23.717 -30.814 69.264 1.00 47.98 340 SER B N 1
ATOM 5315 C CA . SER B 1 344 ? 24.111 -29.584 69.931 1.00 50.69 340 SER B CA 1
ATOM 5316 C C . SER B 1 344 ? 25.090 -29.853 71.062 1.00 53.59 340 SER B C 1
ATOM 5317 O O . SER B 1 344 ? 25.005 -30.875 71.744 1.00 55.46 340 SER B O 1
ATOM 5320 N N . VAL B 1 345 ? 26.025 -28.931 71.248 1.00 47.93 341 VAL B N 1
ATOM 5321 C CA . VAL B 1 345 ? 27.065 -29.088 72.244 1.00 49.18 341 VAL B CA 1
ATOM 5322 C C . VAL B 1 345 ? 27.321 -27.701 72.855 1.00 57.00 341 VAL B C 1
ATOM 5323 O O . VAL B 1 345 ? 28.206 -27.464 73.697 1.00 54.10 341 VAL B O 1
ATOM 5328 N N . CYS C 1 8 ? 11.611 -59.149 36.955 1.00 83.17 4 CYS C N 1
ATOM 5329 C CA . CYS C 1 8 ? 12.199 -59.448 35.650 1.00 90.13 4 CYS C CA 1
ATOM 5330 C C . CYS C 1 8 ? 13.695 -59.783 35.769 1.00 89.10 4 CYS C C 1
ATOM 5331 O O . CYS C 1 8 ? 14.517 -58.900 36.056 1.00 84.88 4 CYS C O 1
ATOM 5334 N N . PRO C 1 9 ? 14.047 -61.063 35.537 1.00 84.28 5 PRO C N 1
ATOM 5335 C CA . PRO C 1 9 ? 15.405 -61.606 35.693 1.00 88.25 5 PRO C CA 1
ATOM 5336 C C . PRO C 1 9 ? 16.396 -61.122 34.627 1.00 88.90 5 PRO C C 1
ATOM 5337 O O . PRO C 1 9 ? 16.013 -60.841 33.487 1.00 84.73 5 PRO C O 1
ATOM 5341 N N . LEU C 1 10 ? 17.667 -61.041 35.016 1.00 90.48 6 LEU C N 1
ATOM 5342 C CA . LEU C 1 10 ? 18.734 -60.553 34.142 1.00 90.54 6 LEU C CA 1
ATOM 5343 C C . LEU C 1 10 ? 19.603 -61.716 33.640 1.00 88.28 6 LEU C C 1
ATOM 5344 O O . LEU C 1 10 ? 19.620 -62.782 34.250 1.00 90.72 6 LEU C O 1
ATOM 5349 N N . PRO C 1 11 ? 20.319 -61.518 32.517 1.00 90.47 7 PRO C N 1
ATOM 5350 C CA . PRO C 1 11 ? 21.253 -62.550 32.025 1.00 90.01 7 PRO C CA 1
ATOM 5351 C C . PRO C 1 11 ? 22.557 -62.613 32.848 1.00 87.76 7 PRO C C 1
ATOM 5352 O O . PRO C 1 11 ? 22.968 -61.598 33.416 1.00 86.22 7 PRO C O 1
ATOM 5356 N N . PRO C 1 12 ? 23.204 -63.793 32.913 1.00 88.32 8 PRO C N 1
ATOM 5357 C CA . PRO C 1 12 ? 24.443 -63.913 33.702 1.00 87.91 8 PRO C CA 1
ATOM 5358 C C . PRO C 1 12 ? 25.515 -62.899 33.283 1.00 84.72 8 PRO C C 1
ATOM 5359 O O . PRO C 1 12 ? 26.352 -62.512 34.104 1.00 81.53 8 PRO C O 1
ATOM 5363 N N . ASP C 1 13 ? 25.473 -62.487 32.015 1.00 86.70 9 ASP C N 1
ATOM 5364 C CA . ASP C 1 13 ? 26.467 -61.592 31.419 1.00 82.64 9 ASP C CA 1
ATOM 5365 C C . ASP C 1 13 ? 25.855 -60.236 31.062 1.00 79.65 9 ASP C C 1
ATOM 5366 O O . ASP C 1 13 ? 26.304 -59.565 30.128 1.00 74.39 9 ASP C O 1
ATOM 5371 N N . GLU C 1 14 ? 24.827 -59.852 31.817 1.00 81.05 10 GLU C N 1
ATOM 5372 C CA . GLU C 1 14 ? 24.060 -58.623 31.593 1.00 76.40 10 GLU C CA 1
ATOM 5373 C C . GLU C 1 14 ? 24.911 -57.356 31.479 1.00 74.70 10 GLU C C 1
ATOM 5374 O O . GLU C 1 14 ? 24.476 -56.363 30.891 1.00 72.90 10 GLU C O 1
ATOM 5380 N N . ALA C 1 15 ? 26.115 -57.377 32.042 1.00 73.01 11 ALA C N 1
ATOM 5381 C CA . ALA C 1 15 ? 27.000 -56.226 31.914 1.00 74.82 11 ALA C CA 1
ATOM 5382 C C . ALA C 1 15 ? 27.664 -56.218 30.526 1.00 74.42 11 ALA C C 1
ATOM 5383 O O . ALA C 1 15 ? 27.859 -55.158 29.926 1.00 68.07 11 ALA C O 1
ATOM 5385 N N . LEU C 1 16 ? 28.004 -57.405 30.026 1.00 72.59 12 LEU C N 1
ATOM 5386 C CA . LEU C 1 16 ? 28.460 -57.549 28.648 1.00 75.47 12 LEU C CA 1
ATOM 5387 C C . LEU C 1 16 ? 27.324 -57.166 27.692 1.00 76.50 12 LEU C C 1
ATOM 5388 O O . LEU C 1 16 ? 27.543 -56.495 26.677 1.00 71.66 12 LEU C O 1
ATOM 5393 N N . ARG C 1 17 ? 26.113 -57.604 28.026 1.00 74.06 13 ARG C N 1
ATOM 5394 C CA . ARG C 1 17 ? 24.951 -57.349 27.194 1.00 70.21 13 ARG C CA 1
ATOM 5395 C C . ARG C 1 17 ? 24.761 -55.844 27.071 1.00 73.76 13 ARG C C 1
ATOM 5396 O O . ARG C 1 17 ? 24.690 -55.288 25.964 1.00 73.67 13 ARG C O 1
ATOM 5404 N N . GLN C 1 18 ? 24.690 -55.193 28.225 1.00 72.94 14 GLN C N 1
ATOM 5405 C CA . GLN C 1 18 ? 24.592 -53.747 28.297 1.00 70.46 14 GLN C CA 1
ATOM 5406 C C . GLN C 1 18 ? 25.745 -53.114 27.532 1.00 69.28 14 GLN C C 1
ATOM 5407 O O . GLN C 1 18 ? 25.575 -52.090 26.877 1.00 70.37 14 GLN C O 1
ATOM 5413 N N . GLN C 1 19 ? 26.920 -53.729 27.624 1.00 67.67 15 GLN C N 1
ATOM 5414 C CA . GLN C 1 19 ? 28.102 -53.212 26.951 1.00 70.36 15 GLN C CA 1
ATOM 5415 C C . GLN C 1 19 ? 27.903 -53.169 25.428 1.00 72.95 15 GLN C C 1
ATOM 5416 O O . GLN C 1 19 ? 28.258 -52.181 24.779 1.00 72.37 15 GLN C O 1
ATOM 5422 N N . ALA C 1 20 ? 27.322 -54.228 24.868 1.00 69.05 16 ALA C N 1
ATOM 5423 C CA . ALA C 1 20 ? 27.036 -54.278 23.438 1.00 69.43 16 ALA C CA 1
ATOM 5424 C C . ALA C 1 20 ? 26.153 -53.101 23.007 1.00 70.71 16 ALA C C 1
ATOM 5425 O O . ALA C 1 20 ? 26.526 -52.328 22.130 1.00 69.18 16 ALA C O 1
ATOM 5427 N N . LEU C 1 21 ? 24.992 -52.957 23.636 1.00 68.48 17 LEU C N 1
ATOM 5428 C CA . LEU C 1 21 ? 24.062 -51.884 23.288 1.00 64.36 17 LEU C CA 1
ATOM 5429 C C . LEU C 1 21 ? 24.684 -50.482 23.413 1.00 67.06 17 LEU C C 1
ATOM 5430 O O . LEU C 1 21 ? 24.374 -49.569 22.640 1.00 60.79 17 LEU C O 1
ATOM 5435 N N . ASP C 1 22 ? 25.572 -50.314 24.385 1.00 69.00 18 ASP C N 1
ATOM 5436 C CA . ASP C 1 22 ? 26.216 -49.025 24.598 1.00 68.22 18 ASP C CA 1
ATOM 5437 C C . ASP C 1 22 ? 27.241 -48.699 23.506 1.00 69.15 18 ASP C C 1
ATOM 5438 O O . ASP C 1 22 ? 27.405 -47.535 23.145 1.00 67.50 18 ASP C O 1
ATOM 5443 N N . ASP C 1 23 ? 27.929 -49.715 22.986 1.00 68.34 19 ASP C N 1
ATOM 5444 C CA . ASP C 1 23 ? 28.871 -49.505 21.880 1.00 70.66 19 ASP C CA 1
ATOM 5445 C C . ASP C 1 23 ? 28.147 -49.097 20.596 1.00 69.26 19 ASP C C 1
ATOM 5446 O O . ASP C 1 23 ? 28.747 -48.481 19.714 1.00 68.68 19 ASP C O 1
ATOM 5451 N N . MET C 1 24 ? 26.862 -49.456 20.501 1.00 64.01 20 MET C N 1
ATOM 5452 C CA . MET C 1 24 ? 26.031 -49.173 19.327 1.00 60.53 20 MET C CA 1
ATOM 5453 C C . MET C 1 24 ? 25.535 -47.736 19.274 1.00 57.95 20 MET C C 1
ATOM 5454 O O . MET C 1 24 ? 24.944 -47.317 18.277 1.00 59.49 20 MET C O 1
ATOM 5459 N N . ALA C 1 25 ? 25.796 -46.993 20.349 1.00 62.68 21 ALA C N 1
ATOM 5460 C CA . ALA C 1 25 ? 25.352 -45.606 20.514 1.00 59.13 21 ALA C CA 1
ATOM 5461 C C . ALA C 1 25 ? 23.927 -45.426 20.003 1.00 60.94 21 ALA C C 1
ATOM 5462 O O . ALA C 1 25 ? 23.618 -44.455 19.298 1.00 58.80 21 ALA C O 1
ATOM 5464 N N . LEU C 1 26 ? 23.066 -46.358 20.397 1.00 54.85 22 LEU C N 1
ATOM 5465 C CA . LEU C 1 26 ? 21.733 -46.500 19.838 1.00 52.45 22 LEU C CA 1
ATOM 5466 C C . LEU C 1 26 ? 20.619 -45.935 20.744 1.00 59.10 22 LEU C C 1
ATOM 5467 O O . LEU C 1 26 ? 19.623 -45.375 20.261 1.00 53.01 22 LEU C O 1
ATOM 5472 N N . VAL C 1 27 ? 20.791 -46.066 22.057 1.00 60.90 23 VAL C N 1
ATOM 5473 C CA . VAL C 1 27 ? 19.792 -45.562 22.999 1.00 59.17 23 VAL C CA 1
ATOM 5474 C C . VAL C 1 27 ? 19.780 -44.031 23.037 1.00 59.94 23 VAL C C 1
ATOM 5475 O O . VAL C 1 27 ? 20.835 -43.387 23.002 1.00 58.47 23 VAL C O 1
ATOM 5479 N N . ASP C 1 28 ? 18.580 -43.457 23.099 1.00 58.07 24 ASP C N 1
ATOM 5480 C CA . ASP C 1 28 ? 18.404 -42.003 23.161 1.00 63.59 24 ASP C CA 1
ATOM 5481 C C . ASP C 1 28 ? 18.777 -41.295 21.838 1.00 61.39 24 ASP C C 1
ATOM 5482 O O . ASP C 1 28 ? 19.439 -40.253 21.839 1.00 61.34 24 ASP C O 1
ATOM 5487 N N . THR C 1 29 ? 18.344 -41.879 20.720 1.00 56.13 25 THR C N 1
ATOM 5488 C CA . THR C 1 29 ? 18.533 -41.291 19.392 1.00 56.60 25 THR C CA 1
ATOM 5489 C C . THR C 1 29 ? 17.197 -41.143 18.662 1.00 54.99 25 THR C C 1
ATOM 5490 O O . THR C 1 29 ? 16.187 -41.727 19.063 1.00 54.62 25 THR C O 1
ATOM 5494 N N . PRO C 1 30 ? 17.182 -40.321 17.611 1.00 49.20 26 PRO C N 1
ATOM 5495 C CA . PRO C 1 30 ? 15.967 -40.015 16.852 1.00 48.95 26 PRO C CA 1
ATOM 5496 C C . PRO C 1 30 ? 15.378 -41.191 16.087 1.00 47.53 26 PRO C C 1
ATOM 5497 O O . PRO C 1 30 ? 16.084 -42.099 15.660 1.00 49.50 26 PRO C O 1
ATOM 5501 N N . ALA C 1 31 ? 14.071 -41.161 15.901 1.00 47.34 27 ALA C N 1
ATOM 5502 C CA . ALA C 1 31 ? 13.435 -42.147 15.054 1.00 50.65 27 ALA C CA 1
ATOM 5503 C C . ALA C 1 31 ? 14.121 -42.083 13.691 1.00 53.07 27 ALA C C 1
ATOM 5504 O O . ALA C 1 31 ? 14.622 -41.029 13.289 1.00 50.21 27 ALA C O 1
ATOM 5506 N N . GLU C 1 32 ? 14.167 -43.211 12.990 1.00 54.62 28 GLU C N 1
ATOM 5507 C CA . GLU C 1 32 ? 14.774 -43.242 11.661 1.00 50.47 28 GLU C CA 1
ATOM 5508 C C . GLU C 1 32 ? 13.775 -43.736 10.625 1.00 47.61 28 GLU C C 1
ATOM 5509 O O . GLU C 1 32 ? 13.105 -44.749 10.828 1.00 51.55 28 GLU C O 1
ATOM 5515 N N . HIS C 1 33 ? 13.664 -43.008 9.522 1.00 46.07 29 HIS C N 1
ATOM 5516 C CA . HIS C 1 33 ? 12.694 -43.337 8.484 1.00 50.84 29 HIS C CA 1
ATOM 5517 C C . HIS C 1 33 ? 12.525 -44.859 8.271 1.00 52.58 29 HIS C C 1
ATOM 5518 O O . HIS C 1 33 ? 11.415 -45.397 8.361 1.00 49.97 29 HIS C O 1
ATOM 5525 N N . TYR C 1 34 ? 13.640 -45.532 7.993 1.00 51.33 30 TYR C N 1
ATOM 5526 C CA . TYR C 1 34 ? 13.684 -46.976 7.743 1.00 49.13 30 TYR C CA 1
ATOM 5527 C C . TYR C 1 34 ? 12.968 -47.797 8.821 1.00 52.51 30 TYR C C 1
ATOM 5528 O O . TYR C 1 34 ? 12.128 -48.648 8.518 1.00 49.81 30 TYR C O 1
ATOM 5537 N N . LEU C 1 35 ? 13.314 -47.550 10.080 1.00 52.93 31 LEU C N 1
ATOM 5538 C CA . LEU C 1 35 ? 12.663 -48.229 11.196 1.00 49.79 31 LEU C CA 1
ATOM 5539 C C . LEU C 1 35 ? 11.166 -47.897 11.305 1.00 50.91 31 LEU C C 1
ATOM 5540 O O . LEU C 1 35 ? 10.360 -48.789 11.512 1.00 51.09 31 LEU C O 1
ATOM 5545 N N . ASP C 1 36 ? 10.789 -46.627 11.165 1.00 48.88 32 ASP C N 1
ATOM 5546 C CA . ASP C 1 36 ? 9.370 -46.270 11.108 1.00 48.78 32 ASP C CA 1
ATOM 5547 C C . ASP C 1 36 ? 8.618 -47.051 10.042 1.00 54.02 32 ASP C C 1
ATOM 5548 O O . ASP C 1 36 ? 7.434 -47.366 10.208 1.00 55.48 32 ASP C O 1
ATOM 5553 N N . ALA C 1 37 ? 9.296 -47.312 8.926 1.00 50.35 33 ALA C N 1
ATOM 5554 C CA . ALA C 1 37 ? 8.689 -48.000 7.797 1.00 50.93 33 ALA C CA 1
ATOM 5555 C C . ALA C 1 37 ? 8.567 -49.505 8.039 1.00 51.00 33 ALA C C 1
ATOM 5556 O O . ALA C 1 37 ? 7.526 -50.097 7.753 1.00 53.90 33 ALA C O 1
ATOM 5558 N N . LEU C 1 38 ? 9.624 -50.122 8.563 1.00 49.16 34 LEU C N 1
ATOM 5559 C CA . LEU C 1 38 ? 9.590 -51.550 8.907 1.00 49.59 34 LEU C CA 1
ATOM 5560 C C . LEU C 1 38 ? 8.517 -51.783 9.953 1.00 52.89 34 LEU C C 1
ATOM 5561 O O . LEU C 1 38 ? 7.784 -52.760 9.916 1.00 51.75 34 LEU C O 1
ATOM 5566 N N . VAL C 1 39 ? 8.429 -50.866 10.897 1.00 55.39 35 VAL C N 1
ATOM 5567 C CA . VAL C 1 39 ? 7.478 -51.003 11.980 1.00 52.70 35 VAL C CA 1
ATOM 5568 C C . VAL C 1 39 ? 6.045 -50.813 11.456 1.00 56.54 35 VAL C C 1
ATOM 5569 O O . VAL C 1 39 ? 5.138 -51.541 11.860 1.00 59.97 35 VAL C O 1
ATOM 5573 N N . GLU C 1 40 ? 5.853 -49.869 10.533 1.00 56.37 36 GLU C N 1
ATOM 5574 C CA . GLU C 1 40 ? 4.550 -49.665 9.900 1.00 59.63 36 GLU C CA 1
ATOM 5575 C C . GLU C 1 40 ? 4.183 -50.803 8.952 1.00 61.17 36 GLU C C 1
ATOM 5576 O O . GLU C 1 40 ? 3.006 -51.113 8.765 1.00 62.21 36 GLU C O 1
ATOM 5582 N N . LEU C 1 41 ? 5.195 -51.414 8.344 1.00 61.30 37 LEU C N 1
ATOM 5583 C CA . LEU C 1 41 ? 4.975 -52.524 7.423 1.00 56.32 37 LEU C CA 1
ATOM 5584 C C . LEU C 1 41 ? 4.502 -53.766 8.180 1.00 64.81 37 LEU C C 1
ATOM 5585 O O . LEU C 1 41 ? 3.593 -54.468 7.729 1.00 69.35 37 LEU C O 1
ATOM 5590 N N . ALA C 1 42 ? 5.122 -54.025 9.332 1.00 62.46 38 ALA C N 1
ATOM 5591 C CA . ALA C 1 42 ? 4.781 -55.162 10.177 1.00 60.22 38 ALA C CA 1
ATOM 5592 C C . ALA C 1 42 ? 3.376 -55.008 10.739 1.00 66.11 38 ALA C C 1
ATOM 5593 O O . ALA C 1 42 ? 2.652 -55.997 10.891 1.00 67.75 38 ALA C O 1
ATOM 5595 N N . ARG C 1 43 ? 2.996 -53.770 11.048 1.00 60.93 39 ARG C N 1
ATOM 5596 C CA . ARG C 1 43 ? 1.657 -53.493 11.552 1.00 67.37 39 ARG C CA 1
ATOM 5597 C C . ARG C 1 43 ? 0.629 -53.795 10.471 1.00 72.23 39 ARG C C 1
ATOM 5598 O O . ARG C 1 43 ? -0.458 -54.292 10.758 1.00 74.88 39 ARG C O 1
ATOM 5606 N N . GLU C 1 44 ? 0.983 -53.495 9.226 1.00 72.56 40 GLU C N 1
ATOM 5607 C CA . GLU C 1 44 ? 0.085 -53.711 8.095 1.00 76.64 40 GLU C CA 1
ATOM 5608 C C . GLU C 1 44 ? -0.060 -55.195 7.785 1.00 74.09 40 GLU C C 1
ATOM 5609 O O . GLU C 1 44 ? -1.165 -55.732 7.755 1.00 75.31 40 GLU C O 1
ATOM 5615 N N . THR C 1 45 ? 1.075 -55.838 7.547 1.00 67.09 41 THR C N 1
ATOM 5616 C CA . THR C 1 45 ? 1.130 -57.257 7.256 1.00 72.06 41 THR C CA 1
ATOM 5617 C C . THR C 1 45 ? 0.234 -58.048 8.188 1.00 77.26 41 THR C C 1
ATOM 5618 O O . THR C 1 45 ? -0.708 -58.716 7.756 1.00 82.18 41 THR C O 1
ATOM 5622 N N . PHE C 1 46 ? 0.550 -57.967 9.475 1.00 75.98 42 PHE C N 1
ATOM 5623 C CA . PHE C 1 46 ? -0.073 -58.799 10.492 1.00 75.00 42 PHE C CA 1
ATOM 5624 C C . PHE C 1 46 ? -1.419 -58.270 10.963 1.00 78.85 42 PHE C C 1
ATOM 5625 O O . PHE C 1 46 ? -2.319 -59.049 11.282 1.00 83.67 42 PHE C O 1
ATOM 5633 N N . GLY C 1 47 ? -1.550 -56.950 11.022 1.00 75.41 43 GLY C N 1
ATOM 5634 C CA . GLY C 1 47 ? -2.818 -56.342 11.369 1.00 75.50 43 GLY C CA 1
ATOM 5635 C C . GLY C 1 47 ? -3.004 -56.064 12.849 1.00 76.31 43 GLY C C 1
ATOM 5636 O O . GLY C 1 47 ? -4.106 -55.713 13.264 1.00 82.49 43 GLY C O 1
ATOM 5637 N N . VAL C 1 48 ? -1.946 -56.212 13.645 1.00 72.26 44 VAL C N 1
ATOM 5638 C CA . VAL C 1 48 ? -2.010 -55.838 15.060 1.00 72.89 44 VAL C CA 1
ATOM 5639 C C . VAL C 1 48 ? -2.166 -54.314 15.228 1.00 73.91 44 VAL C C 1
ATOM 5640 O O . VAL C 1 48 ? -2.304 -53.582 14.242 1.00 73.32 44 VAL C O 1
ATOM 5644 N N . LYS C 1 49 ? -2.163 -53.842 16.475 1.00 71.23 45 LYS C N 1
ATOM 5645 C CA . LYS C 1 49 ? -2.333 -52.415 16.764 1.00 70.04 45 LYS C CA 1
ATOM 5646 C C . LYS C 1 49 ? -0.998 -51.753 17.044 1.00 67.08 45 LYS C C 1
ATOM 5647 O O . LYS C 1 49 ? -0.879 -50.526 17.024 1.00 64.02 45 LYS C O 1
ATOM 5653 N N . THR C 1 50 ? 0.010 -52.572 17.312 1.00 64.60 46 THR C N 1
ATOM 5654 C CA . THR C 1 50 ? 1.235 -52.063 17.892 1.00 61.84 46 THR C CA 1
ATOM 5655 C C . THR C 1 50 ? 2.464 -52.864 17.510 1.00 62.15 46 THR C C 1
ATOM 5656 O O . THR C 1 50 ? 2.492 -54.080 17.653 1.00 62.44 46 THR C O 1
ATOM 5660 N N . VAL C 1 51 ? 3.487 -52.166 17.032 1.00 55.84 47 VAL C N 1
ATOM 5661 C CA . VAL C 1 51 ? 4.777 -52.787 16.806 1.00 57.83 47 VAL C CA 1
ATOM 5662 C C . VAL C 1 51 ? 5.836 -51.887 17.406 1.00 55.12 47 VAL C C 1
ATOM 5663 O O . VAL C 1 51 ? 5.721 -50.664 17.358 1.00 57.96 47 VAL C O 1
ATOM 5667 N N . LEU C 1 52 ? 6.865 -52.488 17.984 1.00 50.85 48 LEU C N 1
ATOM 5668 C CA . LEU C 1 52 ? 7.884 -51.712 18.667 1.00 56.30 48 LEU C CA 1
ATOM 5669 C C . LEU C 1 52 ? 9.255 -52.244 18.334 1.00 54.56 48 LEU C C 1
ATOM 5670 O O . LEU C 1 52 ? 9.408 -53.409 17.974 1.00 50.69 48 LEU C O 1
ATOM 5675 N N . ILE C 1 53 ? 10.259 -51.388 18.474 1.00 53.83 49 ILE C N 1
ATOM 5676 C CA . ILE C 1 53 ? 11.631 -51.859 18.499 1.00 53.32 49 ILE C CA 1
ATOM 5677 C C . ILE C 1 53 ? 12.227 -51.352 19.798 1.00 56.65 49 ILE C C 1
ATOM 5678 O O . ILE C 1 53 ? 12.730 -50.234 19.879 1.00 60.35 49 ILE C O 1
ATOM 5683 N N . SER C 1 54 ? 12.126 -52.183 20.826 1.00 58.89 50 SER C N 1
ATOM 5684 C CA . SER C 1 54 ? 12.499 -51.794 22.176 1.00 59.64 50 SER C CA 1
ATOM 5685 C C . SER C 1 54 ? 13.898 -52.261 22.530 1.00 58.01 50 SER C C 1
ATOM 5686 O O . SER C 1 54 ? 14.242 -53.437 22.384 1.00 60.89 50 SER C O 1
ATOM 5689 N N . LEU C 1 55 ? 14.702 -51.317 22.989 1.00 55.02 51 LEU C N 1
ATOM 5690 C CA . LEU C 1 55 ? 16.027 -51.611 23.486 1.00 56.85 51 LEU C CA 1
ATOM 5691 C C . LEU C 1 55 ? 15.953 -51.706 25.005 1.00 57.01 51 LEU C C 1
ATOM 5692 O O . LEU C 1 55 ? 15.440 -50.803 25.676 1.00 59.04 51 LEU C O 1
ATOM 5697 N N . ILE C 1 56 ? 16.443 -52.820 25.530 1.00 55.69 52 ILE C N 1
ATOM 5698 C CA . ILE C 1 56 ? 16.520 -53.043 26.961 1.00 59.37 52 ILE C CA 1
ATOM 5699 C C . ILE C 1 56 ? 17.788 -52.397 27.524 1.00 64.03 52 ILE C C 1
ATOM 5700 O O . ILE C 1 56 ? 18.915 -52.882 27.313 1.00 58.22 52 ILE C O 1
ATOM 5705 N N . ASP C 1 57 ? 17.573 -51.288 28.231 1.00 60.28 53 ASP C N 1
ATOM 5706 C CA . ASP C 1 57 ? 18.634 -50.418 28.723 1.00 65.99 53 ASP C CA 1
ATOM 5707 C C . ASP C 1 57 ? 18.524 -50.296 30.245 1.00 64.88 53 ASP C C 1
ATOM 5708 O O . ASP C 1 57 ? 17.611 -49.655 30.750 1.00 61.16 53 ASP C O 1
ATOM 5713 N N . HIS C 1 58 ? 19.451 -50.919 30.967 1.00 67.70 54 HIS C N 1
ATOM 5714 C CA . HIS C 1 58 ? 19.442 -50.901 32.433 1.00 68.55 54 HIS C CA 1
ATOM 5715 C C . HIS C 1 58 ? 18.031 -51.220 32.944 1.00 67.38 54 HIS C C 1
ATOM 5716 O O . HIS C 1 58 ? 17.500 -52.305 32.688 1.00 68.67 54 HIS C O 1
ATOM 5723 N N . ASP C 1 59 ? 17.427 -50.266 33.650 1.00 72.95 55 ASP C N 1
ATOM 5724 C CA . ASP C 1 59 ? 16.109 -50.451 34.279 1.00 77.38 55 ASP C CA 1
ATOM 5725 C C . ASP C 1 59 ? 14.874 -50.194 33.395 1.00 75.24 55 ASP C C 1
ATOM 5726 O O . ASP C 1 59 ? 13.734 -50.171 33.885 1.00 71.31 55 ASP C O 1
ATOM 5731 N N . ARG C 1 60 ? 15.094 -50.003 32.096 1.00 75.65 56 ARG C N 1
ATOM 5732 C CA . ARG C 1 60 ? 14.002 -49.598 31.210 1.00 71.35 56 ARG C CA 1
ATOM 5733 C C . ARG C 1 60 ? 13.979 -50.288 29.854 1.00 68.39 56 ARG C C 1
ATOM 5734 O O . ARG C 1 60 ? 14.962 -50.871 29.395 1.00 60.03 56 ARG C O 1
ATOM 5742 N N . GLN C 1 61 ? 12.819 -50.179 29.226 1.00 71.72 57 GLN C N 1
ATOM 5743 C CA . GLN C 1 61 ? 12.596 -50.613 27.868 1.00 66.31 57 GLN C CA 1
ATOM 5744 C C . GLN C 1 61 ? 12.425 -49.362 26.993 1.00 67.92 57 GLN C C 1
ATOM 5745 O O . GLN C 1 61 ? 11.314 -48.858 26.847 1.00 71.08 57 GLN C O 1
ATOM 5751 N N . TRP C 1 62 ? 13.517 -48.850 26.422 1.00 61.78 58 TRP C N 1
ATOM 5752 C CA . TRP C 1 62 ? 13.431 -47.654 25.576 1.00 59.47 58 TRP C CA 1
ATOM 5753 C C . TRP C 1 62 ? 13.195 -48.016 24.100 1.00 62.25 58 TRP C C 1
ATOM 5754 O O . TRP C 1 62 ? 13.875 -48.889 23.557 1.00 59.59 58 TRP C O 1
ATOM 5765 N N . PHE C 1 63 ? 12.244 -47.341 23.452 1.00 60.22 59 PHE C N 1
ATOM 5766 C CA . PHE C 1 63 ? 11.916 -47.624 22.046 1.00 60.62 59 PHE C CA 1
ATOM 5767 C C . PHE C 1 63 ? 12.623 -46.726 21.020 1.00 61.09 59 PHE C C 1
ATOM 5768 O O . PHE C 1 63 ? 12.616 -45.499 21.149 1.00 58.78 59 PHE C O 1
ATOM 5776 N N . LYS C 1 64 ? 13.211 -47.355 19.998 1.00 59.24 60 LYS C N 1
ATOM 5777 C CA . LYS C 1 64 ? 13.850 -46.644 18.882 1.00 57.82 60 LYS C CA 1
ATOM 5778 C C . LYS C 1 64 ? 12.850 -46.371 17.762 1.00 50.93 60 LYS C C 1
ATOM 5779 O O . LYS C 1 64 ? 12.963 -45.369 17.057 1.00 53.73 60 LYS C O 1
ATOM 5785 N N . ALA C 1 65 ? 11.884 -47.277 17.602 1.00 51.47 61 ALA C N 1
ATOM 5786 C CA . ALA C 1 65 ? 10.727 -47.080 16.725 1.00 50.54 61 ALA C CA 1
ATOM 5787 C C . ALA C 1 65 ? 9.486 -47.662 17.383 1.00 55.15 61 ALA C C 1
ATOM 5788 O O . ALA C 1 65 ? 9.590 -48.568 18.223 1.00 57.89 61 ALA C O 1
ATOM 5790 N N . ARG C 1 66 ? 8.317 -47.151 16.994 1.00 53.32 62 ARG C N 1
ATOM 5791 C CA . ARG C 1 66 ? 7.042 -47.633 17.525 1.00 55.86 62 ARG C CA 1
ATOM 5792 C C . ARG C 1 66 ? 5.877 -47.161 16.672 1.00 58.73 62 ARG C C 1
ATOM 5793 O O . ARG C 1 66 ? 5.967 -46.128 16.014 1.00 65.12 62 ARG C O 1
ATOM 5801 N N . ILE C 1 67 ? 4.786 -47.922 16.680 1.00 55.88 63 ILE C N 1
ATOM 5802 C CA . ILE C 1 67 ? 3.528 -47.461 16.101 1.00 58.54 63 ILE C CA 1
ATOM 5803 C C . ILE C 1 67 ? 2.373 -48.044 16.911 1.00 63.82 63 ILE C C 1
ATOM 5804 O O . ILE C 1 67 ? 2.400 -49.222 17.286 1.00 58.03 63 ILE C O 1
ATOM 5809 N N . GLY C 1 68 ? 1.380 -47.207 17.212 1.00 65.18 64 GLY C N 1
ATOM 5810 C CA . GLY C 1 68 ? 0.266 -47.612 18.062 1.00 68.17 64 GLY C CA 1
ATOM 5811 C C . GLY C 1 68 ? 0.627 -47.708 19.542 1.00 65.03 64 GLY C C 1
ATOM 5812 O O . GLY C 1 68 ? 0.185 -48.615 20.243 1.00 60.48 64 GLY C O 1
ATOM 5813 N N . LEU C 1 69 ? 1.424 -46.758 20.021 1.00 64.88 65 LEU C N 1
ATOM 5814 C CA . LEU C 1 69 ? 1.918 -46.804 21.367 1.00 59.06 65 LEU C CA 1
ATOM 5815 C C . LEU C 1 69 ? 2.544 -45.422 21.552 1.00 68.74 65 LEU C C 1
ATOM 5816 O O . LEU C 1 69 ? 3.414 -45.009 20.787 1.00 64.63 65 LEU C O 1
ATOM 5821 N N . ASP C 1 70 ? 2.071 -44.711 22.569 1.00 73.96 66 ASP C N 1
ATOM 5822 C CA . ASP C 1 70 ? 2.354 -43.299 22.717 1.00 72.31 66 ASP C CA 1
ATOM 5823 C C . ASP C 1 70 ? 3.560 -43.122 23.671 1.00 69.42 66 ASP C C 1
ATOM 5824 O O . ASP C 1 70 ? 4.375 -42.218 23.493 1.00 75.48 66 ASP C O 1
ATOM 5829 N N . ALA C 1 71 ? 3.657 -43.982 24.676 1.00 67.78 67 ALA C N 1
ATOM 5830 C CA . ALA C 1 71 ? 4.760 -43.881 25.630 1.00 73.35 67 ALA C CA 1
ATOM 5831 C C . ALA C 1 71 ? 6.126 -43.929 24.925 1.00 72.01 67 ALA C C 1
ATOM 5832 O O . ALA C 1 71 ? 6.270 -44.532 23.864 1.00 69.47 67 ALA C O 1
ATOM 5834 N N . GLU C 1 72 ? 7.117 -43.268 25.513 1.00 75.58 68 GLU C N 1
ATOM 5835 C CA . GLU C 1 72 ? 8.474 -43.276 24.986 1.00 69.43 68 GLU C CA 1
ATOM 5836 C C . GLU C 1 72 ? 9.231 -44.470 25.546 1.00 75.15 68 GLU C C 1
ATOM 5837 O O . GLU C 1 72 ? 10.142 -45.002 24.895 1.00 71.31 68 GLU C O 1
ATOM 5843 N N . GLN C 1 73 ? 8.842 -44.886 26.755 1.00 75.62 69 GLN C N 1
ATOM 5844 C CA . GLN C 1 73 ? 9.470 -46.017 27.445 1.00 71.91 69 GLN C CA 1
ATOM 5845 C C . GLN C 1 73 ? 8.561 -46.670 28.506 1.00 74.76 69 GLN C C 1
ATOM 5846 O O . GLN C 1 73 ? 7.470 -46.172 28.801 1.00 72.70 69 GLN C O 1
ATOM 5852 N N . THR C 1 74 ? 9.023 -47.801 29.043 1.00 71.70 70 THR C N 1
ATOM 5853 C CA . THR C 1 74 ? 8.407 -48.481 30.188 1.00 75.44 70 THR C CA 1
ATOM 5854 C C . THR C 1 74 ? 9.484 -49.281 30.956 1.00 79.40 70 THR C C 1
ATOM 5855 O O . THR C 1 74 ? 10.465 -49.747 30.366 1.00 73.09 70 THR C O 1
ATOM 5859 N N . PRO C 1 75 ? 9.315 -49.427 32.282 1.00 85.16 71 PRO C N 1
ATOM 5860 C CA . PRO C 1 75 ? 10.356 -50.052 33.116 1.00 81.47 71 PRO C CA 1
ATOM 5861 C C . PRO C 1 75 ? 10.637 -51.512 32.758 1.00 78.15 71 PRO C C 1
ATOM 5862 O O . PRO C 1 75 ? 9.764 -52.201 32.229 1.00 79.26 71 PRO C O 1
ATOM 5866 N N . ARG C 1 76 ? 11.847 -51.972 33.071 1.00 81.29 72 ARG C N 1
ATOM 5867 C CA . ARG C 1 76 ? 12.314 -53.301 32.663 1.00 80.66 72 ARG C CA 1
ATOM 5868 C C . ARG C 1 76 ? 11.625 -54.456 33.396 1.00 83.98 72 ARG C C 1
ATOM 5869 O O . ARG C 1 76 ? 11.651 -55.587 32.915 1.00 87.17 72 ARG C O 1
ATOM 5877 N N . ASP C 1 77 ? 11.009 -54.177 34.546 1.00 84.23 73 ASP C N 1
ATOM 5878 C CA . ASP C 1 77 ? 10.300 -55.217 35.306 1.00 85.64 73 ASP C CA 1
ATOM 5879 C C . ASP C 1 77 ? 8.917 -55.558 34.727 1.00 87.42 73 ASP C C 1
ATOM 5880 O O . ASP C 1 77 ? 8.466 -56.717 34.796 1.00 83.16 73 ASP C O 1
ATOM 5885 N N . LEU C 1 78 ? 8.261 -54.544 34.157 1.00 85.49 74 LEU C N 1
ATOM 5886 C CA . LEU C 1 78 ? 6.962 -54.702 33.490 1.00 92.75 74 LEU C CA 1
ATOM 5887 C C . LEU C 1 78 ? 7.049 -54.944 31.962 1.00 99.09 74 LEU C C 1
ATOM 5888 O O . LEU C 1 78 ? 6.110 -54.609 31.223 1.00 95.59 74 LEU C O 1
ATOM 5893 N N . SER C 1 79 ? 8.157 -55.521 31.490 1.00 94.59 75 SER C N 1
ATOM 5894 C CA . SER C 1 79 ? 8.293 -55.833 30.065 1.00 85.22 75 SER C CA 1
ATOM 5895 C C . SER C 1 79 ? 8.455 -57.335 29.771 1.00 84.45 75 SER C C 1
ATOM 5896 O O . SER C 1 79 ? 9.151 -58.068 30.491 1.00 78.81 75 SER C O 1
ATOM 5899 N N . PHE C 1 80 ? 7.766 -57.775 28.718 1.00 83.59 76 PHE C N 1
ATOM 5900 C CA . PHE C 1 80 ? 7.928 -59.105 28.142 1.00 74.04 76 PHE C CA 1
ATOM 5901 C C . PHE C 1 80 ? 9.354 -59.234 27.618 1.00 75.58 76 PHE C C 1
ATOM 5902 O O . PHE C 1 80 ? 10.039 -60.237 27.856 1.00 71.37 76 PHE C O 1
ATOM 5910 N N . CYS C 1 81 ? 9.774 -58.189 26.901 1.00 72.72 77 CYS C N 1
ATOM 5911 C CA . CYS C 1 81 ? 11.099 -58.080 26.288 1.00 70.56 77 CYS C CA 1
ATOM 5912 C C . CYS C 1 81 ? 12.266 -58.448 27.209 1.00 77.58 77 CYS C C 1
ATOM 5913 O O . CYS C 1 81 ? 13.303 -58.930 26.733 1.00 73.21 77 CYS C O 1
ATOM 5916 N N . GLY C 1 82 ? 12.108 -58.206 28.513 1.00 80.99 78 GLY C N 1
ATOM 5917 C CA . GLY C 1 82 ? 13.131 -58.551 29.488 1.00 75.19 78 GLY C CA 1
ATOM 5918 C C . GLY C 1 82 ? 13.381 -60.046 29.485 1.00 71.12 78 GLY C C 1
ATOM 5919 O O . GLY C 1 82 ? 14.508 -60.503 29.702 1.00 69.63 78 GLY C O 1
ATOM 5920 N N . HIS C 1 83 ? 12.317 -60.806 29.234 1.00 69.82 79 HIS C N 1
ATOM 5921 C CA . HIS C 1 83 ? 12.405 -62.260 29.134 1.00 79.50 79 HIS C CA 1
ATOM 5922 C C . HIS C 1 83 ? 12.821 -62.710 27.728 1.00 77.97 79 HIS C C 1
ATOM 5923 O O . HIS C 1 83 ? 13.721 -63.537 27.579 1.00 75.58 79 HIS C O 1
ATOM 5930 N N . ALA C 1 84 ? 12.152 -62.170 26.708 1.00 75.62 80 ALA C N 1
ATOM 5931 C CA . ALA C 1 84 ? 12.477 -62.458 25.315 1.00 70.09 80 ALA C CA 1
ATOM 5932 C C . ALA C 1 84 ? 13.989 -62.517 25.070 1.00 72.58 80 ALA C C 1
ATOM 5933 O O . ALA C 1 84 ? 14.478 -63.486 24.493 1.00 71.44 80 ALA C O 1
ATOM 5935 N N . ILE C 1 85 ? 14.723 -61.496 25.525 1.00 70.45 81 ILE C N 1
ATOM 5936 C CA . ILE C 1 85 ? 16.181 -61.432 25.319 1.00 71.01 81 ILE C CA 1
ATOM 5937 C C . ILE C 1 85 ? 16.997 -62.433 26.146 1.00 75.63 81 ILE C C 1
ATOM 5938 O O . ILE C 1 85 ? 18.232 -62.412 26.095 1.00 71.50 81 ILE C O 1
ATOM 5943 N N . LEU C 1 86 ? 16.324 -63.288 26.915 1.00 80.71 82 LEU C N 1
ATOM 5944 C CA . LEU C 1 86 ? 17.025 -64.302 27.712 1.00 82.01 82 LEU C CA 1
ATOM 5945 C C . LEU C 1 86 ? 17.143 -65.616 26.936 1.00 83.26 82 LEU C C 1
ATOM 5946 O O . LEU C 1 86 ? 17.901 -66.513 27.326 1.00 80.60 82 LEU C O 1
ATOM 5951 N N . ALA C 1 87 ? 16.394 -65.712 25.836 1.00 82.45 83 ALA C N 1
ATOM 5952 C CA . ALA C 1 87 ? 16.343 -66.928 25.025 1.00 83.57 83 ALA C CA 1
ATOM 5953 C C . ALA C 1 87 ? 16.548 -66.649 23.531 1.00 84.85 83 ALA C C 1
ATOM 5954 O O . ALA C 1 87 ? 16.166 -65.586 23.022 1.00 79.69 83 ALA C O 1
ATOM 5956 N N . SER C 1 88 ? 17.137 -67.623 22.835 1.00 87.24 84 SER C N 1
ATOM 5957 C CA . SER C 1 88 ? 17.432 -67.501 21.404 1.00 88.61 84 SER C CA 1
ATOM 5958 C C . SER C 1 88 ? 16.174 -67.497 20.534 1.00 80.73 84 SER C C 1
ATOM 5959 O O . SER C 1 88 ? 16.188 -66.999 19.407 1.00 72.65 84 SER C O 1
ATOM 5962 N N . GLU C 1 89 ? 15.089 -68.053 21.063 1.00 81.12 85 GLU C N 1
ATOM 5963 C CA . GLU C 1 89 ? 13.870 -68.215 20.284 1.00 77.35 85 GLU C CA 1
ATOM 5964 C C . GLU C 1 89 ? 12.897 -67.084 20.571 1.00 74.83 85 GLU C C 1
ATOM 5965 O O . GLU C 1 89 ? 13.045 -66.359 21.562 1.00 75.89 85 GLU C O 1
ATOM 5971 N N . PRO C 1 90 ? 11.892 -66.930 19.701 1.00 70.89 86 PRO C N 1
ATOM 5972 C CA . PRO C 1 90 ? 10.926 -65.855 19.914 1.00 69.86 86 PRO C CA 1
ATOM 5973 C C . PRO C 1 90 ? 10.059 -66.139 21.132 1.00 74.59 86 PRO C C 1
ATOM 5974 O O . PRO C 1 90 ? 9.601 -67.263 21.317 1.00 77.36 86 PRO C O 1
ATOM 5978 N N . LEU C 1 91 ? 9.864 -65.127 21.968 1.00 67.99 87 LEU C N 1
ATOM 5979 C CA . LEU C 1 91 ? 8.898 -65.212 23.043 1.00 63.39 87 LEU C CA 1
ATOM 5980 C C . LEU C 1 91 ? 7.500 -64.944 22.479 1.00 70.68 87 LEU C C 1
ATOM 5981 O O . LEU C 1 91 ? 7.051 -63.801 22.415 1.00 66.76 87 LEU C O 1
ATOM 5986 N N . MET C 1 92 ? 6.814 -66.000 22.057 1.00 75.27 88 MET C N 1
ATOM 5987 C CA . MET C 1 92 ? 5.460 -65.848 21.538 1.00 75.13 88 MET C CA 1
ATOM 5988 C C . MET C 1 92 ? 4.409 -66.147 22.617 1.00 76.74 88 MET C C 1
ATOM 5989 O O . MET C 1 92 ? 4.384 -67.240 23.182 1.00 76.40 88 MET C O 1
ATOM 5994 N N . VAL C 1 93 ? 3.548 -65.169 22.901 1.00 77.20 89 VAL C N 1
ATOM 5995 C CA . VAL C 1 93 ? 2.565 -65.270 23.992 1.00 77.64 89 VAL C CA 1
ATOM 5996 C C . VAL C 1 93 ? 1.115 -65.068 23.514 1.00 79.11 89 VAL C C 1
ATOM 5997 O O . VAL C 1 93 ? 0.671 -63.934 23.305 1.00 74.61 89 VAL C O 1
ATOM 6001 N N . THR C 1 94 ? 0.382 -66.173 23.361 1.00 81.90 90 THR C N 1
ATOM 6002 C CA . THR C 1 94 ? -1.025 -66.150 22.931 1.00 82.08 90 THR C CA 1
ATOM 6003 C C . THR C 1 94 ? -1.898 -65.180 23.751 1.00 81.53 90 THR C C 1
ATOM 6004 O O . THR C 1 94 ? -2.677 -64.398 23.188 1.00 76.51 90 THR C O 1
ATOM 6008 N N . ASP C 1 95 ? -1.753 -65.248 25.076 1.00 83.31 91 ASP C N 1
ATOM 6009 C CA . ASP C 1 95 ? -2.586 -64.504 26.023 1.00 81.83 91 ASP C CA 1
ATOM 6010 C C . ASP C 1 95 ? -1.827 -64.269 27.346 1.00 80.73 91 ASP C C 1
ATOM 6011 O O . ASP C 1 95 ? -1.543 -65.224 28.085 1.00 76.86 91 ASP C O 1
ATOM 6016 N N . ALA C 1 96 ? -1.513 -63.001 27.636 1.00 80.94 92 ALA C N 1
ATOM 6017 C CA . ALA C 1 96 ? -0.654 -62.614 28.770 1.00 78.02 92 ALA C CA 1
ATOM 6018 C C . ALA C 1 96 ? -1.373 -62.569 30.118 1.00 78.88 92 ALA C C 1
ATOM 6019 O O . ALA C 1 96 ? -0.731 -62.498 31.180 1.00 68.39 92 ALA C O 1
ATOM 6021 N N . SER C 1 97 ? -2.703 -62.577 30.062 1.00 83.43 93 SER C N 1
ATOM 6022 C CA . SER C 1 97 ? -3.526 -62.607 31.267 1.00 83.80 93 SER C CA 1
ATOM 6023 C C . SER C 1 97 ? -3.489 -64.010 31.881 1.00 76.46 93 SER C C 1
ATOM 6024 O O . SER C 1 97 ? -3.457 -64.164 33.102 1.00 74.44 93 SER C O 1
ATOM 6027 N N . ARG C 1 98 ? -3.467 -65.023 31.019 1.00 72.74 94 ARG C N 1
ATOM 6028 C CA . ARG C 1 98 ? -3.320 -66.408 31.446 1.00 72.15 94 ARG C CA 1
ATOM 6029 C C . ARG C 1 98 ? -1.855 -66.789 31.727 1.00 72.03 94 ARG C C 1
ATOM 6030 O O . ARG C 1 98 ? -1.566 -67.934 32.051 1.00 69.13 94 ARG C O 1
ATOM 6038 N N . ASP C 1 99 ? -0.935 -65.837 31.606 1.00 73.20 95 ASP C N 1
ATOM 6039 C CA . ASP C 1 99 ? 0.491 -66.151 31.703 1.00 69.89 95 ASP C CA 1
ATOM 6040 C C . ASP C 1 99 ? 1.092 -65.731 33.054 1.00 72.20 95 ASP C C 1
ATOM 6041 O O . ASP C 1 99 ? 0.956 -64.579 33.465 1.00 72.77 95 ASP C O 1
ATOM 6046 N N . PRO C 1 100 ? 1.758 -66.677 33.743 1.00 73.21 96 PRO C N 1
ATOM 6047 C CA . PRO C 1 100 ? 2.391 -66.543 35.069 1.00 74.24 96 PRO C CA 1
ATOM 6048 C C . PRO C 1 100 ? 3.306 -65.339 35.214 1.00 72.09 96 PRO C C 1
ATOM 6049 O O . PRO C 1 100 ? 3.260 -64.656 36.239 1.00 71.25 96 PRO C O 1
ATOM 6053 N N . ARG C 1 101 ? 4.138 -65.103 34.201 1.00 78.53 97 ARG C N 1
ATOM 6054 C CA . ARG C 1 101 ? 5.111 -64.006 34.212 1.00 75.70 97 ARG C CA 1
ATOM 6055 C C . ARG C 1 101 ? 4.471 -62.634 33.969 1.00 68.40 97 ARG C C 1
ATOM 6056 O O . ARG C 1 101 ? 4.966 -61.627 34.468 1.00 69.37 97 ARG C O 1
ATOM 6064 N N . PHE C 1 102 ? 3.374 -62.589 33.214 1.00 68.40 98 PHE C N 1
ATOM 6065 C CA . PHE C 1 102 ? 2.863 -61.304 32.725 1.00 76.32 98 PHE C CA 1
ATOM 6066 C C . PHE C 1 102 ? 1.434 -60.924 33.156 1.00 76.94 98 PHE C C 1
ATOM 6067 O O . PHE C 1 102 ? 1.045 -59.763 33.045 1.00 80.46 98 PHE C O 1
ATOM 6075 N N . HIS C 1 103 ? 0.667 -61.889 33.652 1.00 76.44 99 HIS C N 1
ATOM 6076 C CA . HIS C 1 103 ? -0.753 -61.678 33.984 1.00 79.65 99 HIS C CA 1
ATOM 6077 C C . HIS C 1 103 ? -1.083 -60.450 34.867 1.00 79.11 99 HIS C C 1
ATOM 6078 O O . HIS C 1 103 ? -2.176 -59.881 34.776 1.00 73.46 99 HIS C O 1
ATOM 6085 N N . ASP C 1 104 ? -0.167 -60.049 35.739 1.00 74.78 100 ASP C N 1
ATOM 6086 C CA . ASP C 1 104 ? -0.452 -58.876 36.559 1.00 81.18 100 ASP C CA 1
ATOM 6087 C C . ASP C 1 104 ? 0.423 -57.663 36.201 1.00 85.19 100 ASP C C 1
ATOM 6088 O O . ASP C 1 104 ? 0.487 -56.675 36.948 1.00 81.08 100 ASP C O 1
ATOM 6093 N N . ASN C 1 105 ? 1.080 -57.757 35.046 1.00 79.98 101 ASN C N 1
ATOM 6094 C CA . ASN C 1 105 ? 1.740 -56.621 34.414 1.00 79.24 101 ASN C CA 1
ATOM 6095 C C . ASN C 1 105 ? 0.736 -55.471 34.204 1.00 81.12 101 ASN C C 1
ATOM 6096 O O . ASN C 1 105 ? -0.349 -55.672 33.637 1.00 78.38 101 ASN C O 1
ATOM 6101 N N . PRO C 1 106 ? 1.093 -54.262 34.667 1.00 78.02 102 PRO C N 1
ATOM 6102 C CA . PRO C 1 106 ? 0.212 -53.085 34.614 1.00 78.42 102 PRO C CA 1
ATOM 6103 C C . PRO C 1 106 ? -0.418 -52.853 33.237 1.00 79.19 102 PRO C C 1
ATOM 6104 O O . PRO C 1 106 ? -1.560 -52.383 33.153 1.00 76.09 102 PRO C O 1
ATOM 6108 N N . LEU C 1 107 ? 0.329 -53.187 32.183 1.00 79.99 103 LEU C N 1
ATOM 6109 C CA . LEU C 1 107 ? -0.078 -52.937 30.796 1.00 78.80 103 LEU C CA 1
ATOM 6110 C C . LEU C 1 107 ? -0.967 -54.059 30.247 1.00 76.93 103 LEU C C 1
ATOM 6111 O O . LEU C 1 107 ? -1.553 -53.934 29.161 1.00 70.60 103 LEU C O 1
ATOM 6116 N N . VAL C 1 108 ? -1.055 -55.150 31.010 1.00 79.97 104 VAL C N 1
ATOM 6117 C CA . VAL C 1 108 ? -1.974 -56.251 30.717 1.00 80.41 104 VAL C CA 1
ATOM 6118 C C . VAL C 1 108 ? -3.286 -56.053 31.484 1.00 78.12 104 VAL C C 1
ATOM 6119 O O . VAL C 1 108 ? -4.364 -56.017 30.878 1.00 75.12 104 VAL C O 1
ATOM 6123 N N . THR C 1 109 ? -3.183 -55.918 32.809 1.00 75.50 105 THR C N 1
ATOM 6124 C CA . THR C 1 109 ? -4.353 -55.676 33.668 1.00 81.63 105 THR C CA 1
ATOM 6125 C C . THR C 1 109 ? -4.986 -54.308 33.384 1.00 83.73 105 THR C C 1
ATOM 6126 O O . THR C 1 109 ? -6.215 -54.164 33.412 1.00 77.92 105 THR C O 1
ATOM 6130 N N . GLY C 1 110 ? -4.132 -53.316 33.113 1.00 82.71 106 GLY C N 1
ATOM 6131 C CA . GLY C 1 110 ? -4.563 -51.983 32.726 1.00 78.81 106 GLY C CA 1
ATOM 6132 C C . GLY C 1 110 ? -4.320 -51.724 31.246 1.00 82.83 106 GLY C C 1
ATOM 6133 O O . GLY C 1 110 ? -3.951 -52.641 30.507 1.00 80.12 106 GLY C O 1
ATOM 6134 N N . PRO C 1 111 ? -4.528 -50.472 30.798 1.00 85.30 107 PRO C N 1
ATOM 6135 C CA . PRO C 1 111 ? -4.306 -50.106 29.389 1.00 82.66 107 PRO C CA 1
ATOM 6136 C C . PRO C 1 111 ? -2.867 -50.368 28.915 1.00 77.37 107 PRO C C 1
ATOM 6137 O O . PRO C 1 111 ? -1.917 -50.159 29.674 1.00 78.04 107 PRO C O 1
ATOM 6141 N N . PRO C 1 112 ? -2.708 -50.807 27.659 1.00 73.82 108 PRO C N 1
ATOM 6142 C CA . PRO C 1 112 ? -3.792 -50.973 26.688 1.00 80.35 108 PRO C CA 1
ATOM 6143 C C . PRO C 1 112 ? -4.370 -52.383 26.741 1.00 82.35 108 PRO C C 1
ATOM 6144 O O . PRO C 1 112 ? -5.079 -52.798 25.812 1.00 81.55 108 PRO C O 1
ATOM 6148 N N . PHE C 1 113 ? -4.060 -53.106 27.816 1.00 73.80 109 PHE C N 1
ATOM 6149 C CA . PHE C 1 113 ? -4.634 -54.421 28.038 1.00 77.97 109 PHE C CA 1
ATOM 6150 C C . PHE C 1 113 ? -4.079 -55.382 27.005 1.00 76.85 109 PHE C C 1
ATOM 6151 O O . PHE C 1 113 ? -4.821 -55.938 26.186 1.00 75.74 109 PHE C O 1
ATOM 6159 N N . ILE C 1 114 ? -2.759 -55.553 27.049 1.00 79.00 110 ILE C N 1
ATOM 6160 C CA . ILE C 1 114 ? -2.048 -56.480 26.167 1.00 79.95 110 ILE C CA 1
ATOM 6161 C C . ILE C 1 114 ? -2.449 -57.918 26.436 1.00 81.90 110 ILE C C 1
ATOM 6162 O O . ILE C 1 114 ? -2.289 -58.424 27.556 1.00 77.27 110 ILE C O 1
ATOM 6167 N N . ARG C 1 115 ? -2.948 -58.583 25.405 1.00 77.03 111 ARG C N 1
ATOM 6168 C CA . ARG C 1 115 ? -3.146 -60.015 25.487 1.00 77.06 111 ARG C CA 1
ATOM 6169 C C . ARG C 1 115 ? -2.097 -60.704 24.630 1.00 77.76 111 ARG C C 1
ATOM 6170 O O . ARG C 1 115 ? -1.297 -61.486 25.139 1.00 76.98 111 ARG C O 1
ATOM 6178 N N . PHE C 1 116 ? -2.080 -60.392 23.336 1.00 79.67 112 PHE C N 1
ATOM 6179 C CA . PHE C 1 116 ? -1.107 -60.991 22.428 1.00 70.53 112 PHE C CA 1
ATOM 6180 C C . PHE C 1 116 ? 0.245 -60.281 22.384 1.00 65.30 112 PHE C C 1
ATOM 6181 O O . PHE C 1 116 ? 0.313 -59.060 22.333 1.00 61.66 112 PHE C O 1
ATOM 6189 N N . TYR C 1 117 ? 1.317 -61.069 22.409 1.00 66.92 113 TYR C N 1
ATOM 6190 C CA . TYR C 1 117 ? 2.666 -60.551 22.221 1.00 65.67 113 TYR C CA 1
ATOM 6191 C C . TYR C 1 117 ? 3.591 -61.575 21.554 1.00 65.76 113 TYR C C 1
ATOM 6192 O O . TYR C 1 117 ? 3.605 -62.752 21.896 1.00 65.30 113 TYR C O 1
ATOM 6201 N N . ALA C 1 118 ? 4.357 -61.107 20.580 1.00 69.93 114 ALA C N 1
ATOM 6202 C CA . ALA C 1 118 ? 5.295 -61.957 19.868 1.00 67.31 114 ALA C CA 1
ATOM 6203 C C . ALA C 1 118 ? 6.533 -61.136 19.542 1.00 61.61 114 ALA C C 1
ATOM 6204 O O . ALA C 1 118 ? 6.495 -60.239 18.705 1.00 62.25 114 ALA C O 1
ATOM 6206 N N . GLY C 1 119 ? 7.627 -61.446 20.218 1.00 61.31 115 GLY C N 1
ATOM 6207 C CA . GLY C 1 119 ? 8.855 -60.708 20.043 1.00 55.85 115 GLY C CA 1
ATOM 6208 C C . GLY C 1 119 ? 10.023 -61.569 19.620 1.00 60.18 115 GLY C C 1
ATOM 6209 O O . GLY C 1 119 ? 10.242 -62.670 20.138 1.00 62.94 115 GLY C O 1
ATOM 6210 N N . GLU C 1 120 ? 10.783 -61.054 18.666 1.00 58.22 116 GLU C N 1
ATOM 6211 C CA . GLU C 1 120 ? 12.031 -61.673 18.279 1.00 57.98 116 GLU C CA 1
ATOM 6212 C C . GLU C 1 120 ? 13.160 -60.829 18.849 1.00 56.30 116 GLU C C 1
ATOM 6213 O O . GLU C 1 120 ? 13.168 -59.607 18.683 1.00 54.81 116 GLU C O 1
ATOM 6219 N N . PRO C 1 121 ? 14.110 -61.477 19.536 1.00 54.96 117 PRO C N 1
ATOM 6220 C CA . PRO C 1 121 ? 15.383 -60.873 19.949 1.00 57.57 117 PRO C CA 1
ATOM 6221 C C . PRO C 1 121 ? 16.137 -60.242 18.767 1.00 59.77 117 PRO C C 1
ATOM 6222 O O . PRO C 1 121 ? 16.227 -60.857 17.692 1.00 62.77 117 PRO C O 1
ATOM 6226 N N . LEU C 1 122 ? 16.673 -59.040 18.980 1.00 49.07 118 LEU C N 1
ATOM 6227 C CA . LEU C 1 122 ? 17.507 -58.351 18.006 1.00 52.85 118 LEU C CA 1
ATOM 6228 C C . LEU C 1 122 ? 18.911 -58.279 18.592 1.00 54.31 118 LEU C C 1
ATOM 6229 O O . LEU C 1 122 ? 19.066 -57.972 19.763 1.00 57.56 118 LEU C O 1
ATOM 6234 N N . HIS C 1 123 ? 19.936 -58.550 17.792 1.00 51.86 119 HIS C N 1
ATOM 6235 C CA . HIS C 1 123 ? 21.270 -58.747 18.354 1.00 52.20 119 HIS C CA 1
ATOM 6236 C C . HIS C 1 123 ? 22.286 -57.728 17.901 1.00 51.97 119 HIS C C 1
ATOM 6237 O O . HIS C 1 123 ? 22.133 -57.116 16.864 1.00 56.37 119 HIS C O 1
ATOM 6244 N N . ALA C 1 124 ? 23.334 -57.553 18.688 1.00 53.70 120 ALA C N 1
ATOM 6245 C CA . ALA C 1 124 ? 24.484 -56.793 18.233 1.00 56.97 120 ALA C CA 1
ATOM 6246 C C . ALA C 1 124 ? 25.381 -57.724 17.408 1.00 55.18 120 ALA C C 1
ATOM 6247 O O . ALA C 1 124 ? 25.256 -58.946 17.478 1.00 58.27 120 ALA C O 1
ATOM 6249 N N . SER C 1 125 ? 26.288 -57.158 16.627 1.00 55.65 121 SER C N 1
ATOM 6250 C CA . SER C 1 125 ? 27.097 -57.982 15.745 1.00 55.52 121 SER C CA 1
ATOM 6251 C C . SER C 1 125 ? 27.803 -59.106 16.502 1.00 58.34 121 SER C C 1
ATOM 6252 O O . SER C 1 125 ? 28.256 -60.073 15.893 1.00 60.86 121 SER C O 1
ATOM 6255 N N . ASN C 1 126 ? 27.874 -58.986 17.828 1.00 61.31 122 ASN C N 1
ATOM 6256 C CA . ASN C 1 126 ? 28.583 -59.967 18.669 1.00 57.94 122 ASN C CA 1
ATOM 6257 C C . ASN C 1 126 ? 27.710 -61.052 19.297 1.00 51.20 122 ASN C C 1
ATOM 6258 O O . ASN C 1 126 ? 28.190 -61.825 20.102 1.00 53.86 122 ASN C O 1
ATOM 6263 N N . GLY C 1 127 ? 26.435 -61.101 18.941 1.00 48.22 123 GLY C N 1
ATOM 6264 C CA . GLY C 1 127 ? 25.552 -62.133 19.447 1.00 48.38 123 GLY C CA 1
ATOM 6265 C C . GLY C 1 127 ? 24.673 -61.624 20.575 1.00 59.26 123 GLY C C 1
ATOM 6266 O O . GLY C 1 127 ? 23.561 -62.125 20.801 1.00 52.81 123 GLY C O 1
ATOM 6267 N N . GLN C 1 128 ? 25.164 -60.597 21.263 1.00 55.76 124 GLN C N 1
ATOM 6268 C CA . GLN C 1 128 ? 24.557 -60.144 22.512 1.00 61.06 124 GLN C CA 1
ATOM 6269 C C . GLN C 1 128 ? 23.179 -59.514 22.306 1.00 56.55 124 GLN C C 1
ATOM 6270 O O . GLN C 1 128 ? 23.083 -58.394 21.815 1.00 62.13 124 GLN C O 1
ATOM 6276 N N . ALA C 1 129 ? 22.124 -60.233 22.693 1.00 52.49 125 ALA C N 1
ATOM 6277 C CA . ALA C 1 129 ? 20.751 -59.784 22.482 1.00 52.73 125 ALA C CA 1
ATOM 6278 C C . ALA C 1 129 ? 20.485 -58.441 23.157 1.00 57.89 125 ALA C C 1
ATOM 6279 O O . ALA C 1 129 ? 20.409 -58.370 24.381 1.00 63.38 125 ALA C O 1
ATOM 6281 N N . ILE C 1 130 ? 20.335 -57.389 22.347 1.00 54.64 126 ILE C N 1
ATOM 6282 C CA . ILE C 1 130 ? 20.189 -56.007 22.825 1.00 53.54 126 ILE C CA 1
ATOM 6283 C C . ILE C 1 130 ? 18.755 -55.497 22.914 1.00 48.79 126 ILE C C 1
ATOM 6284 O O . ILE C 1 130 ? 18.539 -54.372 23.340 1.00 49.39 126 ILE C O 1
ATOM 6289 N N . GLY C 1 131 ? 17.780 -56.290 22.489 1.00 43.08 127 GLY C N 1
ATOM 6290 C CA . GLY C 1 131 ? 16.426 -55.791 22.410 1.00 45.94 127 GLY C CA 1
ATOM 6291 C C . GLY C 1 131 ? 15.570 -56.716 21.588 1.00 47.78 127 GLY C C 1
ATOM 6292 O O . GLY C 1 131 ? 15.976 -57.842 21.320 1.00 50.64 127 GLY C O 1
ATOM 6293 N N . THR C 1 132 ? 14.378 -56.262 21.210 1.00 45.36 128 THR C N 1
ATOM 6294 C CA . THR C 1 132 ? 13.474 -57.097 20.433 1.00 47.16 128 THR C CA 1
ATOM 6295 C C . THR C 1 132 ? 12.649 -56.276 19.452 1.00 48.96 128 THR C C 1
ATOM 6296 O O . THR C 1 132 ? 12.511 -55.068 19.609 1.00 53.54 128 THR C O 1
ATOM 6300 N N . LEU C 1 133 ? 12.126 -56.943 18.428 1.00 51.15 129 LEU C N 1
ATOM 6301 C CA . LEU C 1 133 ? 11.072 -56.399 17.591 1.00 50.02 129 LEU C CA 1
ATOM 6302 C C . LEU C 1 133 ? 9.848 -57.176 17.995 1.00 52.16 129 LEU C C 1
ATOM 6303 O O . LEU C 1 133 ? 9.905 -58.399 18.053 1.00 53.12 129 LEU C O 1
ATOM 6308 N N . CYS C 1 134 ? 8.744 -56.496 18.276 1.00 53.02 130 CYS C N 1
ATOM 6309 C CA . CYS C 1 134 ? 7.583 -57.200 18.831 1.00 60.10 130 CYS C CA 1
ATOM 6310 C C . CYS C 1 134 ? 6.217 -56.689 18.370 1.00 61.54 130 CYS C C 1
ATOM 6311 O O . CYS C 1 134 ? 6.073 -55.531 17.971 1.00 61.93 130 CYS C O 1
ATOM 6314 N N . LEU C 1 135 ? 5.225 -57.578 18.421 1.00 64.81 131 LEU C N 1
ATOM 6315 C CA . LEU C 1 135 ? 3.838 -57.248 18.098 1.00 64.23 131 LEU C CA 1
ATOM 6316 C C . LEU C 1 135 ? 2.998 -57.256 19.364 1.00 69.29 131 LEU C C 1
ATOM 6317 O O . LEU C 1 135 ? 3.245 -58.047 20.280 1.00 69.94 131 LEU C O 1
ATOM 6322 N N . ILE C 1 136 ? 1.981 -56.402 19.398 1.00 67.74 132 ILE C N 1
ATOM 6323 C CA . ILE C 1 136 ? 1.104 -56.302 20.558 1.00 66.27 132 ILE C CA 1
ATOM 6324 C C . ILE C 1 136 ? -0.348 -56.010 20.142 1.00 72.37 132 ILE C C 1
ATOM 6325 O O . ILE C 1 136 ? -0.621 -55.059 19.399 1.00 65.14 132 ILE C O 1
ATOM 6330 N N . ASP C 1 137 ? -1.270 -56.857 20.601 1.00 73.42 133 ASP C N 1
ATOM 6331 C CA . ASP C 1 137 ? -2.699 -56.665 20.346 1.00 79.41 133 ASP C CA 1
ATOM 6332 C C . ASP C 1 137 ? -3.545 -56.990 21.588 1.00 81.94 133 ASP C C 1
ATOM 6333 O O . ASP C 1 137 ? -3.301 -57.986 22.266 1.00 79.99 133 ASP C O 1
ATOM 6338 N N . PRO C 1 138 ? -4.523 -56.127 21.905 1.00 82.10 134 PRO C N 1
ATOM 6339 C CA . PRO C 1 138 ? -5.499 -56.370 22.972 1.00 84.85 134 PRO C CA 1
ATOM 6340 C C . PRO C 1 138 ? -6.124 -57.782 22.977 1.00 86.60 134 PRO C C 1
ATOM 6341 O O . PRO C 1 138 ? -6.476 -58.268 24.051 1.00 85.12 134 PRO C O 1
ATOM 6345 N N . SER C 1 139 ? -6.273 -58.414 21.814 1.00 82.93 135 SER C N 1
ATOM 6346 C CA . SER C 1 139 ? -6.878 -59.746 21.727 1.00 80.53 135 SER C CA 1
ATOM 6347 C C . SER C 1 139 ? -5.805 -60.833 21.776 1.00 84.64 135 SER C C 1
ATOM 6348 O O . SER C 1 139 ? -4.633 -60.559 21.516 1.00 83.05 135 SER C O 1
ATOM 6351 N N . PRO C 1 140 ? -6.196 -62.069 22.134 1.00 86.59 136 PRO C N 1
ATOM 6352 C CA . PRO C 1 140 ? -5.276 -63.213 22.058 1.00 83.47 136 PRO C CA 1
ATOM 6353 C C . PRO C 1 140 ? -5.035 -63.688 20.618 1.00 85.00 136 PRO C C 1
ATOM 6354 O O . PRO C 1 140 ? -5.899 -63.535 19.743 1.00 79.85 136 PRO C O 1
ATOM 6358 N N . ARG C 1 141 ? -3.861 -64.266 20.377 1.00 82.44 137 ARG C N 1
ATOM 6359 C CA . ARG C 1 141 ? -3.513 -64.694 19.031 1.00 78.66 137 ARG C CA 1
ATOM 6360 C C . ARG C 1 141 ? -2.403 -65.738 18.982 1.00 78.30 137 ARG C C 1
ATOM 6361 O O . ARG C 1 141 ? -1.526 -65.794 19.850 1.00 74.37 137 ARG C O 1
ATOM 6369 N N . LEU C 1 142 ? -2.468 -66.571 17.950 1.00 84.89 138 LEU C N 1
ATOM 6370 C CA . LEU C 1 142 ? -1.371 -67.464 17.589 1.00 89.23 138 LEU C CA 1
ATOM 6371 C C . LEU C 1 142 ? -1.082 -67.329 16.091 1.00 90.34 138 LEU C C 1
ATOM 6372 O O . LEU C 1 142 ? -1.987 -67.091 15.274 1.00 85.10 138 LEU C O 1
ATOM 6377 N N . LEU C 1 143 ? 0.187 -67.471 15.734 1.00 89.96 139 LEU C N 1
ATOM 6378 C CA . LEU C 1 143 ? 0.603 -67.305 14.351 1.00 87.78 139 LEU C CA 1
ATOM 6379 C C . LEU C 1 143 ? 0.859 -68.666 13.685 1.00 88.63 139 LEU C C 1
ATOM 6380 O O . LEU C 1 143 ? 1.504 -69.549 14.268 1.00 84.02 139 LEU C O 1
ATOM 6385 N N . ASP C 1 144 ? 0.334 -68.851 12.477 1.00 83.72 140 ASP C N 1
ATOM 6386 C CA . ASP C 1 144 ? 0.681 -70.045 11.717 1.00 84.66 140 ASP C CA 1
ATOM 6387 C C . ASP C 1 144 ? 2.150 -69.924 11.345 1.00 85.70 140 ASP C C 1
ATOM 6388 O O . ASP C 1 144 ? 2.694 -68.817 11.341 1.00 85.55 140 ASP C O 1
ATOM 6393 N N . LEU C 1 145 ? 2.794 -71.053 11.054 1.00 86.60 141 LEU C N 1
ATOM 6394 C CA . LEU C 1 145 ? 4.236 -71.075 10.773 1.00 88.18 141 LEU C CA 1
ATOM 6395 C C . LEU C 1 145 ? 4.686 -70.050 9.717 1.00 86.38 141 LEU C C 1
ATOM 6396 O O . LEU C 1 145 ? 5.822 -69.567 9.749 1.00 80.70 141 LEU C O 1
ATOM 6401 N N . ARG C 1 146 ? 3.792 -69.728 8.785 1.00 86.66 142 ARG C N 1
ATOM 6402 C CA . ARG C 1 146 ? 4.057 -68.701 7.785 1.00 84.20 142 ARG C CA 1
ATOM 6403 C C . ARG C 1 146 ? 4.162 -67.323 8.437 1.00 80.49 142 ARG C C 1
ATOM 6404 O O . ARG C 1 146 ? 5.187 -66.654 8.315 1.00 80.70 142 ARG C O 1
ATOM 6412 N N . GLU C 1 147 ? 3.105 -66.903 9.126 1.00 79.68 143 GLU C N 1
ATOM 6413 C CA . GLU C 1 147 ? 3.122 -65.621 9.819 1.00 76.98 143 GLU C CA 1
ATOM 6414 C C . GLU C 1 147 ? 4.346 -65.536 10.718 1.00 73.82 143 GLU C C 1
ATOM 6415 O O . GLU C 1 147 ? 5.019 -64.511 10.750 1.00 74.73 143 GLU C O 1
ATOM 6421 N N . GLY C 1 148 ? 4.645 -66.620 11.428 1.00 74.75 144 GLY C N 1
ATOM 6422 C CA . GLY C 1 148 ? 5.788 -66.651 12.327 1.00 73.83 144 GLY C CA 1
ATOM 6423 C C . GLY C 1 148 ? 7.094 -66.326 11.627 1.00 70.19 144 GLY C C 1
ATOM 6424 O O . GLY C 1 148 ? 7.865 -65.472 12.063 1.00 67.29 144 GLY C O 1
ATOM 6425 N N . ARG C 1 149 ? 7.338 -67.026 10.529 1.00 72.00 145 ARG C N 1
ATOM 6426 C CA . ARG C 1 149 ? 8.496 -66.791 9.687 1.00 66.10 145 ARG C CA 1
ATOM 6427 C C . ARG C 1 149 ? 8.521 -65.342 9.175 1.00 67.44 145 ARG C C 1
ATOM 6428 O O . ARG C 1 149 ? 9.587 -64.744 9.061 1.00 65.67 145 ARG C O 1
ATOM 6436 N N . GLN C 1 150 ? 7.354 -64.785 8.850 1.00 66.68 146 GLN C N 1
ATOM 6437 C CA . GLN C 1 150 ? 7.289 -63.410 8.369 1.00 64.29 146 GLN C CA 1
ATOM 6438 C C . GLN C 1 150 ? 7.888 -62.500 9.426 1.00 64.91 146 GLN C C 1
ATOM 6439 O O . GLN C 1 150 ? 8.880 -61.814 9.168 1.00 61.28 146 GLN C O 1
ATOM 6445 N N . LEU C 1 151 ? 7.295 -62.513 10.620 1.00 64.42 147 LEU C N 1
ATOM 6446 C CA . LEU C 1 151 ? 7.851 -61.794 11.759 1.00 60.61 147 LEU C CA 1
ATOM 6447 C C . LEU C 1 151 ? 9.346 -62.068 11.881 1.00 56.79 147 LEU C C 1
ATOM 6448 O O . LEU C 1 151 ? 10.133 -61.158 12.158 1.00 57.55 147 LEU C O 1
ATOM 6453 N N . ASN C 1 152 ? 9.746 -63.317 11.680 1.00 52.44 148 ASN C N 1
ATOM 6454 C CA . ASN C 1 152 ? 11.156 -63.643 11.838 1.00 59.54 148 ASN C CA 1
ATOM 6455 C C . ASN C 1 152 ? 12.084 -62.879 10.882 1.00 61.47 148 ASN C C 1
ATOM 6456 O O . ASN C 1 152 ? 13.194 -62.486 11.265 1.00 62.09 148 ASN C O 1
ATOM 6461 N N . ARG C 1 153 ? 11.640 -62.665 9.646 1.00 57.09 149 ARG C N 1
ATOM 6462 C CA . ARG C 1 153 ? 12.482 -61.979 8.666 1.00 59.82 149 ARG C CA 1
ATOM 6463 C C . ARG C 1 153 ? 12.464 -60.477 8.907 1.00 54.65 149 ARG C C 1
ATOM 6464 O O . ARG C 1 153 ? 13.486 -59.801 8.771 1.00 52.86 149 ARG C O 1
ATOM 6472 N N . LEU C 1 154 ? 11.300 -59.967 9.293 1.00 53.37 150 LEU C N 1
ATOM 6473 C CA . LEU C 1 154 ? 11.195 -58.599 9.763 1.00 51.23 150 LEU C CA 1
ATOM 6474 C C . LEU C 1 154 ? 12.177 -58.374 10.908 1.00 54.99 150 LEU C C 1
ATOM 6475 O O . LEU C 1 154 ? 12.825 -57.327 10.984 1.00 58.63 150 LEU C O 1
ATOM 6480 N N . SER C 1 155 ? 12.296 -59.362 11.789 1.00 50.88 151 SER C N 1
ATOM 6481 C CA . SER C 1 155 ? 13.243 -59.281 12.887 1.00 51.84 151 SER C CA 1
ATOM 6482 C C . SER C 1 155 ? 14.655 -59.091 12.341 1.00 46.53 151 SER C C 1
ATOM 6483 O O . SER C 1 155 ? 15.413 -58.243 12.811 1.00 43.90 151 SER C O 1
ATOM 6486 N N . ILE C 1 156 ? 14.997 -59.864 11.318 1.00 53.85 152 ILE C N 1
ATOM 6487 C CA . ILE C 1 156 ? 16.328 -59.771 10.715 1.00 53.28 152 ILE C CA 1
ATOM 6488 C C . ILE C 1 156 ? 16.589 -58.424 10.016 1.00 52.03 152 ILE C C 1
ATOM 6489 O O . ILE C 1 156 ? 17.683 -57.865 10.135 1.00 51.62 152 ILE C O 1
ATOM 6494 N N . LEU C 1 157 ? 15.586 -57.896 9.314 1.00 51.10 153 LEU C N 1
ATOM 6495 C CA . LEU C 1 157 ? 15.711 -56.584 8.668 1.00 49.08 153 LEU C CA 1
ATOM 6496 C C . LEU C 1 157 ? 16.022 -55.478 9.684 1.00 50.49 153 LEU C C 1
ATOM 6497 O O . LEU C 1 157 ? 16.944 -54.664 9.475 1.00 44.81 153 LEU C O 1
ATOM 6502 N N . ALA C 1 158 ? 15.272 -55.470 10.789 1.00 46.91 154 ALA C N 1
ATOM 6503 C CA . ALA C 1 158 ? 15.481 -54.497 11.856 1.00 41.75 154 ALA C CA 1
ATOM 6504 C C . ALA C 1 158 ? 16.866 -54.673 12.447 1.00 46.57 154 ALA C C 1
ATOM 6505 O O . ALA C 1 158 ? 17.607 -53.717 12.641 1.00 49.89 154 ALA C O 1
ATOM 6507 N N . GLU C 1 159 ? 17.217 -55.916 12.729 1.00 48.55 155 GLU C N 1
ATOM 6508 C CA . GLU C 1 159 ? 18.536 -56.238 13.249 1.00 49.45 155 GLU C CA 1
ATOM 6509 C C . GLU C 1 159 ? 19.643 -55.756 12.312 1.00 48.85 155 GLU C C 1
ATOM 6510 O O . GLU C 1 159 ? 20.635 -55.174 12.750 1.00 47.03 155 GLU C O 1
ATOM 6516 N N . GLY C 1 160 ? 19.462 -56.008 11.018 1.00 50.76 156 GLY C N 1
ATOM 6517 C CA . GLY C 1 160 ? 20.435 -55.621 10.012 1.00 46.70 156 GLY C CA 1
ATOM 6518 C C . GLY C 1 160 ? 20.574 -54.123 9.875 1.00 47.04 156 GLY C C 1
ATOM 6519 O O . GLY C 1 160 ? 21.681 -53.586 9.801 1.00 48.82 156 GLY C O 1
ATOM 6520 N N . TYR C 1 161 ? 19.456 -53.419 9.857 1.00 43.75 157 TYR C N 1
ATOM 6521 C CA . TYR C 1 161 ? 19.578 -51.970 9.909 1.00 52.09 157 TYR C CA 1
ATOM 6522 C C . TYR C 1 161 ? 20.405 -51.518 11.123 1.00 55.11 157 TYR C C 1
ATOM 6523 O O . TYR C 1 161 ? 21.252 -50.620 11.000 1.00 54.42 157 TYR C O 1
ATOM 6532 N N . LEU C 1 162 ? 20.176 -52.134 12.289 1.00 51.27 158 LEU C N 1
ATOM 6533 C CA . LEU C 1 162 ? 20.834 -51.655 13.509 1.00 50.18 158 LEU C CA 1
ATOM 6534 C C . LEU C 1 162 ? 22.329 -51.895 13.466 1.00 53.05 158 LEU C C 1
ATOM 6535 O O . LEU C 1 162 ? 23.123 -50.999 13.813 1.00 50.93 158 LEU C O 1
ATOM 6540 N N . GLN C 1 163 ? 22.719 -53.087 13.011 1.00 48.18 159 GLN C N 1
ATOM 6541 C CA . GLN C 1 163 ? 24.143 -53.414 12.957 1.00 52.74 159 GLN C CA 1
ATOM 6542 C C . GLN C 1 163 ? 24.861 -52.619 11.878 1.00 50.33 159 GLN C C 1
ATOM 6543 O O . GLN C 1 163 ? 26.021 -52.250 12.039 1.00 50.38 159 GLN C O 1
ATOM 6549 N N . LEU C 1 164 ? 24.164 -52.344 10.782 1.00 53.88 160 LEU C N 1
ATOM 6550 C CA . LEU C 1 164 ? 24.708 -51.466 9.752 1.00 53.09 160 LEU C CA 1
ATOM 6551 C C . LEU C 1 164 ? 24.905 -50.058 10.306 1.00 50.10 160 LEU C C 1
ATOM 6552 O O . LEU C 1 164 ? 25.939 -49.431 10.081 1.00 52.34 160 LEU C O 1
ATOM 6557 N N . ARG C 1 165 ? 23.906 -49.566 11.034 1.00 51.17 161 ARG C N 1
ATOM 6558 C CA . ARG C 1 165 ? 23.970 -48.230 11.633 1.00 56.09 161 ARG C CA 1
ATOM 6559 C C . ARG C 1 165 ? 25.258 -48.052 12.436 1.00 55.71 161 ARG C C 1
ATOM 6560 O O . ARG C 1 165 ? 25.803 -46.943 12.504 1.00 51.23 161 ARG C O 1
ATOM 6568 N N . SER C 1 166 ? 25.732 -49.154 13.028 1.00 51.14 162 SER C N 1
ATOM 6569 C CA . SER C 1 166 ? 26.949 -49.157 13.847 1.00 53.60 162 SER C CA 1
ATOM 6570 C C . SER C 1 166 ? 28.267 -48.973 13.072 1.00 55.73 162 SER C C 1
ATOM 6571 O O . SER C 1 166 ? 29.329 -48.794 13.682 1.00 52.96 162 SER C O 1
ATOM 6574 N N . LEU C 1 167 ? 28.190 -48.994 11.740 1.00 52.36 163 LEU C N 1
ATOM 6575 C CA . LEU C 1 167 ? 29.371 -48.858 10.890 1.00 51.48 163 LEU C CA 1
ATOM 6576 C C . LEU C 1 167 ? 29.425 -47.537 10.117 1.00 52.75 163 LEU C C 1
ATOM 6577 O O . LEU C 1 167 ? 30.246 -47.388 9.210 1.00 51.86 163 LEU C O 1
ATOM 6582 N N . THR C 1 168 ? 28.557 -46.590 10.465 1.00 50.12 164 THR C N 1
ATOM 6583 C CA . THR C 1 168 ? 28.557 -45.272 9.831 1.00 45.78 164 THR C CA 1
ATOM 6584 C C . THR C 1 168 ? 29.442 -44.273 10.592 1.00 54.58 164 THR C C 1
ATOM 6585 O O . THR C 1 168 ? 29.767 -44.489 11.772 1.00 54.48 164 THR C O 1
ATOM 6589 N N . GLU C 1 169 ? 29.845 -43.186 9.927 1.00 55.82 165 GLU C N 1
ATOM 6590 C CA . GLU C 1 169 ? 30.659 -42.171 10.599 1.00 56.35 165 GLU C CA 1
ATOM 6591 C C . GLU C 1 169 ? 29.830 -41.508 11.672 1.00 56.42 165 GLU C C 1
ATOM 6592 O O . GLU C 1 169 ? 30.359 -40.988 12.651 1.00 55.62 165 GLU C O 1
ATOM 6598 N N . HIS C 1 170 ? 28.522 -41.494 11.468 1.00 52.62 166 HIS C N 1
ATOM 6599 C CA . HIS C 1 170 ? 27.664 -40.836 12.421 1.00 55.56 166 HIS C CA 1
ATOM 6600 C C . HIS C 1 170 ? 27.770 -41.542 13.776 1.00 66.07 166 HIS C C 1
ATOM 6601 O O . HIS C 1 170 ? 28.045 -40.894 14.793 1.00 68.21 166 HIS C O 1
ATOM 6608 N N . THR C 1 171 ? 27.574 -42.859 13.806 1.00 59.18 167 THR C N 1
ATOM 6609 C CA . THR C 1 171 ? 27.622 -43.546 15.090 1.00 58.57 167 THR C CA 1
ATOM 6610 C C . THR C 1 171 ? 29.039 -43.593 15.653 1.00 60.59 167 THR C C 1
ATOM 6611 O O . THR C 1 171 ? 29.221 -43.560 16.864 1.00 62.69 167 THR C O 1
ATOM 6615 N N . ARG C 1 172 ? 30.053 -43.630 14.796 1.00 60.08 168 ARG C N 1
ATOM 6616 C CA . ARG C 1 172 ? 31.406 -43.433 15.311 1.00 61.21 168 ARG C CA 1
ATOM 6617 C C . ARG C 1 172 ? 31.438 -42.098 16.073 1.00 67.44 168 ARG C C 1
ATOM 6618 O O . ARG C 1 172 ? 31.990 -42.008 17.172 1.00 67.35 168 ARG C O 1
ATOM 6626 N N . PHE C 1 173 ? 30.820 -41.070 15.489 1.00 64.59 169 PHE C N 1
ATOM 6627 C CA . PHE C 1 173 ? 30.772 -39.740 16.093 1.00 61.20 169 PHE C CA 1
ATOM 6628 C C . PHE C 1 173 ? 29.964 -39.668 17.399 1.00 63.90 169 PHE C C 1
ATOM 6629 O O . PHE C 1 173 ? 30.408 -39.063 18.367 1.00 66.83 169 PHE C O 1
ATOM 6637 N N . LEU C 1 174 ? 28.780 -40.269 17.438 1.00 64.03 170 LEU C N 1
ATOM 6638 C CA . LEU C 1 174 ? 28.075 -40.404 18.711 1.00 61.98 170 LEU C CA 1
ATOM 6639 C C . LEU C 1 174 ? 28.957 -41.098 19.745 1.00 63.40 170 LEU C C 1
ATOM 6640 O O . LEU C 1 174 ? 29.208 -40.565 20.817 1.00 75.26 170 LEU C O 1
ATOM 6645 N N . ARG C 1 175 ? 29.424 -42.292 19.408 1.00 61.03 171 ARG C N 1
ATOM 6646 C CA . ARG C 1 175 ? 30.270 -43.081 20.287 1.00 62.41 171 ARG C CA 1
ATOM 6647 C C . ARG C 1 175 ? 31.396 -42.233 20.884 1.00 66.82 171 ARG C C 1
ATOM 6648 O O . ARG C 1 175 ? 31.622 -42.257 22.089 1.00 67.95 171 ARG C O 1
ATOM 6656 N N . GLN C 1 176 ? 32.087 -41.466 20.048 1.00 67.83 172 GLN C N 1
ATOM 6657 C CA . GLN C 1 176 ? 33.300 -40.781 20.488 1.00 66.95 172 GLN C CA 1
ATOM 6658 C C . GLN C 1 176 ? 33.099 -39.380 21.071 1.00 72.36 172 GLN C C 1
ATOM 6659 O O . GLN C 1 176 ? 33.845 -38.969 21.954 1.00 76.50 172 GLN C O 1
ATOM 6665 N N . GLU C 1 177 ? 32.105 -38.642 20.591 1.00 69.90 173 GLU C N 1
ATOM 6666 C CA . GLU C 1 177 ? 32.013 -37.225 20.934 1.00 70.50 173 GLU C CA 1
ATOM 6667 C C . GLU C 1 177 ? 30.742 -36.852 21.706 1.00 73.24 173 GLU C C 1
ATOM 6668 O O . GLU C 1 177 ? 30.566 -35.698 22.093 1.00 71.03 173 GLU C O 1
ATOM 6674 N N . ILE C 1 178 ? 29.864 -37.821 21.941 1.00 71.46 174 ILE C N 1
ATOM 6675 C CA . ILE C 1 178 ? 28.612 -37.540 22.648 1.00 78.92 174 ILE C CA 1
ATOM 6676 C C . ILE C 1 178 ? 28.109 -38.734 23.456 1.00 85.62 174 ILE C C 1
ATOM 6677 O O . ILE C 1 178 ? 27.499 -39.661 22.897 1.00 72.23 174 ILE C O 1
ATOM 6682 N N . ASP C 1 179 ? 28.333 -38.677 24.773 1.00 92.36 175 ASP C N 1
ATOM 6683 C CA . ASP C 1 179 ? 28.041 -39.791 25.685 1.00 92.42 175 ASP C CA 1
ATOM 6684 C C . ASP C 1 179 ? 26.556 -40.011 25.939 1.00 90.16 175 ASP C C 1
ATOM 6685 O O . ASP C 1 179 ? 25.734 -39.106 25.763 1.00 89.11 175 ASP C O 1
ATOM 6690 N N . ARG C 1 180 ? 26.238 -41.224 26.380 1.00 89.30 176 ARG C N 1
ATOM 6691 C CA . ARG C 1 180 ? 24.863 -41.664 26.598 1.00 88.46 176 ARG C CA 1
ATOM 6692 C C . ARG C 1 180 ? 24.091 -40.747 27.546 1.00 87.59 176 ARG C C 1
ATOM 6693 O O . ARG C 1 180 ? 22.853 -40.695 27.509 1.00 82.42 176 ARG C O 1
ATOM 6701 N N . GLU C 1 181 ? 24.824 -40.034 28.397 1.00 87.79 177 GLU C N 1
ATOM 6702 C CA . GLU C 1 181 ? 24.200 -39.079 29.302 1.00 90.86 177 GLU C CA 1
ATOM 6703 C C . GLU C 1 181 ? 23.798 -37.829 28.536 1.00 88.97 177 GLU C C 1
ATOM 6704 O O . GLU C 1 181 ? 22.660 -37.359 28.645 1.00 84.52 177 GLU C O 1
ATOM 6710 N N . GLN C 1 182 ? 24.735 -37.298 27.752 1.00 88.16 178 GLN C N 1
ATOM 6711 C CA . GLN C 1 182 ? 24.475 -36.101 26.967 1.00 83.12 178 GLN C CA 1
ATOM 6712 C C . GLN C 1 182 ? 23.269 -36.284 26.062 1.00 78.78 178 GLN C C 1
ATOM 6713 O O . GLN C 1 182 ? 22.423 -35.399 25.972 1.00 77.21 178 GLN C O 1
ATOM 6719 N N . ARG C 1 183 ? 23.193 -37.435 25.397 1.00 78.13 179 ARG C N 1
ATOM 6720 C CA . ARG C 1 183 ? 22.145 -37.680 24.409 1.00 73.94 179 ARG C CA 1
ATOM 6721 C C . ARG C 1 183 ? 20.745 -37.533 24.975 1.00 73.95 179 ARG C C 1
ATOM 6722 O O . ARG C 1 183 ? 19.833 -37.052 24.291 1.00 72.32 179 ARG C O 1
ATOM 6730 N N . LYS C 1 184 ? 20.561 -37.958 26.217 1.00 80.45 180 LYS C N 1
ATOM 6731 C CA . LYS C 1 184 ? 19.245 -37.850 26.824 1.00 80.46 180 LYS C CA 1
ATOM 6732 C C . LYS C 1 184 ? 18.841 -36.376 26.795 1.00 77.49 180 LYS C C 1
ATOM 6733 O O . LYS C 1 184 ? 17.653 -36.041 26.768 1.00 75.61 180 LYS C O 1
ATOM 6739 N N . SER C 1 185 ? 19.848 -35.505 26.763 1.00 74.88 181 SER C N 1
ATOM 6740 C CA . SER C 1 185 ? 19.630 -34.063 26.739 1.00 75.81 181 SER C CA 1
ATOM 6741 C C . SER C 1 185 ? 19.129 -33.590 25.367 1.00 73.95 181 SER C C 1
ATOM 6742 O O . SER C 1 185 ? 18.091 -32.918 25.278 1.00 67.55 181 SER C O 1
ATOM 6745 N N . LEU C 1 186 ? 19.856 -33.990 24.315 1.00 73.26 182 LEU C N 1
ATOM 6746 C CA . LEU C 1 186 ? 19.727 -33.454 22.950 1.00 62.52 182 LEU C CA 1
ATOM 6747 C C . LEU C 1 186 ? 18.520 -33.938 22.152 1.00 57.56 182 LEU C C 1
ATOM 6748 O O . LEU C 1 186 ? 18.341 -33.538 20.992 1.00 52.34 182 LEU C O 1
ATOM 6753 N N . LEU C 1 187 ? 17.709 -34.795 22.772 1.00 58.75 183 LEU C N 1
ATOM 6754 C CA . LEU C 1 187 ? 16.612 -35.481 22.098 1.00 56.47 183 LEU C CA 1
ATOM 6755 C C . LEU C 1 187 ? 15.249 -34.933 22.524 1.00 61.78 183 LEU C C 1
ATOM 6756 O O . LEU C 1 187 ? 14.976 -34.811 23.722 1.00 69.18 183 LEU C O 1
ATOM 6761 N N . ASP C 1 188 ? 14.392 -34.606 21.557 1.00 58.88 184 ASP C N 1
ATOM 6762 C CA . ASP C 1 188 ? 12.998 -34.267 21.858 1.00 56.79 184 ASP C CA 1
ATOM 6763 C C . ASP C 1 188 ? 12.102 -35.510 21.805 1.00 66.98 184 ASP C C 1
ATOM 6764 O O . ASP C 1 188 ? 11.777 -35.984 20.718 1.00 66.54 184 ASP C O 1
ATOM 6769 N N . PRO C 1 189 ? 11.670 -36.025 22.970 1.00 64.83 185 PRO C N 1
ATOM 6770 C CA . PRO C 1 189 ? 10.954 -37.309 22.994 1.00 61.63 185 PRO C CA 1
ATOM 6771 C C . PRO C 1 189 ? 9.564 -37.276 22.359 1.00 62.61 185 PRO C C 1
ATOM 6772 O O . PRO C 1 189 ? 9.066 -38.335 21.975 1.00 66.69 185 PRO C O 1
ATOM 6776 N N . LEU C 1 190 ? 8.944 -36.106 22.245 1.00 62.26 186 LEU C N 1
ATOM 6777 C CA . LEU C 1 190 ? 7.633 -36.027 21.593 1.00 63.40 186 LEU C CA 1
ATOM 6778 C C . LEU C 1 190 ? 7.717 -36.359 20.093 1.00 65.72 186 LEU C C 1
ATOM 6779 O O . LEU C 1 190 ? 7.060 -37.291 19.625 1.00 63.44 186 LEU C O 1
ATOM 6784 N N . THR C 1 191 ? 8.524 -35.597 19.348 1.00 63.51 187 THR C N 1
ATOM 6785 C CA . THR C 1 191 ? 8.702 -35.826 17.907 1.00 60.51 187 THR C CA 1
ATOM 6786 C C . THR C 1 191 ? 9.729 -36.916 17.635 1.00 56.01 187 THR C C 1
ATOM 6787 O O . THR C 1 191 ? 9.736 -37.517 16.569 1.00 51.68 187 THR C O 1
ATOM 6791 N N . GLN C 1 192 ? 10.596 -37.140 18.615 1.00 55.89 188 GLN C N 1
ATOM 6792 C CA . GLN C 1 192 ? 11.693 -38.097 18.529 1.00 55.69 188 GLN C CA 1
ATOM 6793 C C . GLN C 1 192 ? 12.753 -37.675 17.512 1.00 57.87 188 GLN C C 1
ATOM 6794 O O . GLN C 1 192 ? 13.494 -38.509 16.976 1.00 56.70 188 GLN C O 1
ATOM 6800 N N . LEU C 1 193 ? 12.809 -36.370 17.256 1.00 54.87 189 LEU C N 1
ATOM 6801 C CA . LEU C 1 193 ? 13.907 -35.763 16.519 1.00 53.12 189 LEU C CA 1
ATOM 6802 C C . LEU C 1 193 ? 14.931 -35.225 17.507 1.00 50.53 189 LEU C C 1
ATOM 6803 O O . LEU C 1 193 ? 14.624 -35.056 18.693 1.00 49.42 189 LEU C O 1
ATOM 6808 N N . TRP C 1 194 ? 16.145 -34.967 17.026 1.00 49.91 190 TRP C N 1
ATOM 6809 C CA . TRP C 1 194 ? 17.087 -34.160 17.786 1.00 53.06 190 TRP C CA 1
ATOM 6810 C C . TRP C 1 194 ? 16.411 -32.811 18.077 1.00 53.91 190 TRP C C 1
ATOM 6811 O O . TRP C 1 194 ? 15.632 -32.320 17.257 1.00 49.87 190 TRP C O 1
ATOM 6822 N N . ASN C 1 195 ? 16.715 -32.203 19.224 1.00 53.39 191 ASN C N 1
ATOM 6823 C CA . ASN C 1 195 ? 16.231 -30.844 19.520 1.00 52.25 191 ASN C CA 1
ATOM 6824 C C . ASN C 1 195 ? 17.257 -29.784 19.122 1.00 50.27 191 ASN C C 1
ATOM 6825 O O . ASN C 1 195 ? 18.315 -30.117 18.577 1.00 49.55 191 ASN C O 1
ATOM 6830 N N . ARG C 1 196 ? 16.964 -28.514 19.401 1.00 52.16 192 ARG C N 1
ATOM 6831 C CA . ARG C 1 196 ? 17.894 -27.437 19.036 1.00 46.03 192 ARG C CA 1
ATOM 6832 C C . ARG C 1 196 ? 19.331 -27.704 19.495 1.00 46.29 192 ARG C C 1
ATOM 6833 O O . ARG C 1 196 ? 20.291 -27.368 18.797 1.00 48.24 192 ARG C O 1
ATOM 6841 N N . ALA C 1 197 ? 19.481 -28.309 20.670 1.00 51.00 193 ALA C N 1
ATOM 6842 C CA . ALA C 1 197 ? 20.808 -28.509 21.261 1.00 53.90 193 ALA C CA 1
ATOM 6843 C C . ALA C 1 197 ? 21.546 -29.653 20.588 1.00 48.15 193 ALA C C 1
ATOM 6844 O O . ALA C 1 197 ? 22.783 -29.669 20.536 1.00 44.39 193 ALA C O 1
ATOM 6846 N N . GLY C 1 198 ? 20.765 -30.616 20.107 1.00 48.86 194 GLY C N 1
ATOM 6847 C CA . GLY C 1 198 ? 21.289 -31.754 19.378 1.00 53.20 194 GLY C CA 1
ATOM 6848 C C . GLY C 1 198 ? 21.760 -31.286 18.018 1.00 49.91 194 GLY C C 1
ATOM 6849 O O . GLY C 1 198 ? 22.889 -31.569 17.619 1.00 46.79 194 GLY C O 1
ATOM 6850 N N . PHE C 1 199 ? 20.904 -30.541 17.322 1.00 47.23 195 PHE C N 1
ATOM 6851 C CA . PHE C 1 199 ? 21.296 -29.897 16.076 1.00 43.35 195 PHE C CA 1
ATOM 6852 C C . PHE C 1 199 ? 22.641 -29.179 16.193 1.00 48.05 195 PHE C C 1
ATOM 6853 O O . PHE C 1 199 ? 23.467 -29.229 15.282 1.00 47.45 195 PHE C O 1
ATOM 6861 N N . HIS C 1 200 ? 22.862 -28.508 17.318 1.00 49.42 196 HIS C N 1
ATOM 6862 C CA . HIS C 1 200 ? 24.070 -27.710 17.486 1.00 49.76 196 HIS C CA 1
ATOM 6863 C C . HIS C 1 200 ? 25.301 -28.579 17.657 1.00 48.63 196 HIS C C 1
ATOM 6864 O O . HIS C 1 200 ? 26.373 -28.264 17.126 1.00 52.21 196 HIS C O 1
ATOM 6871 N N . ALA C 1 201 ? 25.138 -29.667 18.406 1.00 45.68 197 ALA C N 1
ATOM 6872 C CA . ALA C 1 201 ? 26.233 -30.588 18.719 1.00 48.06 197 ALA C CA 1
ATOM 6873 C C . ALA C 1 201 ? 26.715 -31.349 17.493 1.00 47.20 197 ALA C C 1
ATOM 6874 O O . ALA C 1 201 ? 27.871 -31.756 17.432 1.00 50.42 197 ALA C O 1
ATOM 6876 N N . LEU C 1 202 ? 25.814 -31.532 16.527 1.00 50.35 198 LEU C N 1
ATOM 6877 C CA . LEU C 1 202 ? 26.065 -32.347 15.335 1.00 51.28 198 LEU C CA 1
ATOM 6878 C C . LEU C 1 202 ? 26.367 -31.517 14.094 1.00 49.09 198 LEU C C 1
ATOM 6879 O O . LEU C 1 202 ? 27.033 -31.994 13.181 1.00 50.62 198 LEU C O 1
ATOM 6884 N N . HIS C 1 203 ? 25.880 -30.281 14.062 1.00 46.77 199 HIS C N 1
ATOM 6885 C CA . HIS C 1 203 ? 25.903 -29.494 12.832 1.00 44.29 199 HIS C CA 1
ATOM 6886 C C . HIS C 1 203 ? 27.312 -29.301 12.266 1.00 49.03 199 HIS C C 1
ATOM 6887 O O . HIS C 1 203 ? 27.495 -29.213 11.051 1.00 48.03 199 HIS C O 1
ATOM 6894 N N . GLN C 1 204 ? 28.306 -29.268 13.142 1.00 49.32 200 GLN C N 1
ATOM 6895 C CA . GLN C 1 204 ? 29.678 -29.069 12.719 1.00 44.50 200 GLN C CA 1
ATOM 6896 C C . GLN C 1 204 ? 30.247 -30.328 12.051 1.00 51.94 200 GLN C C 1
ATOM 6897 O O . GLN C 1 204 ? 30.981 -30.244 11.063 1.00 49.01 200 GLN C O 1
ATOM 6903 N N . HIS C 1 205 ? 29.936 -31.500 12.600 1.00 51.84 201 HIS C N 1
ATOM 6904 C CA . HIS C 1 205 ? 30.398 -32.744 11.997 1.00 48.08 201 HIS C CA 1
ATOM 6905 C C . HIS C 1 205 ? 29.815 -32.867 10.589 1.00 52.18 201 HIS C C 1
ATOM 6906 O O . HIS C 1 205 ? 30.489 -33.254 9.634 1.00 49.80 201 HIS C O 1
ATOM 6913 N N . GLU C 1 206 ? 28.541 -32.532 10.482 1.00 44.82 202 GLU C N 1
ATOM 6914 C CA . GLU C 1 206 ? 27.853 -32.519 9.217 1.00 44.86 202 GLU C CA 1
ATOM 6915 C C . GLU C 1 206 ? 28.570 -31.665 8.159 1.00 50.71 202 GLU C C 1
ATOM 6916 O O . GLU C 1 206 ? 28.607 -32.034 6.990 1.00 54.66 202 GLU C O 1
ATOM 6922 N N . LEU C 1 207 ? 29.127 -30.523 8.557 1.00 47.60 203 LEU C N 1
ATOM 6923 C CA . LEU C 1 207 ? 29.886 -29.681 7.633 1.00 43.86 203 LEU C CA 1
ATOM 6924 C C . LEU C 1 207 ? 31.177 -30.347 7.172 1.00 50.12 203 LEU C C 1
ATOM 6925 O O . LEU C 1 207 ? 31.519 -30.267 5.995 1.00 47.76 203 LEU C O 1
ATOM 6930 N N . GLU C 1 208 ? 31.884 -31.001 8.097 1.00 48.45 204 GLU C N 1
ATOM 6931 C CA . GLU C 1 208 ? 33.136 -31.689 7.779 1.00 50.61 204 GLU C CA 1
ATOM 6932 C C . GLU C 1 208 ? 32.895 -32.840 6.797 1.00 57.44 204 GLU C C 1
ATOM 6933 O O . GLU C 1 208 ? 33.710 -33.074 5.903 1.00 54.64 204 GLU C O 1
ATOM 6939 N N . LEU C 1 209 ? 31.782 -33.559 6.968 1.00 54.87 205 LEU C N 1
ATOM 6940 C CA . LEU C 1 209 ? 31.443 -34.666 6.071 1.00 50.63 205 LEU C CA 1
ATOM 6941 C C . LEU C 1 209 ? 31.151 -34.158 4.654 1.00 52.96 205 LEU C C 1
ATOM 6942 O O . LEU C 1 209 ? 31.675 -34.695 3.685 1.00 51.48 205 LEU C O 1
ATOM 6947 N N . ALA C 1 210 ? 30.330 -33.115 4.539 1.00 54.17 206 ALA C N 1
ATOM 6948 C CA . ALA C 1 210 ? 30.054 -32.523 3.239 1.00 51.32 206 ALA C CA 1
ATOM 6949 C C . ALA C 1 210 ? 31.349 -32.157 2.567 1.00 53.23 206 ALA C C 1
ATOM 6950 O O . ALA C 1 210 ? 31.567 -32.486 1.402 1.00 59.74 206 ALA C O 1
ATOM 6952 N N . ARG C 1 211 ? 32.214 -31.468 3.294 1.00 51.60 207 ARG C N 1
ATOM 6953 C CA . ARG C 1 211 ? 33.481 -31.046 2.708 1.00 58.28 207 ARG C CA 1
ATOM 6954 C C . ARG C 1 211 ? 34.296 -32.214 2.155 1.00 58.40 207 ARG C C 1
ATOM 6955 O O . ARG C 1 211 ? 34.659 -32.201 0.979 1.00 57.93 207 ARG C O 1
ATOM 6963 N N . ALA C 1 212 ? 34.572 -33.219 2.989 1.00 55.07 208 ALA C N 1
ATOM 6964 C CA . ALA C 1 212 ? 35.403 -34.356 2.569 1.00 56.46 208 ALA C CA 1
ATOM 6965 C C . ALA C 1 212 ? 34.832 -35.140 1.367 1.00 54.47 208 ALA C C 1
ATOM 6966 O O . ALA C 1 212 ? 35.477 -36.055 0.865 1.00 57.13 208 ALA C O 1
ATOM 6968 N N . SER C 1 213 ? 33.632 -34.773 0.917 1.00 50.00 209 SER C N 1
ATOM 6969 C CA . SER C 1 213 ? 32.947 -35.448 -0.188 1.00 49.20 209 SER C CA 1
ATOM 6970 C C . SER C 1 213 ? 32.595 -34.448 -1.289 1.00 54.04 209 SER C C 1
ATOM 6971 O O . SER C 1 213 ? 31.848 -34.765 -2.225 1.00 53.48 209 SER C O 1
ATOM 6974 N N . ASP C 1 214 ? 33.118 -33.234 -1.167 1.00 52.78 210 ASP C N 1
ATOM 6975 C CA . ASP C 1 214 ? 32.855 -32.183 -2.151 1.00 52.26 210 ASP C CA 1
ATOM 6976 C C . ASP C 1 214 ? 31.356 -31.954 -2.344 1.00 50.61 210 ASP C C 1
ATOM 6977 O O . ASP C 1 214 ? 30.900 -31.658 -3.452 1.00 49.91 210 ASP C O 1
ATOM 6982 N N . GLN C 1 215 ? 30.600 -32.074 -1.257 1.00 47.84 211 GLN C N 1
ATOM 6983 C CA . GLN C 1 215 ? 29.164 -31.803 -1.291 1.00 49.52 211 GLN C CA 1
ATOM 6984 C C . GLN C 1 215 ? 28.825 -30.437 -0.708 1.00 46.08 211 GLN C C 1
ATOM 6985 O O . GLN C 1 215 ? 29.540 -29.914 0.140 1.00 47.82 211 GLN C O 1
ATOM 6991 N N . ARG C 1 216 ? 27.721 -29.863 -1.161 1.00 48.62 212 ARG C N 1
ATOM 6992 C CA . ARG C 1 216 ? 27.236 -28.620 -0.588 1.00 43.09 212 ARG C CA 1
ATOM 6993 C C . ARG C 1 216 ? 26.403 -28.966 0.631 1.00 46.36 212 ARG C C 1
ATOM 6994 O O . ARG C 1 216 ? 25.886 -30.078 0.728 1.00 47.19 212 ARG C O 1
ATOM 7002 N N . ILE C 1 217 ? 26.266 -28.022 1.558 1.00 44.84 213 ILE C N 1
ATOM 7003 C CA . ILE C 1 217 ? 25.355 -28.185 2.682 1.00 39.10 213 ILE C CA 1
ATOM 7004 C C . ILE C 1 217 ? 24.140 -27.334 2.378 1.00 38.99 213 ILE C C 1
ATOM 7005 O O . ILE C 1 217 ? 24.266 -26.145 2.123 1.00 44.91 213 ILE C O 1
ATOM 7010 N N . GLY C 1 218 ? 22.965 -27.944 2.365 1.00 39.10 214 GLY C N 1
ATOM 7011 C CA . GLY C 1 218 ? 21.735 -27.212 2.121 1.00 43.21 214 GLY C CA 1
ATOM 7012 C C . GLY C 1 218 ? 21.015 -26.998 3.436 1.00 44.53 214 GLY C C 1
ATOM 7013 O O . GLY C 1 218 ? 21.152 -27.831 4.333 1.00 46.28 214 GLY C O 1
ATOM 7014 N N . ILE C 1 219 ? 20.290 -25.885 3.576 1.00 39.92 215 ILE C N 1
ATOM 7015 C CA . ILE C 1 219 ? 19.467 -25.661 4.763 1.00 41.14 215 ILE C CA 1
ATOM 7016 C C . ILE C 1 219 ? 17.997 -25.609 4.382 1.00 45.27 215 ILE C C 1
ATOM 7017 O O . ILE C 1 219 ? 17.619 -24.921 3.435 1.00 45.50 215 ILE C O 1
ATOM 7022 N N . ILE C 1 220 ? 17.175 -26.361 5.109 1.00 44.91 216 ILE C N 1
ATOM 7023 C CA . ILE C 1 220 ? 15.727 -26.300 4.949 1.00 47.63 216 ILE C CA 1
ATOM 7024 C C . ILE C 1 220 ? 15.125 -25.876 6.286 1.00 47.11 216 ILE C C 1
ATOM 7025 O O . ILE C 1 220 ? 15.350 -26.519 7.308 1.00 45.48 216 ILE C O 1
ATOM 7030 N N . TYR C 1 221 ? 14.387 -24.770 6.269 1.00 51.09 217 TYR C N 1
ATOM 7031 C CA . TYR C 1 221 ? 13.764 -24.231 7.468 1.00 49.16 217 TYR C CA 1
ATOM 7032 C C . TYR C 1 221 ? 12.265 -24.283 7.257 1.00 51.78 217 TYR C C 1
ATOM 7033 O O . TYR C 1 221 ? 11.721 -23.586 6.391 1.00 55.48 217 TYR C O 1
ATOM 7042 N N . SER C 1 222 ? 11.595 -25.128 8.028 1.00 49.35 218 SER C N 1
ATOM 7043 C CA . SER C 1 222 ? 10.177 -25.359 7.801 1.00 58.18 218 SER C CA 1
ATOM 7044 C C . SER C 1 222 ? 9.350 -25.122 9.054 1.00 60.50 218 SER C C 1
ATOM 7045 O O . SER C 1 222 ? 9.837 -25.262 10.172 1.00 61.81 218 SER C O 1
ATOM 7048 N N . ASP C 1 223 ? 8.080 -24.798 8.843 1.00 67.05 219 ASP C N 1
ATOM 7049 C CA . ASP C 1 223 ? 7.178 -24.367 9.899 1.00 70.08 219 ASP C CA 1
ATOM 7050 C C . ASP C 1 223 ? 5.803 -24.901 9.542 1.00 70.75 219 ASP C C 1
ATOM 7051 O O . ASP C 1 223 ? 5.356 -24.751 8.401 1.00 66.07 219 ASP C O 1
ATOM 7056 N N . ILE C 1 224 ? 5.131 -25.532 10.500 1.00 69.23 220 ILE C N 1
ATOM 7057 C CA . ILE C 1 224 ? 3.806 -26.072 10.223 1.00 73.27 220 ILE C CA 1
ATOM 7058 C C . ILE C 1 224 ? 2.753 -24.971 10.118 1.00 74.52 220 ILE C C 1
ATOM 7059 O O . ILE C 1 224 ? 2.735 -24.026 10.912 1.00 81.04 220 ILE C O 1
ATOM 7064 N N . ASP C 1 225 ? 1.890 -25.096 9.114 1.00 76.97 221 ASP C N 1
ATOM 7065 C CA . ASP C 1 225 ? 0.923 -24.054 8.793 1.00 78.69 221 ASP C CA 1
ATOM 7066 C C . ASP C 1 225 ? -0.299 -24.046 9.701 1.00 84.21 221 ASP C C 1
ATOM 7067 O O . ASP C 1 225 ? -1.070 -25.016 9.751 1.00 81.82 221 ASP C O 1
ATOM 7072 N N . HIS C 1 226 ? -0.462 -22.927 10.404 1.00 89.99 222 HIS C N 1
ATOM 7073 C CA . HIS C 1 226 ? -1.585 -22.719 11.303 1.00 88.30 222 HIS C CA 1
ATOM 7074 C C . HIS C 1 226 ? -1.545 -23.747 12.420 1.00 93.58 222 HIS C C 1
ATOM 7075 O O . HIS C 1 226 ? -2.537 -24.443 12.662 1.00 92.44 222 HIS C O 1
ATOM 7082 N N . PHE C 1 227 ? -0.408 -23.871 13.097 1.00 91.97 223 PHE C N 1
ATOM 7083 C CA . PHE C 1 227 ? -0.359 -24.831 14.194 1.00 92.44 223 PHE C CA 1
ATOM 7084 C C . PHE C 1 227 ? -1.240 -24.364 15.357 1.00 93.86 223 PHE C C 1
ATOM 7085 O O . PHE C 1 227 ? -2.086 -25.120 15.831 1.00 94.71 223 PHE C O 1
ATOM 7093 N N . LYS C 1 228 ? -1.063 -23.117 15.794 1.00 97.06 224 LYS C N 1
ATOM 7094 C CA . LYS C 1 228 ? -1.822 -22.602 16.938 1.00 97.06 224 LYS C CA 1
ATOM 7095 C C . LYS C 1 228 ? -3.338 -22.726 16.747 1.00 93.57 224 LYS C C 1
ATOM 7096 O O . LYS C 1 228 ? -4.056 -23.030 17.698 1.00 94.29 224 LYS C O 1
ATOM 7102 N N . ARG C 1 229 ? -3.828 -22.508 15.530 1.00 88.98 225 ARG C N 1
ATOM 7103 C CA . ARG C 1 229 ? -5.240 -22.761 15.267 1.00 91.11 225 ARG C CA 1
ATOM 7104 C C . ARG C 1 229 ? -5.626 -24.193 15.643 1.00 91.93 225 ARG C C 1
ATOM 7105 O O . ARG C 1 229 ? -6.530 -24.386 16.445 1.00 97.26 225 ARG C O 1
ATOM 7113 N N . ILE C 1 230 ? -4.943 -25.184 15.069 1.00 89.72 226 ILE C N 1
ATOM 7114 C CA . ILE C 1 230 ? -5.187 -26.604 15.375 1.00 90.34 226 ILE C CA 1
ATOM 7115 C C . ILE C 1 230 ? -5.159 -26.937 16.878 1.00 93.40 226 ILE C C 1
ATOM 7116 O O . ILE C 1 230 ? -6.074 -27.580 17.399 1.00 92.16 226 ILE C O 1
ATOM 7121 N N . ASN C 1 231 ? -4.102 -26.508 17.566 1.00 93.23 227 ASN C N 1
ATOM 7122 C CA . ASN C 1 231 ? -3.963 -26.753 18.999 1.00 90.52 227 ASN C CA 1
ATOM 7123 C C . ASN C 1 231 ? -5.124 -26.170 19.799 1.00 96.10 227 ASN C C 1
ATOM 7124 O O . ASN C 1 231 ? -5.793 -26.886 20.538 1.00 98.14 227 ASN C O 1
ATOM 7129 N N . ASP C 1 232 ? -5.360 -24.868 19.645 1.00 99.88 228 ASP C N 1
ATOM 7130 C CA . ASP C 1 232 ? -6.455 -24.183 20.342 1.00 99.74 228 ASP C CA 1
ATOM 7131 C C . ASP C 1 232 ? -7.848 -24.699 19.969 1.00 94.86 228 ASP C C 1
ATOM 7132 O O . ASP C 1 232 ? -8.744 -24.739 20.807 1.00 94.61 228 ASP C O 1
ATOM 7137 N N . THR C 1 233 ? -8.025 -25.099 18.722 1.00 94.94 229 THR C N 1
ATOM 7138 C CA . THR C 1 233 ? -9.330 -25.548 18.273 1.00 95.70 229 THR C CA 1
ATOM 7139 C C . THR C 1 233 ? -9.534 -27.044 18.483 1.00 98.23 229 THR C C 1
ATOM 7140 O O . THR C 1 233 ? -10.577 -27.582 18.120 1.00 93.11 229 THR C O 1
ATOM 7144 N N . LEU C 1 234 ? -8.546 -27.719 19.065 1.00 95.21 230 LEU C N 1
ATOM 7145 C CA . LEU C 1 234 ? -8.645 -29.166 19.240 1.00 90.43 230 LEU C CA 1
ATOM 7146 C C . LEU C 1 234 ? -7.873 -29.738 20.422 1.00 86.85 230 LEU C C 1
ATOM 7147 O O . LEU C 1 234 ? -7.896 -30.938 20.660 1.00 83.21 230 LEU C O 1
ATOM 7152 N N . GLY C 1 235 ? -7.197 -28.872 21.160 1.00 92.82 231 GLY C N 1
ATOM 7153 C CA . GLY C 1 235 ? -6.515 -29.250 22.389 1.00 92.63 231 GLY C CA 1
ATOM 7154 C C . GLY C 1 235 ? -5.143 -29.842 22.160 1.00 94.03 231 GLY C C 1
ATOM 7155 O O . GLY C 1 235 ? -4.762 -30.099 21.024 1.00 94.77 231 GLY C O 1
ATOM 7156 N N . HIS C 1 236 ? -4.403 -30.064 23.243 1.00 95.61 232 HIS C N 1
ATOM 7157 C CA . HIS C 1 236 ? -3.063 -30.644 23.159 1.00 96.90 232 HIS C CA 1
ATOM 7158 C C . HIS C 1 236 ? -3.032 -31.956 22.385 1.00 94.82 232 HIS C C 1
ATOM 7159 O O . HIS C 1 236 ? -2.429 -32.032 21.319 1.00 95.20 232 HIS C O 1
ATOM 7166 N N . ARG C 1 237 ? -3.678 -32.985 22.928 1.00 94.64 233 ARG C N 1
ATOM 7167 C CA . ARG C 1 237 ? -3.692 -34.313 22.312 1.00 95.24 233 ARG C CA 1
ATOM 7168 C C . ARG C 1 237 ? -3.703 -34.287 20.778 1.00 95.01 233 ARG C C 1
ATOM 7169 O O . ARG C 1 237 ? -3.121 -35.162 20.128 1.00 94.97 233 ARG C O 1
ATOM 7177 N N . ALA C 1 238 ? -4.366 -33.285 20.206 1.00 88.36 234 ALA C N 1
ATOM 7178 C CA . ALA C 1 238 ? -4.470 -33.167 18.757 1.00 91.58 234 ALA C CA 1
ATOM 7179 C C . ALA C 1 238 ? -3.190 -32.596 18.118 1.00 90.62 234 ALA C C 1
ATOM 7180 O O . ALA C 1 238 ? -2.572 -33.241 17.264 1.00 87.33 234 ALA C O 1
ATOM 7182 N N . GLY C 1 239 ? -2.805 -31.387 18.526 1.00 91.88 235 GLY C N 1
ATOM 7183 C CA . GLY C 1 239 ? -1.549 -30.794 18.097 1.00 87.24 235 GLY C CA 1
ATOM 7184 C C . GLY C 1 239 ? -0.379 -31.668 18.511 1.00 83.47 235 GLY C C 1
ATOM 7185 O O . GLY C 1 239 ? 0.619 -31.769 17.799 1.00 81.59 235 GLY C O 1
ATOM 7186 N N . ASP C 1 240 ? -0.508 -32.303 19.671 1.00 83.48 236 ASP C N 1
ATOM 7187 C CA . ASP C 1 240 ? 0.484 -33.261 20.145 1.00 82.97 236 ASP C CA 1
ATOM 7188 C C . ASP C 1 240 ? 0.716 -34.381 19.135 1.00 84.07 236 ASP C C 1
ATOM 7189 O O . ASP C 1 240 ? 1.856 -34.672 18.780 1.00 80.10 236 ASP C O 1
ATOM 7194 N N . SER C 1 241 ? -0.365 -35.007 18.678 1.00 84.63 237 SER C N 1
ATOM 7195 C CA . SER C 1 241 ? -0.259 -36.122 17.742 1.00 82.34 237 SER C CA 1
ATOM 7196 C C . SER C 1 241 ? 0.117 -35.655 16.330 1.00 78.45 237 SER C C 1
ATOM 7197 O O . SER C 1 241 ? 0.843 -36.351 15.615 1.00 74.26 237 SER C O 1
ATOM 7200 N N . VAL C 1 242 ? -0.364 -34.482 15.931 1.00 75.91 238 VAL C N 1
ATOM 7201 C CA . VAL C 1 242 ? 0.013 -33.926 14.633 1.00 75.38 238 VAL C CA 1
ATOM 7202 C C . VAL C 1 242 ? 1.521 -33.704 14.580 1.00 74.11 238 VAL C C 1
ATOM 7203 O O . VAL C 1 242 ? 2.170 -33.970 13.567 1.00 69.09 238 VAL C O 1
ATOM 7207 N N . LEU C 1 243 ? 2.078 -33.226 15.687 1.00 71.83 239 LEU C N 1
ATOM 7208 C CA . LEU C 1 243 ? 3.509 -33.001 15.778 1.00 67.07 239 LEU C CA 1
ATOM 7209 C C . LEU C 1 243 ? 4.287 -34.316 15.620 1.00 71.65 239 LEU C C 1
ATOM 7210 O O . LEU C 1 243 ? 5.404 -34.326 15.107 1.00 68.11 239 LEU C O 1
ATOM 7215 N N . ARG C 1 244 ? 3.704 -35.428 16.055 1.00 69.38 240 ARG C N 1
ATOM 7216 C CA . ARG C 1 244 ? 4.377 -36.714 15.911 1.00 65.90 240 ARG C CA 1
ATOM 7217 C C . ARG C 1 244 ? 4.334 -37.204 14.457 1.00 65.54 240 ARG C C 1
ATOM 7218 O O . ARG C 1 244 ? 5.324 -37.719 13.939 1.00 60.45 240 ARG C O 1
ATOM 7226 N N . GLU C 1 245 ? 3.184 -37.039 13.807 1.00 69.21 241 GLU C N 1
ATOM 7227 C CA . GLU C 1 245 ? 2.991 -37.510 12.436 1.00 67.93 241 GLU C CA 1
ATOM 7228 C C . GLU C 1 245 ? 3.621 -36.564 11.433 1.00 66.35 241 GLU C C 1
ATOM 7229 O O . GLU C 1 245 ? 3.822 -36.924 10.274 1.00 64.72 241 GLU C O 1
ATOM 7235 N N . ALA C 1 246 ? 3.906 -35.344 11.871 1.00 64.87 242 ALA C N 1
ATOM 7236 C CA . ALA C 1 246 ? 4.620 -34.408 11.021 1.00 65.13 242 ALA C CA 1
ATOM 7237 C C . ALA C 1 246 ? 6.095 -34.775 11.043 1.00 61.79 242 ALA C C 1
ATOM 7238 O O . ALA C 1 246 ? 6.705 -34.952 9.986 1.00 60.66 242 ALA C O 1
ATOM 7240 N N . ALA C 1 247 ? 6.659 -34.916 12.242 1.00 55.34 243 ALA C N 1
ATOM 7241 C CA . ALA C 1 247 ? 8.071 -35.263 12.372 1.00 57.68 243 ALA C CA 1
ATOM 7242 C C . ALA C 1 247 ? 8.413 -36.572 11.658 1.00 56.88 243 ALA C C 1
ATOM 7243 O O . ALA C 1 247 ? 9.572 -36.800 11.299 1.00 50.61 243 ALA C O 1
ATOM 7245 N N . SER C 1 248 ? 7.408 -37.427 11.470 1.00 57.08 244 SER C N 1
ATOM 7246 C CA . SER C 1 248 ? 7.611 -38.726 10.830 1.00 53.75 244 SER C CA 1
ATOM 7247 C C . SER C 1 248 ? 7.626 -38.586 9.313 1.00 52.75 244 SER C C 1
ATOM 7248 O O . SER C 1 248 ? 8.424 -39.239 8.632 1.00 54.47 244 SER C O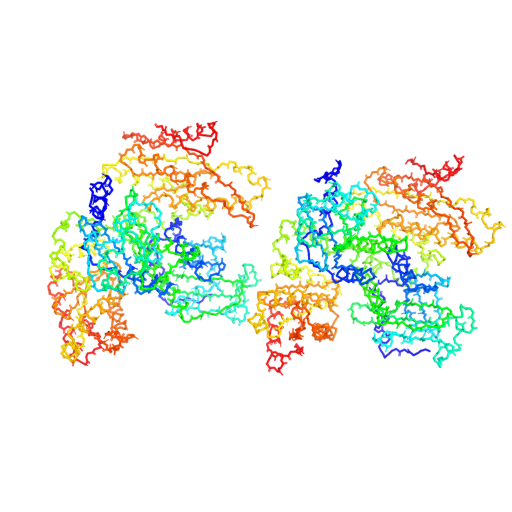 1
ATOM 7251 N N . ARG C 1 249 ? 6.759 -37.725 8.786 1.00 53.12 245 ARG C N 1
ATOM 7252 C CA . ARG C 1 249 ? 6.768 -37.427 7.356 1.00 53.87 245 ARG C CA 1
ATOM 7253 C C . ARG C 1 249 ? 7.981 -36.596 6.930 1.00 52.50 245 ARG C C 1
ATOM 7254 O O . ARG C 1 249 ? 8.409 -36.651 5.771 1.00 55.48 245 ARG C O 1
ATOM 7262 N N . LEU C 1 250 ? 8.540 -35.831 7.859 1.00 48.93 246 LEU C N 1
ATOM 7263 C CA . LEU C 1 250 ? 9.801 -35.148 7.589 1.00 51.92 246 LEU C CA 1
ATOM 7264 C C . LEU C 1 250 ? 10.905 -36.186 7.386 1.00 55.58 246 LEU C C 1
ATOM 7265 O O . LEU C 1 250 ? 11.669 -36.121 6.420 1.00 55.19 246 LEU C O 1
ATOM 7270 N N . ARG C 1 251 ? 10.980 -37.141 8.306 1.00 50.27 247 ARG C N 1
ATOM 7271 C CA . ARG C 1 251 ? 12.003 -38.170 8.258 1.00 51.49 247 ARG C CA 1
ATOM 7272 C C . ARG C 1 251 ? 11.909 -38.940 6.952 1.00 50.09 247 ARG C C 1
ATOM 7273 O O . ARG C 1 251 ? 12.918 -39.409 6.415 1.00 47.69 247 ARG C O 1
ATOM 7281 N N . ALA C 1 252 ? 10.691 -39.051 6.436 1.00 49.39 248 ALA C N 1
ATOM 7282 C CA . ALA C 1 252 ? 10.433 -39.919 5.299 1.00 48.59 248 ALA C CA 1
ATOM 7283 C C . ALA C 1 252 ? 10.734 -39.224 3.979 1.00 52.19 248 ALA C C 1
ATOM 7284 O O . ALA C 1 252 ? 10.845 -39.879 2.940 1.00 46.15 248 ALA C O 1
ATOM 7286 N N . ALA C 1 253 ? 10.859 -37.898 4.030 1.00 49.59 249 ALA C N 1
ATOM 7287 C CA . ALA C 1 253 ? 11.248 -37.115 2.856 1.00 53.54 249 ALA C CA 1
ATOM 7288 C C . ALA C 1 253 ? 12.767 -36.948 2.796 1.00 50.14 249 ALA C C 1
ATOM 7289 O O . ALA C 1 253 ? 13.323 -36.531 1.773 1.00 47.94 249 ALA C O 1
ATOM 7291 N N . LEU C 1 254 ? 13.437 -37.282 3.899 1.00 49.75 250 LEU C N 1
ATOM 7292 C CA . LEU C 1 254 ? 14.889 -37.122 3.989 1.00 49.08 250 LEU C CA 1
ATOM 7293 C C . LEU C 1 254 ? 15.638 -38.430 3.768 1.00 45.85 250 LEU C C 1
ATOM 7294 O O . LEU C 1 254 ? 15.044 -39.504 3.685 1.00 44.55 250 LEU C O 1
ATOM 7299 N N . ARG C 1 255 ? 16.954 -38.310 3.664 1.00 45.96 251 ARG C N 1
ATOM 7300 C CA . ARG C 1 255 ? 17.839 -39.448 3.487 1.00 48.36 251 ARG C CA 1
ATOM 7301 C C . ARG C 1 255 ? 18.532 -39.710 4.820 1.00 50.39 251 ARG C C 1
ATOM 7302 O O . ARG C 1 255 ? 18.650 -38.800 5.642 1.00 49.19 251 ARG C O 1
ATOM 7310 N N . PRO C 1 256 ? 19.011 -40.949 5.036 1.00 54.37 252 PRO C N 1
ATOM 7311 C CA . PRO C 1 256 ? 19.713 -41.260 6.291 1.00 50.21 252 PRO C CA 1
ATOM 7312 C C . PRO C 1 256 ? 20.922 -40.354 6.593 1.00 48.07 252 PRO C C 1
ATOM 7313 O O . PRO C 1 256 ? 21.288 -40.225 7.760 1.00 44.79 252 PRO C O 1
ATOM 7317 N N . GLU C 1 257 ? 21.540 -39.746 5.580 1.00 49.26 253 GLU C N 1
ATOM 7318 C CA . GLU C 1 257 ? 22.740 -38.933 5.831 1.00 46.51 253 GLU C CA 1
ATOM 7319 C C . GLU C 1 257 ? 22.420 -37.559 6.422 1.00 48.25 253 GLU C C 1
ATOM 7320 O O . GLU C 1 257 ? 23.313 -36.810 6.806 1.00 46.23 253 GLU C O 1
ATOM 7326 N N . ASP C 1 258 ? 21.139 -37.248 6.519 1.00 48.09 254 ASP C N 1
ATOM 7327 C CA . ASP C 1 258 ? 20.723 -35.907 6.863 1.00 46.16 254 ASP C CA 1
ATOM 7328 C C . ASP C 1 258 ? 20.568 -35.667 8.357 1.00 52.78 254 ASP C C 1
ATOM 7329 O O . ASP C 1 258 ? 20.376 -36.602 9.147 1.00 51.11 254 ASP C O 1
ATOM 7334 N N . LEU C 1 259 ? 20.655 -34.388 8.715 1.00 48.14 255 LEU C N 1
ATOM 7335 C CA . LEU C 1 259 ? 20.500 -33.916 10.078 1.00 48.01 255 LEU C CA 1
ATOM 7336 C C . LEU C 1 259 ? 19.146 -33.239 10.166 1.00 48.89 255 LEU C C 1
ATOM 7337 O O . LEU C 1 259 ? 18.911 -32.226 9.506 1.00 42.80 255 LEU C O 1
ATOM 7342 N N . LEU C 1 260 ? 18.251 -33.812 10.965 1.00 46.51 256 LEU C N 1
ATOM 7343 C CA . LEU C 1 260 ? 16.931 -33.228 11.161 1.00 45.01 256 LEU C CA 1
ATOM 7344 C C . LEU C 1 260 ? 16.710 -32.923 12.642 1.00 48.98 256 LEU C C 1
ATOM 7345 O O . LEU C 1 260 ? 17.155 -33.669 13.515 1.00 50.28 256 LEU C O 1
ATOM 7350 N N . ALA C 1 261 ? 16.037 -31.813 12.922 1.00 50.18 257 ALA C N 1
ATOM 7351 C CA . ALA C 1 261 ? 15.888 -31.354 14.299 1.00 52.67 257 ALA C CA 1
ATOM 7352 C C . ALA C 1 261 ? 14.637 -30.536 14.485 1.00 50.93 257 ALA C C 1
ATOM 7353 O O . ALA C 1 261 ? 14.098 -29.967 13.539 1.00 52.29 257 ALA C O 1
ATOM 7355 N N . ARG C 1 262 ? 14.173 -30.511 15.726 1.00 59.03 258 ARG C N 1
ATOM 7356 C CA . ARG C 1 262 ? 13.088 -29.640 16.133 1.00 57.95 258 ARG C CA 1
ATOM 7357 C C . ARG C 1 262 ? 13.653 -28.416 16.872 1.00 53.60 258 ARG C C 1
ATOM 7358 O O . ARG C 1 262 ? 14.371 -28.558 17.873 1.00 50.40 258 ARG C O 1
ATOM 7366 N N . PHE C 1 263 ? 13.351 -27.230 16.341 1.00 52.38 259 PHE C N 1
ATOM 7367 C CA . PHE C 1 263 ? 13.747 -25.949 16.942 1.00 55.22 259 PHE C CA 1
ATOM 7368 C C . PHE C 1 263 ? 12.675 -25.388 17.884 1.00 62.68 259 PHE C C 1
ATOM 7369 O O . PHE C 1 263 ? 11.557 -25.922 17.976 1.00 58.99 259 PHE C O 1
ATOM 7377 N N . GLY C 1 264 ? 13.024 -24.298 18.569 1.00 63.99 260 GLY C N 1
ATOM 7378 C CA . GLY C 1 264 ? 12.114 -23.630 19.489 1.00 60.06 260 GLY C CA 1
ATOM 7379 C C . GLY C 1 264 ? 10.753 -23.361 18.867 1.00 69.83 260 GLY C C 1
ATOM 7380 O O . GLY C 1 264 ? 10.631 -22.616 17.891 1.00 75.79 260 GLY C O 1
ATOM 7381 N N . GLY C 1 265 ? 9.717 -23.974 19.431 1.00 75.58 261 GLY C N 1
ATOM 7382 C CA . GLY C 1 265 ? 8.390 -23.893 18.852 1.00 76.73 261 GLY C CA 1
ATOM 7383 C C . GLY C 1 265 ? 8.129 -25.086 17.954 1.00 72.63 261 GLY C C 1
ATOM 7384 O O . GLY C 1 265 ? 8.704 -26.150 18.148 1.00 71.35 261 GLY C O 1
ATOM 7385 N N . GLU C 1 2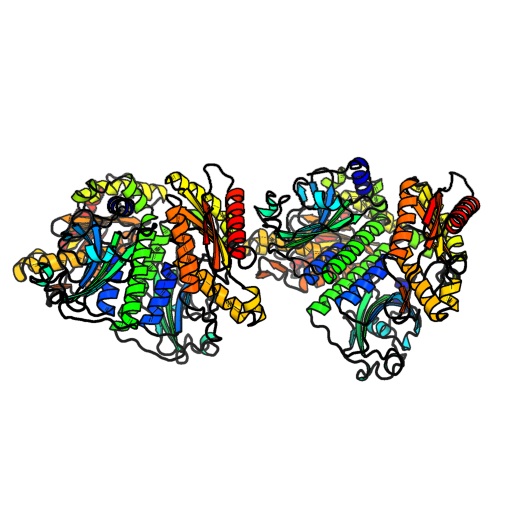66 ? 7.261 -24.901 16.968 1.00 76.00 262 GLU C N 1
ATOM 7386 C CA . GLU C 1 266 ? 6.917 -25.955 16.023 1.00 75.86 262 GLU C CA 1
ATOM 7387 C C . GLU C 1 266 ? 7.792 -25.863 14.761 1.00 75.17 262 GLU C C 1
ATOM 7388 O O . GLU C 1 266 ? 7.349 -26.173 13.648 1.00 73.02 262 GLU C O 1
ATOM 7394 N N . GLU C 1 267 ? 9.038 -25.437 14.936 1.00 66.53 263 GLU C N 1
ATOM 7395 C CA . GLU C 1 267 ? 9.924 -25.244 13.796 1.00 67.80 263 GLU C CA 1
ATOM 7396 C C . GLU C 1 267 ? 10.835 -26.460 13.581 1.00 64.06 263 GLU C C 1
ATOM 7397 O O . GLU C 1 267 ? 11.441 -26.969 14.529 1.00 59.74 263 GLU C O 1
ATOM 7403 N N . PHE C 1 268 ? 10.915 -26.918 12.332 1.00 56.01 264 PHE C N 1
ATOM 7404 C CA . PHE C 1 268 ? 11.694 -28.101 11.977 1.00 53.91 264 PHE C CA 1
ATOM 7405 C C . PHE C 1 268 ? 12.811 -27.758 11.009 1.00 49.22 264 PHE C C 1
ATOM 7406 O O . PHE C 1 268 ? 12.559 -27.265 9.919 1.00 54.00 264 PHE C O 1
ATOM 7414 N N . VAL C 1 269 ? 14.048 -28.013 11.401 1.00 45.62 265 VAL C N 1
ATOM 7415 C CA . VAL C 1 269 ? 15.169 -27.579 10.586 1.00 47.72 265 VAL C CA 1
ATOM 7416 C C . VAL C 1 269 ? 16.043 -28.752 10.166 1.00 48.61 265 VAL C C 1
ATOM 7417 O O . VAL C 1 269 ? 16.383 -29.602 10.986 1.00 45.67 265 VAL C O 1
ATOM 7421 N N . ALA C 1 270 ? 16.389 -28.795 8.880 1.00 45.41 266 ALA C N 1
ATOM 7422 C CA . ALA C 1 270 ? 17.205 -29.874 8.328 1.00 41.38 266 ALA C CA 1
ATOM 7423 C C . ALA C 1 270 ? 18.490 -29.380 7.673 1.00 37.99 266 ALA C C 1
ATOM 7424 O O . ALA C 1 270 ? 18.491 -28.432 6.897 1.00 39.67 266 ALA C O 1
ATOM 7426 N N . MET C 1 271 ? 19.587 -30.042 7.989 1.00 40.04 267 MET C N 1
ATOM 7427 C CA . MET C 1 271 ? 20.860 -29.766 7.351 1.00 41.93 267 MET C CA 1
ATOM 7428 C C . MET C 1 271 ? 21.184 -30.946 6.438 1.00 51.41 267 MET C C 1
ATOM 7429 O O . MET C 1 271 ? 21.495 -32.040 6.914 1.00 56.83 267 MET C O 1
ATOM 7434 N N . VAL C 1 272 ? 21.093 -30.739 5.127 1.00 49.87 268 VAL C N 1
ATOM 7435 C CA . VAL C 1 272 ? 21.201 -31.843 4.183 1.00 44.37 268 VAL C CA 1
ATOM 7436 C C . VAL C 1 272 ? 22.485 -31.755 3.364 1.00 46.94 268 VAL C C 1
ATOM 7437 O O . VAL C 1 272 ? 22.976 -30.656 3.096 1.00 42.81 268 VAL C O 1
ATOM 7441 N N . ARG C 1 273 ? 23.042 -32.912 2.990 1.00 50.83 269 ARG C N 1
ATOM 7442 C CA . ARG C 1 273 ? 24.202 -32.956 2.091 1.00 46.01 269 ARG C CA 1
ATOM 7443 C C . ARG C 1 273 ? 23.788 -33.210 0.633 1.00 52.14 269 ARG C C 1
ATOM 7444 O O . ARG C 1 273 ? 23.187 -34.243 0.314 1.00 50.65 269 ARG C O 1
ATOM 7452 N N . VAL C 1 274 ? 24.105 -32.249 -0.240 1.00 50.34 270 VAL C N 1
ATOM 7453 C CA . VAL C 1 274 ? 23.677 -32.280 -1.636 1.00 45.72 270 VAL C CA 1
ATOM 7454 C C . VAL C 1 274 ? 24.779 -31.893 -2.618 1.00 49.04 270 VAL C C 1
ATOM 7455 O O . VAL C 1 274 ? 25.804 -31.317 -2.247 1.00 46.68 270 VAL C O 1
ATOM 7459 N N . ARG C 1 275 ? 24.541 -32.220 -3.882 1.00 53.31 271 ARG C N 1
ATOM 7460 C CA . ARG C 1 275 ? 25.482 -31.931 -4.958 1.00 56.39 271 ARG C CA 1
ATOM 7461 C C . ARG C 1 275 ? 25.334 -30.483 -5.402 1.00 49.16 271 ARG C C 1
ATOM 7462 O O . ARG C 1 275 ? 26.325 -29.806 -5.684 1.00 43.05 271 ARG C O 1
ATOM 7470 N N . GLU C 1 276 ? 24.095 -30.002 -5.426 1.00 49.37 272 GLU C N 1
ATOM 7471 C CA . GLU C 1 276 ? 23.791 -28.721 -6.045 1.00 46.31 272 GLU C CA 1
ATOM 7472 C C . GLU C 1 276 ? 22.360 -28.281 -5.679 1.00 48.54 272 GLU C C 1
ATOM 7473 O O . GLU C 1 276 ? 21.645 -29.044 -5.047 1.00 50.13 272 GLU C O 1
ATOM 7479 N N . THR C 1 277 ? 21.939 -27.072 -6.061 1.00 49.77 273 THR C N 1
ATOM 7480 C CA . THR C 1 277 ? 20.621 -26.547 -5.653 1.00 50.93 273 THR C CA 1
ATOM 7481 C C . THR C 1 277 ? 19.396 -27.397 -5.931 1.00 51.69 273 THR C C 1
ATOM 7482 O O . THR C 1 277 ? 18.516 -27.492 -5.085 1.00 58.30 273 THR C O 1
ATOM 7486 N N . THR C 1 278 ? 19.279 -27.941 -7.136 1.00 51.84 274 THR C N 1
ATOM 7487 C CA . THR C 1 278 ? 18.021 -28.573 -7.524 1.00 51.81 274 THR C CA 1
ATOM 7488 C C . THR C 1 278 ? 17.729 -29.782 -6.653 1.00 53.52 274 THR C C 1
ATOM 7489 O O . THR C 1 278 ? 16.578 -30.013 -6.286 1.00 56.38 274 THR C O 1
ATOM 7493 N N . GLU C 1 279 ? 18.766 -30.541 -6.309 1.00 46.77 275 GLU C N 1
ATOM 7494 C CA . GLU C 1 279 ? 18.593 -31.641 -5.384 1.00 47.13 275 GLU C CA 1
ATOM 7495 C C . GLU C 1 279 ? 18.020 -31.129 -4.058 1.00 50.99 275 GLU C C 1
ATOM 7496 O O . GLU C 1 279 ? 17.133 -31.762 -3.470 1.00 51.66 275 GLU C O 1
ATOM 7502 N N . LEU C 1 280 ? 18.515 -29.978 -3.601 1.00 48.18 276 LEU C N 1
ATOM 7503 C CA . LEU C 1 280 ? 18.025 -29.364 -2.358 1.00 53.14 276 LEU C CA 1
ATOM 7504 C C . LEU C 1 280 ? 16.577 -28.892 -2.425 1.00 51.49 276 LEU C C 1
ATOM 7505 O O . LEU C 1 280 ? 15.850 -28.982 -1.434 1.00 56.08 276 LEU C O 1
ATOM 7510 N N . THR C 1 281 ? 16.167 -28.383 -3.577 1.00 45.78 277 THR C N 1
ATOM 7511 C CA . THR C 1 281 ? 14.796 -27.915 -3.773 1.00 53.64 277 THR C CA 1
ATOM 7512 C C . THR C 1 281 ? 13.877 -29.118 -3.874 1.00 52.08 277 THR C C 1
ATOM 7513 O O . THR C 1 281 ? 12.708 -29.060 -3.508 1.00 50.68 277 THR C O 1
ATOM 7517 N N . MET C 1 282 ? 14.428 -30.213 -4.388 1.00 56.06 278 MET C N 1
ATOM 7518 C CA . MET C 1 282 ? 13.693 -31.464 -4.518 1.00 55.17 278 MET C CA 1
ATOM 7519 C C . MET C 1 282 ? 13.322 -32.018 -3.151 1.00 53.57 278 MET C C 1
ATOM 7520 O O . MET C 1 282 ? 12.177 -32.417 -2.926 1.00 56.22 278 MET C O 1
ATOM 7525 N N . ILE C 1 283 ? 14.298 -32.063 -2.249 1.00 47.63 279 ILE C N 1
ATOM 7526 C CA . ILE C 1 283 ? 14.049 -32.543 -0.894 1.00 47.45 279 ILE C CA 1
ATOM 7527 C C . ILE C 1 283 ? 12.981 -31.705 -0.172 1.00 54.11 279 ILE C C 1
ATOM 7528 O O . ILE C 1 283 ? 12.042 -32.261 0.411 1.00 51.00 279 ILE C O 1
ATOM 7533 N N . ALA C 1 284 ? 13.124 -30.376 -0.213 1.00 52.53 280 ALA C N 1
ATOM 7534 C CA . ALA C 1 284 ? 12.190 -29.481 0.477 1.00 52.90 280 ALA C CA 1
ATOM 7535 C C . ALA C 1 284 ? 10.787 -29.599 -0.109 1.00 56.30 280 ALA C C 1
ATOM 7536 O O . ALA C 1 284 ? 9.792 -29.424 0.605 1.00 57.31 280 ALA C O 1
ATOM 7538 N N . ASN C 1 285 ? 10.714 -29.899 -1.405 1.00 52.86 281 ASN C N 1
ATOM 7539 C CA . ASN C 1 285 ? 9.436 -30.149 -2.071 1.00 59.11 281 ASN C CA 1
ATOM 7540 C C . ASN C 1 285 ? 8.790 -31.449 -1.572 1.00 60.33 281 ASN C C 1
ATOM 7541 O O . ASN C 1 285 ? 7.579 -31.508 -1.374 1.00 61.46 281 ASN C O 1
ATOM 7546 N N . ARG C 1 286 ? 9.607 -32.481 -1.363 1.00 55.02 282 ARG C N 1
ATOM 7547 C CA . ARG C 1 286 ? 9.118 -33.793 -0.918 1.00 61.95 282 ARG C CA 1
ATOM 7548 C C . ARG C 1 286 ? 8.508 -33.685 0.478 1.00 62.11 282 ARG C C 1
ATOM 7549 O O . ARG C 1 286 ? 7.573 -34.400 0.832 1.00 59.84 282 ARG C O 1
ATOM 7557 N N . ILE C 1 287 ? 9.052 -32.770 1.264 1.00 59.33 283 ILE C N 1
ATOM 7558 C CA . ILE C 1 287 ? 8.557 -32.530 2.603 1.00 58.30 283 ILE C CA 1
ATOM 7559 C C . ILE C 1 287 ? 7.166 -31.941 2.561 1.00 60.75 283 ILE C C 1
ATOM 7560 O O . ILE C 1 287 ? 6.243 -32.460 3.196 1.00 59.95 283 ILE C O 1
ATOM 7565 N N . ARG C 1 288 ? 7.023 -30.852 1.811 1.00 62.97 284 ARG C N 1
ATOM 7566 C CA . ARG C 1 288 ? 5.732 -30.196 1.674 1.00 64.22 284 ARG C CA 1
ATOM 7567 C C . ARG C 1 288 ? 4.711 -31.176 1.109 1.00 62.71 284 ARG C C 1
ATOM 7568 O O . ARG C 1 288 ? 3.605 -31.283 1.630 1.00 65.60 284 ARG C O 1
ATOM 7576 N N . GLU C 1 289 ? 5.099 -31.896 0.056 1.00 64.66 285 GLU C N 1
ATOM 7577 C CA . GLU C 1 289 ? 4.236 -32.898 -0.586 1.00 68.09 285 GLU C CA 1
ATOM 7578 C C . GLU C 1 289 ? 3.756 -34.000 0.357 1.00 66.58 285 GLU C C 1
ATOM 7579 O O . GLU C 1 289 ? 2.562 -34.280 0.433 1.00 69.77 285 GLU C O 1
ATOM 7585 N N . LEU C 1 290 ? 4.678 -34.637 1.067 1.00 63.87 286 LEU C N 1
ATOM 7586 C CA . LEU C 1 290 ? 4.282 -35.683 2.001 1.00 65.59 286 LEU C CA 1
ATOM 7587 C C . LEU C 1 290 ? 3.319 -35.157 3.062 1.00 66.07 286 LEU C C 1
ATOM 7588 O O . LEU C 1 290 ? 2.318 -35.791 3.355 1.00 72.75 286 LEU C O 1
ATOM 7593 N N . MET C 1 291 ? 3.612 -33.991 3.622 1.00 67.19 287 MET C N 1
ATOM 7594 C CA . MET C 1 291 ? 2.750 -33.391 4.639 1.00 67.41 287 MET C CA 1
ATOM 7595 C C . MET C 1 291 ? 1.287 -33.227 4.199 1.00 72.96 287 MET C C 1
ATOM 7596 O O . MET C 1 291 ? 0.366 -33.396 5.002 1.00 73.42 287 MET C O 1
ATOM 7601 N N . GLU C 1 292 ? 1.075 -32.888 2.929 1.00 75.02 288 GLU C N 1
ATOM 7602 C CA . GLU C 1 292 ? -0.275 -32.665 2.414 1.00 76.27 288 GLU C CA 1
ATOM 7603 C C . GLU C 1 292 ? -0.867 -33.932 1.794 1.00 77.93 288 GLU C C 1
ATOM 7604 O O . GLU C 1 292 ? -2.088 -34.055 1.682 1.00 77.65 288 GLU C O 1
ATOM 7610 N N . ALA C 1 293 ? 0.002 -34.862 1.395 1.00 77.09 289 ALA C N 1
ATOM 7611 C CA . ALA C 1 293 ? -0.418 -36.101 0.731 1.00 79.87 289 ALA C CA 1
ATOM 7612 C C . ALA C 1 293 ? -1.703 -36.647 1.335 1.00 81.81 289 ALA C C 1
ATOM 7613 O O . ALA C 1 293 ? -2.704 -36.835 0.638 1.00 84.40 289 ALA C O 1
ATOM 7615 N N . THR C 1 294 ? -1.662 -36.898 2.639 1.00 77.49 290 THR C N 1
ATOM 7616 C CA . THR C 1 294 ? -2.824 -37.379 3.370 1.00 81.72 290 THR C CA 1
ATOM 7617 C C . THR C 1 294 ? -3.014 -36.562 4.649 1.00 81.89 290 THR C C 1
ATOM 7618 O O . THR C 1 294 ? -2.049 -36.084 5.236 1.00 80.87 290 THR C O 1
ATOM 7622 N N . PRO C 1 295 ? -4.268 -36.392 5.083 1.00 85.78 291 PRO C N 1
ATOM 7623 C CA . PRO C 1 295 ? -4.522 -35.651 6.321 1.00 86.69 291 PRO C CA 1
ATOM 7624 C C . PRO C 1 295 ? -3.994 -36.410 7.533 1.00 85.77 291 PRO C C 1
ATOM 7625 O O . PRO C 1 295 ? -4.009 -37.639 7.536 1.00 88.88 291 PRO C O 1
ATOM 7629 N N . ILE C 1 296 ? -3.529 -35.688 8.546 1.00 83.16 292 ILE C N 1
ATOM 7630 C CA . ILE C 1 296 ? -3.013 -36.315 9.753 1.00 82.29 292 ILE C CA 1
ATOM 7631 C C . ILE C 1 296 ? -4.168 -36.778 10.634 1.00 92.95 292 ILE C C 1
ATOM 7632 O O . ILE C 1 296 ? -5.079 -36.000 10.937 1.00 93.70 292 ILE C O 1
ATOM 7637 N N . ASP C 1 297 ? -4.140 -38.047 11.033 1.00 92.96 293 ASP C N 1
ATOM 7638 C CA . ASP C 1 297 ? -5.170 -38.584 11.924 1.00 97.37 293 ASP C CA 1
ATOM 7639 C C . ASP C 1 297 ? -4.741 -38.491 13.391 1.00 98.52 293 ASP C C 1
ATOM 7640 O O . ASP C 1 297 ? -3.892 -39.255 13.855 1.00 96.62 293 ASP C O 1
ATOM 7645 N N . CYS C 1 298 ? -5.328 -37.548 14.119 1.00 96.55 294 CYS C N 1
ATOM 7646 C CA . CYS C 1 298 ? -5.037 -37.417 15.537 1.00 97.82 294 CYS C CA 1
ATOM 7647 C C . CYS C 1 298 ? -6.251 -37.836 16.357 1.00 103.04 294 CYS C C 1
ATOM 7648 O O . CYS C 1 298 ? -6.811 -37.038 17.107 1.00 99.42 294 CYS C O 1
ATOM 7651 N N . ALA C 1 299 ? -6.645 -39.101 16.202 1.00 108.55 295 ALA C N 1
ATOM 7652 C CA . ALA C 1 299 ? -7.841 -39.642 16.848 1.00 107.54 295 ALA C CA 1
ATOM 7653 C C . ALA C 1 299 ? -9.126 -38.986 16.359 1.00 105.62 295 ALA C C 1
ATOM 7654 O O . ALA C 1 299 ? -10.010 -39.650 15.812 1.00 101.53 295 ALA C O 1
ATOM 7656 N N . GLY C 1 300 ? -9.210 -37.673 16.557 1.00 106.07 296 GLY C N 1
ATOM 7657 C CA . GLY C 1 300 ? -10.354 -36.886 16.143 1.00 107.02 296 GLY C CA 1
ATOM 7658 C C . GLY C 1 300 ? -10.331 -36.814 14.630 1.00 110.60 296 GLY C C 1
ATOM 7659 O O . GLY C 1 300 ? -9.810 -35.857 14.047 1.00 105.90 296 GLY C O 1
ATOM 7660 N N . THR C 1 301 ? -10.906 -37.835 14.000 1.00 110.50 297 THR C N 1
ATOM 7661 C CA . THR C 1 301 ? -11.026 -37.892 12.546 1.00 112.97 297 THR C CA 1
ATOM 7662 C C . THR C 1 301 ? -9.763 -37.462 11.806 1.00 108.27 297 THR C C 1
ATOM 7663 O O . THR C 1 301 ? -8.652 -37.875 12.137 1.00 108.95 297 THR C O 1
ATOM 7667 N N . SER C 1 302 ? -9.946 -36.612 10.809 1.00 100.64 298 SER C N 1
ATOM 7668 C CA . SER C 1 302 ? -8.872 -36.253 9.916 1.00 99.44 298 SER C CA 1
ATOM 7669 C C . SER C 1 302 ? -8.610 -34.765 10.007 1.00 96.83 298 SER C C 1
ATOM 7670 O O . SER C 1 302 ? -9.526 -33.965 9.847 1.00 96.07 298 SER C O 1
ATOM 7673 N N . VAL C 1 303 ? -7.359 -34.404 10.279 1.00 94.72 299 VAL C N 1
ATOM 7674 C CA . VAL C 1 303 ? -6.923 -33.011 10.256 1.00 91.47 299 VAL C CA 1
ATOM 7675 C C . VAL C 1 303 ? -6.015 -32.767 9.051 1.00 90.63 299 VAL C C 1
ATOM 7676 O O . VAL C 1 303 ? -4.843 -33.141 9.076 1.00 91.40 299 VAL C O 1
ATOM 7680 N N . PRO C 1 304 ? -6.547 -32.150 7.983 1.00 88.39 300 PRO C N 1
ATOM 7681 C CA . PRO C 1 304 ? -5.693 -31.896 6.819 1.00 89.98 300 PRO C CA 1
ATOM 7682 C C . PRO C 1 304 ? -4.601 -30.895 7.171 1.00 88.92 300 PRO C C 1
ATOM 7683 O O . PRO C 1 304 ? -4.908 -29.719 7.352 1.00 88.58 300 PRO C O 1
ATOM 7687 N N . VAL C 1 305 ? -3.355 -31.355 7.275 1.00 87.20 301 VAL C N 1
ATOM 7688 C CA . VAL C 1 305 ? -2.251 -30.484 7.671 1.00 80.06 301 VAL C CA 1
ATOM 7689 C C . VAL C 1 305 ? -1.338 -30.142 6.492 1.00 79.54 301 VAL C C 1
ATOM 7690 O O . VAL C 1 305 ? -1.266 -30.878 5.501 1.00 78.21 301 VAL C O 1
ATOM 7694 N N . THR C 1 306 ? -0.640 -29.020 6.611 1.00 73.06 302 THR C N 1
ATOM 7695 C CA . THR C 1 306 ? 0.185 -28.524 5.526 1.00 69.18 302 THR C CA 1
ATOM 7696 C C . THR C 1 306 ? 1.348 -27.712 6.077 1.00 73.18 302 THR C C 1
ATOM 7697 O O . THR C 1 306 ? 1.227 -27.114 7.149 1.00 76.90 302 THR C O 1
ATOM 7701 N N . ILE C 1 307 ? 2.464 -27.686 5.345 1.00 70.37 303 ILE C N 1
ATOM 7702 C CA . ILE C 1 307 ? 3.704 -27.090 5.848 1.00 66.59 303 ILE C CA 1
ATOM 7703 C C . ILE C 1 307 ? 4.389 -26.156 4.845 1.00 65.65 303 ILE C C 1
ATOM 7704 O O . ILE C 1 307 ? 4.464 -26.458 3.656 1.00 70.26 303 ILE C O 1
ATOM 7709 N N . SER C 1 308 ? 4.877 -25.019 5.341 1.00 70.69 304 SER C N 1
ATOM 7710 C CA . SER C 1 308 ? 5.628 -24.039 4.541 1.00 71.46 304 SER C CA 1
ATOM 7711 C C . SER C 1 308 ? 7.120 -24.219 4.793 1.00 67.10 304 SER C C 1
ATOM 7712 O O . SER C 1 308 ? 7.509 -24.646 5.881 1.00 67.43 304 SER C O 1
ATOM 7715 N N . ALA C 1 309 ? 7.959 -23.883 3.814 1.00 61.80 305 ALA C N 1
ATOM 7716 C CA . ALA C 1 309 ? 9.407 -24.008 4.010 1.00 61.27 305 ALA C CA 1
ATOM 7717 C C . ALA C 1 309 ? 10.219 -23.034 3.174 1.00 61.88 305 ALA C C 1
ATOM 7718 O O . ALA C 1 309 ? 9.800 -22.634 2.083 1.00 64.04 305 ALA C O 1
ATOM 7720 N N . GLY C 1 310 ? 11.385 -22.657 3.694 1.00 57.05 306 GLY C N 1
ATOM 7721 C CA . GLY C 1 310 ? 12.344 -21.867 2.940 1.00 52.72 306 GLY C CA 1
ATOM 7722 C C . GLY C 1 310 ? 13.657 -22.617 2.880 1.00 56.03 306 GLY C C 1
ATOM 7723 O O . GLY C 1 310 ? 14.031 -23.293 3.837 1.00 57.84 306 GLY C O 1
ATOM 7724 N N . CYS C 1 311 ? 14.375 -22.518 1.772 1.00 52.72 307 CYS C N 1
ATOM 7725 C CA . CYS C 1 311 ? 15.612 -23.278 1.670 1.00 48.65 307 CYS C CA 1
ATOM 7726 C C . CYS C 1 311 ? 16.714 -22.552 0.892 1.00 52.62 307 CYS C C 1
ATOM 7727 O O . CYS C 1 311 ? 16.433 -21.770 -0.009 1.00 53.98 307 CYS C O 1
ATOM 7730 N N . THR C 1 312 ? 17.964 -22.819 1.262 1.00 48.27 308 THR C N 1
ATOM 7731 C CA . THR C 1 312 ? 19.119 -22.233 0.602 1.00 47.83 308 THR C CA 1
ATOM 7732 C C . THR C 1 312 ? 20.354 -23.093 0.841 1.00 43.57 308 THR C C 1
ATOM 7733 O O . THR C 1 312 ? 20.386 -23.880 1.765 1.00 46.10 308 THR C O 1
ATOM 7737 N N . LEU C 1 313 ? 21.367 -22.947 -0.005 1.00 49.09 309 LEU C N 1
ATOM 7738 C CA . LEU C 1 313 ? 22.654 -23.590 0.225 1.00 47.76 309 LEU C CA 1
ATOM 7739 C C . LEU C 1 313 ? 23.544 -22.676 1.042 1.00 45.34 309 LEU C C 1
ATOM 7740 O O . LEU C 1 313 ? 23.479 -21.458 0.909 1.00 51.56 309 LEU C O 1
ATOM 7745 N N . ALA C 1 314 ? 24.396 -23.267 1.864 1.00 44.96 310 ALA C N 1
ATOM 7746 C CA . ALA C 1 314 ? 25.409 -22.518 2.599 1.00 50.07 310 ALA C CA 1
ATOM 7747 C C . ALA C 1 314 ? 26.623 -22.369 1.706 1.00 44.76 310 ALA C C 1
ATOM 7748 O O . ALA C 1 314 ? 27.096 -23.350 1.142 1.00 45.51 310 ALA C O 1
ATOM 7750 N N . GLY C 1 315 ? 27.124 -21.139 1.594 1.00 46.85 311 GLY C N 1
ATOM 7751 C CA . GLY C 1 315 ? 28.276 -20.833 0.759 1.00 48.42 311 GLY C CA 1
ATOM 7752 C C . GLY C 1 315 ? 29.598 -21.294 1.345 1.00 49.12 311 GLY C C 1
ATOM 7753 O O . GLY C 1 315 ? 29.729 -21.440 2.552 1.00 51.86 311 GLY C O 1
ATOM 7754 N N . SER C 1 316 ? 30.584 -21.532 0.490 1.00 49.30 312 SER C N 1
ATOM 7755 C CA . SER C 1 316 ? 31.900 -21.934 0.963 1.00 49.92 312 SER C CA 1
ATOM 7756 C C . SER C 1 316 ? 32.404 -20.939 2.003 1.00 53.32 312 SER C C 1
ATOM 7757 O O . SER C 1 316 ? 32.517 -19.742 1.727 1.00 51.68 312 SER C O 1
ATOM 7760 N N . GLY C 1 317 ? 32.689 -21.436 3.204 1.00 60.02 313 GLY C N 1
ATOM 7761 C CA . GLY C 1 317 ? 33.256 -20.614 4.261 1.00 51.75 313 GLY C CA 1
ATOM 7762 C C . GLY C 1 317 ? 32.256 -19.698 4.938 1.00 50.39 313 GLY C C 1
ATOM 7763 O O . GLY C 1 317 ? 32.617 -18.969 5.855 1.00 56.92 313 GLY C O 1
ATOM 7764 N N . GLU C 1 318 ? 31.007 -19.715 4.478 1.00 50.07 314 GLU C N 1
ATOM 7765 C CA . GLU C 1 318 ? 29.946 -18.920 5.094 1.00 51.80 314 GLU C CA 1
ATOM 7766 C C . GLU C 1 318 ? 29.680 -19.399 6.526 1.00 57.18 314 GLU C C 1
ATOM 7767 O O . GLU C 1 318 ? 29.828 -20.584 6.841 1.00 50.75 314 GLU C O 1
ATOM 7773 N N . GLU C 1 319 ? 29.298 -18.477 7.400 1.00 55.90 315 GLU C N 1
ATOM 7774 C CA . GLU C 1 319 ? 28.950 -18.859 8.764 1.00 56.60 315 GLU C CA 1
ATOM 7775 C C . GLU C 1 319 ? 27.587 -19.560 8.748 1.00 54.15 315 GLU C C 1
ATOM 7776 O O . GLU C 1 319 ? 26.619 -19.033 8.187 1.00 52.97 315 GLU C O 1
ATOM 7782 N N . PRO C 1 320 ? 27.513 -20.767 9.335 1.00 51.30 316 PRO C N 1
ATOM 7783 C CA . PRO C 1 320 ? 26.262 -21.525 9.336 1.00 48.92 316 PRO C CA 1
ATOM 7784 C C . PRO C 1 320 ? 25.081 -20.674 9.799 1.00 52.81 316 PRO C C 1
ATOM 7785 O O . PRO C 1 320 ? 23.985 -20.765 9.231 1.00 52.20 316 PRO C O 1
ATOM 7789 N N . GLU C 1 321 ? 25.301 -19.845 10.815 1.00 55.78 317 GLU C N 1
ATOM 7790 C CA . GLU C 1 321 ? 24.251 -18.957 11.316 1.00 52.52 317 GLU C CA 1
ATOM 7791 C C . GLU C 1 321 ? 23.660 -18.079 10.188 1.00 53.59 317 GLU C C 1
ATOM 7792 O O . GLU C 1 321 ? 22.439 -17.840 10.121 1.00 54.53 317 GLU C O 1
ATOM 7798 N N . ARG C 1 322 ? 24.524 -17.632 9.285 1.00 51.19 318 ARG C N 1
ATOM 7799 C CA . ARG C 1 322 ? 24.099 -16.841 8.140 1.00 53.89 318 ARG C CA 1
ATOM 7800 C C . ARG C 1 322 ? 23.190 -17.659 7.192 1.00 59.73 318 ARG C C 1
ATOM 7801 O O . ARG C 1 322 ? 22.156 -17.157 6.730 1.00 57.57 318 ARG C O 1
ATOM 7809 N N . ALA C 1 323 ? 23.558 -18.916 6.913 1.00 53.76 319 ALA C N 1
ATOM 7810 C CA . ALA C 1 323 ? 22.739 -19.756 6.035 1.00 48.38 319 ALA C CA 1
ATOM 7811 C C . ALA C 1 323 ? 21.353 -20.004 6.627 1.00 53.13 319 ALA C C 1
ATOM 7812 O O . ALA C 1 323 ? 20.349 -19.907 5.911 1.00 51.74 319 ALA C O 1
ATOM 7814 N N . LEU C 1 324 ? 21.306 -20.309 7.928 1.00 51.52 320 LEU C N 1
ATOM 7815 C CA . LEU C 1 324 ? 20.042 -20.520 8.656 1.00 54.90 320 LEU C CA 1
ATOM 7816 C C . LEU C 1 324 ? 19.126 -19.294 8.627 1.00 59.78 320 LEU C C 1
ATOM 7817 O O . LEU C 1 324 ? 17.920 -19.403 8.363 1.00 56.69 320 LEU C O 1
ATOM 7822 N N . ALA C 1 325 ? 19.702 -18.131 8.911 1.00 54.22 321 ALA C N 1
ATOM 7823 C CA . ALA C 1 325 ? 18.959 -16.887 8.836 1.00 58.26 321 ALA C CA 1
ATOM 7824 C C . ALA C 1 325 ? 18.331 -16.711 7.457 1.00 57.18 321 ALA C C 1
ATOM 7825 O O . ALA C 1 325 ? 17.171 -16.305 7.335 1.00 55.66 321 ALA C O 1
ATOM 7827 N N . ARG C 1 326 ? 19.104 -17.006 6.418 1.00 51.06 322 ARG C N 1
ATOM 7828 C CA . ARG C 1 326 ? 18.623 -16.779 5.058 1.00 59.45 322 ARG C CA 1
ATOM 7829 C C . ARG C 1 326 ? 17.528 -17.781 4.684 1.00 59.98 322 ARG C C 1
ATOM 7830 O O . ARG C 1 326 ? 16.587 -17.443 3.957 1.00 61.14 322 ARG C O 1
ATOM 7838 N N . ALA C 1 327 ? 17.636 -19.003 5.199 1.00 55.25 323 ALA C N 1
ATOM 7839 C CA . ALA C 1 327 ? 16.594 -19.995 4.967 1.00 56.84 323 ALA C CA 1
ATOM 7840 C C . ALA C 1 327 ? 15.331 -19.599 5.716 1.00 58.97 323 ALA C C 1
ATOM 7841 O O . ALA C 1 327 ? 14.235 -19.656 5.153 1.00 61.17 323 ALA C O 1
ATOM 7843 N N . ASP C 1 328 ? 15.497 -19.204 6.982 1.00 57.94 324 ASP C N 1
ATOM 7844 C CA . ASP C 1 328 ? 14.412 -18.636 7.810 1.00 62.23 324 ASP C CA 1
ATOM 7845 C C . ASP C 1 328 ? 13.737 -17.418 7.166 1.00 59.16 324 ASP C C 1
ATOM 7846 O O . ASP C 1 328 ? 12.544 -17.179 7.363 1.00 57.83 324 ASP C O 1
ATOM 7851 N N . ALA C 1 329 ? 14.523 -16.651 6.414 1.00 59.15 325 ALA C N 1
ATOM 7852 C CA . ALA C 1 329 ? 14.009 -15.550 5.603 1.00 68.32 325 ALA C CA 1
ATOM 7853 C C . ALA C 1 329 ? 13.138 -16.066 4.456 1.00 69.18 325 ALA C C 1
ATOM 7854 O O . ALA C 1 329 ? 12.065 -15.514 4.182 1.00 69.04 325 ALA C O 1
ATOM 7856 N N . ALA C 1 330 ? 13.612 -17.112 3.778 1.00 65.53 326 ALA C N 1
ATOM 7857 C CA . ALA C 1 330 ? 12.845 -17.727 2.703 1.00 61.36 326 ALA C CA 1
ATOM 7858 C C . ALA C 1 330 ? 11.550 -18.307 3.255 1.00 62.50 326 ALA C C 1
ATOM 7859 O O . ALA C 1 330 ? 10.496 -18.176 2.636 1.00 66.84 326 ALA C O 1
ATOM 7861 N N . LEU C 1 331 ? 11.629 -18.939 4.424 1.00 58.29 327 LEU C N 1
ATOM 7862 C CA . LEU C 1 331 ? 10.444 -19.491 5.078 1.00 63.90 327 LEU C CA 1
ATOM 7863 C C . LEU C 1 331 ? 9.407 -18.403 5.293 1.00 68.36 327 LEU C C 1
ATOM 7864 O O . LEU C 1 331 ? 8.235 -18.560 4.956 1.00 70.10 327 LEU C O 1
ATOM 7869 N N . TYR C 1 332 ? 9.860 -17.303 5.875 1.00 73.18 328 TYR C N 1
ATOM 7870 C CA . TYR C 1 332 ? 9.052 -16.108 6.042 1.00 73.59 328 TYR C CA 1
ATOM 7871 C C . TYR C 1 332 ? 8.335 -15.665 4.751 1.00 72.62 328 TYR C C 1
ATOM 7872 O O . TYR C 1 332 ? 7.144 -15.376 4.780 1.00 78.09 328 TYR C O 1
ATOM 7881 N N . ASP C 1 333 ? 9.047 -15.616 3.627 1.00 69.77 329 ASP C N 1
ATOM 7882 C CA . ASP C 1 333 ? 8.429 -15.278 2.334 1.00 72.21 329 ASP C CA 1
ATOM 7883 C C . ASP C 1 333 ? 7.288 -16.225 1.954 1.00 75.81 329 ASP C C 1
ATOM 7884 O O . ASP C 1 333 ? 6.208 -15.782 1.549 1.00 75.77 329 ASP C O 1
ATOM 7889 N N . ALA C 1 334 ? 7.547 -17.527 2.072 1.00 74.47 330 ALA C N 1
ATOM 7890 C CA . ALA C 1 334 ? 6.585 -18.556 1.689 1.00 71.71 330 ALA C CA 1
ATOM 7891 C C . ALA C 1 334 ? 5.312 -18.525 2.536 1.00 76.34 330 ALA C C 1
ATOM 7892 O O . ALA C 1 334 ? 4.238 -18.902 2.061 1.00 77.79 330 ALA C O 1
ATOM 7894 N N . LYS C 1 335 ? 5.430 -18.088 3.790 1.00 73.07 331 LYS C N 1
ATOM 7895 C CA . LYS C 1 335 ? 4.254 -17.892 4.641 1.00 78.92 331 LYS C CA 1
ATOM 7896 C C . LYS C 1 335 ? 3.371 -16.738 4.131 1.00 84.06 331 LYS C C 1
ATOM 7897 O O . LYS C 1 335 ? 2.136 -16.793 4.225 1.00 80.99 331 LYS C O 1
ATOM 7903 N N . ARG C 1 336 ? 4.016 -15.709 3.580 1.00 83.40 332 ARG C N 1
ATOM 7904 C CA . ARG C 1 336 ? 3.322 -14.523 3.083 1.00 83.59 332 ARG C CA 1
ATOM 7905 C C . ARG C 1 336 ? 2.759 -14.686 1.678 1.00 81.05 332 ARG C C 1
ATOM 7906 O O . ARG C 1 336 ? 1.677 -14.184 1.389 1.00 86.38 332 ARG C O 1
ATOM 7914 N N . ALA C 1 337 ? 3.477 -15.391 0.816 1.00 78.00 333 ALA C N 1
ATOM 7915 C CA . ALA C 1 337 ? 3.013 -15.609 -0.546 1.00 84.21 333 ALA C CA 1
ATOM 7916 C C . ALA C 1 337 ? 1.871 -16.614 -0.581 1.00 84.92 333 ALA C C 1
ATOM 7917 O O . ALA C 1 337 ? 1.285 -16.870 -1.629 1.00 85.53 333 ALA C O 1
ATOM 7919 N N . GLY C 1 338 ? 1.558 -17.180 0.575 1.00 82.96 334 GLY C N 1
ATOM 7920 C CA . GLY C 1 338 ? 0.542 -18.207 0.665 1.00 82.74 334 GLY C CA 1
ATOM 7921 C C . GLY C 1 338 ? 1.159 -19.490 1.172 1.00 84.23 334 GLY C C 1
ATOM 7922 O O . GLY C 1 338 ? 1.875 -20.176 0.452 1.00 86.27 334 GLY C O 1
ATOM 7923 N N . ARG C 1 339 ? 0.889 -19.811 2.428 1.00 79.39 335 ARG C N 1
ATOM 7924 C CA . ARG C 1 339 ? 1.476 -20.985 3.046 1.00 79.06 335 ARG C CA 1
ATOM 7925 C C . ARG C 1 339 ? 1.313 -22.228 2.180 1.00 77.74 335 ARG C C 1
ATOM 7926 O O . ARG C 1 339 ? 0.657 -22.192 1.147 1.00 79.49 335 ARG C O 1
ATOM 7934 N N . ASN C 1 340 ? 1.923 -23.325 2.608 1.00 73.20 336 ASN C N 1
ATOM 7935 C CA . ASN C 1 340 ? 1.865 -24.578 1.871 1.00 72.07 336 ASN C CA 1
ATOM 7936 C C . ASN C 1 340 ? 2.672 -24.537 0.586 1.00 74.47 336 ASN C C 1
ATOM 7937 O O . ASN C 1 340 ? 2.242 -25.035 -0.443 1.00 71.79 336 ASN C O 1
ATOM 7942 N N . ARG C 1 341 ? 3.851 -23.937 0.657 1.00 76.38 337 ARG C N 1
ATOM 7943 C CA . ARG C 1 341 ? 4.750 -23.878 -0.490 1.00 72.04 337 ARG C CA 1
ATOM 7944 C C . ARG C 1 341 ? 6.192 -23.761 -0.033 1.00 69.94 337 ARG C C 1
ATOM 7945 O O . ARG C 1 341 ? 6.474 -23.607 1.163 1.00 68.31 337 ARG C O 1
ATOM 7953 N N . VAL C 1 342 ? 7.104 -23.834 -0.992 1.00 62.25 338 VAL C N 1
ATOM 7954 C CA . VAL C 1 342 ? 8.520 -23.803 -0.678 1.00 65.05 338 VAL C CA 1
ATOM 7955 C C . VAL C 1 342 ? 9.251 -22.728 -1.495 1.00 65.89 338 VAL C C 1
ATOM 7956 O O . VAL C 1 342 ? 9.176 -22.697 -2.731 1.00 63.39 338 VAL C O 1
ATOM 7960 N N . VAL C 1 343 ? 9.944 -21.841 -0.784 1.00 64.21 339 VAL C N 1
ATOM 7961 C CA . VAL C 1 343 ? 10.779 -20.819 -1.407 1.00 65.37 339 VAL C CA 1
ATOM 7962 C C . VAL C 1 343 ? 12.265 -21.203 -1.447 1.00 62.60 339 VAL C C 1
ATOM 7963 O O . VAL C 1 343 ? 12.897 -21.431 -0.404 1.00 59.79 339 VAL C O 1
ATOM 7967 N N . SER C 1 344 ? 12.821 -21.260 -2.656 1.00 63.68 340 SER C N 1
ATOM 7968 C CA . SER C 1 344 ? 14.251 -21.498 -2.820 1.00 65.74 340 SER C CA 1
ATOM 7969 C C . SER C 1 344 ? 14.995 -20.193 -3.068 1.00 61.08 340 SER C C 1
ATOM 7970 O O . SER C 1 344 ? 14.755 -19.505 -4.055 1.00 62.40 340 SER C O 1
ATOM 7973 N N . VAL C 1 345 ? 15.912 -19.884 -2.163 1.00 54.40 341 VAL C N 1
ATOM 7974 C CA . VAL C 1 345 ? 16.677 -18.653 -2.195 1.00 57.04 341 VAL C CA 1
ATOM 7975 C C . VAL C 1 345 ? 18.178 -18.932 -2.327 1.00 66.83 341 VAL C C 1
ATOM 7976 O O . VAL C 1 345 ? 18.934 -18.129 -2.878 1.00 70.12 341 VAL C O 1
ATOM 7981 N N . CYS D 1 8 ? 15.470 -50.284 -25.943 1.00 71.04 4 CYS D N 1
ATOM 7982 C CA . CYS D 1 8 ? 14.981 -49.895 -24.619 1.00 78.30 4 CYS D CA 1
ATOM 7983 C C . CYS D 1 8 ? 15.274 -48.414 -24.357 1.00 73.61 4 CYS D C 1
ATOM 7984 O O . CYS D 1 8 ? 16.411 -47.962 -24.524 1.00 71.10 4 CYS D O 1
ATOM 7987 N N . PRO D 1 9 ? 14.237 -47.659 -23.955 1.00 72.16 5 PRO D N 1
ATOM 7988 C CA . PRO D 1 9 ? 14.229 -46.193 -23.812 1.00 71.98 5 PRO D CA 1
ATOM 7989 C C . PRO D 1 9 ? 14.977 -45.632 -22.591 1.00 76.05 5 PRO D C 1
ATOM 7990 O O . PRO D 1 9 ? 14.641 -45.919 -21.431 1.00 79.01 5 PRO D O 1
ATOM 7994 N N . LEU D 1 10 ? 15.982 -44.812 -22.878 1.00 74.96 6 LEU D N 1
ATOM 7995 C CA . LEU D 1 10 ? 16.823 -44.191 -21.863 1.00 72.86 6 LEU D CA 1
ATOM 7996 C C . LEU D 1 10 ? 16.208 -42.874 -21.378 1.00 77.23 6 LEU D C 1
ATOM 7997 O O . LEU D 1 10 ? 15.557 -42.170 -22.153 1.00 81.76 6 LEU D O 1
ATOM 8002 N N . PRO D 1 11 ? 16.383 -42.544 -20.084 1.00 77.33 7 PRO D N 1
ATOM 8003 C CA . PRO D 1 11 ? 15.911 -41.222 -19.654 1.00 73.31 7 PRO D CA 1
ATOM 8004 C C . PRO D 1 11 ? 16.810 -40.131 -20.248 1.00 72.72 7 PRO D C 1
ATOM 8005 O O . PRO D 1 11 ? 17.904 -40.445 -20.738 1.00 68.17 7 PRO D O 1
ATOM 8009 N N . PRO D 1 12 ? 16.347 -38.870 -20.232 1.00 75.25 8 PRO D N 1
ATOM 8010 C CA . PRO D 1 12 ? 17.132 -37.730 -20.736 1.00 76.45 8 PRO D CA 1
ATOM 8011 C C . PRO D 1 12 ? 18.491 -37.563 -20.016 1.00 75.52 8 PRO D C 1
ATOM 8012 O O . PRO D 1 12 ? 19.517 -37.319 -20.660 1.00 71.54 8 PRO D O 1
ATOM 8016 N N . ASP D 1 13 ? 18.489 -37.715 -18.695 1.00 70.38 9 ASP D N 1
ATOM 8017 C CA . ASP D 1 13 ? 19.693 -37.587 -17.880 1.00 63.72 9 ASP D CA 1
ATOM 8018 C C . ASP D 1 13 ? 20.330 -38.941 -17.531 1.00 59.09 9 ASP D C 1
ATOM 8019 O O . ASP D 1 13 ? 20.707 -39.171 -16.389 1.00 56.68 9 ASP D O 1
ATOM 8024 N N . GLU D 1 14 ? 20.456 -39.828 -18.509 1.00 55.13 10 GLU D N 1
ATOM 8025 C CA . GLU D 1 14 ? 20.966 -41.167 -18.250 1.00 53.94 10 GLU D CA 1
ATOM 8026 C C . GLU D 1 14 ? 22.387 -41.206 -17.697 1.00 55.33 10 GLU D C 1
ATOM 8027 O O . GLU D 1 14 ? 22.759 -42.170 -17.021 1.00 61.57 10 GLU D O 1
ATOM 8033 N N . ALA D 1 15 ? 23.183 -40.179 -17.970 1.00 54.29 11 ALA D N 1
ATOM 8034 C CA . ALA D 1 15 ? 24.575 -40.164 -17.512 1.00 54.67 11 ALA D CA 1
ATOM 8035 C C . ALA D 1 15 ? 24.653 -39.832 -16.033 1.00 57.02 11 ALA D C 1
ATOM 8036 O O . ALA D 1 15 ? 25.427 -40.445 -15.286 1.00 56.44 11 ALA D O 1
ATOM 8038 N N . LEU D 1 16 ? 23.857 -38.854 -15.614 1.00 54.32 12 LEU D N 1
ATOM 8039 C CA . LEU D 1 16 ? 23.748 -38.534 -14.206 1.00 53.08 12 LEU D CA 1
ATOM 8040 C C . LEU D 1 16 ? 23.241 -39.736 -13.410 1.00 59.46 12 LEU D C 1
ATOM 8041 O O . LEU D 1 16 ? 23.807 -40.087 -12.367 1.00 59.02 12 LEU D O 1
ATOM 8046 N N . ARG D 1 17 ? 22.165 -40.353 -13.897 1.00 58.77 13 ARG D N 1
ATOM 8047 C CA . ARG D 1 17 ? 21.610 -41.553 -13.280 1.00 52.95 13 ARG D CA 1
ATOM 8048 C C . ARG D 1 17 ? 22.695 -42.606 -13.074 1.00 52.96 13 ARG D C 1
ATOM 8049 O O . ARG D 1 17 ? 22.861 -43.142 -11.979 1.00 50.38 13 ARG D O 1
ATOM 8057 N N . GLN D 1 18 ? 23.450 -42.880 -14.129 1.00 52.97 14 GLN D N 1
ATOM 8058 C CA . GLN D 1 18 ? 24.514 -43.879 -14.063 1.00 54.28 14 GLN D CA 1
ATOM 8059 C C . GLN D 1 18 ? 25.525 -43.526 -12.988 1.00 51.61 14 GLN D C 1
ATOM 8060 O O . GLN D 1 18 ? 26.043 -44.400 -12.313 1.00 52.78 14 GLN D O 1
ATOM 8066 N N . GLN D 1 19 ? 25.813 -42.240 -12.828 1.00 54.57 15 GLN D N 1
ATOM 8067 C CA . GLN D 1 19 ? 26.823 -41.845 -11.855 1.00 57.46 15 GLN D CA 1
ATOM 8068 C C . GLN D 1 19 ? 26.306 -41.802 -10.401 1.00 53.99 15 GLN D C 1
ATOM 8069 O O . GLN D 1 19 ? 27.063 -42.041 -9.469 1.00 52.83 15 GLN D O 1
ATOM 8075 N N . ALA D 1 20 ? 25.025 -41.518 -10.202 1.00 49.33 16 ALA D N 1
ATOM 8076 C CA . ALA D 1 20 ? 24.464 -41.654 -8.869 1.00 49.84 16 ALA D CA 1
ATOM 8077 C C . ALA D 1 20 ? 24.640 -43.103 -8.399 1.00 53.42 16 ALA D C 1
ATOM 8078 O O . ALA D 1 20 ? 24.940 -43.358 -7.232 1.00 52.85 16 ALA D O 1
ATOM 8080 N N . LEU D 1 21 ? 24.469 -44.046 -9.323 1.00 50.27 17 LEU D N 1
ATOM 8081 C CA . LEU D 1 21 ? 24.628 -45.463 -9.027 1.00 47.24 17 LEU D CA 1
ATOM 8082 C C . LEU D 1 21 ? 26.109 -45.858 -8.849 1.00 52.14 17 LEU D C 1
ATOM 8083 O O . LEU D 1 21 ? 26.453 -46.609 -7.946 1.00 49.53 17 LEU D O 1
ATOM 8088 N N . ASP D 1 22 ? 26.994 -45.343 -9.692 1.00 52.62 18 ASP D N 1
ATOM 8089 C CA . ASP D 1 22 ? 28.415 -45.624 -9.511 1.00 51.64 18 ASP D CA 1
ATOM 8090 C C . ASP D 1 22 ? 28.906 -45.186 -8.132 1.00 51.34 18 ASP D C 1
ATOM 8091 O O . ASP D 1 22 ? 29.737 -45.856 -7.523 1.00 51.70 18 ASP D O 1
ATOM 8096 N N . ASP D 1 23 ? 28.411 -44.053 -7.647 1.00 50.54 19 ASP D N 1
ATOM 8097 C CA . ASP D 1 23 ? 28.900 -43.517 -6.381 1.00 55.23 19 ASP D CA 1
ATOM 8098 C C . ASP D 1 23 ? 28.413 -44.300 -5.175 1.00 53.96 19 ASP D C 1
ATOM 8099 O O . ASP D 1 23 ? 28.870 -44.055 -4.066 1.00 54.88 19 ASP D O 1
ATOM 8104 N N . MET D 1 24 ? 27.499 -45.244 -5.397 1.00 49.75 20 MET D N 1
ATOM 8105 C CA . MET D 1 24 ? 27.061 -46.156 -4.341 1.00 44.60 20 MET D CA 1
ATOM 8106 C C . MET D 1 24 ? 27.960 -47.379 -4.264 1.00 44.05 20 MET D C 1
ATOM 8107 O O . MET D 1 24 ? 27.766 -48.241 -3.414 1.00 40.72 20 MET D O 1
ATOM 8112 N N . ALA D 1 25 ? 28.954 -47.437 -5.150 1.00 48.29 21 ALA D N 1
ATOM 8113 C CA . ALA D 1 25 ? 29.858 -48.582 -5.236 1.00 46.39 21 ALA D CA 1
ATOM 8114 C C . ALA D 1 25 ? 29.063 -49.841 -4.943 1.00 46.19 21 ALA D C 1
ATOM 8115 O O . ALA D 1 25 ? 29.363 -50.553 -3.992 1.00 50.14 21 ALA D O 1
ATOM 8117 N N . LEU D 1 26 ? 28.054 -50.106 -5.769 1.00 42.33 22 LEU D N 1
ATOM 8118 C CA . LEU D 1 26 ? 27.040 -51.121 -5.494 1.00 40.76 22 LEU D CA 1
ATOM 8119 C C . LEU D 1 26 ? 27.028 -52.274 -6.527 1.00 45.47 22 LEU D C 1
ATOM 8120 O O . LEU D 1 26 ? 26.976 -53.453 -6.170 1.00 42.61 22 LEU D O 1
ATOM 8125 N N . VAL D 1 27 ? 27.096 -51.928 -7.808 1.00 46.39 23 VAL D N 1
ATOM 8126 C CA . VAL D 1 27 ? 27.120 -52.919 -8.875 1.00 48.10 23 VAL D CA 1
ATOM 8127 C C . VAL D 1 27 ? 28.395 -53.751 -8.824 1.00 47.23 23 VAL D C 1
ATOM 8128 O O . VAL D 1 27 ? 29.481 -53.223 -8.597 1.00 49.71 23 VAL D O 1
ATOM 8132 N N . ASP D 1 28 ? 28.256 -55.050 -9.037 1.00 44.94 24 ASP D N 1
ATOM 8133 C CA . ASP D 1 28 ? 29.379 -55.976 -8.903 1.00 48.55 24 ASP D CA 1
ATOM 8134 C C . ASP D 1 28 ? 29.899 -56.040 -7.462 1.00 52.15 24 ASP D C 1
ATOM 8135 O O . ASP D 1 28 ? 31.096 -55.827 -7.231 1.00 53.22 24 ASP D O 1
ATOM 8140 N N . THR D 1 29 ? 29.005 -56.326 -6.505 1.00 45.85 25 THR D N 1
ATOM 8141 C CA . THR D 1 29 ? 29.391 -56.559 -5.105 1.00 44.85 25 THR D CA 1
ATOM 8142 C C . THR D 1 29 ? 28.643 -57.782 -4.563 1.00 44.78 25 THR D C 1
ATOM 8143 O O . THR D 1 29 ? 27.567 -58.096 -5.042 1.00 42.17 25 THR D O 1
ATOM 8147 N N . PRO D 1 30 ? 29.207 -58.473 -3.555 1.00 46.98 26 PRO D N 1
ATOM 8148 C CA . PRO D 1 30 ? 28.572 -59.698 -3.046 1.00 45.52 26 PRO D CA 1
ATOM 8149 C C . PRO D 1 30 ? 27.144 -59.474 -2.574 1.00 49.04 26 PRO D C 1
ATOM 8150 O O . PRO D 1 30 ? 26.806 -58.359 -2.142 1.00 50.05 26 PRO D O 1
ATOM 8154 N N . ALA D 1 31 ? 26.315 -60.511 -2.670 1.00 44.20 27 ALA D N 1
ATOM 8155 C CA . ALA D 1 31 ? 24.993 -60.468 -2.077 1.00 45.92 27 ALA D CA 1
ATOM 8156 C C . ALA D 1 31 ? 25.194 -60.142 -0.608 1.00 48.50 27 ALA D C 1
ATOM 8157 O O . ALA D 1 31 ? 26.265 -60.415 -0.058 1.00 47.71 27 ALA D O 1
ATOM 8159 N N . GLU D 1 32 ? 24.179 -59.554 0.020 1.00 48.40 28 GLU D N 1
ATOM 8160 C CA . GLU D 1 32 ? 24.243 -59.193 1.439 1.00 44.60 28 GLU D CA 1
ATOM 8161 C C . GLU D 1 32 ? 23.095 -59.822 2.198 1.00 46.99 28 GLU D C 1
ATOM 8162 O O . GLU D 1 32 ? 21.953 -59.825 1.725 1.00 48.07 28 GLU D O 1
ATOM 8168 N N . HIS D 1 33 ? 23.398 -60.364 3.375 1.00 52.42 29 HIS D N 1
ATOM 8169 C CA . HIS D 1 33 ? 22.416 -61.147 4.126 1.00 50.62 29 HIS D CA 1
ATOM 8170 C C . HIS D 1 33 ? 21.069 -60.452 4.272 1.00 52.52 29 HIS D C 1
ATOM 8171 O O . HIS D 1 33 ? 20.019 -61.090 4.143 1.00 52.87 29 HIS D O 1
ATOM 8178 N N . TYR D 1 34 ? 21.090 -59.151 4.541 1.00 51.44 30 TYR D N 1
ATOM 8179 C CA . TYR D 1 34 ? 19.843 -58.438 4.802 1.00 49.22 30 TYR D CA 1
ATOM 8180 C C . TYR D 1 34 ? 18.994 -58.246 3.548 1.00 49.40 30 TYR D C 1
ATOM 8181 O O . TYR D 1 34 ? 17.780 -58.426 3.591 1.00 49.63 30 TYR D O 1
ATOM 8190 N N . LEU D 1 35 ? 19.626 -57.955 2.418 1.00 51.32 31 LEU D N 1
ATOM 8191 C CA . LEU D 1 35 ? 18.886 -57.928 1.159 1.00 47.24 31 LEU D CA 1
ATOM 8192 C C . LEU D 1 35 ? 18.337 -59.301 0.815 1.00 51.19 31 LEU D C 1
ATOM 8193 O O . LEU D 1 35 ? 17.212 -59.405 0.344 1.00 55.37 31 LEU D O 1
ATOM 8198 N N . ASP D 1 36 ? 19.110 -60.358 1.051 1.00 50.40 32 ASP D N 1
ATOM 8199 C CA . ASP D 1 36 ? 18.579 -61.711 0.865 1.00 48.67 32 ASP D CA 1
ATOM 8200 C C . ASP D 1 36 ? 17.324 -61.945 1.713 1.00 50.88 32 ASP D C 1
ATOM 8201 O O . ASP D 1 36 ? 16.351 -62.521 1.236 1.00 54.61 32 ASP D O 1
ATOM 8206 N N . ALA D 1 37 ? 17.331 -61.500 2.967 1.00 53.36 33 ALA D N 1
ATOM 8207 C CA . ALA D 1 37 ? 16.125 -61.609 3.795 1.00 52.61 33 ALA D CA 1
ATOM 8208 C C . ALA D 1 37 ? 14.996 -60.773 3.198 1.00 50.42 33 ALA D C 1
ATOM 8209 O O . ALA D 1 37 ? 13.829 -61.141 3.303 1.00 53.69 33 ALA D O 1
ATOM 8211 N N . LEU D 1 38 ? 15.351 -59.643 2.588 1.00 48.50 34 LEU D N 1
ATOM 8212 C CA . LEU D 1 38 ? 14.368 -58.689 2.065 1.00 47.07 34 LEU D CA 1
ATOM 8213 C C . LEU D 1 38 ? 13.577 -59.297 0.909 1.00 48.25 34 LEU D C 1
ATOM 8214 O O . LEU D 1 38 ? 12.345 -59.322 0.947 1.00 47.13 34 LEU D O 1
ATOM 8219 N N . VAL D 1 39 ? 14.277 -59.784 -0.116 1.00 43.84 35 VAL D N 1
ATOM 8220 C CA . VAL D 1 39 ? 13.611 -60.456 -1.225 1.00 46.38 35 VAL D CA 1
ATOM 8221 C C . VAL D 1 39 ? 12.889 -61.717 -0.750 1.00 48.27 35 VAL D C 1
ATOM 8222 O O . VAL D 1 39 ? 11.745 -61.962 -1.125 1.00 52.66 35 VAL D O 1
ATOM 8226 N N . GLU D 1 40 ? 13.525 -62.502 0.105 1.00 50.96 36 GLU D N 1
ATOM 8227 C CA . GLU D 1 40 ? 12.824 -63.658 0.652 1.00 57.57 36 GLU D CA 1
ATOM 8228 C C . GLU D 1 40 ? 11.534 -63.265 1.370 1.00 52.99 36 GLU D C 1
ATOM 8229 O O . GLU D 1 40 ? 10.467 -63.807 1.092 1.00 58.03 36 GLU D O 1
ATOM 8235 N N . LEU D 1 41 ? 11.629 -62.322 2.297 1.00 51.18 37 LEU D N 1
ATOM 8236 C CA . LEU D 1 41 ? 10.437 -61.841 2.991 1.00 55.75 37 LEU D CA 1
ATOM 8237 C C . LEU D 1 41 ? 9.354 -61.510 1.964 1.00 59.47 37 LEU D C 1
ATOM 8238 O O . LEU D 1 41 ? 8.171 -61.764 2.195 1.00 60.76 37 LEU D O 1
ATOM 8243 N N . ALA D 1 42 ? 9.769 -60.973 0.817 1.00 55.45 38 ALA D N 1
ATOM 8244 C CA . ALA D 1 42 ? 8.821 -60.525 -0.198 1.00 57.68 38 ALA D CA 1
ATOM 8245 C C . ALA D 1 42 ? 8.158 -61.682 -0.925 1.00 55.80 38 ALA D C 1
ATOM 8246 O O . ALA D 1 42 ? 6.940 -61.676 -1.112 1.00 56.00 38 ALA D O 1
ATOM 8248 N N . ARG D 1 43 ? 8.952 -62.663 -1.344 1.00 53.53 39 ARG D N 1
ATOM 8249 C CA . ARG D 1 43 ? 8.401 -63.822 -2.037 1.00 56.32 39 ARG D CA 1
ATOM 8250 C C . ARG D 1 43 ? 7.326 -64.462 -1.167 1.00 62.61 39 ARG D C 1
ATOM 8251 O O . ARG D 1 43 ? 6.257 -64.831 -1.654 1.00 59.11 39 ARG D O 1
ATOM 8259 N N . GLU D 1 44 ? 7.615 -64.566 0.129 1.00 63.40 40 GLU D N 1
ATOM 8260 C CA . GLU D 1 44 ? 6.688 -65.154 1.093 1.00 64.38 40 GLU D CA 1
ATOM 8261 C C . GLU D 1 44 ? 5.404 -64.347 1.274 1.00 65.88 40 GLU D C 1
ATOM 8262 O O . GLU D 1 44 ? 4.320 -64.925 1.376 1.00 71.55 40 GLU D O 1
ATOM 8268 N N . THR D 1 45 ? 5.529 -63.023 1.315 1.00 57.68 41 THR D N 1
ATOM 8269 C CA . THR D 1 45 ? 4.384 -62.142 1.499 1.00 57.61 41 THR D CA 1
ATOM 8270 C C . THR D 1 45 ? 3.374 -62.246 0.369 1.00 58.46 41 THR D C 1
ATOM 8271 O O . THR D 1 45 ? 2.169 -62.175 0.598 1.00 62.00 41 THR D O 1
ATOM 8275 N N . PHE D 1 46 ? 3.869 -62.367 -0.857 1.00 60.35 42 PHE D N 1
ATOM 8276 C CA . PHE D 1 46 ? 3.000 -62.305 -2.033 1.00 63.16 42 PHE D CA 1
ATOM 8277 C C . PHE D 1 46 ? 2.794 -63.685 -2.666 1.00 62.56 42 PHE D C 1
ATOM 8278 O O . PHE D 1 46 ? 1.738 -63.972 -3.225 1.00 57.49 42 PHE D O 1
ATOM 8286 N N . GLY D 1 47 ? 3.809 -64.535 -2.567 1.00 59.15 43 GLY D N 1
ATOM 8287 C CA . GLY D 1 47 ? 3.694 -65.907 -3.019 1.00 54.69 43 GLY D CA 1
ATOM 8288 C C . GLY D 1 47 ? 4.158 -66.097 -4.449 1.00 61.15 43 GLY D C 1
ATOM 8289 O O . GLY D 1 47 ? 4.032 -67.192 -4.999 1.00 59.52 43 GLY D O 1
ATOM 8290 N N . VAL D 1 48 ? 4.697 -65.035 -5.047 1.00 60.65 44 VAL D N 1
ATOM 8291 C CA . VA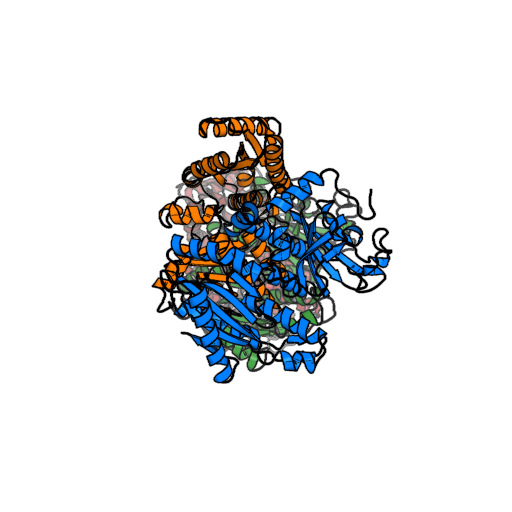L D 1 48 ? 5.185 -65.077 -6.424 1.00 53.66 44 VAL D CA 1
ATOM 8292 C C . VAL D 1 48 ? 6.445 -65.901 -6.521 1.00 49.99 44 VAL D C 1
ATOM 8293 O O . VAL D 1 48 ? 7.105 -66.153 -5.525 1.00 59.25 44 VAL D O 1
ATOM 8297 N N . LYS D 1 49 ? 6.790 -66.314 -7.729 1.00 49.22 45 LYS D N 1
ATOM 8298 C CA . LYS D 1 49 ? 7.942 -67.185 -7.922 1.00 50.31 45 LYS D CA 1
ATOM 8299 C C . LYS D 1 49 ? 9.284 -66.490 -7.660 1.00 53.49 45 LYS D C 1
ATOM 8300 O O . LYS D 1 49 ? 10.185 -67.081 -7.069 1.00 57.46 45 LYS D O 1
ATOM 8306 N N . THR D 1 50 ? 9.422 -65.243 -8.103 1.00 51.12 46 THR D N 1
ATOM 8307 C CA . THR D 1 50 ? 10.727 -64.591 -8.079 1.00 49.27 46 THR D CA 1
ATOM 8308 C C . THR D 1 50 ? 10.720 -63.122 -7.625 1.00 44.31 46 THR D C 1
ATOM 8309 O O . THR D 1 50 ? 9.809 -62.362 -7.936 1.00 45.25 46 THR D O 1
ATOM 8313 N N . VAL D 1 51 ? 11.752 -62.731 -6.887 1.00 44.16 47 VAL D N 1
ATOM 8314 C CA . VAL D 1 51 ? 11.882 -61.349 -6.445 1.00 43.85 47 VAL D CA 1
ATOM 8315 C C . VAL D 1 51 ? 13.291 -60.856 -6.710 1.00 45.25 47 VAL D C 1
ATOM 8316 O O . VAL D 1 51 ? 14.258 -61.595 -6.527 1.00 46.27 47 VAL D O 1
ATOM 8320 N N . LEU D 1 52 ? 13.404 -59.612 -7.165 1.00 47.71 48 LEU D N 1
ATOM 8321 C CA . LEU D 1 52 ? 14.706 -59.049 -7.535 1.00 48.99 48 LEU D CA 1
ATOM 8322 C C . LEU D 1 52 ? 14.918 -57.643 -6.993 1.00 41.69 48 LEU D C 1
ATOM 8323 O O . LEU D 1 52 ? 13.979 -56.835 -6.996 1.00 41.52 48 LEU D O 1
ATOM 8328 N N . ILE D 1 53 ? 16.136 -57.380 -6.507 1.00 33.47 49 ILE D N 1
ATOM 8329 C CA . ILE D 1 53 ? 16.690 -56.035 -6.478 1.00 40.88 49 ILE D CA 1
ATOM 8330 C C . ILE D 1 53 ? 17.495 -55.868 -7.768 1.00 47.13 49 ILE D C 1
ATOM 8331 O O . ILE D 1 53 ? 18.572 -56.450 -7.957 1.00 44.72 49 ILE D O 1
ATOM 8336 N N . SER D 1 54 ? 16.946 -55.081 -8.672 1.00 45.81 50 SER D N 1
ATOM 8337 C CA . SER D 1 54 ? 17.430 -55.049 -10.028 1.00 44.55 50 SER D CA 1
ATOM 8338 C C . SER D 1 54 ? 18.073 -53.705 -10.256 1.00 47.51 50 SER D C 1
ATOM 8339 O O . SER D 1 54 ? 17.377 -52.700 -10.288 1.00 50.77 50 SER D O 1
ATOM 8342 N N . LEU D 1 55 ? 19.394 -53.683 -10.407 1.00 46.98 51 LEU D N 1
ATOM 8343 C CA . LEU D 1 55 ? 20.124 -52.445 -10.679 1.00 40.85 51 LEU D CA 1
ATOM 8344 C C . LEU D 1 55 ? 20.418 -52.243 -12.165 1.00 43.27 51 LEU D C 1
ATOM 8345 O O . LEU D 1 55 ? 21.150 -53.019 -12.768 1.00 46.07 51 LEU D O 1
ATOM 8350 N N . ILE D 1 56 ? 19.870 -51.187 -12.752 1.00 44.78 52 ILE D N 1
ATOM 8351 C CA . ILE D 1 56 ? 20.170 -50.863 -14.143 1.00 45.40 52 ILE D CA 1
ATOM 8352 C C . ILE D 1 56 ? 21.515 -50.138 -14.319 1.00 44.86 52 ILE D C 1
ATOM 8353 O O . ILE D 1 56 ? 21.692 -49.005 -13.882 1.00 49.76 52 ILE D O 1
ATOM 8358 N N . ASP D 1 57 ? 22.448 -50.813 -14.975 1.00 48.66 53 ASP D N 1
ATOM 8359 C CA . ASP D 1 57 ? 23.850 -50.419 -15.050 1.00 50.12 53 ASP D CA 1
ATOM 8360 C C . ASP D 1 57 ? 24.274 -50.485 -16.521 1.00 56.33 53 ASP D C 1
ATOM 8361 O O . ASP D 1 57 ? 24.369 -51.575 -17.085 1.00 57.35 53 ASP D O 1
ATOM 8366 N N . HIS D 1 58 ? 24.512 -49.328 -17.146 1.00 61.45 54 HIS D N 1
ATOM 8367 C CA . HIS D 1 58 ? 24.820 -49.252 -18.592 1.00 57.30 54 HIS D CA 1
ATOM 8368 C C . HIS D 1 58 ? 23.832 -50.017 -19.491 1.00 60.06 54 HIS D C 1
ATOM 8369 O O . HIS D 1 58 ? 22.634 -49.666 -19.571 1.00 54.35 54 HIS D O 1
ATOM 8376 N N . ASP D 1 59 ? 24.350 -51.065 -20.145 1.00 56.70 55 ASP D N 1
ATOM 8377 C CA . ASP D 1 59 ? 23.586 -51.860 -21.110 1.00 62.80 55 ASP D CA 1
ATOM 8378 C C . ASP D 1 59 ? 22.783 -52.968 -20.456 1.00 65.04 55 ASP D C 1
ATOM 8379 O O . ASP D 1 59 ? 22.052 -53.684 -21.138 1.00 68.37 55 ASP D O 1
ATOM 8384 N N . ARG D 1 60 ? 22.925 -53.136 -19.148 1.00 61.66 56 ARG D N 1
ATOM 8385 C CA . ARG D 1 60 ? 22.379 -54.334 -18.507 1.00 63.27 56 ARG D CA 1
ATOM 8386 C C . ARG D 1 60 ? 21.561 -54.105 -17.246 1.00 57.49 56 ARG D C 1
ATOM 8387 O O . ARG D 1 60 ? 21.527 -53.018 -16.676 1.00 53.33 56 ARG D O 1
ATOM 8395 N N . GLN D 1 61 ? 20.926 -55.184 -16.821 1.00 58.69 57 GLN D N 1
ATOM 8396 C CA . GLN D 1 61 ? 20.137 -55.250 -15.614 1.00 50.83 57 GLN D CA 1
ATOM 8397 C C . GLN D 1 61 ? 20.935 -56.198 -14.749 1.00 47.52 57 GLN D C 1
ATOM 8398 O O . GLN D 1 61 ? 21.012 -57.370 -15.064 1.00 53.48 57 GLN D O 1
ATOM 8404 N N . TRP D 1 62 ? 21.573 -55.695 -13.693 1.00 47.45 58 TRP D N 1
ATOM 8405 C CA . TRP D 1 62 ? 22.356 -56.544 -12.791 1.00 42.12 58 TRP D CA 1
ATOM 8406 C C . TRP D 1 62 ? 21.661 -56.697 -11.431 1.00 45.38 58 TRP D C 1
ATOM 8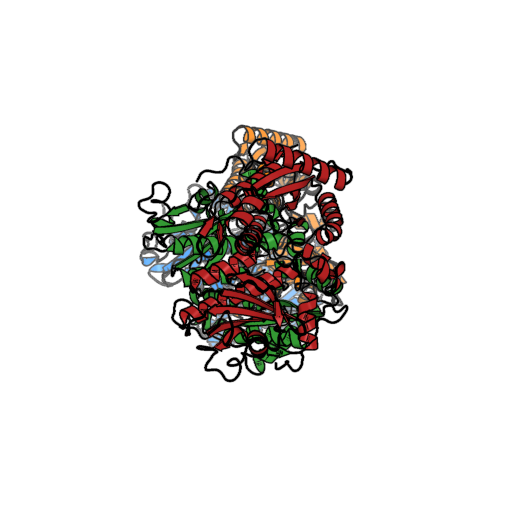407 O O . TRP D 1 62 ? 21.071 -55.750 -10.922 1.00 47.67 58 TRP D O 1
ATOM 8418 N N . PHE D 1 63 ? 21.725 -57.889 -10.848 1.00 44.92 59 PHE D N 1
ATOM 8419 C CA . PHE D 1 63 ? 20.963 -58.197 -9.637 1.00 45.33 59 PHE D CA 1
ATOM 8420 C C . PHE D 1 63 ? 21.803 -58.233 -8.359 1.00 44.44 59 PHE D C 1
ATOM 8421 O O . PHE D 1 63 ? 22.717 -59.049 -8.217 1.00 46.55 59 PHE D O 1
ATOM 8429 N N . LYS D 1 64 ? 21.458 -57.352 -7.425 1.00 41.49 60 LYS D N 1
ATOM 8430 C CA . LYS D 1 64 ? 22.126 -57.248 -6.134 1.00 42.71 60 LYS D CA 1
ATOM 8431 C C . LYS D 1 64 ? 21.596 -58.328 -5.189 1.00 41.09 60 LYS D C 1
ATOM 8432 O O . LYS D 1 64 ? 22.288 -58.769 -4.279 1.00 42.29 60 LYS D O 1
ATOM 8438 N N . ALA D 1 65 ? 20.359 -58.744 -5.431 1.00 41.38 61 ALA D N 1
ATOM 8439 C CA . ALA D 1 65 ? 19.714 -59.813 -4.690 1.00 40.83 61 ALA D CA 1
ATOM 8440 C C . ALA D 1 65 ? 18.695 -60.482 -5.611 1.00 45.97 61 ALA D C 1
ATOM 8441 O O . ALA D 1 65 ? 18.133 -59.839 -6.504 1.00 44.74 61 ALA D O 1
ATOM 8443 N N . ARG D 1 66 ? 18.453 -61.772 -5.406 1.00 49.76 62 ARG D N 1
ATOM 8444 C CA . ARG D 1 66 ? 17.468 -62.476 -6.229 1.00 48.78 62 ARG D CA 1
ATOM 8445 C C . ARG D 1 66 ? 17.009 -63.788 -5.600 1.00 49.67 62 ARG D C 1
ATOM 8446 O O . ARG D 1 66 ? 17.800 -64.529 -5.031 1.00 45.64 62 ARG D O 1
ATOM 8454 N N . ILE D 1 67 ? 15.712 -64.049 -5.678 1.00 51.71 63 ILE D N 1
ATOM 8455 C CA . ILE D 1 67 ? 15.179 -65.353 -5.317 1.00 53.89 63 ILE D CA 1
ATOM 8456 C C . ILE D 1 67 ? 14.281 -65.816 -6.464 1.00 55.99 63 ILE D C 1
ATOM 8457 O O . ILE D 1 67 ? 13.510 -65.014 -7.005 1.00 49.32 63 ILE D O 1
ATOM 8462 N N . GLY D 1 68 ? 14.413 -67.088 -6.850 1.00 56.74 64 GLY D N 1
ATOM 8463 C CA . GLY D 1 68 ? 13.620 -67.665 -7.930 1.00 50.73 64 GLY D CA 1
ATOM 8464 C C . GLY D 1 68 ? 14.085 -67.273 -9.326 1.00 53.92 64 GLY D C 1
ATOM 8465 O O . GLY D 1 68 ? 13.273 -67.100 -10.235 1.00 50.46 64 GLY D O 1
ATOM 8466 N N . LEU D 1 69 ? 15.395 -67.124 -9.500 1.00 50.34 65 LEU D N 1
ATOM 8467 C CA . LEU D 1 69 ? 15.950 -66.718 -10.783 1.00 51.88 65 LEU D CA 1
ATOM 8468 C C . LEU D 1 69 ? 17.442 -66.966 -10.811 1.00 54.77 65 LEU D C 1
ATOM 8469 O O . LEU D 1 69 ? 18.177 -66.451 -9.965 1.00 56.08 65 LEU D O 1
ATOM 8474 N N . ASP D 1 70 ? 17.887 -67.727 -11.805 1.00 54.28 66 ASP D N 1
ATOM 8475 C CA . ASP D 1 70 ? 19.278 -68.151 -11.884 1.00 62.03 66 ASP D CA 1
ATOM 8476 C C . ASP D 1 70 ? 20.237 -67.120 -12.500 1.00 61.55 66 ASP D C 1
ATOM 8477 O O . ASP D 1 70 ? 21.396 -67.000 -12.077 1.00 63.25 66 ASP D O 1
ATOM 8482 N N . ALA D 1 71 ? 19.759 -66.398 -13.505 1.00 51.00 67 ALA D N 1
ATOM 8483 C CA . ALA D 1 71 ? 20.595 -65.454 -14.221 1.00 54.80 67 ALA D CA 1
ATOM 8484 C C . ALA D 1 71 ? 21.173 -64.391 -13.279 1.00 61.93 67 ALA D C 1
ATOM 8485 O O . ALA D 1 71 ? 20.486 -63.883 -12.394 1.00 56.66 67 ALA D O 1
ATOM 8487 N N . GLU D 1 72 ? 22.446 -64.067 -13.471 1.00 60.71 68 GLU D N 1
ATOM 8488 C CA . GLU D 1 72 ? 23.123 -63.119 -12.605 1.00 60.48 68 GLU D CA 1
ATOM 8489 C C . GLU D 1 72 ? 22.819 -61.711 -13.085 1.00 58.56 68 GLU D C 1
ATOM 8490 O O . GLU D 1 72 ? 22.789 -60.758 -12.307 1.00 57.78 68 GLU D O 1
ATOM 8496 N N . GLN D 1 73 ? 22.568 -61.605 -14.379 1.00 62.01 69 GLN D N 1
ATOM 8497 C CA . GLN D 1 73 ? 22.272 -60.331 -15.012 1.00 60.84 69 GLN D CA 1
ATOM 8498 C C . GLN D 1 73 ? 21.486 -60.587 -16.286 1.00 61.03 69 GLN D C 1
ATOM 8499 O O . GLN D 1 73 ? 21.271 -61.739 -16.670 1.00 58.34 69 GLN D O 1
ATOM 8505 N N . THR D 1 74 ? 21.087 -59.501 -16.939 1.00 58.64 70 THR D N 1
ATOM 8506 C CA . THR D 1 74 ? 20.209 -59.532 -18.101 1.00 58.69 70 THR D CA 1
ATOM 8507 C C . THR D 1 74 ? 20.509 -58.316 -18.949 1.00 64.39 70 THR D C 1
ATOM 8508 O O . THR D 1 74 ? 21.012 -57.317 -18.441 1.00 66.95 70 THR D O 1
ATOM 8512 N N . PRO D 1 75 ? 20.230 -58.388 -20.253 1.00 67.87 71 PRO D N 1
ATOM 8513 C CA . PRO D 1 75 ? 20.357 -57.155 -21.043 1.00 65.25 71 PRO D CA 1
ATOM 8514 C C . PRO D 1 75 ? 19.246 -56.135 -20.740 1.00 66.39 71 PRO D C 1
ATOM 8515 O O . PRO D 1 75 ? 18.130 -56.485 -20.346 1.00 64.04 71 PRO D O 1
ATOM 8519 N N . ARG D 1 76 ? 19.568 -54.863 -20.925 1.00 63.13 72 ARG D N 1
ATOM 8520 C CA . ARG D 1 76 ? 18.642 -53.782 -20.618 1.00 62.15 72 ARG D CA 1
ATOM 8521 C C . ARG D 1 76 ? 17.514 -53.614 -21.648 1.00 68.03 72 ARG D C 1
ATOM 8522 O O . ARG D 1 76 ? 16.405 -53.218 -21.283 1.00 64.45 72 ARG D O 1
ATOM 8530 N N . ASP D 1 77 ? 17.796 -53.904 -22.925 1.00 75.45 73 ASP D N 1
ATOM 8531 C CA . ASP D 1 77 ? 16.755 -53.968 -23.969 1.00 76.26 73 ASP D CA 1
ATOM 8532 C C . ASP D 1 77 ? 15.662 -54.926 -23.504 1.00 73.98 73 ASP D C 1
ATOM 8533 O O . ASP D 1 77 ? 14.462 -54.753 -23.782 1.00 69.94 73 ASP D O 1
ATOM 8538 N N . LEU D 1 78 ? 16.129 -55.929 -22.767 1.00 75.83 74 LEU D N 1
ATOM 8539 C CA . LEU D 1 78 ? 15.332 -57.016 -22.207 1.00 78.25 74 LEU D CA 1
ATOM 8540 C C . LEU D 1 78 ? 14.876 -56.752 -20.746 1.00 76.46 74 LEU D C 1
ATOM 8541 O O . LEU D 1 78 ? 15.002 -57.639 -19.887 1.00 72.00 74 LEU D O 1
ATOM 8546 N N . SER D 1 79 ? 14.331 -55.553 -20.485 1.00 74.60 75 SER D N 1
ATOM 8547 C CA . SER D 1 79 ? 14.056 -55.081 -19.121 1.00 66.00 75 SER D CA 1
ATOM 8548 C C . SER D 1 79 ? 12.682 -54.422 -18.934 1.00 66.78 75 SER D C 1
ATOM 8549 O O . SER D 1 79 ? 12.351 -53.441 -19.596 1.00 69.73 75 SER D O 1
ATOM 8552 N N . PHE D 1 80 ? 11.892 -54.963 -18.011 1.00 70.00 76 PHE D N 1
ATOM 8553 C CA . PHE D 1 80 ? 10.753 -54.230 -17.459 1.00 64.80 76 PHE D CA 1
ATOM 8554 C C . PHE D 1 80 ? 11.300 -53.075 -16.621 1.00 61.66 76 PHE D C 1
ATOM 8555 O O . PHE D 1 80 ? 10.669 -52.025 -16.510 1.00 59.45 76 PHE D O 1
ATOM 8563 N N . CYS D 1 81 ? 12.474 -53.296 -16.023 1.00 63.90 77 CYS D N 1
ATOM 8564 C CA . CYS D 1 81 ? 13.087 -52.346 -15.087 1.00 61.35 77 CYS D CA 1
ATOM 8565 C C . CYS D 1 81 ? 13.681 -51.132 -15.785 1.00 62.77 77 CYS D C 1
ATOM 8566 O O . CYS D 1 81 ? 13.721 -50.034 -15.204 1.00 60.13 77 CYS D O 1
ATOM 8569 N N . GLY D 1 82 ? 14.136 -51.329 -17.025 1.00 61.34 78 GLY D N 1
ATOM 8570 C CA . GLY D 1 82 ? 14.614 -50.235 -17.854 1.00 60.74 78 GLY D CA 1
ATOM 8571 C C . GLY D 1 82 ? 13.494 -49.255 -18.158 1.00 62.34 78 GLY D C 1
ATOM 8572 O O . GLY D 1 82 ? 13.740 -48.069 -18.390 1.00 69.44 78 GLY D O 1
ATOM 8573 N N . HIS D 1 83 ? 12.262 -49.762 -18.158 1.00 58.54 79 HIS D N 1
ATOM 8574 C CA . HIS D 1 83 ? 11.064 -48.950 -18.345 1.00 59.72 79 HIS D CA 1
ATOM 8575 C C . HIS D 1 83 ? 10.570 -48.351 -17.034 1.00 66.13 79 HIS D C 1
ATOM 8576 O O . HIS D 1 83 ? 10.063 -47.221 -17.011 1.00 64.94 79 HIS D O 1
ATOM 8583 N N . ALA D 1 84 ? 10.712 -49.120 -15.953 1.00 64.24 80 ALA D N 1
ATOM 8584 C CA . ALA D 1 84 ? 10.114 -48.788 -14.665 1.00 58.98 80 ALA D CA 1
ATOM 8585 C C . ALA D 1 84 ? 10.794 -47.596 -14.001 1.00 57.53 80 ALA D C 1
ATOM 8586 O O . ALA D 1 84 ? 10.136 -46.803 -13.315 1.00 56.44 80 ALA D O 1
ATOM 8588 N N . ILE D 1 85 ? 12.105 -47.474 -14.201 1.00 54.28 81 ILE D N 1
ATOM 8589 C CA . ILE D 1 85 ? 12.850 -46.338 -13.653 1.00 59.94 81 ILE D CA 1
ATOM 8590 C C . ILE D 1 85 ? 12.440 -45.005 -14.301 1.00 64.48 81 ILE D C 1
ATOM 8591 O O . ILE D 1 85 ? 12.704 -43.931 -13.745 1.00 62.76 81 ILE D O 1
ATOM 8596 N N . LEU D 1 86 ? 11.791 -45.081 -15.466 1.00 63.75 82 LEU D N 1
ATOM 8597 C CA . LEU D 1 86 ? 11.436 -43.888 -16.240 1.00 62.61 82 LEU D CA 1
ATOM 8598 C C . LEU D 1 86 ? 10.225 -43.149 -15.661 1.00 61.31 82 LEU D C 1
ATOM 8599 O O . LEU D 1 86 ? 9.720 -42.191 -16.249 1.00 57.28 82 LEU D O 1
ATOM 8604 N N . ALA D 1 87 ? 9.777 -43.602 -14.496 1.00 66.19 83 ALA D N 1
ATOM 8605 C CA . ALA D 1 87 ? 8.663 -42.977 -13.803 1.00 62.54 83 ALA D CA 1
ATOM 8606 C C . ALA D 1 87 ? 8.708 -43.285 -12.300 1.00 65.73 83 ALA D C 1
ATOM 8607 O O . ALA D 1 87 ? 9.427 -44.185 -11.846 1.00 59.09 83 ALA D O 1
ATOM 8609 N N . SER D 1 88 ? 7.928 -42.515 -11.544 1.00 71.32 84 SER D N 1
ATOM 8610 C CA . SER D 1 88 ? 7.874 -42.600 -10.082 1.00 70.97 84 SER D CA 1
ATOM 8611 C C . SER D 1 88 ? 6.889 -43.667 -9.568 1.00 68.46 84 SER D C 1
ATOM 8612 O O . SER D 1 88 ? 7.200 -44.419 -8.636 1.00 69.60 84 SER D O 1
ATOM 8615 N N . GLU D 1 89 ? 5.704 -43.708 -10.173 1.00 62.87 85 GLU D N 1
ATOM 8616 C CA . GLU D 1 89 ? 4.683 -44.708 -9.876 1.00 62.70 85 GLU D CA 1
ATOM 8617 C C . GLU D 1 89 ? 5.186 -46.133 -10.127 1.00 59.22 85 GLU D C 1
ATOM 8618 O O . GLU D 1 89 ? 6.041 -46.346 -10.997 1.00 57.41 85 GLU D O 1
ATOM 8624 N N . PRO D 1 90 ? 4.643 -47.117 -9.378 1.00 56.45 86 PRO D N 1
ATOM 8625 C CA . PRO D 1 90 ? 5.108 -48.498 -9.550 1.00 54.34 86 PRO D CA 1
ATOM 8626 C C . PRO D 1 90 ? 4.720 -48.986 -10.944 1.00 60.29 86 PRO D C 1
ATOM 8627 O O . PRO D 1 90 ? 3.654 -48.595 -11.441 1.00 63.00 86 PRO D O 1
ATOM 8631 N N . LEU D 1 91 ? 5.568 -49.791 -11.579 1.00 56.01 87 LEU D N 1
ATOM 8632 C CA . LEU D 1 91 ? 5.238 -50.350 -12.892 1.00 56.63 87 LEU D CA 1
ATOM 8633 C C . LEU D 1 91 ? 4.497 -51.686 -12.747 1.00 54.24 87 LEU D C 1
ATOM 8634 O O . LEU D 1 91 ? 5.090 -52.678 -12.337 1.00 48.66 87 LEU D O 1
ATOM 8639 N N . MET D 1 92 ? 3.204 -51.688 -13.078 1.00 54.60 88 MET D N 1
ATOM 8640 C CA . MET D 1 92 ? 2.349 -52.875 -12.997 1.00 51.94 88 MET D CA 1
ATOM 8641 C C . MET D 1 92 ? 2.044 -53.461 -14.385 1.00 60.92 88 MET D C 1
ATOM 8642 O O . MET D 1 92 ? 1.437 -52.798 -15.237 1.00 63.03 88 MET D O 1
ATOM 8647 N N . VAL D 1 93 ? 2.476 -54.694 -14.622 1.00 51.24 89 VAL D N 1
ATOM 8648 C CA . VAL D 1 93 ? 2.103 -55.396 -15.837 1.00 51.27 89 VAL D CA 1
ATOM 8649 C C . VAL D 1 93 ? 1.297 -56.630 -15.436 1.00 58.96 89 VAL D C 1
ATOM 8650 O O . VAL D 1 93 ? 1.862 -57.600 -14.926 1.00 62.32 89 VAL D O 1
ATOM 8654 N N . THR D 1 94 ? -0.021 -56.593 -15.631 1.00 61.65 90 THR D N 1
ATOM 8655 C CA . THR D 1 94 ? -0.876 -57.721 -15.255 1.00 56.79 90 THR D CA 1
ATOM 8656 C C . THR D 1 94 ? -0.547 -58.988 -16.050 1.00 55.96 90 THR D C 1
ATOM 8657 O O . THR D 1 94 ? -0.606 -60.085 -15.512 1.00 56.45 90 THR D O 1
ATOM 8661 N N . ASP D 1 95 ? -0.192 -58.826 -17.324 1.00 58.95 91 ASP D N 1
ATOM 8662 C CA . ASP D 1 95 ? 0.207 -59.944 -18.180 1.00 52.88 91 ASP D CA 1
ATOM 8663 C C . ASP D 1 95 ? 1.151 -59.401 -19.248 1.00 56.06 91 ASP D C 1
ATOM 8664 O O . ASP D 1 95 ? 0.735 -58.632 -20.111 1.00 57.13 91 ASP D O 1
ATOM 8669 N N . ALA D 1 96 ? 2.419 -59.804 -19.178 1.00 49.51 92 ALA D N 1
ATOM 8670 C CA . ALA D 1 96 ? 3.436 -59.364 -20.123 1.00 49.58 92 ALA D CA 1
ATOM 8671 C C . ALA D 1 96 ? 3.138 -59.767 -21.571 1.00 58.95 92 ALA D C 1
ATOM 8672 O O . ALA D 1 96 ? 3.535 -59.069 -22.504 1.00 59.03 92 ALA D O 1
ATOM 8674 N N . SER D 1 97 ? 2.458 -60.899 -21.759 1.00 57.95 93 SER D N 1
ATOM 8675 C CA . SER D 1 97 ? 2.209 -61.428 -23.105 1.00 61.31 93 SER D CA 1
ATOM 8676 C C . SER D 1 97 ? 1.123 -60.618 -23.825 1.00 56.17 93 SER D C 1
ATOM 8677 O O . SER D 1 97 ? 0.968 -60.716 -25.036 1.00 52.42 93 SER D O 1
ATOM 8680 N N . ARG D 1 98 ? 0.380 -59.811 -23.073 1.00 56.32 94 ARG D N 1
ATOM 8681 C CA . ARG D 1 98 ? -0.601 -58.907 -23.674 1.00 60.06 94 ARG D CA 1
ATOM 8682 C C . ARG D 1 98 ? -0.132 -57.450 -23.638 1.00 60.25 94 ARG D C 1
ATOM 8683 O O . ARG D 1 98 ? -0.948 -56.540 -23.714 1.00 65.34 94 ARG D O 1
ATOM 8691 N N . ASP D 1 99 ? 1.170 -57.220 -23.504 1.00 56.48 95 ASP D N 1
ATOM 8692 C CA . ASP D 1 99 ? 1.677 -55.854 -23.395 1.00 53.44 95 ASP D CA 1
ATOM 8693 C C . ASP D 1 99 ? 2.653 -55.579 -24.537 1.00 59.22 95 ASP D C 1
ATOM 8694 O O . ASP D 1 99 ? 3.626 -56.314 -24.719 1.00 57.37 95 ASP D O 1
ATOM 8699 N N . PRO D 1 100 ? 2.378 -54.532 -25.328 1.00 57.18 96 PRO D N 1
ATOM 8700 C CA . PRO D 1 100 ? 3.187 -54.185 -26.509 1.00 57.25 96 PRO D CA 1
ATOM 8701 C C . PRO D 1 100 ? 4.678 -53.995 -26.171 1.00 63.29 96 PRO D C 1
ATOM 8702 O O . PRO D 1 100 ? 5.560 -54.280 -27.009 1.00 60.78 96 PRO D O 1
ATOM 8706 N N . ARG D 1 101 ? 4.952 -53.516 -24.956 1.00 57.95 97 ARG D N 1
ATOM 8707 C CA . ARG D 1 101 ? 6.324 -53.266 -24.520 1.00 55.75 97 ARG D CA 1
ATOM 8708 C C . ARG D 1 101 ? 7.136 -54.538 -24.324 1.00 55.81 97 ARG D C 1
ATOM 8709 O O . ARG D 1 101 ? 8.315 -54.580 -24.670 1.00 60.04 97 ARG D O 1
ATOM 8717 N N . PHE D 1 102 ? 6.500 -55.585 -23.809 1.00 57.99 98 PHE D N 1
ATOM 8718 C CA . PHE D 1 102 ? 7.236 -56.741 -23.311 1.00 54.71 98 PHE D CA 1
ATOM 8719 C C . PHE D 1 102 ? 6.934 -58.056 -24.011 1.00 57.62 98 PHE D C 1
ATOM 8720 O O . PHE D 1 102 ? 7.705 -58.999 -23.894 1.00 62.42 98 PHE D O 1
ATOM 8728 N N . HIS D 1 103 ? 5.830 -58.107 -24.753 1.00 62.87 99 HIS D N 1
ATOM 8729 C CA . HIS D 1 103 ? 5.314 -59.364 -25.322 1.00 58.99 99 HIS D CA 1
ATOM 8730 C C . HIS D 1 103 ? 6.318 -60.160 -26.179 1.00 57.87 99 HIS D C 1
ATOM 8731 O O . HIS D 1 103 ? 6.155 -61.365 -26.373 1.00 57.77 99 HIS D O 1
ATOM 8738 N N . ASP D 1 104 ? 7.352 -59.497 -26.686 1.00 57.13 100 ASP D N 1
ATOM 8739 C CA . ASP D 1 104 ? 8.329 -60.186 -27.532 1.00 63.31 100 ASP D CA 1
ATOM 8740 C C . ASP D 1 104 ? 9.699 -60.319 -26.877 1.00 61.37 100 ASP D C 1
ATOM 8741 O O . ASP D 1 104 ? 10.674 -60.730 -27.527 1.00 57.52 100 ASP D O 1
ATOM 8746 N N . ASN D 1 105 ? 9.746 -59.950 -25.596 1.00 58.05 101 ASN D N 1
ATOM 8747 C CA . ASN D 1 105 ? 10.887 -60.150 -24.706 1.00 57.84 101 ASN D CA 1
ATOM 8748 C C . ASN D 1 105 ? 11.124 -61.660 -24.457 1.00 56.82 101 ASN D C 1
ATOM 8749 O O . ASN D 1 105 ? 10.201 -62.377 -24.077 1.00 59.74 101 ASN D O 1
ATOM 8754 N N . PRO D 1 106 ? 12.355 -62.148 -24.696 1.00 54.69 102 PRO D N 1
ATOM 8755 C CA . PRO D 1 106 ? 12.744 -63.565 -24.584 1.00 58.54 102 PRO D CA 1
ATOM 8756 C C . PRO D 1 106 ? 12.484 -64.200 -23.219 1.00 58.47 102 PRO D C 1
ATOM 8757 O O . PRO D 1 106 ? 12.392 -65.425 -23.130 1.00 61.25 102 PRO D O 1
ATOM 8761 N N . LEU D 1 107 ? 12.403 -63.383 -22.174 1.00 54.46 103 LEU D N 1
ATOM 8762 C CA . LEU D 1 107 ? 12.040 -63.866 -20.846 1.00 58.31 103 LEU D CA 1
ATOM 8763 C C . LEU D 1 107 ? 10.531 -64.064 -20.713 1.00 60.25 103 LEU D C 1
ATOM 8764 O O . LEU D 1 107 ? 10.068 -64.767 -19.815 1.00 59.02 103 LEU D O 1
ATOM 8769 N N . VAL D 1 108 ? 9.776 -63.428 -21.609 1.00 59.48 104 VAL D N 1
ATOM 8770 C CA . VAL D 1 108 ? 8.321 -63.555 -21.655 1.00 58.03 104 VAL D CA 1
ATOM 8771 C C . VAL D 1 108 ? 7.873 -64.678 -22.606 1.00 64.41 104 VAL D C 1
ATOM 8772 O O . VAL D 1 108 ? 6.955 -65.445 -22.276 1.00 60.38 104 VAL D O 1
ATOM 8776 N N . THR D 1 109 ? 8.523 -64.775 -23.774 1.00 59.20 105 THR D N 1
ATOM 8777 C CA . THR D 1 109 ? 8.196 -65.817 -24.756 1.00 63.49 105 THR D CA 1
ATOM 8778 C C . THR D 1 109 ? 9.005 -67.082 -24.507 1.00 67.36 105 THR D C 1
ATOM 8779 O O . THR D 1 109 ? 8.571 -68.183 -24.841 1.00 62.20 105 THR D O 1
ATOM 8783 N N . GLY D 1 110 ? 10.199 -66.912 -23.950 1.00 68.75 106 GLY D N 1
ATOM 8784 C CA . GLY D 1 110 ? 11.019 -68.042 -23.554 1.00 71.40 106 GLY D CA 1
ATOM 8785 C C . GLY D 1 110 ? 10.854 -68.296 -22.064 1.00 73.28 106 GLY D C 1
ATOM 8786 O O . GLY D 1 110 ? 10.092 -67.599 -21.396 1.00 68.30 106 GLY D O 1
ATOM 8787 N N . PRO D 1 111 ? 11.554 -69.306 -21.531 1.00 73.02 107 PRO D N 1
ATOM 8788 C CA . PRO D 1 111 ? 11.591 -69.401 -20.073 1.00 72.34 107 PRO D CA 1
ATOM 8789 C C . PRO D 1 111 ? 12.297 -68.156 -19.540 1.00 66.52 107 PRO D C 1
ATOM 8790 O O . PRO D 1 111 ? 13.165 -67.609 -20.241 1.00 62.44 107 PRO D O 1
ATOM 8794 N N . PRO D 1 112 ? 11.940 -67.698 -18.328 1.00 59.50 108 PRO D N 1
ATOM 8795 C CA . PRO D 1 112 ? 10.956 -68.197 -17.354 1.00 63.10 108 PRO D CA 1
ATOM 8796 C C . PRO D 1 112 ? 9.472 -67.944 -17.647 1.00 65.40 108 PRO D C 1
ATOM 8797 O O . PRO D 1 112 ? 8.660 -68.183 -16.754 1.00 64.21 108 PRO D O 1
ATOM 8801 N N . PHE D 1 113 ? 9.123 -67.471 -18.838 1.00 64.36 109 PHE D N 1
ATOM 8802 C CA . PHE D 1 113 ? 7.719 -67.251 -19.202 1.00 62.74 109 PHE D CA 1
ATOM 8803 C C . PHE D 1 113 ? 7.041 -66.285 -18.263 1.00 57.71 109 PHE D C 1
ATOM 8804 O O . PHE D 1 113 ? 5.921 -66.517 -17.817 1.00 60.59 109 PHE D O 1
ATOM 8812 N N . ILE D 1 114 ? 7.721 -65.184 -17.983 1.00 61.31 110 ILE D N 1
ATOM 8813 C CA . ILE D 1 114 ? 7.199 -64.218 -17.040 1.00 60.85 110 ILE D CA 1
ATOM 8814 C C . ILE D 1 114 ? 5.950 -63.524 -17.579 1.00 60.26 110 ILE D C 1
ATOM 8815 O O . ILE D 1 114 ? 5.864 -63.196 -18.765 1.00 53.82 110 ILE D O 1
ATOM 8820 N N . ARG D 1 115 ? 4.980 -63.337 -16.685 1.00 58.27 111 ARG D N 1
ATOM 8821 C CA . ARG D 1 115 ? 3.657 -62.852 -17.034 1.00 51.25 111 ARG D CA 1
ATOM 8822 C C . ARG D 1 115 ? 3.242 -61.707 -16.120 1.00 56.81 111 ARG D C 1
ATOM 8823 O O . ARG D 1 115 ? 2.736 -60.685 -16.586 1.00 56.99 111 ARG D O 1
ATOM 8831 N N . PHE D 1 116 ? 3.437 -61.888 -14.816 1.00 56.13 112 PHE D N 1
ATOM 8832 C CA . PHE D 1 116 ? 3.171 -60.828 -13.841 1.00 54.61 112 PHE D CA 1
ATOM 8833 C C . PHE D 1 116 ? 4.455 -60.120 -13.480 1.00 51.95 112 PHE D C 1
ATOM 8834 O O . PHE D 1 116 ? 5.464 -60.766 -13.187 1.00 56.26 112 PHE D O 1
ATOM 8842 N N . TYR D 1 117 ? 4.423 -58.795 -13.505 1.00 47.60 113 TYR D N 1
ATOM 8843 C CA . TYR D 1 117 ? 5.559 -58.007 -13.051 1.00 48.29 113 TYR D CA 1
ATOM 8844 C C . TYR D 1 117 ? 5.080 -56.782 -12.301 1.00 49.80 113 TYR D C 1
ATOM 8845 O O . TYR D 1 117 ? 4.280 -56.004 -12.821 1.00 51.10 113 TYR D O 1
ATOM 8854 N N . ALA D 1 118 ? 5.573 -56.619 -11.080 1.00 47.49 114 ALA D N 1
ATOM 8855 C CA . ALA D 1 118 ? 5.323 -55.419 -10.291 1.00 45.46 114 ALA D CA 1
ATOM 8856 C C . ALA D 1 118 ? 6.653 -54.887 -9.792 1.00 49.52 114 ALA D C 1
ATOM 8857 O O . ALA D 1 118 ? 7.332 -55.553 -9.015 1.00 54.87 114 ALA D O 1
ATOM 8859 N N . GLY D 1 119 ? 7.038 -53.699 -10.235 1.00 47.38 115 GLY D N 1
ATOM 8860 C CA . GLY D 1 119 ? 8.333 -53.162 -9.860 1.00 49.95 115 GLY D CA 1
ATOM 8861 C C . GLY D 1 119 ? 8.269 -51.724 -9.378 1.00 49.19 115 GLY D C 1
ATOM 8862 O O . GLY D 1 119 ? 7.814 -50.834 -10.094 1.00 50.09 115 GLY D O 1
ATOM 8863 N N . GLU D 1 120 ? 8.716 -51.504 -8.148 1.00 47.52 116 GLU D N 1
ATOM 8864 C CA . GLU D 1 120 ? 8.897 -50.165 -7.611 1.00 43.86 116 GLU D CA 1
ATOM 8865 C C . GLU D 1 120 ? 10.332 -49.727 -7.894 1.00 48.59 116 GLU D C 1
ATOM 8866 O O . GLU D 1 120 ? 11.278 -50.502 -7.696 1.00 45.20 116 GLU D O 1
ATOM 8872 N N . PRO D 1 121 ? 10.498 -48.488 -8.377 1.00 41.62 117 PRO D N 1
ATOM 8873 C CA . PRO D 1 121 ? 11.796 -47.847 -8.588 1.00 40.29 117 PRO D CA 1
ATOM 8874 C C . PRO D 1 121 ? 12.581 -47.657 -7.292 1.00 44.93 117 PRO D C 1
ATOM 8875 O O . PRO D 1 121 ? 11.989 -47.224 -6.303 1.00 47.77 117 PRO D O 1
ATOM 8879 N N . LEU D 1 122 ? 13.882 -47.957 -7.296 1.00 43.17 118 LEU D N 1
ATOM 8880 C CA . LEU D 1 122 ? 14.766 -47.661 -6.160 1.00 37.94 118 LEU D CA 1
ATOM 8881 C C . LEU D 1 122 ? 15.654 -46.465 -6.473 1.00 43.64 118 LEU D C 1
ATOM 8882 O O . LEU D 1 122 ? 16.205 -46.364 -7.569 1.00 44.87 118 LEU D O 1
ATOM 8887 N N . HIS D 1 123 ? 15.812 -45.575 -5.499 1.00 46.08 119 HIS D N 1
ATOM 8888 C CA . HIS D 1 123 ? 16.487 -44.297 -5.712 1.00 45.19 119 HIS D CA 1
ATOM 8889 C C . HIS D 1 123 ? 17.798 -44.145 -4.943 1.00 43.18 119 HIS D C 1
ATOM 8890 O O . HIS D 1 123 ? 17.942 -44.627 -3.813 1.00 35.62 119 HIS D O 1
ATOM 8897 N N . ALA D 1 124 ? 18.755 -43.477 -5.570 1.00 40.01 120 ALA D N 1
ATOM 8898 C CA . ALA D 1 124 ? 19.936 -43.030 -4.854 1.00 44.61 120 ALA D CA 1
ATOM 8899 C C . ALA D 1 124 ? 19.513 -41.820 -4.011 1.00 45.82 120 ALA D C 1
ATOM 8900 O O . ALA D 1 124 ? 18.353 -41.384 -4.069 1.00 38.86 120 ALA D O 1
ATOM 8902 N N . SER D 1 125 ? 20.433 -41.282 -3.218 1.00 45.14 121 SER D N 1
ATOM 8903 C CA . SER D 1 125 ? 20.085 -40.179 -2.317 1.00 48.02 121 SER D CA 1
ATOM 8904 C C . SER D 1 125 ? 19.479 -38.973 -3.048 1.00 45.89 121 SER D C 1
ATOM 8905 O O . SER D 1 125 ? 18.600 -38.294 -2.517 1.00 47.85 121 SER D O 1
ATOM 8908 N N . ASN D 1 126 ? 19.950 -38.713 -4.261 1.00 42.34 122 ASN D N 1
ATOM 8909 C CA . ASN D 1 126 ? 19.476 -37.578 -5.036 1.00 43.73 122 ASN D CA 1
ATOM 8910 C C . ASN D 1 126 ? 18.222 -37.844 -5.861 1.00 51.37 122 ASN D C 1
ATOM 8911 O O . ASN D 1 126 ? 17.882 -37.047 -6.737 1.00 58.11 122 ASN D O 1
ATOM 8916 N N . GLY D 1 127 ? 17.537 -38.955 -5.594 1.00 47.32 123 GLY D N 1
ATOM 8917 C CA . GLY D 1 127 ? 16.276 -39.251 -6.264 1.00 46.06 123 GLY D CA 1
ATOM 8918 C C . GLY D 1 127 ? 16.443 -39.849 -7.649 1.00 45.84 123 GLY D C 1
ATOM 8919 O O . GLY D 1 127 ? 15.481 -40.243 -8.292 1.00 47.61 123 GLY D O 1
ATOM 8920 N N . GLN D 1 128 ? 17.686 -39.898 -8.104 1.00 47.54 124 GLN D N 1
ATOM 8921 C CA . GLN D 1 128 ? 18.054 -40.556 -9.343 1.00 47.53 124 GLN D CA 1
ATOM 8922 C C . GLN D 1 128 ? 17.690 -42.032 -9.227 1.00 46.40 124 GLN D C 1
ATOM 8923 O O . GLN D 1 128 ? 18.107 -42.702 -8.284 1.00 46.59 124 GLN D O 1
ATOM 8929 N N . ALA D 1 129 ? 16.902 -42.538 -10.172 1.00 46.75 125 ALA D N 1
ATOM 8930 C CA . ALA D 1 129 ? 16.427 -43.928 -10.103 1.00 47.41 125 ALA D CA 1
ATOM 8931 C C . ALA D 1 129 ? 17.490 -44.930 -10.562 1.00 44.17 125 ALA D C 1
ATOM 8932 O O . ALA D 1 129 ? 17.930 -44.895 -11.711 1.00 53.46 125 ALA D O 1
ATOM 8934 N N . ILE D 1 130 ? 17.905 -45.820 -9.671 1.00 38.50 126 ILE D N 1
ATOM 8935 C CA . ILE D 1 130 ? 19.048 -46.678 -9.961 1.00 36.52 126 ILE D CA 1
ATOM 8936 C C . ILE D 1 130 ? 18.611 -48.085 -10.287 1.00 38.08 126 ILE D C 1
ATOM 8937 O O . ILE D 1 130 ? 19.426 -48.911 -10.702 1.00 40.65 126 ILE D O 1
ATOM 8942 N N . GLY D 1 131 ? 17.322 -48.363 -10.127 1.00 37.94 127 GLY D N 1
ATOM 8943 C CA . GLY D 1 131 ? 16.851 -49.715 -10.337 1.00 40.70 127 GLY D CA 1
ATOM 8944 C C . GLY D 1 131 ? 15.501 -49.968 -9.717 1.00 43.35 127 GLY D C 1
ATOM 8945 O O . GLY D 1 131 ? 14.770 -49.020 -9.463 1.00 43.10 127 GLY D O 1
ATOM 8946 N N . THR D 1 132 ? 15.178 -51.239 -9.467 1.00 44.60 128 THR D N 1
ATOM 8947 C CA . THR D 1 132 ? 13.860 -51.609 -8.956 1.00 48.13 128 THR D CA 1
ATOM 8948 C C . THR D 1 132 ? 13.902 -52.699 -7.900 1.00 46.50 128 THR D C 1
ATOM 8949 O O . THR D 1 132 ? 14.851 -53.485 -7.839 1.00 45.88 128 THR D O 1
ATOM 8953 N N . LEU D 1 133 ? 12.845 -52.746 -7.091 1.00 40.72 129 LEU D N 1
ATOM 8954 C CA . LEU D 1 133 ? 12.500 -53.931 -6.327 1.00 42.06 129 LEU D CA 1
ATOM 8955 C C . LEU D 1 133 ? 11.327 -54.511 -7.098 1.00 46.44 129 LEU D C 1
ATOM 8956 O O . LEU D 1 133 ? 10.325 -53.806 -7.307 1.00 46.60 129 LEU D O 1
ATOM 8961 N N . CYS D 1 134 ? 11.432 -55.761 -7.552 1.00 40.96 130 CYS D N 1
ATOM 8962 C CA . CYS D 1 134 ? 10.366 -56.297 -8.412 1.00 44.99 130 CYS D CA 1
ATOM 8963 C C . CYS D 1 134 ? 9.879 -57.714 -8.112 1.00 44.39 130 CYS D C 1
ATOM 8964 O O . CYS D 1 134 ? 10.644 -58.587 -7.674 1.00 41.94 130 CYS D O 1
ATOM 8967 N N . LEU D 1 135 ? 8.582 -57.908 -8.344 1.00 49.24 131 LEU D N 1
ATOM 8968 C CA . LEU D 1 135 ? 7.932 -59.214 -8.276 1.00 44.74 131 LEU D CA 1
ATOM 8969 C C . LEU D 1 135 ? 7.776 -59.788 -9.684 1.00 48.68 131 LEU D C 1
ATOM 8970 O O . LEU D 1 135 ? 7.489 -59.051 -10.631 1.00 48.17 131 LEU D O 1
ATOM 8975 N N . ILE D 1 136 ? 7.958 -61.097 -9.826 1.00 50.82 132 ILE D N 1
ATOM 8976 C CA . ILE D 1 136 ? 7.870 -61.742 -11.135 1.00 48.79 132 ILE D CA 1
ATOM 8977 C C . ILE D 1 136 ? 7.286 -63.148 -11.031 1.00 57.71 132 ILE D C 1
ATOM 8978 O O . ILE D 1 136 ? 7.817 -64.004 -10.312 1.00 55.14 132 ILE D O 1
ATOM 8983 N N . ASP D 1 137 ? 6.188 -63.384 -11.744 1.00 59.12 133 ASP D N 1
ATOM 8984 C CA . ASP D 1 137 ? 5.470 -64.651 -11.635 1.00 59.79 133 ASP D CA 1
ATOM 8985 C C . ASP D 1 137 ? 4.951 -65.108 -12.990 1.00 60.63 133 ASP D C 1
ATOM 8986 O O . ASP D 1 137 ? 4.582 -64.271 -13.822 1.00 61.77 133 ASP D O 1
ATOM 8991 N N . PRO D 1 138 ? 4.925 -66.432 -13.224 1.00 59.34 134 PRO D N 1
ATOM 8992 C CA . PRO D 1 138 ? 4.535 -66.900 -14.563 1.00 62.86 134 PRO D CA 1
ATOM 8993 C C . PRO D 1 138 ? 3.018 -66.938 -14.823 1.00 55.76 134 PRO D C 1
ATOM 8994 O O . PRO D 1 138 ? 2.624 -67.350 -15.919 1.00 54.82 134 PRO D O 1
ATOM 8998 N N . SER D 1 139 ? 2.208 -66.507 -13.854 1.00 51.20 135 SER D N 1
ATOM 8999 C CA . SER D 1 139 ? 0.753 -66.394 -14.019 1.00 56.30 135 SER D CA 1
ATOM 9000 C C . SER D 1 139 ? 0.361 -64.933 -13.834 1.00 62.19 135 SER D C 1
ATOM 9001 O O . SER D 1 139 ? 0.906 -64.249 -12.969 1.00 58.90 135 SER D O 1
ATOM 9004 N N . PRO D 1 140 ? -0.600 -64.453 -14.634 1.00 61.77 136 PRO D N 1
ATOM 9005 C CA . PRO D 1 140 ? -1.002 -63.044 -14.622 1.00 57.57 136 PRO D CA 1
ATOM 9006 C C . PRO D 1 140 ? -1.684 -62.689 -13.317 1.00 63.10 136 PRO D C 1
ATOM 9007 O O . PRO D 1 140 ? -2.371 -63.535 -12.749 1.00 62.04 136 PRO D O 1
ATOM 9011 N N . ARG D 1 141 ? -1.505 -61.453 -12.860 1.00 59.28 137 ARG D N 1
ATOM 9012 C CA . ARG D 1 141 ? -1.969 -61.064 -11.542 1.00 55.22 137 ARG D CA 1
ATOM 9013 C C . ARG D 1 141 ? -2.113 -59.550 -11.398 1.00 55.44 137 ARG D C 1
ATOM 9014 O O . ARG D 1 141 ? -1.421 -58.782 -12.069 1.00 57.68 137 ARG D O 1
ATOM 9022 N N . LEU D 1 142 ? -3.032 -59.130 -10.535 1.00 57.03 138 LEU D N 1
ATOM 9023 C CA . LEU D 1 142 ? -3.207 -57.718 -10.197 1.00 61.48 138 LEU D CA 1
ATOM 9024 C C . LEU D 1 142 ? -3.155 -57.598 -8.684 1.00 65.11 138 LEU D C 1
ATOM 9025 O O . LEU D 1 142 ? -3.824 -58.363 -7.993 1.00 67.10 138 LEU D O 1
ATOM 9030 N N . LEU D 1 143 ? -2.362 -56.660 -8.163 1.00 67.55 139 LEU D N 1
ATOM 9031 C CA . LEU D 1 143 ? -2.271 -56.467 -6.710 1.00 68.79 139 LEU D CA 1
ATOM 9032 C C . LEU D 1 143 ? -3.413 -55.584 -6.218 1.00 71.39 139 LEU D C 1
ATOM 9033 O O . LEU D 1 143 ? -3.751 -54.590 -6.867 1.00 69.27 139 LEU D O 1
ATOM 9038 N N . ASP D 1 144 ? -4.010 -55.938 -5.079 1.00 70.86 140 ASP D N 1
ATOM 9039 C CA . ASP D 1 144 ? -5.023 -55.060 -4.481 1.00 78.91 140 ASP D CA 1
ATOM 9040 C C . ASP D 1 144 ? -4.379 -53.943 -3.641 1.00 76.59 140 ASP D C 1
ATOM 9041 O O . ASP D 1 144 ? -3.174 -53.962 -3.376 1.00 74.25 140 ASP D O 1
ATOM 9046 N N . LEU D 1 145 ? -5.185 -52.963 -3.250 1.00 78.13 141 LEU D N 1
ATOM 9047 C CA . LEU D 1 145 ? -4.679 -51.805 -2.531 1.00 80.78 141 LEU D CA 1
ATOM 9048 C C . LEU D 1 145 ? -3.647 -52.233 -1.491 1.00 78.86 141 LEU D C 1
ATOM 9049 O O . LEU D 1 145 ? -2.533 -51.716 -1.456 1.00 78.08 141 LEU D O 1
ATOM 9054 N N . ARG D 1 146 ? -4.022 -53.190 -0.656 1.00 80.10 142 ARG D N 1
ATOM 9055 C CA . ARG D 1 146 ? -3.194 -53.584 0.475 1.00 81.41 142 ARG D CA 1
ATOM 9056 C C . ARG D 1 146 ? -1.841 -54.145 0.036 1.00 75.03 142 ARG D C 1
ATOM 9057 O O . ARG D 1 146 ? -0.811 -53.883 0.663 1.00 73.56 142 ARG D O 1
ATOM 9065 N N . GLU D 1 147 ? -1.846 -54.918 -1.042 1.00 77.38 143 GLU D N 1
ATOM 9066 C CA . GLU D 1 147 ? -0.613 -55.504 -1.556 1.00 71.75 143 GLU D CA 1
ATOM 9067 C C . GLU D 1 147 ? 0.283 -54.439 -2.182 1.00 65.75 143 GLU D C 1
ATOM 9068 O O . GLU D 1 147 ? 1.464 -54.349 -1.853 1.00 61.81 143 GLU D O 1
ATOM 9074 N N . GLY D 1 148 ? -0.283 -53.626 -3.071 1.00 67.07 144 GLY D N 1
ATOM 9075 C CA . GLY D 1 148 ? 0.443 -52.498 -3.627 1.00 62.87 144 GLY D CA 1
ATOM 9076 C C . GLY D 1 148 ? 1.093 -51.688 -2.519 1.00 66.16 144 GLY D C 1
ATOM 9077 O O . GLY D 1 148 ? 2.258 -51.309 -2.607 1.00 64.75 144 GLY D O 1
ATOM 9078 N N . ARG D 1 149 ? 0.338 -51.432 -1.459 1.00 67.22 145 ARG D N 1
ATOM 9079 C CA . ARG D 1 149 ? 0.851 -50.706 -0.310 1.00 64.91 145 ARG D CA 1
ATOM 9080 C C . ARG D 1 149 ? 2.013 -51.422 0.373 1.00 63.15 145 ARG D C 1
ATOM 9081 O O . ARG D 1 149 ? 2.924 -50.773 0.887 1.00 62.27 145 ARG D O 1
ATOM 9089 N N . GLN D 1 150 ? 1.987 -52.752 0.400 1.00 58.94 146 GLN D N 1
ATOM 9090 C CA . GLN D 1 150 ? 3.044 -53.484 1.098 1.00 60.19 146 GLN D CA 1
ATOM 9091 C C . GLN D 1 150 ? 4.339 -53.492 0.304 1.00 59.42 146 GLN D C 1
ATOM 9092 O O . GLN D 1 150 ? 5.427 -53.287 0.861 1.00 54.05 146 GLN D O 1
ATOM 9098 N N . LEU D 1 151 ? 4.209 -53.736 -0.998 1.00 59.60 147 LEU D N 1
ATOM 9099 C CA . LEU D 1 151 ? 5.341 -53.704 -1.913 1.00 56.27 147 LEU D CA 1
ATOM 9100 C C . LEU D 1 151 ? 6.037 -52.353 -1.805 1.00 56.20 147 LEU D C 1
ATOM 9101 O O . LEU D 1 151 ? 7.268 -52.267 -1.764 1.00 49.68 147 LEU D O 1
ATOM 9106 N N . ASN D 1 152 ? 5.237 -51.294 -1.744 1.00 54.31 148 ASN D N 1
ATOM 9107 C CA . ASN D 1 152 ? 5.781 -49.959 -1.589 1.00 54.63 148 ASN D CA 1
ATOM 9108 C C . ASN D 1 152 ? 6.682 -49.875 -0.362 1.00 55.09 148 ASN D C 1
ATOM 9109 O O . ASN D 1 152 ? 7.811 -49.388 -0.435 1.00 53.74 148 ASN D O 1
ATOM 9114 N N . ARG D 1 153 ? 6.191 -50.367 0.767 1.00 53.01 149 ARG D N 1
ATOM 9115 C CA . ARG D 1 153 ? 6.979 -50.291 1.980 1.00 50.13 149 ARG D CA 1
ATOM 9116 C C . ARG D 1 153 ? 8.205 -51.189 1.874 1.00 50.41 149 ARG D C 1
ATOM 9117 O O . ARG D 1 153 ? 9.244 -50.894 2.468 1.00 49.13 149 ARG D O 1
ATOM 9125 N N . LEU D 1 154 ? 8.094 -52.285 1.123 1.00 53.47 150 LEU D N 1
ATOM 9126 C CA . LEU D 1 154 ? 9.253 -53.157 0.906 1.00 50.04 150 LEU D CA 1
ATOM 9127 C C . LEU D 1 154 ? 10.321 -52.395 0.129 1.00 48.88 150 LEU D C 1
ATOM 9128 O O . LEU D 1 154 ? 11.512 -52.471 0.468 1.00 47.73 150 LEU D O 1
ATOM 9133 N N . SER D 1 155 ? 9.900 -51.667 -0.913 1.00 41.89 151 SER D N 1
ATOM 9134 C CA . SER D 1 155 ? 10.851 -50.907 -1.719 1.00 44.81 151 SER D CA 1
ATOM 9135 C C . SER D 1 155 ? 11.471 -49.779 -0.904 1.00 44.17 151 SER D C 1
ATOM 9136 O O . SER D 1 155 ? 12.627 -49.417 -1.123 1.00 44.66 151 SER D O 1
ATOM 9139 N N . ILE D 1 156 ? 10.726 -49.250 0.061 1.00 40.86 152 ILE D N 1
ATOM 9140 C CA . ILE D 1 156 ? 11.273 -48.218 0.932 1.00 44.18 152 ILE D CA 1
ATOM 9141 C C . ILE D 1 156 ? 12.353 -48.768 1.858 1.00 42.71 152 ILE D C 1
ATOM 9142 O O . ILE D 1 156 ? 13.365 -48.114 2.104 1.00 46.35 152 ILE D O 1
ATOM 9147 N N . LEU D 1 157 ? 12.154 -49.983 2.344 1.00 42.70 153 LEU D N 1
ATOM 9148 C CA . LEU D 1 157 ? 13.175 -50.654 3.134 1.00 44.30 153 LEU D CA 1
ATOM 9149 C C . LEU D 1 157 ? 14.439 -50.985 2.315 1.00 48.21 153 LEU D C 1
ATOM 9150 O O . LEU D 1 157 ? 15.563 -50.866 2.813 1.00 47.17 153 LEU D O 1
ATOM 9155 N N . ALA D 1 158 ? 14.270 -51.402 1.064 1.00 46.98 154 ALA D N 1
ATOM 9156 C CA . ALA D 1 158 ? 15.438 -51.689 0.237 1.00 45.17 154 ALA D CA 1
ATOM 9157 C C . ALA D 1 158 ? 16.167 -50.401 -0.149 1.00 41.88 154 ALA D C 1
ATOM 9158 O O . ALA D 1 158 ? 17.394 -50.324 -0.108 1.00 40.10 154 ALA D O 1
ATOM 9160 N N . GLU D 1 159 ? 15.400 -49.394 -0.524 1.00 40.40 155 GLU D N 1
ATOM 9161 C CA . GLU D 1 159 ? 15.964 -48.087 -0.843 1.00 46.32 155 GLU D CA 1
ATOM 9162 C C . GLU D 1 159 ? 16.778 -47.584 0.345 1.00 50.28 155 GLU D C 1
ATOM 9163 O O . GLU D 1 159 ? 17.956 -47.209 0.199 1.00 44.86 155 GLU D O 1
ATOM 9169 N N . GLY D 1 160 ? 16.142 -47.587 1.521 1.00 44.27 156 GLY D N 1
ATOM 9170 C CA . GLY D 1 160 ? 16.738 -47.030 2.725 1.00 47.70 156 GLY D CA 1
ATOM 9171 C C . GLY D 1 160 ? 17.966 -47.798 3.163 1.00 48.01 156 GLY D C 1
ATOM 9172 O O . GLY D 1 160 ? 18.977 -47.212 3.594 1.00 47.53 156 GLY D O 1
ATOM 9173 N N . TYR D 1 161 ? 17.880 -49.119 3.048 1.00 46.04 157 TYR D N 1
ATOM 9174 C CA . TYR D 1 161 ? 19.008 -49.984 3.347 1.00 38.31 157 TYR D CA 1
ATOM 9175 C C . TYR D 1 161 ? 20.196 -49.626 2.463 1.00 42.23 157 TYR D C 1
ATOM 9176 O O . TYR D 1 161 ? 21.298 -49.395 2.957 1.00 39.45 157 TYR D O 1
ATOM 9185 N N . LEU D 1 162 ? 19.961 -49.569 1.151 1.00 44.28 158 LEU D N 1
ATOM 9186 C CA . LEU D 1 162 ? 21.021 -49.291 0.191 1.00 40.33 158 LEU D CA 1
ATOM 9187 C C . LEU D 1 162 ? 21.638 -47.922 0.408 1.00 40.77 158 LEU D C 1
ATOM 9188 O O . LEU D 1 162 ? 22.828 -47.741 0.197 1.00 41.19 158 LEU D O 1
ATOM 9193 N N . GLN D 1 163 ? 20.830 -46.950 0.814 1.00 43.06 159 GLN D N 1
ATOM 9194 C CA . GLN D 1 163 ? 21.358 -45.613 1.080 1.00 45.51 159 GLN D CA 1
ATOM 9195 C C . GLN D 1 163 ? 22.187 -45.573 2.350 1.00 46.02 159 GLN D C 1
ATOM 9196 O O . GLN D 1 163 ? 23.222 -44.913 2.378 1.00 47.52 159 GLN D O 1
ATOM 9202 N N . LEU D 1 164 ? 21.738 -46.286 3.386 1.00 45.32 160 LEU D N 1
ATOM 9203 C CA . LEU D 1 164 ? 22.542 -46.475 4.596 1.00 44.23 160 LEU D CA 1
ATOM 9204 C C . LEU D 1 164 ? 23.882 -47.183 4.306 1.00 44.23 160 LEU D C 1
ATOM 9205 O O . LEU D 1 164 ? 24.937 -46.735 4.753 1.00 43.13 160 LEU D O 1
ATOM 9210 N N . ARG D 1 165 ? 23.827 -48.285 3.561 1.00 43.28 161 ARG D N 1
ATOM 9211 C CA . ARG D 1 165 ? 25.020 -48.985 3.088 1.00 44.67 161 ARG D CA 1
ATOM 9212 C C . ARG D 1 165 ? 26.125 -48.020 2.584 1.00 44.21 161 ARG D C 1
ATOM 9213 O O . ARG D 1 165 ? 27.294 -48.184 2.911 1.00 46.85 161 ARG D O 1
ATOM 9221 N N . SER D 1 166 ? 25.750 -47.016 1.795 1.00 43.90 162 SER D N 1
ATOM 9222 C CA . SER D 1 166 ? 26.702 -46.025 1.271 1.00 49.24 162 SER D CA 1
ATOM 9223 C C . SER D 1 166 ? 27.487 -45.245 2.339 1.00 51.83 162 SER D C 1
ATOM 9224 O O . SER D 1 166 ? 28.430 -44.514 2.008 1.00 52.95 162 SER D O 1
ATOM 9227 N N . LEU D 1 167 ? 27.088 -45.383 3.601 1.00 48.53 163 LEU D N 1
ATOM 9228 C CA . LEU D 1 167 ? 27.681 -44.618 4.698 1.00 47.98 163 LEU D CA 1
ATOM 9229 C C . LEU D 1 167 ? 28.598 -45.486 5.570 1.00 49.63 163 LEU D C 1
ATOM 9230 O O . LEU D 1 167 ? 29.356 -44.977 6.415 1.00 46.60 163 LEU D O 1
ATOM 9235 N N . THR D 1 168 ? 28.517 -46.798 5.373 1.00 47.57 164 THR D N 1
ATOM 9236 C CA . THR D 1 168 ? 29.330 -47.713 6.155 1.00 50.06 164 THR D CA 1
ATOM 9237 C C . THR D 1 168 ? 30.791 -47.575 5.762 1.00 53.10 164 THR D C 1
ATOM 9238 O O . THR D 1 168 ? 31.123 -47.064 4.674 1.00 52.37 164 THR D O 1
ATOM 9242 N N . GLU D 1 169 ? 31.654 -48.021 6.670 1.00 55.48 165 GLU D N 1
ATOM 9243 C CA . GLU D 1 169 ? 33.097 -47.884 6.521 1.00 57.37 165 GLU D CA 1
ATOM 9244 C C . GLU D 1 169 ? 33.600 -48.718 5.351 1.00 54.73 165 GLU D C 1
ATOM 9245 O O . GLU D 1 169 ? 34.501 -48.316 4.629 1.00 56.00 165 GLU D O 1
ATOM 9251 N N . HIS D 1 170 ? 33.019 -49.892 5.163 1.00 55.00 166 HIS D N 1
ATOM 9252 C CA . HIS D 1 170 ? 33.480 -50.739 4.086 1.00 56.56 166 HIS D CA 1
ATOM 9253 C C . HIS D 1 170 ? 33.127 -50.187 2.706 1.00 56.70 166 HIS D C 1
ATOM 9254 O O . HIS D 1 170 ? 33.952 -50.245 1.797 1.00 56.46 166 HIS D O 1
ATOM 9261 N N . THR D 1 171 ? 31.913 -49.656 2.550 1.00 51.21 167 THR D N 1
ATOM 9262 C CA . THR D 1 171 ? 31.507 -49.062 1.277 1.00 51.85 167 THR D CA 1
ATOM 9263 C C . THR D 1 171 ? 32.347 -47.826 0.937 1.00 55.34 167 THR D C 1
ATOM 9264 O O . THR D 1 171 ? 32.745 -47.639 -0.207 1.00 53.78 167 THR D O 1
ATOM 9268 N N . ARG D 1 172 ? 32.617 -46.988 1.934 1.00 57.87 168 ARG D N 1
ATOM 9269 C CA . ARG D 1 172 ? 33.508 -45.846 1.750 1.00 60.64 168 ARG D CA 1
ATOM 9270 C C . ARG D 1 172 ? 34.863 -46.322 1.206 1.00 62.27 168 ARG D C 1
ATOM 9271 O O . ARG D 1 172 ? 35.469 -45.671 0.349 1.00 63.51 168 ARG D O 1
ATOM 9279 N N . PHE D 1 173 ? 35.328 -47.467 1.702 1.00 63.10 169 PHE D N 1
ATOM 9280 C CA . PHE D 1 173 ? 36.572 -48.066 1.218 1.00 63.31 169 PHE D CA 1
ATOM 9281 C C . PHE D 1 173 ? 36.488 -48.559 -0.243 1.00 63.62 169 PHE D C 1
ATOM 9282 O O . PHE D 1 173 ? 37.415 -48.336 -1.021 1.00 65.50 169 PHE D O 1
ATOM 9290 N N . LEU D 1 174 ? 35.393 -49.219 -0.626 1.00 59.74 170 LEU D N 1
ATOM 9291 C CA . LEU D 1 174 ? 35.274 -49.711 -2.006 1.00 62.76 170 LEU D CA 1
ATOM 9292 C C . LEU D 1 174 ? 35.312 -48.535 -2.967 1.00 61.33 170 LEU D C 1
ATOM 9293 O O . LEU D 1 174 ? 36.094 -48.505 -3.909 1.00 60.90 170 LEU D O 1
ATOM 9298 N N . ARG D 1 175 ? 34.444 -47.567 -2.702 1.00 63.46 171 ARG D N 1
ATOM 9299 C CA . ARG D 1 175 ? 34.330 -46.361 -3.506 1.00 64.30 171 ARG D CA 1
ATOM 9300 C C . ARG D 1 175 ? 35.672 -45.669 -3.679 1.00 63.25 171 ARG D C 1
ATOM 9301 O O . ARG D 1 175 ? 35.912 -45.023 -4.689 1.00 71.12 171 ARG D O 1
ATOM 9309 N N . GLN D 1 176 ? 36.555 -45.813 -2.702 1.00 61.92 172 GLN D N 1
ATOM 9310 C CA . GLN D 1 176 ? 37.835 -45.120 -2.759 1.00 69.64 172 GLN D CA 1
ATOM 9311 C C . GLN D 1 176 ? 39.006 -45.956 -3.314 1.00 74.26 172 GLN D C 1
ATOM 9312 O O . GLN D 1 176 ? 39.941 -45.404 -3.886 1.00 78.28 172 GLN D O 1
ATOM 9318 N N . GLU D 1 177 ? 38.953 -47.274 -3.162 1.00 75.42 173 GLU D N 1
ATOM 9319 C CA . GLU D 1 177 ? 40.110 -48.122 -3.470 1.00 74.93 173 GLU D CA 1
ATOM 9320 C C . GLU D 1 177 ? 39.875 -49.188 -4.554 1.00 72.58 173 GLU D C 1
ATOM 9321 O O . GLU D 1 177 ? 40.838 -49.713 -5.114 1.00 76.55 173 GLU D O 1
ATOM 9327 N N . ILE D 1 178 ? 38.614 -49.523 -4.834 1.00 66.56 174 ILE D N 1
ATOM 9328 C CA . ILE D 1 178 ? 38.298 -50.541 -5.845 1.00 69.87 174 ILE D CA 1
ATOM 9329 C C . ILE D 1 178 ? 37.157 -50.118 -6.794 1.00 72.60 174 ILE D C 1
ATOM 9330 O O . ILE D 1 178 ? 35.974 -50.375 -6.502 1.00 60.79 174 ILE D O 1
ATOM 9335 N N . ASP D 1 179 ? 37.524 -49.502 -7.927 1.00 74.12 175 ASP D N 1
ATOM 9336 C CA . ASP D 1 179 ? 36.569 -48.935 -8.899 1.00 68.87 175 ASP D CA 1
ATOM 9337 C C . ASP D 1 179 ? 35.622 -49.978 -9.491 1.00 65.16 175 ASP D C 1
ATOM 9338 O O . ASP D 1 179 ? 35.856 -51.175 -9.370 1.00 64.33 175 ASP D O 1
ATOM 9343 N N . ARG D 1 180 ? 34.562 -49.521 -10.151 1.00 64.32 176 ARG D N 1
ATOM 9344 C CA . ARG D 1 180 ? 33.515 -50.439 -10.611 1.00 63.26 176 ARG D CA 1
ATOM 9345 C C . ARG D 1 180 ? 33.968 -51.352 -11.745 1.00 66.94 176 ARG D C 1
ATOM 9346 O O . ARG D 1 180 ? 33.350 -52.395 -11.997 1.00 67.41 176 ARG D O 1
ATOM 9354 N N . GLU D 1 181 ? 35.032 -50.961 -12.436 1.00 66.01 177 GLU D N 1
ATOM 9355 C CA . GLU D 1 181 ? 35.560 -51.782 -13.511 1.00 67.54 177 GLU D CA 1
ATOM 9356 C C . GLU D 1 181 ? 36.366 -52.930 -12.913 1.00 65.92 177 GLU D C 1
ATOM 9357 O O . GLU D 1 181 ? 36.267 -54.066 -13.361 1.00 62.98 177 GLU D O 1
ATOM 9363 N N . GLN D 1 182 ? 37.147 -52.636 -11.882 1.00 66.55 178 GLN D N 1
ATOM 9364 C CA . GLN D 1 182 ? 37.999 -53.656 -11.285 1.00 68.10 178 GLN D CA 1
ATOM 9365 C C . GLN D 1 182 ? 37.220 -54.701 -10.456 1.00 67.36 178 GLN D C 1
ATOM 9366 O O . GLN D 1 182 ? 37.675 -55.834 -10.279 1.00 64.09 178 GLN D O 1
ATOM 9372 N N . ARG D 1 183 ? 36.043 -54.333 -9.961 1.00 62.99 179 ARG D N 1
ATOM 9373 C CA . ARG D 1 183 ? 35.249 -55.270 -9.179 1.00 57.22 179 ARG D CA 1
ATOM 9374 C C . ARG D 1 183 ? 34.753 -56.406 -10.025 1.00 54.10 179 ARG D C 1
ATOM 9375 O O . ARG D 1 183 ? 34.565 -57.505 -9.519 1.00 60.47 179 ARG D O 1
ATOM 9383 N N . LYS D 1 184 ? 34.538 -56.151 -11.311 1.00 57.99 180 LYS D N 1
ATOM 9384 C CA . LYS D 1 184 ? 34.051 -57.193 -12.228 1.00 58.78 180 LYS D CA 1
ATOM 9385 C C . LYS D 1 184 ? 34.830 -58.518 -12.118 1.00 52.34 180 LYS D C 1
ATOM 9386 O O . LYS D 1 184 ? 34.254 -59.596 -12.226 1.00 55.82 180 LYS D O 1
ATOM 9392 N N . SER D 1 185 ? 36.132 -58.441 -11.888 1.00 47.19 181 SER D N 1
ATOM 9393 C CA . SER D 1 185 ? 36.952 -59.643 -11.846 1.00 54.01 181 SER D CA 1
ATOM 9394 C C . SER D 1 185 ? 37.103 -60.247 -10.446 1.00 54.99 181 SER D C 1
ATOM 9395 O O . SER D 1 185 ? 37.606 -61.357 -10.300 1.00 54.00 181 SER D O 1
ATOM 9398 N N . LEU D 1 186 ? 36.670 -59.522 -9.419 1.00 56.72 182 LEU D N 1
ATOM 9399 C CA . LEU D 1 186 ? 36.835 -59.995 -8.047 1.00 50.07 182 LEU D CA 1
ATOM 9400 C C . LEU D 1 186 ? 35.573 -60.681 -7.490 1.00 52.77 182 LEU D C 1
ATOM 9401 O O . LEU D 1 186 ? 35.559 -61.111 -6.342 1.00 53.17 182 LEU D O 1
ATOM 9406 N N . LEU D 1 187 ? 34.527 -60.809 -8.301 1.00 46.81 183 LEU D N 1
ATOM 9407 C CA . LEU D 1 187 ? 33.260 -61.351 -7.817 1.00 45.80 183 LEU D CA 1
ATOM 9408 C C . LEU D 1 187 ? 32.907 -62.718 -8.451 1.00 52.07 183 LEU D C 1
ATOM 9409 O O . LEU D 1 187 ? 33.114 -62.909 -9.644 1.00 57.76 183 LEU D O 1
ATOM 9414 N N . ASP D 1 188 ? 32.397 -63.676 -7.674 1.00 47.91 184 ASP D N 1
ATOM 9415 C CA . ASP D 1 188 ? 32.036 -64.983 -8.238 1.00 44.43 184 ASP D CA 1
ATOM 9416 C C . ASP D 1 188 ? 30.556 -65.081 -8.495 1.00 47.07 184 ASP D C 1
ATOM 9417 O O . ASP D 1 188 ? 29.781 -65.169 -7.560 1.00 49.86 184 ASP D O 1
ATOM 9422 N N . PRO D 1 189 ? 30.162 -65.085 -9.772 1.00 56.19 185 PRO D N 1
ATOM 9423 C CA . PRO D 1 189 ? 28.755 -64.945 -10.195 1.00 52.67 185 PRO D CA 1
ATOM 9424 C C . PRO D 1 189 ? 27.785 -66.002 -9.650 1.00 50.74 185 PRO D C 1
ATOM 9425 O O . PRO D 1 189 ? 26.687 -65.656 -9.219 1.00 52.72 185 PRO D O 1
ATOM 9429 N N . LEU D 1 190 ? 28.174 -67.267 -9.663 1.00 49.79 186 LEU D N 1
ATOM 9430 C CA . LEU D 1 190 ? 27.271 -68.309 -9.196 1.00 51.79 186 LEU D CA 1
ATOM 9431 C C . LEU D 1 190 ? 26.797 -68.076 -7.755 1.00 50.50 186 LEU D C 1
ATOM 9432 O O . LEU D 1 190 ? 25.597 -68.085 -7.476 1.00 49.90 186 LEU D O 1
ATOM 9437 N N . THR D 1 191 ? 27.739 -67.863 -6.845 1.00 49.21 187 THR D N 1
ATOM 9438 C CA . THR D 1 191 ? 27.402 -67.785 -5.423 1.00 51.04 187 THR D CA 1
ATOM 9439 C C . THR D 1 191 ? 27.204 -66.370 -4.932 1.00 51.95 187 THR D C 1
ATOM 9440 O O . THR D 1 191 ? 26.465 -66.151 -3.967 1.00 55.75 187 THR D O 1
ATOM 9444 N N . GLN D 1 192 ? 27.889 -65.423 -5.578 1.00 50.78 188 GLN D N 1
ATOM 9445 C CA . GLN D 1 192 ? 27.803 -64.004 -5.243 1.00 51.32 188 GLN D CA 1
ATOM 9446 C C . GLN D 1 192 ? 28.707 -63.616 -4.097 1.00 48.87 188 GLN D C 1
ATOM 9447 O O . GLN D 1 192 ? 28.494 -62.596 -3.458 1.00 49.22 188 GLN D O 1
ATOM 9453 N N . LEU D 1 193 ? 29.701 -64.441 -3.820 1.00 47.89 189 LEU D N 1
ATOM 9454 C CA . LEU D 1 193 ? 30.758 -64.039 -2.914 1.00 46.20 189 LEU D CA 1
ATOM 9455 C C . LEU D 1 193 ? 31.910 -63.402 -3.689 1.00 50.27 189 LEU D C 1
ATOM 9456 O O . LEU D 1 193 ? 31.959 -63.459 -4.928 1.00 46.23 189 LEU D O 1
ATOM 9461 N N . TRP D 1 194 ? 32.837 -62.783 -2.962 1.00 50.86 190 TRP D N 1
ATOM 9462 C CA . TRP D 1 194 ? 34.127 -62.447 -3.552 1.00 49.69 190 TRP D CA 1
ATOM 9463 C C . TRP D 1 194 ? 34.800 -63.771 -3.886 1.00 49.52 190 TRP D C 1
ATOM 9464 O O . TRP D 1 194 ? 34.511 -64.798 -3.264 1.00 44.01 190 TRP D O 1
ATOM 9475 N N . ASN D 1 195 ? 35.687 -63.746 -4.872 1.00 49.57 191 ASN D N 1
ATOM 9476 C CA . ASN D 1 195 ? 36.480 -64.914 -5.205 1.00 49.44 191 ASN D CA 1
ATOM 9477 C C . ASN D 1 195 ? 37.868 -64.713 -4.604 1.00 53.97 191 ASN D C 1
ATOM 9478 O O . ASN D 1 195 ? 38.120 -63.689 -3.958 1.00 53.60 191 ASN D O 1
ATOM 9483 N N . ARG D 1 196 ? 38.767 -65.667 -4.826 1.00 47.36 192 ARG D N 1
ATOM 9484 C CA . ARG D 1 196 ? 40.125 -65.569 -4.297 1.00 48.73 192 ARG D CA 1
ATOM 9485 C C . ARG D 1 196 ? 40.797 -64.222 -4.565 1.00 51.83 192 ARG D C 1
ATOM 9486 O O . ARG D 1 196 ? 41.576 -63.744 -3.738 1.00 55.80 192 ARG D O 1
ATOM 9494 N N . ALA D 1 197 ? 40.523 -63.620 -5.718 1.00 49.91 193 ALA D N 1
ATOM 9495 C CA . ALA D 1 197 ? 41.179 -62.360 -6.054 1.00 49.75 193 ALA D CA 1
ATOM 9496 C C . ALA D 1 197 ? 40.486 -61.224 -5.327 1.00 54.78 193 ALA D C 1
ATOM 9497 O O . ALA D 1 197 ? 41.116 -60.218 -4.978 1.00 56.43 193 ALA D O 1
ATOM 9499 N N . GLY D 1 198 ? 39.186 -61.386 -5.094 1.00 49.86 194 GLY D N 1
ATOM 9500 C CA . GLY D 1 198 ? 38.454 -60.449 -4.265 1.00 49.93 194 GLY D CA 1
ATOM 9501 C C . GLY D 1 198 ? 39.099 -60.449 -2.898 1.00 53.94 194 GLY D C 1
ATOM 9502 O O . GLY D 1 198 ? 39.681 -59.448 -2.469 1.00 52.30 194 GLY D O 1
ATOM 9503 N N . PHE D 1 199 ? 39.018 -61.601 -2.234 1.00 53.45 195 PHE D N 1
ATOM 9504 C CA . PHE D 1 199 ? 39.651 -61.816 -0.945 1.00 51.71 195 PHE D CA 1
ATOM 9505 C C . PHE D 1 199 ? 41.038 -61.196 -0.906 1.00 55.14 195 PHE D C 1
ATOM 9506 O O . PHE D 1 199 ? 41.370 -60.462 0.027 1.00 58.93 195 PHE D O 1
ATOM 9514 N N . HIS D 1 200 ? 41.849 -61.471 -1.919 1.00 55.86 196 HIS D N 1
ATOM 9515 C CA . HIS D 1 200 ? 43.227 -60.987 -1.900 1.00 59.06 196 HIS D CA 1
ATOM 9516 C C . HIS D 1 200 ? 43.301 -59.456 -1.831 1.00 56.79 196 HIS D C 1
ATOM 9517 O O . HIS D 1 200 ? 44.194 -58.898 -1.196 1.00 57.20 196 HIS D O 1
ATOM 9524 N N . ALA D 1 201 ? 42.343 -58.791 -2.467 1.00 58.24 197 ALA D N 1
ATOM 9525 C CA . ALA D 1 201 ? 42.344 -57.331 -2.558 1.00 58.04 197 ALA D CA 1
ATOM 9526 C C . ALA D 1 201 ? 41.806 -56.660 -1.306 1.00 56.56 197 ALA D C 1
ATOM 9527 O O . ALA D 1 201 ? 42.099 -55.485 -1.049 1.00 55.79 197 ALA D O 1
ATOM 9529 N N . LEU D 1 202 ? 41.023 -57.403 -0.529 1.00 52.39 198 LEU D N 1
ATOM 9530 C CA . LEU D 1 202 ? 40.293 -56.817 0.592 1.00 52.99 198 LEU D CA 1
ATOM 9531 C C . LEU D 1 202 ? 40.771 -57.238 1.974 1.00 57.78 198 LEU D C 1
ATOM 9532 O O . LEU D 1 202 ? 40.285 -56.713 2.970 1.00 62.11 198 LEU D O 1
ATOM 9537 N N . HIS D 1 203 ? 41.695 -58.189 2.052 1.00 61.14 199 HIS D N 1
ATOM 9538 C CA . HIS D 1 203 ? 42.087 -58.727 3.354 1.00 60.89 199 HIS D CA 1
ATOM 9539 C C . HIS D 1 203 ? 43.081 -57.822 4.070 1.00 64.01 199 HIS D C 1
ATOM 9540 O O . HIS D 1 203 ? 43.003 -57.643 5.287 1.00 64.12 199 HIS D O 1
ATOM 9547 N N . GLN D 1 204 ? 44.012 -57.246 3.318 1.00 62.67 200 GLN D N 1
ATOM 9548 C CA . GLN D 1 204 ? 44.940 -56.279 3.894 1.00 68.48 200 GLN D CA 1
ATOM 9549 C C . GLN D 1 204 ? 44.184 -55.190 4.669 1.00 68.10 200 GLN D C 1
ATOM 9550 O O . GLN D 1 204 ? 44.642 -54.718 5.710 1.00 70.16 200 GLN D O 1
ATOM 9556 N N . HIS D 1 205 ? 43.019 -54.800 4.159 1.00 65.57 201 HIS D N 1
ATOM 9557 C CA . HIS D 1 205 ? 42.210 -53.772 4.798 1.00 66.12 201 HIS D CA 1
ATOM 9558 C C . HIS D 1 205 ? 41.450 -54.290 6.020 1.00 66.47 201 HIS D C 1
ATOM 9559 O O . HIS D 1 205 ? 41.115 -53.528 6.926 1.00 67.28 201 HIS D O 1
ATOM 9566 N N . GLU D 1 206 ? 41.176 -55.587 6.038 1.00 63.31 202 GLU D N 1
ATOM 9567 C CA . GLU D 1 206 ? 40.515 -56.208 7.174 1.00 64.25 202 GLU D CA 1
ATOM 9568 C C . GLU D 1 206 ? 41.506 -56.277 8.340 1.00 69.04 202 GLU D C 1
ATOM 9569 O O . GLU D 1 206 ? 41.120 -56.163 9.501 1.00 70.18 202 GLU D O 1
ATOM 9575 N N . LEU D 1 207 ? 42.786 -56.451 8.017 1.00 69.25 203 LEU D N 1
ATOM 9576 C CA . LEU D 1 207 ? 43.852 -56.473 9.015 1.00 65.64 203 LEU D CA 1
ATOM 9577 C C . LEU D 1 207 ? 43.931 -55.140 9.754 1.00 72.44 203 LEU D C 1
ATOM 9578 O O . LEU D 1 207 ? 43.789 -55.093 10.975 1.00 73.83 203 LEU D O 1
ATOM 9583 N N . GLU D 1 208 ? 44.151 -54.061 9.002 1.00 72.89 204 GLU D N 1
ATOM 9584 C CA . GLU D 1 208 ? 44.255 -52.712 9.559 1.00 72.68 204 GLU D CA 1
ATOM 9585 C C . GLU D 1 208 ? 43.120 -52.337 10.514 1.00 73.13 204 GLU D C 1
ATOM 9586 O O . GLU D 1 208 ? 43.363 -51.758 11.571 1.00 75.35 204 GLU D O 1
ATOM 9592 N N . LEU D 1 209 ? 41.884 -52.641 10.135 1.00 68.27 205 LEU D N 1
ATOM 9593 C CA . LEU D 1 209 ? 40.762 -52.393 11.025 1.00 65.17 205 LEU D CA 1
ATOM 9594 C C . LEU D 1 209 ? 40.980 -53.149 12.325 1.00 68.81 205 LEU D C 1
ATOM 9595 O O . LEU D 1 209 ? 40.757 -52.607 13.398 1.00 77.78 205 LEU D O 1
ATOM 9600 N N . ALA D 1 210 ? 41.423 -54.400 12.226 1.00 69.17 206 ALA D N 1
ATOM 9601 C CA . ALA D 1 210 ? 41.656 -55.232 13.409 1.00 73.93 206 ALA D CA 1
ATOM 9602 C C . ALA D 1 210 ? 42.850 -54.730 14.228 1.00 78.77 206 ALA D C 1
ATOM 9603 O O . ALA D 1 210 ? 43.045 -55.120 15.382 1.00 74.73 206 ALA D O 1
ATOM 9605 N N . ARG D 1 211 ? 43.656 -53.874 13.609 1.00 78.69 207 ARG D N 1
ATOM 9606 C CA . ARG D 1 211 ? 44.725 -53.179 14.303 1.00 78.46 207 ARG D CA 1
ATOM 9607 C C . ARG D 1 211 ? 44.086 -52.067 15.143 1.00 82.43 207 ARG D C 1
ATOM 9608 O O . ARG D 1 211 ? 44.172 -52.076 16.374 1.00 81.89 207 ARG D O 1
ATOM 9616 N N . ALA D 1 212 ? 43.419 -51.130 14.466 1.00 78.80 208 ALA D N 1
ATOM 9617 C CA . ALA D 1 212 ? 42.739 -49.999 15.112 1.00 79.01 208 ALA D CA 1
ATOM 9618 C C . ALA D 1 212 ? 41.786 -50.381 16.249 1.00 76.07 208 ALA D C 1
ATOM 9619 O O . ALA D 1 212 ? 41.826 -49.769 17.310 1.00 81.78 208 ALA D O 1
ATOM 9621 N N . SER D 1 213 ? 40.922 -51.366 16.030 1.00 73.64 209 SER D N 1
ATOM 9622 C CA . SER D 1 213 ? 40.013 -51.812 17.084 1.00 75.71 209 SER D CA 1
ATOM 9623 C C . SER D 1 213 ? 40.693 -52.828 17.998 1.00 78.73 209 SER D C 1
ATOM 9624 O O . SER D 1 213 ? 40.045 -53.452 18.841 1.00 80.72 209 SER D O 1
ATOM 9627 N N . ASP D 1 214 ? 42.004 -52.983 17.820 1.00 80.17 210 ASP D N 1
ATOM 9628 C CA . ASP D 1 214 ? 42.813 -53.976 18.538 1.00 83.52 210 ASP D CA 1
ATOM 9629 C C . ASP D 1 214 ? 42.150 -55.358 18.648 1.00 86.01 210 ASP D C 1
ATOM 9630 O O . ASP D 1 214 ? 42.034 -55.922 19.744 1.00 84.65 210 ASP D O 1
ATOM 9635 N N . GLN D 1 215 ? 41.734 -55.899 17.503 1.00 80.24 211 GLN D N 1
ATOM 9636 C CA . GLN D 1 215 ? 41.039 -57.177 17.468 1.00 75.46 211 GLN D CA 1
ATOM 9637 C C . GLN D 1 215 ? 41.915 -58.294 16.917 1.00 74.24 211 GLN D C 1
ATOM 9638 O O . GLN D 1 215 ? 42.898 -58.052 16.213 1.00 72.83 211 GLN D O 1
ATOM 9644 N N . ARG D 1 216 ? 41.539 -59.520 17.255 1.00 71.78 212 ARG D N 1
ATOM 9645 C CA . ARG D 1 216 ? 42.156 -60.714 16.691 1.00 78.16 212 ARG D CA 1
ATOM 9646 C C . ARG D 1 216 ? 41.507 -61.017 15.345 1.00 74.38 212 ARG D C 1
ATOM 9647 O O . ARG D 1 216 ? 40.289 -60.886 15.186 1.00 73.32 212 ARG D O 1
ATOM 9655 N N . ILE D 1 217 ? 42.316 -61.422 14.376 1.00 67.97 213 ILE D N 1
ATOM 9656 C CA . ILE D 1 217 ? 41.775 -61.848 13.099 1.00 67.18 213 ILE D CA 1
ATOM 9657 C C . ILE D 1 217 ? 41.653 -63.360 13.087 1.00 56.87 213 ILE D C 1
ATOM 9658 O O . ILE D 1 217 ? 42.579 -64.062 13.453 1.00 59.86 213 ILE D O 1
ATOM 9663 N N . GLY D 1 218 ? 40.491 -63.856 12.698 1.00 55.13 214 GLY D N 1
ATOM 9664 C CA . GLY D 1 218 ? 40.281 -65.287 12.617 1.00 61.27 214 GLY D CA 1
ATOM 9665 C C . GLY D 1 218 ? 39.996 -65.743 11.192 1.00 60.62 214 GLY D C 1
ATOM 9666 O O . GLY D 1 218 ? 39.440 -64.992 10.388 1.00 64.37 214 GLY D O 1
ATOM 9667 N N . ILE D 1 219 ? 40.375 -66.978 10.881 1.00 54.68 215 ILE D N 1
ATOM 9668 C CA . ILE D 1 219 ? 40.166 -67.559 9.564 1.00 48.67 215 ILE D CA 1
ATOM 9669 C C . ILE D 1 219 ? 39.314 -68.813 9.699 1.00 49.43 215 ILE D C 1
ATOM 9670 O O . ILE D 1 219 ? 39.671 -69.717 10.447 1.00 57.25 215 ILE D O 1
ATOM 9675 N N . ILE D 1 220 ? 38.186 -68.871 9.001 1.00 45.59 216 ILE D N 1
ATOM 9676 C CA . ILE D 1 220 ? 37.403 -70.106 8.906 1.00 51.61 216 ILE D CA 1
ATOM 9677 C C . ILE D 1 220 ? 37.471 -70.671 7.484 1.00 51.75 216 ILE D C 1
ATOM 9678 O O . ILE D 1 220 ? 37.092 -70.005 6.522 1.00 47.87 216 ILE D O 1
ATOM 9683 N N . TYR D 1 221 ? 37.936 -71.906 7.354 1.00 50.74 217 TYR D N 1
ATOM 9684 C CA . TYR D 1 221 ? 38.087 -72.528 6.041 1.00 48.24 217 TYR D CA 1
ATOM 9685 C C . TYR D 1 221 ? 37.147 -73.716 5.942 1.00 46.04 217 TYR D C 1
ATOM 9686 O O . TYR D 1 221 ? 37.417 -74.766 6.516 1.00 48.08 217 TYR D O 1
ATOM 9695 N N . SER D 1 222 ? 36.043 -73.559 5.223 1.00 44.74 218 SER D N 1
ATOM 9696 C CA . SER D 1 222 ? 35.052 -74.627 5.127 1.00 46.62 218 SER D CA 1
ATOM 9697 C C . SER D 1 222 ? 34.927 -75.266 3.743 1.00 51.04 218 SER D C 1
ATOM 9698 O O . SER D 1 222 ? 35.335 -74.698 2.729 1.00 51.10 218 SER D O 1
ATOM 9701 N N . ASP D 1 223 ? 34.330 -76.452 3.723 1.00 51.14 219 ASP D N 1
ATOM 9702 C CA . ASP D 1 223 ? 34.183 -77.237 2.514 1.00 46.79 219 ASP D CA 1
ATOM 9703 C C . ASP D 1 223 ? 32.876 -77.993 2.586 1.00 48.40 219 ASP D C 1
ATOM 9704 O O . ASP D 1 223 ? 32.656 -78.748 3.515 1.00 53.24 219 ASP D O 1
ATOM 9709 N N . ILE D 1 224 ? 32.009 -77.800 1.603 1.00 52.39 220 ILE D N 1
ATOM 9710 C CA . ILE D 1 224 ? 30.764 -78.561 1.512 1.00 52.79 220 ILE D CA 1
ATOM 9711 C C . ILE D 1 224 ? 31.056 -80.065 1.503 1.00 54.53 220 ILE D C 1
ATOM 9712 O O . ILE D 1 224 ? 32.032 -80.505 0.907 1.00 55.52 220 ILE D O 1
ATOM 9717 N N . ASP D 1 225 ? 30.222 -80.850 2.174 1.00 55.19 221 ASP D N 1
ATOM 9718 C CA . ASP D 1 225 ? 30.490 -82.279 2.317 1.00 56.52 221 ASP D CA 1
ATOM 9719 C C . ASP D 1 225 ? 29.863 -83.136 1.212 1.00 58.55 221 ASP D C 1
ATOM 9720 O O . ASP D 1 225 ? 28.704 -82.942 0.848 1.00 56.72 221 ASP D O 1
ATOM 9725 N N . HIS D 1 226 ? 30.638 -84.084 0.690 1.00 59.19 222 HIS D N 1
ATOM 9726 C CA . HIS D 1 226 ? 30.156 -85.002 -0.340 1.00 60.82 222 HIS D CA 1
ATOM 9727 C C . HIS D 1 226 ? 29.642 -84.247 -1.553 1.00 63.92 222 HIS D C 1
ATOM 9728 O O . HIS D 1 226 ? 28.646 -84.636 -2.165 1.00 61.25 222 HIS D O 1
ATOM 9735 N N . PHE D 1 227 ? 30.322 -83.157 -1.900 1.00 66.59 223 PHE D N 1
ATOM 9736 C CA . PHE D 1 227 ? 29.880 -82.348 -3.024 1.00 63.70 223 PHE D CA 1
ATOM 9737 C C . PHE D 1 227 ? 29.932 -83.105 -4.346 1.00 68.33 223 PHE D C 1
ATOM 9738 O O . PHE D 1 227 ? 29.108 -82.847 -5.229 1.00 66.86 223 PHE D O 1
ATOM 9746 N N . LYS D 1 228 ? 30.883 -84.027 -4.497 1.00 61.75 224 LYS D N 1
ATOM 9747 C CA . LYS D 1 228 ? 30.876 -84.859 -5.695 1.00 66.78 224 LYS D CA 1
ATOM 9748 C C . LYS D 1 228 ? 29.666 -85.802 -5.665 1.00 65.47 224 LYS D C 1
ATOM 9749 O O . LYS D 1 228 ? 28.903 -85.877 -6.630 1.00 57.74 224 LYS D O 1
ATOM 9755 N N . ARG D 1 229 ? 29.490 -86.499 -4.544 1.00 66.55 225 ARG D N 1
ATOM 9756 C CA . ARG D 1 229 ? 28.339 -87.381 -4.365 1.00 67.46 225 ARG D CA 1
ATOM 9757 C C . ARG D 1 229 ? 27.058 -86.701 -4.838 1.00 70.84 225 ARG D C 1
ATOM 9758 O O . ARG D 1 229 ? 26.231 -87.321 -5.503 1.00 77.96 225 ARG D O 1
ATOM 9766 N N . ILE D 1 230 ? 26.899 -85.427 -4.499 1.00 66.59 226 ILE D N 1
ATOM 9767 C CA . ILE D 1 230 ? 25.687 -84.693 -4.850 1.00 67.35 226 ILE D CA 1
ATOM 9768 C C . ILE D 1 230 ? 25.584 -84.406 -6.354 1.00 72.49 226 ILE D C 1
ATOM 9769 O O . ILE D 1 230 ? 24.490 -84.337 -6.913 1.00 74.57 226 ILE D O 1
ATOM 9774 N N . ASN D 1 231 ? 26.723 -84.245 -7.012 1.00 71.40 227 ASN D N 1
ATOM 9775 C CA . ASN D 1 231 ? 26.713 -83.950 -8.435 1.00 69.33 227 ASN D CA 1
ATOM 9776 C C . ASN D 1 231 ? 26.560 -85.204 -9.272 1.00 69.24 227 ASN D C 1
ATOM 9777 O O . ASN D 1 231 ? 25.811 -85.218 -10.245 1.00 69.68 227 ASN D O 1
ATOM 9782 N N . ASP D 1 232 ? 27.266 -86.261 -8.880 1.00 71.38 228 ASP D N 1
ATOM 9783 C CA . ASP D 1 232 ? 27.197 -87.544 -9.580 1.00 70.76 228 ASP D CA 1
ATOM 9784 C C . ASP D 1 232 ? 25.772 -88.120 -9.559 1.00 73.15 228 ASP D C 1
ATOM 9785 O O . ASP D 1 232 ? 25.240 -88.535 -10.593 1.00 68.47 228 ASP D O 1
ATOM 9790 N N . THR D 1 233 ? 25.160 -88.130 -8.378 1.00 72.59 229 THR D N 1
ATOM 9791 C CA . THR D 1 233 ? 23.835 -88.712 -8.204 1.00 71.75 229 THR D CA 1
ATOM 9792 C C . THR D 1 233 ? 22.684 -87.790 -8.628 1.00 74.18 229 THR D C 1
ATOM 9793 O O . THR D 1 233 ? 21.577 -88.272 -8.861 1.00 73.82 229 THR D O 1
ATOM 9797 N N . LEU D 1 234 ? 22.925 -86.481 -8.717 1.00 71.92 230 LEU D N 1
ATOM 9798 C CA . LEU D 1 234 ? 21.824 -85.529 -8.965 1.00 71.92 230 LEU D CA 1
ATOM 9799 C C . LEU D 1 234 ? 22.022 -84.534 -10.127 1.00 71.58 230 LEU D C 1
ATOM 9800 O O . LEU D 1 234 ? 21.064 -83.906 -10.582 1.00 69.70 230 LEU D O 1
ATOM 9805 N N . GLY D 1 235 ? 23.252 -84.388 -10.606 1.00 69.98 231 GLY D N 1
ATOM 9806 C CA . GLY D 1 235 ? 23.506 -83.541 -11.759 1.00 74.57 231 GLY D CA 1
ATOM 9807 C C . GLY D 1 235 ? 24.017 -82.147 -11.431 1.00 79.30 231 GLY D C 1
ATOM 9808 O O . GLY D 1 235 ? 23.733 -81.597 -10.359 1.00 74.10 231 GLY D O 1
ATOM 9809 N N . HIS D 1 236 ? 24.761 -81.571 -12.373 1.00 76.39 232 HIS D N 1
ATOM 9810 C CA . HIS D 1 236 ? 25.384 -80.260 -12.197 1.00 76.77 232 HIS D CA 1
ATOM 9811 C C . HIS D 1 236 ? 24.416 -79.194 -11.665 1.00 75.71 232 HIS D C 1
ATOM 9812 O O . HIS D 1 236 ? 24.817 -78.329 -10.883 1.00 71.98 232 HIS D O 1
ATOM 9819 N N . ARG D 1 237 ? 23.150 -79.253 -12.077 1.00 72.91 233 ARG D N 1
ATOM 9820 C CA . ARG D 1 237 ? 22.189 -78.233 -11.659 1.00 71.47 233 ARG D CA 1
ATOM 9821 C C . ARG D 1 237 ? 21.898 -78.333 -10.167 1.00 69.65 233 ARG D C 1
ATOM 9822 O O . ARG D 1 237 ? 21.756 -77.317 -9.485 1.00 71.14 233 ARG D O 1
ATOM 9830 N N . ALA D 1 238 ? 21.805 -79.559 -9.664 1.00 69.43 234 ALA D N 1
ATOM 9831 C CA . ALA D 1 238 ? 21.602 -79.782 -8.241 1.00 68.15 234 ALA D CA 1
ATOM 9832 C C . ALA D 1 238 ? 22.806 -79.251 -7.488 1.00 65.40 234 ALA D C 1
ATOM 9833 O O . ALA D 1 238 ? 22.686 -78.736 -6.374 1.00 62.63 234 ALA D O 1
ATOM 9835 N N . GLY D 1 239 ? 23.971 -79.382 -8.110 1.00 64.67 235 GLY D N 1
ATOM 9836 C CA . GLY D 1 239 ? 25.205 -78.919 -7.514 1.00 63.87 235 GLY D CA 1
ATOM 9837 C C . GLY D 1 239 ? 25.147 -77.427 -7.326 1.00 63.94 235 GLY D C 1
ATOM 9838 O O . GLY D 1 239 ? 25.329 -76.924 -6.217 1.00 65.00 235 GLY D O 1
ATOM 9839 N N . ASP D 1 240 ? 24.877 -76.713 -8.414 1.00 64.48 236 ASP D N 1
ATOM 9840 C CA . ASP D 1 240 ? 24.804 -75.261 -8.374 1.00 58.18 236 ASP D CA 1
ATOM 9841 C C . ASP D 1 240 ? 23.724 -74.802 -7.392 1.00 64.98 236 ASP D C 1
ATOM 9842 O O . ASP D 1 240 ? 23.902 -73.807 -6.691 1.00 66.44 236 ASP D O 1
ATOM 9847 N N . SER D 1 241 ? 22.606 -75.523 -7.340 1.00 60.75 237 SER D N 1
ATOM 9848 C CA . SER D 1 241 ? 21.512 -75.132 -6.464 1.00 58.88 237 SER D CA 1
ATOM 9849 C C . SER D 1 241 ? 21.983 -75.194 -5.024 1.00 63.29 237 SER D C 1
ATOM 9850 O O . SER D 1 241 ? 21.612 -74.355 -4.199 1.00 60.55 237 SER D O 1
ATOM 9853 N N . VAL D 1 242 ? 22.821 -76.188 -4.738 1.00 65.70 238 VAL D N 1
ATOM 9854 C CA . VAL D 1 242 ? 23.451 -76.326 -3.430 1.00 60.09 238 VAL D CA 1
ATOM 9855 C C . VAL D 1 242 ? 24.494 -75.221 -3.191 1.00 62.00 238 VAL D C 1
ATOM 9856 O O . VAL D 1 242 ? 24.571 -74.660 -2.101 1.00 62.22 238 VAL D O 1
ATOM 9860 N N . LEU D 1 243 ? 25.286 -74.902 -4.212 1.00 61.56 239 LEU D N 1
ATOM 9861 C CA . LEU D 1 243 ? 26.289 -73.848 -4.092 1.00 59.27 239 LEU D CA 1
ATOM 9862 C C . LEU D 1 243 ? 25.677 -72.495 -3.740 1.00 60.88 239 LEU D C 1
ATOM 9863 O O . LEU D 1 243 ? 26.086 -71.846 -2.773 1.00 54.40 239 LEU D O 1
ATOM 9868 N N . ARG D 1 244 ? 24.708 -72.064 -4.540 1.00 62.91 240 ARG D N 1
ATOM 9869 C CA . ARG D 1 244 ? 24.019 -70.811 -4.270 1.00 62.54 240 ARG D CA 1
ATOM 9870 C C . ARG D 1 244 ? 23.511 -70.822 -2.827 1.00 62.10 240 ARG D C 1
ATOM 9871 O O . ARG D 1 244 ? 23.819 -69.924 -2.042 1.00 62.00 240 ARG D O 1
ATOM 9879 N N . GLU D 1 245 ? 22.748 -71.859 -2.484 1.00 60.96 241 GLU D N 1
ATOM 9880 C CA . GLU D 1 245 ? 22.063 -71.907 -1.208 1.00 58.99 241 GLU D CA 1
ATOM 9881 C C . GLU D 1 245 ? 23.052 -71.939 -0.066 1.00 61.22 241 GLU D C 1
ATOM 9882 O O . GLU D 1 245 ? 22.899 -71.212 0.914 1.00 61.25 241 GLU D O 1
ATOM 9888 N N . ALA D 1 246 ? 24.070 -72.782 -0.194 1.00 55.76 242 ALA D N 1
ATOM 9889 C CA . ALA D 1 246 ? 25.116 -72.847 0.817 1.00 56.04 242 ALA D CA 1
ATOM 9890 C C . ALA D 1 246 ? 25.740 -71.471 1.063 1.00 54.46 242 ALA D C 1
ATOM 9891 O O . ALA D 1 246 ? 26.065 -71.121 2.190 1.00 57.26 242 ALA D O 1
ATOM 9893 N N . ALA D 1 247 ? 25.905 -70.700 -0.005 1.00 56.48 243 ALA D N 1
ATOM 9894 C CA . ALA D 1 247 ? 26.503 -69.371 0.069 1.00 55.05 243 ALA D CA 1
ATOM 9895 C C . ALA D 1 247 ? 25.592 -68.362 0.763 1.00 53.62 243 ALA D C 1
ATOM 9896 O O . ALA D 1 247 ? 26.061 -67.456 1.446 1.00 52.42 243 ALA D O 1
ATOM 9898 N N . SER D 1 248 ? 24.289 -68.510 0.555 1.00 55.98 244 SER D N 1
ATOM 9899 C CA . SER D 1 248 ? 23.303 -67.692 1.236 1.00 55.10 244 SER D CA 1
ATOM 9900 C C . SER D 1 248 ? 23.364 -67.942 2.730 1.00 55.89 244 SER D C 1
ATOM 9901 O O . SER D 1 248 ? 23.404 -67.002 3.519 1.00 57.65 244 SER D O 1
ATOM 9904 N N . ARG D 1 249 ? 23.382 -69.214 3.119 1.00 55.54 245 ARG D N 1
ATOM 9905 C CA . ARG D 1 249 ? 23.476 -69.573 4.531 1.00 54.66 245 ARG D CA 1
ATOM 9906 C C . ARG D 1 249 ? 24.778 -69.079 5.157 1.00 56.14 245 ARG D C 1
ATOM 9907 O O . ARG D 1 249 ? 24.773 -68.512 6.250 1.00 53.12 245 ARG D O 1
ATOM 9915 N N . LEU D 1 250 ? 25.886 -69.261 4.450 1.00 57.41 246 LEU D N 1
ATOM 9916 C CA . LEU D 1 250 ? 27.148 -68.651 4.854 1.00 56.09 246 LEU D CA 1
ATOM 9917 C C . LEU D 1 250 ? 26.983 -67.177 5.234 1.00 55.62 246 LEU D C 1
ATOM 9918 O O . LEU D 1 250 ? 27.420 -66.758 6.303 1.00 55.22 246 LEU D O 1
ATOM 9923 N N . ARG D 1 251 ? 26.371 -66.391 4.349 1.00 56.53 247 ARG D N 1
ATOM 9924 C CA . ARG D 1 251 ? 26.213 -64.954 4.593 1.00 56.29 247 ARG D CA 1
ATOM 9925 C C . ARG D 1 251 ? 25.314 -64.713 5.790 1.00 55.82 247 ARG D C 1
ATOM 9926 O O . ARG D 1 251 ? 25.557 -63.795 6.577 1.00 53.15 247 ARG D O 1
ATOM 9934 N N . ALA D 1 252 ? 24.292 -65.558 5.912 1.00 49.42 248 ALA D N 1
ATOM 9935 C CA . ALA D 1 252 ? 23.300 -65.475 6.978 1.00 55.74 248 ALA D CA 1
ATOM 9936 C C . ALA D 1 252 ? 23.826 -65.840 8.373 1.00 58.58 248 ALA D C 1
ATOM 9937 O O . ALA D 1 252 ? 23.320 -65.323 9.375 1.00 59.03 248 ALA D O 1
ATOM 9939 N N . ALA D 1 253 ? 24.830 -66.717 8.441 1.00 53.94 249 ALA D N 1
ATOM 9940 C CA . ALA D 1 253 ? 25.405 -67.118 9.726 1.00 55.03 249 ALA D CA 1
ATOM 9941 C C . ALA D 1 253 ? 26.605 -66.264 10.137 1.00 58.58 249 ALA D C 1
ATOM 9942 O O . ALA D 1 253 ? 27.151 -66.430 11.231 1.00 66.97 249 ALA D O 1
ATOM 9944 N N . LEU D 1 254 ? 27.007 -65.346 9.268 1.00 54.55 250 LEU D N 1
ATOM 9945 C CA . LEU D 1 254 ? 28.112 -64.436 9.561 1.00 56.79 250 LEU D CA 1
ATOM 9946 C C . LEU D 1 254 ? 27.599 -63.038 9.894 1.00 58.83 250 LEU D C 1
ATOM 9947 O O . LEU D 1 254 ? 26.386 -62.800 9.949 1.00 58.32 250 LEU D O 1
ATOM 9952 N N . ARG D 1 255 ? 28.531 -62.112 10.093 1.00 54.98 251 ARG D N 1
ATOM 9953 C CA . ARG D 1 255 ? 28.170 -60.730 10.371 1.00 62.48 251 ARG D CA 1
ATOM 9954 C C . ARG D 1 255 ? 28.581 -59.783 9.242 1.00 64.52 251 ARG D C 1
ATOM 9955 O O . ARG D 1 255 ? 29.527 -60.051 8.492 1.00 63.46 251 ARG D O 1
ATOM 9963 N N . PRO D 1 256 ? 27.869 -58.658 9.120 1.00 61.52 252 PRO D N 1
ATOM 9964 C CA . PRO D 1 256 ? 28.046 -57.775 7.963 1.00 66.89 252 PRO D CA 1
ATOM 9965 C C . PRO D 1 256 ? 29.493 -57.333 7.696 1.00 64.09 252 PRO D C 1
ATOM 9966 O O . PRO D 1 256 ? 29.793 -57.016 6.546 1.00 69.16 252 PRO D O 1
ATOM 9970 N N . GLU D 1 257 ? 30.353 -57.291 8.715 1.00 67.55 253 GLU D N 1
ATOM 9971 C CA . GLU D 1 257 ? 31.732 -56.798 8.548 1.00 66.18 253 GLU D CA 1
ATOM 9972 C C . GLU D 1 257 ? 32.640 -57.889 8.038 1.00 60.64 253 GLU D C 1
ATOM 9973 O O . GLU D 1 257 ? 33.681 -57.611 7.449 1.00 61.20 253 GLU D O 1
ATOM 9979 N N . ASP D 1 258 ? 32.253 -59.129 8.309 1.00 56.51 254 ASP D N 1
ATOM 9980 C CA . ASP D 1 258 ? 33.087 -60.281 8.007 1.00 59.39 254 ASP D CA 1
ATOM 9981 C C . ASP D 1 258 ? 33.307 -60.462 6.504 1.00 61.38 254 ASP D C 1
ATOM 9982 O O . ASP D 1 258 ? 32.390 -60.294 5.691 1.00 58.55 254 ASP D O 1
ATOM 9987 N N . LEU D 1 259 ? 34.542 -60.797 6.152 1.00 60.49 255 LEU D N 1
ATOM 9988 C CA . LEU D 1 259 ? 34.945 -60.968 4.767 1.00 50.38 255 LEU D CA 1
ATOM 9989 C C . LEU D 1 259 ? 34.749 -62.421 4.381 1.00 50.65 255 LEU D C 1
ATOM 9990 O O . LEU D 1 259 ? 35.393 -63.306 4.940 1.00 50.23 255 LEU D O 1
ATOM 9995 N N . LEU D 1 260 ? 33.835 -62.655 3.440 1.00 52.34 256 LEU D N 1
ATOM 9996 C CA . LEU D 1 260 ? 33.510 -63.996 2.946 1.00 46.44 256 LEU D CA 1
ATOM 9997 C C . LEU D 1 260 ? 33.921 -64.167 1.475 1.00 53.43 256 LEU D C 1
ATOM 9998 O O . LEU D 1 260 ? 33.732 -63.270 0.661 1.00 53.11 256 LEU D O 1
ATOM 10003 N N . ALA D 1 261 ? 34.472 -65.329 1.135 1.00 51.40 257 ALA D N 1
ATOM 10004 C CA . ALA D 1 261 ? 34.946 -65.596 -0.222 1.00 45.55 257 ALA D CA 1
ATOM 10005 C C . ALA D 1 261 ? 34.763 -67.049 -0.650 1.00 48.99 257 ALA D C 1
ATOM 10006 O O . ALA D 1 261 ? 34.932 -67.969 0.144 1.00 47.15 257 ALA D O 1
ATOM 10008 N N . ARG D 1 262 ? 34.399 -67.245 -1.915 1.00 53.99 258 ARG D N 1
ATOM 10009 C CA . ARG D 1 262 ? 34.413 -68.572 -2.520 1.00 46.32 258 ARG D CA 1
ATOM 10010 C C . ARG D 1 262 ? 35.841 -68.865 -2.975 1.00 49.98 258 ARG D C 1
ATOM 10011 O O . ARG D 1 262 ? 36.451 -68.057 -3.677 1.00 47.95 258 ARG D O 1
ATOM 10019 N N . PHE D 1 263 ? 36.382 -70.012 -2.571 1.00 50.79 259 PHE D N 1
ATOM 10020 C CA . PHE D 1 263 ? 37.823 -70.240 -2.687 1.00 50.12 259 PHE D CA 1
ATOM 10021 C C . PHE D 1 263 ? 38.212 -71.389 -3.609 1.00 50.39 259 PHE D C 1
ATOM 10022 O O . PHE D 1 263 ? 39.400 -71.639 -3.832 1.00 52.35 259 PHE D O 1
ATOM 10030 N N . GLY D 1 264 ? 37.206 -72.075 -4.137 1.00 47.25 260 GLY D N 1
ATOM 10031 C CA . GLY D 1 264 ? 37.396 -73.233 -4.984 1.00 45.32 260 GLY D CA 1
ATOM 10032 C C . GLY D 1 264 ? 36.011 -73.739 -5.316 1.00 47.17 260 GLY D C 1
ATOM 10033 O O . GLY D 1 264 ? 35.028 -73.158 -4.866 1.00 52.06 260 GLY D O 1
ATOM 10034 N N . GLY D 1 265 ? 35.922 -74.817 -6.085 1.00 47.14 261 GLY D N 1
ATOM 10035 C CA . GLY D 1 265 ? 34.649 -75.296 -6.591 1.00 45.07 261 GLY D CA 1
ATOM 10036 C C . GLY D 1 265 ? 33.644 -75.539 -5.495 1.00 51.74 261 GLY D C 1
ATOM 10037 O O . GLY D 1 265 ? 32.433 -75.472 -5.718 1.00 54.43 261 GLY D O 1
ATOM 10038 N N . GLU D 1 266 ? 34.153 -75.805 -4.297 1.00 50.06 262 GLU D N 1
ATOM 10039 C CA . GLU D 1 266 ? 33.296 -76.172 -3.185 1.00 52.01 262 GLU D CA 1
ATOM 10040 C C . GLU D 1 266 ? 33.778 -75.645 -1.833 1.00 50.05 262 GLU D C 1
ATOM 10041 O O . GLU D 1 266 ? 33.241 -76.025 -0.804 1.00 48.36 262 GLU D O 1
ATOM 10047 N N . GLU D 1 267 ? 34.775 -74.769 -1.842 1.00 50.14 263 GLU D N 1
ATOM 10048 C CA . GLU D 1 267 ? 35.350 -74.255 -0.605 1.00 48.00 263 GLU D CA 1
ATOM 10049 C C . GLU D 1 267 ? 35.054 -72.770 -0.387 1.00 53.52 263 GLU D C 1
ATOM 10050 O O . GLU D 1 267 ? 35.218 -71.960 -1.301 1.00 56.04 263 GLU D O 1
ATOM 10056 N N . PHE D 1 268 ? 34.632 -72.421 0.829 1.00 48.80 264 PHE D N 1
ATOM 10057 C CA . PHE D 1 268 ? 34.434 -71.028 1.213 1.00 52.83 264 PHE D CA 1
ATOM 10058 C C . PHE D 1 268 ? 35.298 -70.651 2.408 1.00 49.60 264 PHE D C 1
ATOM 10059 O O . PHE D 1 268 ? 35.390 -71.409 3.363 1.00 52.69 264 PHE D O 1
ATOM 10067 N N . VAL D 1 269 ? 35.945 -69.491 2.361 1.00 47.85 265 VAL D N 1
ATOM 10068 C CA . VAL D 1 269 ? 36.682 -69.044 3.528 1.00 48.88 265 VAL D CA 1
ATOM 10069 C C . VAL D 1 269 ? 36.179 -67.708 4.027 1.00 48.99 265 VAL D C 1
ATOM 10070 O O . VAL D 1 269 ? 35.687 -66.892 3.264 1.00 51.25 265 VAL D O 1
ATOM 10074 N N . ALA D 1 270 ? 36.291 -67.511 5.332 1.00 53.16 266 ALA D N 1
ATOM 10075 C CA . ALA D 1 270 ? 35.786 -66.320 5.985 1.00 54.90 266 ALA D CA 1
ATOM 10076 C C . ALA D 1 270 ? 36.906 -65.714 6.811 1.00 52.41 266 ALA D C 1
ATOM 10077 O O . ALA D 1 270 ? 37.586 -66.422 7.542 1.00 54.85 266 ALA D O 1
ATOM 10079 N N . MET D 1 271 ? 37.126 -64.415 6.682 1.00 53.95 267 MET D N 1
ATOM 10080 C CA . MET D 1 271 ? 38.066 -63.754 7.573 1.00 58.51 267 MET D CA 1
ATOM 10081 C C . MET D 1 271 ? 37.313 -62.860 8.554 1.00 59.98 267 MET D C 1
ATOM 10082 O O . MET D 1 271 ? 36.947 -61.731 8.225 1.00 62.76 267 MET D O 1
ATOM 10087 N N . VAL D 1 272 ? 37.080 -63.371 9.758 1.00 65.30 268 VAL D N 1
ATOM 10088 C CA . VAL D 1 272 ? 36.298 -62.649 10.763 1.00 67.21 268 VAL D CA 1
ATOM 10089 C C . VAL D 1 272 ? 37.189 -61.920 11.772 1.00 64.82 268 VAL D C 1
ATOM 10090 O O . VAL D 1 272 ? 38.292 -62.374 12.080 1.00 59.58 268 VAL D O 1
ATOM 10094 N N . ARG D 1 273 ? 36.714 -60.781 12.269 1.00 71.80 269 ARG D N 1
ATOM 10095 C CA . ARG D 1 273 ? 37.433 -60.071 13.328 1.00 72.01 269 ARG D CA 1
ATOM 10096 C C . ARG D 1 273 ? 36.790 -60.300 14.693 1.00 69.35 269 ARG D C 1
ATOM 10097 O O . ARG D 1 273 ? 35.591 -60.085 14.878 1.00 68.32 269 ARG D O 1
ATOM 10105 N N . VAL D 1 274 ? 37.598 -60.793 15.626 1.00 73.53 270 VAL D N 1
ATOM 10106 C CA . VAL D 1 274 ? 37.103 -61.215 16.927 1.00 76.39 270 VAL D CA 1
ATOM 10107 C C . VAL D 1 274 ? 38.060 -60.871 18.058 1.00 76.58 270 VAL D C 1
ATOM 10108 O O . VAL D 1 274 ? 39.117 -60.285 17.844 1.00 75.64 270 VAL D O 1
ATOM 10112 N N . ARG D 1 275 ? 37.670 -61.255 19.265 1.00 79.74 271 ARG D N 1
ATOM 10113 C CA . ARG D 1 275 ? 38.426 -60.931 20.461 1.00 86.69 271 ARG D CA 1
ATOM 10114 C C . ARG D 1 275 ? 39.162 -62.168 20.985 1.00 86.13 271 ARG D C 1
ATOM 10115 O O . ARG D 1 275 ? 40.241 -62.063 21.577 1.00 85.99 271 ARG D O 1
ATOM 10123 N N . GLU D 1 276 ? 38.587 -63.343 20.745 1.00 83.80 272 GLU D N 1
ATOM 10124 C CA . GLU D 1 276 ? 39.044 -64.544 21.436 1.00 88.87 272 GLU D CA 1
ATOM 10125 C C . GLU D 1 276 ? 38.599 -65.858 20.766 1.00 83.02 272 GLU D C 1
ATOM 10126 O O . GLU D 1 276 ? 37.560 -65.907 20.099 1.00 77.55 272 GLU D O 1
ATOM 10132 N N . THR D 1 277 ? 39.393 -66.909 20.976 1.00 81.14 273 THR D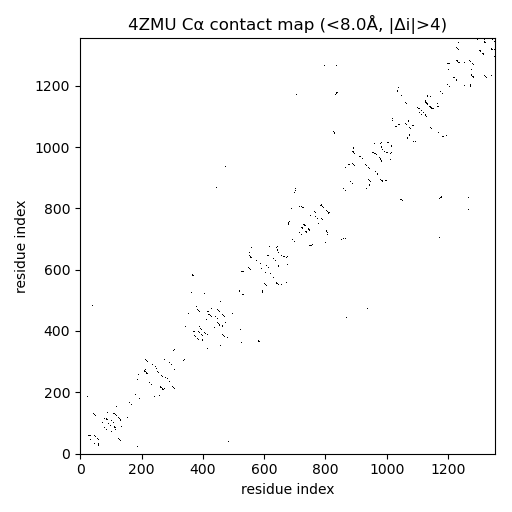 N 1
ATOM 10133 C CA . THR D 1 277 ? 39.288 -68.168 20.234 1.00 77.09 273 THR D CA 1
ATOM 10134 C C . THR D 1 277 ? 37.915 -68.847 20.182 1.00 78.99 273 THR D C 1
ATOM 10135 O O . THR D 1 277 ? 37.589 -69.481 19.180 1.00 79.70 273 THR D O 1
ATOM 10139 N N . THR D 1 278 ? 37.116 -68.742 21.238 1.00 78.03 274 THR D N 1
ATOM 10140 C CA . THR D 1 278 ? 35.821 -69.425 21.224 1.00 77.91 274 THR D CA 1
ATOM 10141 C C . THR D 1 278 ? 34.763 -68.603 20.489 1.00 74.73 274 THR D C 1
ATOM 10142 O O . THR D 1 278 ? 33.693 -69.112 20.163 1.00 74.25 274 THR D O 1
ATOM 10146 N N . GLU D 1 279 ? 35.057 -67.334 20.233 1.00 75.38 275 GLU D N 1
ATOM 10147 C CA . GLU D 1 279 ? 34.176 -66.530 19.392 1.00 77.41 275 GLU D CA 1
ATOM 10148 C C . GLU D 1 279 ? 34.337 -67.053 17.966 1.00 76.02 275 GLU D C 1
ATOM 10149 O O . GLU D 1 279 ? 33.356 -67.401 17.305 1.00 76.16 275 GLU D O 1
ATOM 10155 N N . LEU D 1 280 ? 35.587 -67.129 17.512 1.00 71.55 276 LEU D N 1
ATOM 10156 C CA . LEU D 1 280 ? 35.912 -67.759 16.241 1.00 67.22 276 LEU D CA 1
ATOM 10157 C C . LEU D 1 280 ? 35.247 -69.123 16.106 1.00 71.26 276 LEU D C 1
ATOM 10158 O O . LEU D 1 280 ? 34.590 -69.397 15.101 1.00 71.42 276 LEU D O 1
ATOM 10163 N N . THR D 1 281 ? 35.425 -69.969 17.121 1.00 68.79 277 THR D N 1
ATOM 10164 C CA . THR D 1 281 ? 34.921 -71.343 17.091 1.00 66.28 277 THR D CA 1
ATOM 10165 C C . THR D 1 281 ? 33.391 -71.406 17.147 1.00 66.83 277 THR D C 1
ATOM 10166 O O . THR D 1 281 ? 32.777 -72.342 16.636 1.00 64.48 277 THR D O 1
ATOM 10170 N N . MET D 1 282 ? 32.779 -70.404 17.768 1.00 74.17 278 MET D N 1
ATOM 10171 C CA . MET D 1 282 ? 31.326 -70.373 17.913 1.00 74.82 278 MET D CA 1
ATOM 10172 C C . MET D 1 282 ? 30.693 -69.999 16.583 1.00 71.84 278 MET D C 1
ATOM 10173 O O . MET D 1 282 ? 29.614 -70.493 16.234 1.00 66.76 278 MET D O 1
ATOM 10178 N N . ILE D 1 283 ? 31.376 -69.117 15.852 1.00 74.96 279 ILE D N 1
ATOM 10179 C CA . ILE D 1 283 ? 30.905 -68.657 14.550 1.00 72.54 279 ILE D CA 1
ATOM 10180 C C . ILE D 1 283 ? 30.925 -69.811 13.559 1.00 70.18 279 ILE D C 1
ATOM 10181 O O . ILE D 1 283 ? 29.919 -70.078 12.891 1.00 66.27 279 ILE D O 1
ATOM 10186 N N . ALA D 1 284 ? 32.069 -70.493 13.476 1.00 65.48 280 ALA D N 1
ATOM 10187 C CA . ALA D 1 284 ? 32.208 -71.652 12.601 1.00 62.10 280 ALA D CA 1
ATOM 10188 C C . ALA D 1 284 ? 31.099 -72.659 12.884 1.00 65.21 280 ALA D C 1
ATOM 10189 O O . ALA D 1 284 ? 30.527 -73.254 11.960 1.00 62.74 280 ALA D O 1
ATOM 10191 N N . ASN D 1 285 ? 30.774 -72.841 14.160 1.00 64.62 281 ASN D N 1
ATOM 10192 C CA . ASN D 1 285 ? 29.691 -73.748 14.512 1.00 62.05 281 ASN D CA 1
ATOM 10193 C C . ASN D 1 285 ? 28.307 -73.213 14.151 1.00 60.99 281 ASN D C 1
ATOM 10194 O O . ASN D 1 285 ? 27.385 -73.987 13.879 1.00 60.53 281 ASN D O 1
ATOM 10199 N N . ARG D 1 286 ? 28.174 -71.888 14.131 1.00 64.06 282 ARG D N 1
ATOM 10200 C CA . ARG D 1 286 ? 26.920 -71.249 13.735 1.00 67.40 282 ARG D CA 1
ATOM 10201 C C . ARG D 1 286 ? 26.659 -71.546 12.261 1.00 65.94 282 ARG D C 1
ATOM 10202 O O . ARG D 1 286 ? 25.584 -72.020 11.888 1.00 67.18 282 ARG D O 1
ATOM 10210 N N . ILE D 1 287 ? 27.661 -71.282 11.432 1.00 61.20 283 ILE D N 1
ATOM 10211 C CA . ILE D 1 287 ? 27.622 -71.699 10.035 1.00 62.50 283 ILE D CA 1
ATOM 10212 C C . ILE D 1 287 ? 27.263 -73.188 9.917 1.00 61.16 283 ILE D C 1
ATOM 10213 O O . ILE D 1 287 ? 26.310 -73.537 9.216 1.00 60.94 283 ILE D O 1
ATOM 10218 N N . ARG D 1 288 ? 28.020 -74.058 10.592 1.00 55.87 284 ARG D N 1
ATOM 10219 C CA . ARG D 1 288 ? 27.797 -75.501 10.479 1.00 57.42 284 ARG D CA 1
ATOM 10220 C C . ARG D 1 288 ? 26.347 -75.873 10.761 1.00 62.26 284 ARG D C 1
ATOM 10221 O O . ARG D 1 288 ? 25.734 -76.671 10.039 1.00 57.91 284 ARG D O 1
ATOM 10229 N N . GLU D 1 289 ? 25.806 -75.281 11.819 1.00 62.80 285 GLU D N 1
ATOM 10230 C CA . GLU D 1 289 ? 24.451 -75.592 12.252 1.00 68.23 285 GLU D CA 1
ATOM 10231 C C . GLU D 1 289 ? 23.402 -75.114 11.260 1.00 63.14 285 GLU D C 1
ATOM 10232 O O . GLU D 1 289 ? 22.424 -75.812 10.997 1.00 57.75 285 GLU D O 1
ATOM 10238 N N . LEU D 1 290 ? 23.615 -73.917 10.721 1.00 61.26 286 LEU D N 1
ATOM 10239 C CA . LEU D 1 290 ? 22.664 -73.311 9.799 1.00 61.36 286 LEU D CA 1
ATOM 10240 C C . LEU D 1 290 ? 22.566 -74.147 8.538 1.00 65.40 286 LEU D C 1
ATOM 10241 O O . LEU D 1 290 ? 21.481 -74.325 7.983 1.00 63.42 286 LEU D O 1
ATOM 10246 N N . MET D 1 291 ? 23.713 -74.662 8.097 1.00 67.00 287 MET D N 1
ATOM 10247 C CA . MET D 1 291 ? 23.779 -75.531 6.929 1.00 61.51 287 MET D CA 1
ATOM 10248 C C . MET D 1 291 ? 23.001 -76.822 7.148 1.00 60.85 287 MET D C 1
ATOM 10249 O O . MET D 1 291 ? 22.233 -77.246 6.292 1.00 63.15 287 MET D O 1
ATOM 10254 N N . GLU D 1 292 ? 23.212 -77.442 8.306 1.00 68.37 288 GLU D N 1
ATOM 10255 C CA . GLU D 1 292 ? 22.567 -78.712 8.651 1.00 69.44 288 GLU D CA 1
ATOM 10256 C C . GLU D 1 292 ? 21.127 -78.538 9.121 1.00 69.35 288 GLU D C 1
ATOM 10257 O O . GLU D 1 292 ? 20.320 -79.466 9.010 1.00 71.61 288 GLU D O 1
ATOM 10263 N N . ALA D 1 293 ? 20.817 -77.355 9.654 1.00 69.27 289 ALA D N 1
ATOM 10264 C CA . ALA D 1 293 ? 19.478 -77.051 10.163 1.00 72.46 289 ALA D CA 1
ATOM 10265 C C . ALA D 1 293 ? 18.373 -77.627 9.274 1.00 72.80 289 ALA D C 1
ATOM 10266 O O . ALA D 1 293 ? 17.554 -78.425 9.730 1.00 73.44 289 ALA D O 1
ATOM 10268 N N . THR D 1 294 ? 18.362 -77.239 8.004 1.00 69.59 290 THR D N 1
ATOM 10269 C CA . THR D 1 294 ? 17.368 -77.758 7.073 1.00 73.26 290 THR D CA 1
ATOM 10270 C C . THR D 1 294 ? 18.025 -78.333 5.811 1.00 76.12 290 THR D C 1
ATOM 10271 O O . THR D 1 294 ? 19.122 -77.916 5.432 1.00 76.33 290 THR D O 1
ATOM 10275 N N . PRO D 1 295 ? 17.361 -79.302 5.155 1.00 80.42 291 PRO D N 1
ATOM 10276 C CA . PRO D 1 295 ? 17.894 -79.785 3.877 1.00 80.18 291 PRO D CA 1
ATOM 10277 C C . PRO D 1 295 ? 17.818 -78.679 2.830 1.00 78.24 291 PRO D C 1
ATOM 10278 O O . PRO D 1 295 ? 17.072 -77.707 3.015 1.00 76.32 291 PRO D O 1
ATOM 10282 N N . ILE D 1 296 ? 18.584 -78.811 1.752 1.00 72.75 292 ILE D N 1
ATOM 10283 C CA . ILE D 1 296 ? 18.532 -77.816 0.689 1.00 73.13 292 ILE D CA 1
ATOM 10284 C C . ILE D 1 296 ? 17.675 -78.343 -0.443 1.00 75.68 292 ILE D C 1
ATOM 10285 O O . ILE D 1 296 ? 17.665 -79.540 -0.728 1.00 79.13 292 ILE D O 1
ATOM 10290 N N . ASP D 1 297 ? 16.947 -77.442 -1.083 1.00 76.65 293 ASP D N 1
ATOM 10291 C CA . ASP D 1 297 ? 15.954 -77.837 -2.065 1.00 80.23 293 ASP D CA 1
ATOM 10292 C C . ASP D 1 297 ? 16.446 -77.663 -3.507 1.00 83.53 293 ASP D C 1
ATOM 10293 O O . ASP D 1 297 ? 16.616 -76.540 -3.984 1.00 82.97 293 ASP D O 1
ATOM 10298 N N . CYS D 1 298 ? 16.673 -78.785 -4.187 1.00 84.30 294 CYS D N 1
ATOM 10299 C CA . CYS D 1 298 ? 17.127 -78.787 -5.578 1.00 85.20 294 CYS D CA 1
ATOM 10300 C C . CYS D 1 298 ? 15.996 -79.165 -6.545 1.00 91.88 294 CYS D C 1
ATOM 10301 O O . CYS D 1 298 ? 15.763 -80.354 -6.813 1.00 85.31 294 CYS D O 1
ATOM 10304 N N . ALA D 1 299 ? 15.314 -78.148 -7.077 1.00 89.61 295 ALA D N 1
ATOM 10305 C CA . ALA D 1 299 ? 14.117 -78.359 -7.885 1.00 88.89 295 ALA D CA 1
ATOM 10306 C C . ALA D 1 299 ? 13.204 -79.394 -7.229 1.00 93.24 295 ALA D C 1
ATOM 10307 O O . ALA D 1 299 ? 12.983 -80.480 -7.773 1.00 89.21 295 ALA D O 1
ATOM 10309 N N . GLY D 1 300 ? 12.701 -79.058 -6.045 1.00 92.70 296 GLY D N 1
ATOM 10310 C CA . GLY D 1 300 ? 11.767 -79.907 -5.326 1.00 90.21 296 GLY D CA 1
ATOM 10311 C C . GLY D 1 300 ? 12.308 -81.188 -4.703 1.00 89.97 296 GLY D C 1
ATOM 10312 O O . GLY D 1 300 ? 11.531 -82.070 -4.337 1.00 90.57 296 GLY D O 1
ATOM 10313 N N . THR D 1 301 ? 13.626 -81.303 -4.572 1.00 86.71 297 THR D N 1
ATOM 10314 C CA . THR D 1 301 ? 14.207 -82.481 -3.934 1.00 84.22 297 THR D CA 1
ATOM 10315 C C . THR D 1 301 ? 14.919 -82.112 -2.631 1.00 83.59 297 THR D C 1
ATOM 10316 O O . THR D 1 301 ? 15.897 -81.364 -2.638 1.00 85.10 297 THR D O 1
ATOM 10320 N N . SER D 1 302 ? 14.417 -82.626 -1.512 1.00 79.71 298 SER D N 1
ATOM 10321 C CA . SER D 1 302 ? 15.097 -82.456 -0.240 1.00 79.14 298 SER D CA 1
ATOM 10322 C C . SER D 1 302 ? 16.482 -83.078 -0.324 1.00 81.07 298 SER D C 1
ATOM 10323 O O . SER D 1 302 ? 16.616 -84.269 -0.605 1.00 80.45 298 SER D O 1
ATOM 10326 N N . VAL D 1 303 ? 17.511 -82.275 -0.085 1.00 75.26 299 VAL D N 1
ATOM 10327 C CA . VAL D 1 303 ? 18.877 -82.778 -0.120 1.00 73.14 299 VAL D CA 1
ATOM 10328 C C . VAL D 1 303 ? 19.615 -82.353 1.145 1.00 71.70 299 VAL D C 1
ATOM 10329 O O . VAL D 1 303 ? 19.899 -81.174 1.342 1.00 71.87 299 VAL D O 1
ATOM 10333 N N . PRO D 1 304 ? 19.907 -83.317 2.027 1.00 77.16 300 PRO D N 1
ATOM 10334 C CA . PRO D 1 304 ? 20.617 -82.945 3.251 1.00 77.71 300 PRO D CA 1
ATOM 10335 C C . PRO D 1 304 ? 22.021 -82.497 2.887 1.00 71.79 300 PRO D C 1
ATOM 10336 O O . PRO D 1 304 ? 22.688 -83.184 2.107 1.00 73.92 300 PRO D O 1
ATOM 10340 N N . VAL D 1 305 ? 22.457 -81.361 3.421 1.00 70.13 301 VAL D N 1
ATOM 10341 C CA . VAL D 1 305 ? 23.814 -80.888 3.177 1.00 63.83 301 VAL D CA 1
ATOM 10342 C C . VAL D 1 305 ? 24.493 -80.508 4.476 1.00 55.56 301 VAL D C 1
ATOM 10343 O O . VAL D 1 305 ? 23.857 -79.981 5.386 1.00 61.16 301 VAL D O 1
ATOM 10347 N N . THR D 1 306 ? 25.790 -80.778 4.549 1.00 55.15 302 THR D N 1
ATOM 10348 C CA . THR D 1 306 ? 26.554 -80.605 5.776 1.00 59.66 302 THR D CA 1
ATOM 10349 C C . THR D 1 306 ? 27.894 -79.959 5.446 1.00 58.94 302 THR D C 1
ATOM 10350 O O . THR D 1 306 ? 28.439 -80.188 4.363 1.00 59.08 302 THR D O 1
ATOM 10354 N N . ILE D 1 307 ? 28.437 -79.168 6.369 1.00 53.26 303 ILE D N 1
ATOM 10355 C CA . ILE D 1 307 ? 29.714 -78.510 6.106 1.00 55.18 303 ILE D CA 1
ATOM 10356 C C . ILE D 1 307 ? 30.798 -78.850 7.126 1.00 57.33 303 ILE D C 1
ATOM 10357 O O . ILE D 1 307 ? 30.542 -78.903 8.325 1.00 62.45 303 ILE D O 1
ATOM 10362 N N . SER D 1 308 ? 32.004 -79.112 6.637 1.00 53.03 304 SER D N 1
ATOM 10363 C CA . SER D 1 308 ? 33.162 -79.275 7.504 1.00 56.91 304 SER D CA 1
ATOM 10364 C C . SER D 1 308 ? 33.939 -77.963 7.507 1.00 50.04 304 SER D C 1
ATOM 10365 O O . SER D 1 308 ? 33.913 -77.227 6.534 1.00 53.78 304 SER D O 1
ATOM 10368 N N . ALA D 1 309 ? 34.621 -77.663 8.601 1.00 48.80 305 ALA D N 1
ATOM 10369 C CA . ALA D 1 309 ? 35.348 -76.412 8.703 1.00 49.28 305 ALA D CA 1
ATOM 10370 C C . ALA D 1 309 ? 36.560 -76.558 9.604 1.00 54.34 305 ALA D C 1
ATOM 10371 O O . ALA D 1 309 ? 36.543 -77.328 10.570 1.00 57.68 305 ALA D O 1
ATOM 10373 N N . GLY D 1 310 ? 37.613 -75.822 9.263 1.00 52.68 306 GLY D N 1
ATOM 10374 C CA . GLY D 1 310 ? 38.785 -75.680 10.106 1.00 57.30 306 GLY D CA 1
ATOM 10375 C C . GLY D 1 310 ? 38.860 -74.210 10.447 1.00 52.93 306 GLY D C 1
ATOM 10376 O O . GLY D 1 310 ? 38.592 -73.379 9.592 1.00 57.29 306 GLY D O 1
ATOM 10377 N N . CYS D 1 311 ? 39.168 -73.883 11.694 1.00 56.76 307 CYS D N 1
ATOM 10378 C CA . CYS D 1 311 ? 39.328 -72.480 12.084 1.00 57.62 307 CYS D CA 1
ATOM 10379 C C . CYS D 1 311 ? 40.512 -72.258 13.029 1.00 55.64 307 CYS D C 1
ATOM 10380 O O . CYS D 1 311 ? 40.813 -73.103 13.866 1.00 58.16 307 CYS D O 1
ATOM 10383 N N . THR D 1 312 ? 41.201 -71.135 12.863 1.00 54.34 308 THR D N 1
ATOM 10384 C CA . THR D 1 312 ? 42.274 -70.755 13.766 1.00 54.41 308 THR D CA 1
ATOM 10385 C C . THR D 1 312 ? 42.375 -69.246 13.803 1.00 60.36 308 THR D C 1
ATOM 10386 O O . THR D 1 312 ? 42.094 -68.590 12.806 1.00 64.72 308 THR D O 1
ATOM 10390 N N . LEU D 1 313 ? 42.763 -68.684 14.947 1.00 66.01 309 LEU D N 1
ATOM 10391 C CA . LEU D 1 313 ? 43.125 -67.270 14.995 1.00 64.11 309 LEU D CA 1
ATOM 10392 C C . LEU D 1 313 ? 44.470 -67.088 14.298 1.00 57.94 309 LEU D C 1
ATOM 10393 O O . LEU D 1 313 ? 45.382 -67.888 14.469 1.00 60.19 309 LEU D O 1
ATOM 10398 N N . ALA D 1 314 ? 44.597 -66.050 13.492 1.00 58.28 310 ALA D N 1
ATOM 10399 C CA . ALA D 1 314 ? 45.913 -65.692 13.006 1.00 61.06 310 ALA D CA 1
ATOM 10400 C C . ALA D 1 314 ? 46.687 -65.127 14.188 1.00 70.12 310 ALA D C 1
ATOM 10401 O O . ALA D 1 314 ? 46.131 -64.387 15.008 1.00 67.20 310 ALA D O 1
ATOM 10403 N N . GLY D 1 315 ? 47.956 -65.504 14.298 1.00 73.86 311 GLY D N 1
ATOM 10404 C CA . GLY D 1 315 ? 48.842 -64.870 15.255 1.00 78.22 311 GLY D CA 1
ATOM 10405 C C . GLY D 1 315 ? 49.079 -63.418 14.865 1.00 83.06 311 GLY D C 1
ATOM 10406 O O . GLY D 1 315 ? 49.129 -63.081 13.678 1.00 79.55 311 GLY D O 1
ATOM 10407 N N . SER D 1 316 ? 49.204 -62.551 15.865 1.00 87.35 312 SER D N 1
ATOM 10408 C CA . SER D 1 316 ? 49.533 -61.154 15.619 1.00 85.93 312 SER D CA 1
ATOM 10409 C C . SER D 1 316 ? 50.781 -61.111 14.759 1.00 80.46 312 SER D C 1
ATOM 10410 O O . SER D 1 316 ? 51.717 -61.878 14.987 1.00 73.92 312 SER D O 1
ATOM 10413 N N . GLY D 1 317 ? 50.783 -60.242 13.754 1.00 82.02 313 GLY D N 1
ATOM 10414 C CA . GLY D 1 317 ? 51.929 -60.117 12.869 1.00 84.84 313 GLY D CA 1
ATOM 10415 C C . GLY D 1 317 ? 52.179 -61.279 11.913 1.00 86.54 313 GLY D C 1
ATOM 10416 O O . GLY D 1 317 ? 52.929 -61.125 10.944 1.00 82.29 313 GLY D O 1
ATOM 10417 N N . GLU D 1 318 ? 51.560 -62.433 12.170 1.00 88.95 314 GLU D N 1
ATOM 10418 C CA . GLU D 1 318 ? 51.734 -63.619 11.313 1.00 84.02 314 GLU D CA 1
ATOM 10419 C C . GLU D 1 318 ? 51.383 -63.323 9.850 1.00 83.95 314 GLU D C 1
ATOM 10420 O O . GLU D 1 318 ? 50.462 -62.548 9.564 1.00 81.87 314 GLU D O 1
ATOM 10426 N N . GLU D 1 319 ? 52.131 -63.921 8.926 1.00 84.70 315 GLU D N 1
ATOM 10427 C CA . GLU D 1 319 ? 51.773 -63.854 7.513 1.00 83.02 315 GLU D CA 1
ATOM 10428 C C . GLU D 1 319 ? 50.363 -64.438 7.359 1.00 82.06 315 GLU D C 1
ATOM 10429 O O . GLU D 1 319 ? 50.065 -65.500 7.924 1.00 77.38 315 GLU D O 1
ATOM 10435 N N . PRO D 1 320 ? 49.482 -63.754 6.604 1.00 78.64 316 PRO D N 1
ATOM 10436 C CA . PRO D 1 320 ? 48.089 -64.220 6.597 1.00 74.01 316 PRO D CA 1
ATOM 10437 C C . PRO D 1 320 ? 47.964 -65.596 5.930 1.00 75.71 316 PRO D C 1
ATOM 10438 O O . PRO D 1 320 ? 47.091 -66.382 6.295 1.00 73.08 316 PRO D O 1
ATOM 10442 N N . GLU D 1 321 ? 48.847 -65.895 4.981 1.00 71.63 317 GLU D N 1
ATOM 10443 C CA . GLU D 1 321 ? 48.822 -67.195 4.326 1.00 71.70 317 GLU D CA 1
ATOM 10444 C C . GLU D 1 321 ? 49.124 -68.365 5.266 1.00 74.41 317 GLU D C 1
ATOM 10445 O O . GLU D 1 321 ? 48.537 -69.444 5.132 1.00 73.67 317 GLU D O 1
ATOM 10451 N N . ARG D 1 322 ? 50.036 -68.174 6.212 1.00 74.30 318 ARG D N 1
ATOM 10452 C CA . ARG D 1 322 ? 50.428 -69.284 7.070 1.00 68.41 318 ARG D CA 1
ATOM 10453 C C . ARG D 1 322 ? 49.276 -69.651 7.997 1.00 68.80 318 ARG D C 1
ATOM 10454 O O . ARG D 1 322 ? 49.151 -70.802 8.436 1.00 65.70 318 ARG D O 1
ATOM 10462 N N . ALA D 1 323 ? 48.420 -68.666 8.266 1.00 68.05 319 ALA D N 1
ATOM 10463 C CA . ALA D 1 323 ? 47.221 -68.888 9.070 1.00 65.80 319 ALA D CA 1
ATOM 10464 C C . ALA D 1 323 ? 46.132 -69.569 8.245 1.00 64.88 319 ALA D C 1
ATOM 10465 O O . ALA D 1 323 ? 45.444 -70.471 8.741 1.00 62.90 319 ALA D O 1
ATOM 10467 N N . LEU D 1 324 ? 45.970 -69.145 6.989 1.00 63.57 320 LEU D N 1
ATOM 10468 C CA . LEU D 1 324 ? 45.035 -69.817 6.076 1.00 63.04 320 LEU D CA 1
ATOM 10469 C C . LEU D 1 324 ? 45.399 -71.298 5.921 1.00 62.83 320 LEU D C 1
ATOM 10470 O O . LEU D 1 324 ? 44.534 -72.178 6.028 1.00 60.03 320 LEU D O 1
ATOM 10475 N N . ALA D 1 325 ? 46.684 -71.564 5.689 1.00 56.73 321 ALA D N 1
ATOM 10476 C CA . ALA D 1 325 ? 47.186 -72.932 5.576 1.00 59.25 321 ALA D CA 1
ATOM 10477 C C . ALA D 1 325 ? 46.958 -73.772 6.840 1.00 58.97 321 ALA D C 1
ATOM 10478 O O . ALA D 1 325 ? 46.751 -74.986 6.752 1.00 55.62 321 ALA D O 1
ATOM 10480 N N . ARG D 1 326 ? 47.007 -73.129 8.009 1.00 63.21 322 ARG D N 1
ATOM 10481 C CA . ARG D 1 326 ? 46.757 -73.819 9.274 1.00 55.66 322 ARG D CA 1
ATOM 10482 C C . ARG D 1 326 ? 45.286 -74.202 9.404 1.00 53.89 322 ARG D C 1
ATOM 10483 O O . ARG D 1 326 ? 44.952 -75.282 9.891 1.00 56.25 322 ARG D O 1
ATOM 10491 N N . ALA D 1 327 ? 44.411 -73.312 8.951 1.00 54.24 323 ALA D N 1
ATOM 10492 C CA . ALA D 1 327 ? 42.984 -73.587 8.952 1.00 53.67 323 ALA D CA 1
ATOM 10493 C C . ALA D 1 327 ? 42.652 -74.683 7.953 1.00 53.92 323 ALA D C 1
ATOM 10494 O O . ALA D 1 327 ? 41.773 -75.513 8.200 1.00 53.96 323 ALA D O 1
ATOM 10496 N N . ASP D 1 328 ? 43.351 -74.674 6.818 1.00 56.06 324 ASP D N 1
ATOM 10497 C CA . ASP D 1 328 ? 43.161 -75.683 5.775 1.00 54.04 324 ASP D CA 1
ATOM 10498 C C . ASP D 1 328 ? 43.486 -77.090 6.318 1.00 52.37 324 ASP D C 1
ATOM 10499 O O . ASP D 1 328 ? 42.683 -78.010 6.179 1.00 53.58 324 ASP D O 1
ATOM 10504 N N . ALA D 1 329 ? 44.651 -77.249 6.948 1.00 53.37 325 ALA D N 1
ATOM 10505 C CA . ALA D 1 329 ? 45.008 -78.508 7.615 1.00 51.64 325 ALA D CA 1
ATOM 10506 C C . ALA D 1 329 ? 43.943 -78.941 8.623 1.00 56.65 325 ALA D C 1
ATOM 10507 O O . ALA D 1 329 ? 43.552 -80.112 8.663 1.00 55.20 325 ALA D O 1
ATOM 10509 N N . ALA D 1 330 ? 43.484 -77.987 9.436 1.00 57.63 326 ALA D N 1
ATOM 10510 C CA . ALA D 1 330 ? 42.430 -78.237 10.416 1.00 55.42 326 ALA D CA 1
ATOM 10511 C C . ALA D 1 330 ? 41.172 -78.751 9.742 1.00 57.82 326 ALA D C 1
ATOM 10512 O O . ALA D 1 330 ? 40.486 -79.623 10.286 1.00 57.31 326 ALA D O 1
ATOM 10514 N N . LEU D 1 331 ? 40.878 -78.199 8.561 1.00 56.83 327 LEU D N 1
ATOM 10515 C CA . LEU D 1 331 ? 39.683 -78.544 7.782 1.00 53.98 327 LEU D CA 1
ATOM 10516 C C . LEU D 1 331 ? 39.698 -80.002 7.351 1.00 55.26 327 LEU D C 1
ATOM 10517 O O . LEU D 1 331 ? 38.658 -80.663 7.299 1.00 59.26 327 LEU D O 1
ATOM 10522 N N . TYR D 1 332 ? 40.884 -80.504 7.038 1.00 54.38 328 TYR D N 1
ATOM 10523 C CA . TYR D 1 332 ? 41.034 -81.919 6.747 1.00 55.02 328 TYR D CA 1
ATOM 10524 C C . TYR D 1 332 ? 40.867 -82.794 7.995 1.00 57.45 328 TYR D C 1
ATOM 10525 O O . TYR D 1 332 ? 40.215 -83.840 7.936 1.00 60.81 328 TYR D O 1
ATOM 10534 N N . ASP D 1 333 ? 41.430 -82.362 9.124 1.00 58.66 329 ASP D N 1
ATOM 10535 C CA . ASP D 1 333 ? 41.121 -82.996 10.412 1.00 58.56 329 ASP D CA 1
ATOM 10536 C C . ASP D 1 333 ? 39.602 -83.189 10.540 1.00 58.08 329 ASP D C 1
ATOM 10537 O O . ASP D 1 333 ? 39.132 -84.291 10.818 1.00 57.07 329 ASP D O 1
ATOM 10542 N N . ALA D 1 334 ? 38.846 -82.116 10.307 1.00 57.39 330 ALA D N 1
ATOM 10543 C CA . ALA D 1 334 ? 37.387 -82.133 10.436 1.00 57.61 330 ALA D CA 1
ATOM 10544 C C . ALA D 1 334 ? 36.701 -83.160 9.521 1.00 58.92 330 ALA D C 1
ATOM 10545 O O . ALA D 1 334 ? 35.719 -83.791 9.911 1.00 54.77 330 ALA D O 1
ATOM 10547 N N . LYS D 1 335 ? 37.222 -83.322 8.306 1.00 64.02 331 LYS D N 1
ATOM 10548 C CA . LYS D 1 335 ? 36.677 -84.294 7.354 1.00 64.10 331 LYS D CA 1
ATOM 10549 C C . LYS D 1 335 ? 37.103 -85.725 7.679 1.00 63.70 331 LYS D C 1
ATOM 10550 O O . LYS D 1 335 ? 36.327 -86.671 7.521 1.00 66.45 331 LYS D O 1
ATOM 10556 N N . ARG D 1 336 ? 38.347 -85.883 8.111 1.00 61.91 332 ARG D N 1
ATOM 10557 C CA . ARG D 1 336 ? 38.858 -87.204 8.438 1.00 60.84 332 ARG D CA 1
ATOM 10558 C C . ARG D 1 336 ? 38.126 -87.745 9.657 1.00 61.54 332 ARG D C 1
ATOM 10559 O O . ARG D 1 336 ? 37.884 -88.944 9.755 1.00 61.91 332 ARG D O 1
ATOM 10567 N N . ALA D 1 337 ? 37.752 -86.844 10.563 1.00 64.16 333 ALA D N 1
ATOM 10568 C CA . ALA D 1 337 ? 37.058 -87.206 11.800 1.00 62.89 333 ALA D CA 1
ATOM 10569 C C . ALA D 1 337 ? 35.563 -87.535 11.628 1.00 65.22 333 ALA D C 1
ATOM 10570 O O . ALA D 1 337 ? 34.891 -87.873 12.604 1.00 68.40 333 ALA D O 1
ATOM 10572 N N . GLY D 1 338 ? 35.046 -87.432 10.404 1.00 60.37 334 GLY D N 1
ATOM 10573 C CA . GLY D 1 338 ? 33.678 -87.843 10.124 1.00 59.00 334 GLY D CA 1
ATOM 10574 C C . GLY D 1 338 ? 32.800 -86.807 9.437 1.00 65.76 334 GLY D C 1
ATOM 10575 O O . GLY D 1 338 ? 31.653 -87.105 9.068 1.00 59.57 334 GLY D O 1
ATOM 10576 N N . ARG D 1 339 ? 33.337 -85.594 9.272 1.00 68.82 335 ARG D N 1
ATOM 10577 C CA . ARG D 1 339 ? 32.634 -84.469 8.631 1.00 63.77 335 ARG D CA 1
ATOM 10578 C C . ARG D 1 339 ? 31.475 -83.921 9.475 1.00 64.62 335 ARG D C 1
ATOM 10579 O O . ARG D 1 339 ? 31.206 -84.404 10.574 1.00 65.82 335 ARG D O 1
ATOM 10587 N N . ASN D 1 340 ? 30.799 -82.906 8.945 1.00 64.77 336 ASN D N 1
ATOM 10588 C CA . ASN D 1 340 ? 29.739 -82.202 9.669 1.00 66.22 336 ASN D CA 1
ATOM 10589 C C . ASN D 1 340 ? 30.194 -81.636 11.019 1.00 66.02 336 ASN D C 1
ATOM 10590 O O . ASN D 1 340 ? 29.377 -81.249 11.854 1.00 66.26 336 ASN D O 1
ATOM 10595 N N . ARG D 1 341 ? 31.503 -81.587 11.225 1.00 61.83 337 ARG D N 1
ATOM 10596 C CA . ARG D 1 341 ? 32.035 -81.005 12.438 1.00 59.96 337 ARG D CA 1
ATOM 10597 C C . ARG D 1 341 ? 32.951 -79.843 12.105 1.00 61.80 337 ARG D C 1
ATOM 10598 O O . ARG D 1 341 ? 33.277 -79.611 10.935 1.00 59.97 337 ARG D O 1
ATOM 10606 N N . VAL D 1 342 ? 33.358 -79.109 13.137 1.00 60.52 338 VAL D N 1
ATOM 10607 C CA . VAL D 1 342 ? 34.358 -78.061 12.979 1.00 58.70 338 VAL D CA 1
ATOM 10608 C C . VAL D 1 342 ? 35.517 -78.337 13.929 1.00 58.04 338 VAL D C 1
ATOM 10609 O O . VAL D 1 342 ? 35.346 -79.020 14.945 1.00 58.52 338 VAL D O 1
ATOM 10613 N N . VAL D 1 343 ? 36.700 -77.838 13.577 1.00 55.57 339 VAL D N 1
ATOM 10614 C CA . VAL D 1 343 ? 37.915 -78.163 14.314 1.00 55.88 339 VAL D CA 1
ATOM 10615 C C . VAL D 1 343 ? 38.788 -76.928 14.491 1.00 59.58 339 VAL D C 1
ATOM 10616 O O . VAL D 1 343 ? 39.238 -76.343 13.505 1.00 59.57 339 VAL D O 1
ATOM 10620 N N . SER D 1 344 ? 39.019 -76.537 15.747 1.00 60.15 340 SER D N 1
ATOM 10621 C CA . SER D 1 344 ? 39.813 -75.347 16.059 1.00 56.65 340 SER D CA 1
ATOM 10622 C C . SER D 1 344 ? 41.249 -75.708 16.393 1.00 60.51 340 SER D C 1
ATOM 10623 O O . SER D 1 344 ? 41.536 -76.812 16.853 1.00 66.56 340 SER D O 1
ATOM 10626 N N . VAL D 1 345 ? 42.139 -74.751 16.176 1.00 57.52 341 VAL D N 1
ATOM 10627 C CA . VAL D 1 345 ? 43.572 -74.955 16.291 1.00 56.12 341 VAL D CA 1
ATOM 10628 C C . VAL D 1 345 ? 44.178 -73.575 16.576 1.00 69.78 341 VAL D C 1
ATOM 10629 O O . VAL D 1 345 ? 43.516 -72.549 16.336 1.00 62.06 341 VAL D O 1
#

Sequence (1355 aa):
MLACPLPPDEALRQQALDDMALVDTPAEHYLDALVELARETFGVKTVLISLIDHDRQWFKARIGLDAEQTPRDLSFCGHAILASEPLMVTDASRDPRFHDNPLVTGPPFIRFYAGEPLHASNGQAIGTLCLIDPSPRLLDLREGRQLNRLSILAEGYLQLRSLTEHTRFLRQEIDREQRKSLLDPLTQLWNRAGFHALHQHELELARASDQRIGIIYSDIDHFKRINDTLGHRAGDSVLREAASRLRAALRPEDLLARFGGEEFVAMVRVRETTELTMIANRIRELMEATPIDCAGTSVPVTISAGCTLAGSGEEPERALARADAALYDAKRAGRNRVVSVCPLPPDEALRQQALDDMALVDTPAEHYLDALVELARETFGVKTVLISLIDHDRQWFKARIGLDAEQTPRDLSFCGHAILASEPLMVTDASRDPRFHDNPLVTGPPFIRFYAGEPLHASNGQAIGTLCLIDPSPRLLDLREGRQLNRLSILAEGYLQLRSLTEHTRFLRQEIDREQRKSLLDPLTQLWNRAGFHALHQHELELARASDQRIGIIYSDIDHFKRINDTLGHRAGDSVLREAASRLRAALRPEDLLARFGGEEFVAMVRVRETTELTMIANRIRELMEATPIDCAGTSVPVTISAGCTLAGSGEEPERALARADAALYDAKRAGRNRVVSVCPLPPDEALRQQALDDMALVDTPAEHYLDALVELARETFGVKTVLISLIDHDRQWFKARIGLDAEQTPRDLSFCGHAILASEPLMVTDASRDPRFHDNPLVTGPPFIRFYAGEPLHASNGQAIGTLCLIDPSPRLLDLREGRQLNRLSILAEGYLQLRSLTEHTRFLRQEIDREQRKSLLDPLTQLWNRAGFHALHQHELELARASDQRIGIIYSDIDHFKRINDTLGHRAGDSVLREAASRLRAALRPEDLLARFGGEEFVAMVRVRETTELTMIANRIRELMEATPIDCAGTSVPVTISAGCTLAGSGEEPERALARADAALYDAKRAGRNRVVSVCPLPPDEALRQQALDDMALVDTPAEHYLDALVELARETFGVKTVLISLIDHDRQWFKARIGLDAEQTPRDLSFCGHAILASEPLMVTDASRDPRFHDNPLVTGPPFIRFYAGEPLHASNGQAIGTLCLIDPSPRLLDLREGRQLNRLSILAEGYLQLRSLTEHTRFLRQEIDREQRKSLLDPLTQLWNRAGFHALHQHELELARASDQRIGIIYSDIDHFKRINDTLGHRAGDSVLREAASRLRAALRPEDLLARFGGEEFVAMVRVRETTELTMIANRIRELMEATPIDCAGTSVPVTISAGCTLAGSGEEPERALARADAALYDAKRAGRNRVVSV

InterPro domains:
  IPR000160 GGDEF domain [PF00990] (182-337)
  IPR000160 GGDEF domain [PS50887] (211-341)
  IPR000160 GGDEF domain [SM00267] (170-341)
  IPR000160 GGDEF domain [TIGR00254] (178-339)
  IPR000160 GGDEF domain [cd01949] (184-339)
  IPR003018 GAF domain [PF01590] (29-138)
  IPR003018 GAF domain [SM00065] (26-168)
  IPR029016 GAF-like domain superfamily [G3DSA:3.30.450.40] (15-173)
  IPR029787 Nucleotide cyclase [SSF55073] (186-339)
  IPR043128 Reverse transcriptase/Diguanylate cyclase domain [G3DSA:3.30.70.270] (176-340)